Protein 7WIV (pdb70)

CATH classification: 3.40.50.300

Organism: Mycobacterium tuberculosis (strain ATCC 25618 / H37Rv) (NCBI:txid83332)

GO terms:
  GO:0071949 FAD binding (F, IDA)
  GO:0015343 siderophore-iron transmembrane transporter activity (F, IDA)
  GO:0005886 plasma membrane (C, IDA)
  GO:0010106 cellular response to iron ion starvation (P, IEP)
  GO:0005886 plasma membrane (C, HDA)
  GO:0005886 plasma membrane (C, TAS)
  GO:0033214 siderophore-iron import into cell (P, IDA)
  GO:0044847 iron acquisition from host (P, IMP)
  GO:0033214 siderophore-iron import into cell (P, IMP)
  GO:0006879 intracellular iron ion homeostasis (P, IMP)

B-factor: mean 66.78, std 12.53, range [41.75, 112.7]

Solvent-accessible surface area: 49304 Å² total; per-residue (Å²): 140,170,150,84,60,13,2,17,110,2,30,58,88,11,144,139,24,44,88,89,0,14,93,35,4,23,88,16,10,80,14,68,20,25,16,44,65,37,10,20,65,12,0,94,7,7,66,58,62,75,27,50,143,135,22,123,84,19,27,135,42,18,79,35,42,20,36,71,7,21,128,53,13,20,44,16,14,78,74,3,11,48,18,6,24,145,19,23,69,59,5,9,66,106,1,5,33,12,3,17,114,0,20,1,0,19,22,76,74,95,44,85,47,44,10,93,122,17,1,10,68,17,10,30,24,5,32,65,10,2,13,52,16,23,16,80,12,35,32,24,55,33,14,6,83,22,2,49,100,54,0,69,116,32,16,152,81,0,0,90,44,0,64,33,10,23,116,80,57,98,92,21,33,56,55,20,85,143,94,13,45,92,80,121,82,60,18,112,125,28,36,109,89,0,56,42,19,0,14,35,2,8,136,0,2,38,4,10,18,7,2,40,38,2,17,56,12,6,68,124,62,0,71,83,5,12,32,21,2,30,54,37,30,117,82,10,6,32,71,93,14,100,21,47,25,10,20,63,49,23,15,2,6,72,38,1,1,24,24,0,0,91,13,7,10,58,148,127,10,85,29,24,51,0,0,2,0,0,5,6,0,0,34,1,6,59,58,54,83,24,47,70,150,12,89,33,30,44,158,94,1,50,77,4,0,106,84,0,12,76,12,24,74,56,117,60,44,50,142,99,83,133,95,177,75,69,81,138,69,35,42,110,16,15,0,20,3,55,79,0,26,8,4,118,159,145,64,82,68,41,0,37,58,2,43,3,60,0,154,67,41,25,2,1,0,0,6,18,50,112,73,3,10,16,62,10,1,0,18,0,0,1,11,6,35,43,8,109,146,9,23,0,39,0,10,1,42,30,4,42,9,14,53,63,59,71,3,10,66,46,1,10,30,7,28,91,106,17,20,21,19,115,9,28,1,23,93,0,0,8,4,18,40,90,118,16,103,64,107,87,6,57,69,2,0,116,52,0,69,2,24,101,35,5,102,168,19,118,103,8,31,97,14,110,5,34,107,113,42,56,22,28,34,2,27,89,14,10,4,14,0,0,22,26,10,30,18,99,12,53,0,2,0,1,14,1,10,6,0,29,61,21,32,40,16,17,39,58,1,3,65,0,1,76,60,0,10,114,126,23,1,0,1,0,6,3,62,40,26,77,2,0,22,138,3,74,30,0,0,0,0,28,152,0,129,32,69,35,109,17,46,18,120,92,1,63,84,61,62,28,62,0,27,148,48,44,100,82,74,105,62,144,123,89,27,86,60,12,123,115,65,196,84,184,57,106,38,23,56,121,46,16,90,52,4,0,55,14,43,4,68,9,3,27,27,0,14,43,0,0,25,4,3,30,25,159,17,14,103,126,0,110,108,78,16,42,142,0,33,48,16,12,77,42,8,87,94,40,11,30,56,12,10,116,61,0,23,76,21,0,11,28,2,0,72,50,6,4,49,39,2,3,86,46,0,39,58,0,87,29,41,34,36,64,98,126,29,42,51,35,0,70,71,0,5,8,42,0,0,70,51,0,11,20,21,12,36,92,20,60,20,48,34,64,13,12,56,76,20,0,30,31,0,0,102,36,0,62,118,79,7,155,52,0,0,74,36,0,58,61,11,17,85,126,9,51,35,15,17,181,22,14,29,22,61,33,77,121,0,46,66,15,10,59,142,41,14,59,58,18,1,82,90,0,40,42,6,3,83,8,0,13,8,13,20,29,5,51,71,16,69,58,23,80,70,110,16,12,97,26,1,42,62,70,164,33,68,45,143,164,20,7,46,30,7,42,39,14,92,28,65,20,25,46,25,25,22,81,17,10,43,86,8,6,41,40,0,8,50,25,23,88,112,54,81,17,84,46,35,64,0,0,0,2,1,0,0,1,4,21,2,20,26,8,2,63,44,17,38,119,34,37,73,34,52,51,65,24,139,61,23,14,37,76,0,8,48,0,10,80,6,66,69,49,130,38,40,90,34,105,40,173,82,22,94,104,34,1,73,0,44,2,58,63,0,7,11,24,82,104,85,72,75,41,50,106,3,80,33,0,64,19,42,1,96,54,39,33,21,1,0,1,1,4,49,22,59,51,3,4,41,2,0,10,11,2,1,11,9,21,24,53,35,89,119,17,127,3,15,0,35,40,38,31,10,45,73,5,38,63,186,12,14,59,63,5,2,0,9,6,33,52,147,29,24,13,15,94,12,19,5,73,69,1,1,22,4,16,55,92,64,11,74,97,78,73,28,30,66,0,5,139,24,0,73,2,58,75,0,38,89,123,19,137,97,3,31,94,19,96,3,15,143,91,47,21,88,8,70,37,14,23,78,6,17,2,0,3,0,3,0,19,9,22,57,5,22,0,2,0,3,12,3,12,64,36,26,115,40,62,54,2,66,25,0,6,24,36,4,10,68,52,22,108,132,73,2,0,21,0,0,1,3,28,41,29,30,0,0,141,78,13,78,49,0,0,4,7,33,115,12,117,31,43,37,61,9,49,36,85,92,8,63,113,63,60,31,102,1,28,76,28,32,116,38,35,83,71,10,72,133,26,59,4,59,32,180

Radius of gyration: 37.74 Å; Cα contacts (8 Å, |Δi|>4): 1741; chains: 2; bounding box: 53×78×118 Å

Foldseek 3Di:
DLDPAQLSVLCPVCPVLLVVLLVLLLVLLVLVCVLLVLVLVLVVCVVVDDDPPVNVVSVVVVVVSVVVSVVSVVVSLVSLVVVLVVSLVVLLVLVVVLVVFAQQLVDVVDDDVVVCCQNPVLSVLQSCCSNPLSSLLSSLPSNLVVLLVVLCVLPVVLSVLLCPLVVQLVVLVVVVVVVCPPVVVVLVVLVVVLVVLVVVCVVCVVVCVVPVCPCVVSVVSVVVNVVSVCVVVVVCPVSVVSSVVSQQLVNQVVSLVVVLCVCVVVPHRPCSSSSSCVVRVSNSSVSVVVSVVSVVSCPSNSVSSNSSSVSSVPDGQQPADDFDDQPPDAAQAKKWWAQFWADDDPPQIQAGGATDIFHWFFEEEEDEDPSFCQVVVLVVLLCSDDTDPTFMDGRRTTPRHADNVRSCLAEEEQDQPLDADWFFLLCQLCVLPRVDVCVLSQVLLVQLVQQVVQCPAPVRRRDGDDPDGPADSLNSSSSNLSSLQVSPRQEYEYEPVSQPPPPVSNVSNVSSVVNSSGSHTYYYHDDDCVVQQPGQKYWYGGSYYTDDMGHNVVCCVVDDPNVVVCVPPPD/DDFQDFDDPDDVLVVVLVVLLVVLLVLVLVLLVLLLVQLLLCPDPHNVVNVVSVVVNVVSVVVNVVSLVVSQVSLLVRLVRSLVRLLVLLVVQVVFFAPLCCDPVLVVLSVLLNPPCRPCSSCPSNPPVSLQVSLLCNLVSNLVVCCVPPVVLSVLSNVVSVVLVVLLVVLLVLQVVLVVVVVVLVCVLCPLVVVLVVCPVVCVVVVNNVVSCVVNVVCNVPVVSCPVVSVVSHVSSVPRNVVSLVVSLVVSLVVLVVCDVVPNDDVSSSVSSNSSVVVSSVSSVSNSVCSVVVVVSCVSSVSSVSSVVRDGADAAACPPPCLPPAKWKWKDQFWDDSDPDDDQTAGGATDIHGGQFEEEEEEPPSVCVLVVLCCQLVSDDTPPIQGAINRHGLRNHDVVVSNLAEQEQDAQFAAAFFFLQVSLCVQPVPQDCVLLVPLCVLLVCVVVQVVAPNRRGQGDHDPVSVDDRLNSSSSSSSSSSSNQHQEYEYEYYPDDPRPRSVSSVVSSQPPRPSRHRYYYHDDADSNLQRGQKYFYDDSNYGPDMGGVVCVCVVPDPVVVVVVVNVVVVPDDDDDD

InterPro domains:
  IPR003439 ABC transporter-like, ATP-binding domain [PF00005] (627-774)
  IPR003439 ABC transporter-like, ATP-binding domain [PS50893] (610-843)
  IPR003593 AAA+ ATPase domain [SM00382] (635-820)
  IPR007037 SIP-like, Rossmann fold domain [PF04954] (130-241)
  IPR011527 ABC transporter type 1, transmembrane domain [PF00664] (294-553)
  IPR011527 ABC transporter type 1, transmembrane domain [PS50929] (294-575)
  IPR013113 Siderophore-interacting, FAD-binding [PF08021] (60-113)
  IPR017871 ABC transporter-like, conserved site [PS00211] (746-760)
  IPR017927 FAD-binding domain, ferredoxin reductase-type [PS51384] (15-122)
  IPR017938 Riboflavin synthase-like beta-barrel [SSF63380] (14-117)
  IPR027417 P-loop containing nucleoside triphosphate hydrolase [G3DSA:3.40.50.300] (605-853)
  IPR027417 P-loop containing nucleoside triphosphate hydrolase [SSF52540] (607-843)
  IPR036640 ABC transporter type 1, transmembrane domain superfamily [G3DSA:1.20.1560.10] (280-591)
  IPR036640 ABC transporter type 1, transmembrane domain superfamily [SSF90123] (284-591)
  IPR039261 Ferredoxin-NADP reductase (FNR), nucleotide-binding domain [G3DSA:3.40.50.80] (125-262)
  IPR039421 Type 1 protein exporter [PTHR24221] (304-840)

Structure (mmCIF, N/CA/C/O backbone):
data_7WIV
#
_entry.id   7WIV
#
_cell.length_a   1.00
_cell.length_b   1.00
_cell.length_c   1.00
_cell.angle_alpha   90.00
_cell.angle_beta   90.00
_cell.angle_gamma   90.00
#
_symmetry.space_group_name_H-M   'P 1'
#
loop_
_entity.id
_entity.type
_entity.pdbx_description
1 polymer 'Mycobactin import ATP-binding/permease protein IrtA'
2 polymer 'Mycobactin import ATP-binding/permease protein IrtB'
3 non-polymer 'PHOSPHOAMINOPHOSPHONIC ACID-ADENYLATE ESTER'
#
loop_
_atom_site.group_PDB
_atom_site.id
_atom_site.type_symbol
_atom_site.label_atom_id
_atom_site.label_alt_id
_atom_site.label_comp_id
_atom_site.label_asym_id
_atom_site.label_entity_id
_atom_site.label_seq_id
_atom_site.pdbx_PDB_ins_code
_atom_site.Cartn_x
_atom_site.Cartn_y
_atom_site.Cartn_z
_atom_site.occupancy
_atom_site.B_iso_or_equiv
_atom_site.auth_seq_id
_atom_site.auth_comp_id
_atom_site.auth_asym_id
_atom_site.auth_atom_id
_atom_site.pdbx_PDB_model_num
ATOM 1 N N . SER A 1 276 ? 135.028 177.613 159.934 1.00 99.26 276 SER A N 1
ATOM 2 C CA . SER A 1 276 ? 135.505 176.271 160.246 1.00 99.26 276 SER A CA 1
ATOM 3 C C . SER A 1 276 ? 136.813 176.327 161.028 1.00 99.26 276 SER A C 1
ATOM 4 O O . SER A 1 276 ? 136.903 175.827 162.149 1.00 99.26 276 SER A O 1
ATOM 7 N N . TRP A 1 277 ? 137.826 176.946 160.421 1.00 96.80 277 TRP A N 1
ATOM 8 C CA . TRP A 1 277 ? 139.157 177.058 161.018 1.00 96.80 277 TRP A CA 1
ATOM 9 C C . TRP A 1 277 ? 139.196 178.340 161.847 1.00 96.80 277 TRP A C 1
ATOM 10 O O . TRP A 1 277 ? 139.789 179.354 161.470 1.00 96.80 277 TRP A O 1
ATOM 21 N N . ARG A 1 278 ? 138.542 178.287 163.006 1.00 97.53 278 ARG A N 1
ATOM 22 C CA . ARG A 1 278 ? 138.379 179.474 163.833 1.00 97.53 278 ARG A CA 1
ATOM 23 C C . ARG A 1 278 ? 138.148 179.065 165.280 1.00 97.53 278 ARG A C 1
ATOM 24 O O . ARG A 1 278 ? 137.644 177.973 165.557 1.00 97.53 278 ARG A O 1
ATOM 32 N N . ALA A 1 279 ? 138.548 179.953 166.195 1.00 92.29 279 ALA A N 1
ATOM 33 C CA . ALA A 1 279 ? 138.196 179.875 167.618 1.00 92.29 279 ALA A CA 1
ATOM 34 C C . ALA A 1 279 ? 138.492 178.508 168.225 1.00 92.29 279 ALA A C 1
ATOM 35 O O . ALA A 1 279 ? 137.939 178.144 169.264 1.00 92.29 279 ALA A O 1
ATOM 37 N N . GLN A 1 280 ? 139.369 177.746 167.591 1.00 84.49 280 GLN A N 1
ATOM 38 C CA . GLN A 1 280 ? 139.738 176.416 168.041 1.00 84.49 280 GLN A CA 1
ATOM 39 C C . GLN A 1 280 ? 141.122 176.495 168.675 1.00 84.49 280 GLN A C 1
ATOM 40 O O . GLN A 1 280 ? 141.841 177.482 168.514 1.00 84.49 280 GLN A O 1
ATOM 46 N N . ALA A 1 281 ? 141.487 175.456 169.424 1.00 78.30 281 ALA A N 1
ATOM 47 C CA . ALA A 1 281 ? 142.752 175.485 170.148 1.00 78.30 281 ALA A CA 1
ATOM 48 C C . ALA A 1 281 ? 143.926 175.653 169.193 1.00 78.30 281 ALA A C 1
ATOM 49 O O . ALA A 1 281 ? 144.625 176.672 169.220 1.00 78.30 281 ALA A O 1
ATOM 51 N N . ALA A 1 282 ? 144.135 174.674 168.313 1.00 77.50 282 ALA A N 1
ATOM 52 C CA . ALA A 1 282 ? 145.253 174.742 167.380 1.00 77.50 282 ALA A CA 1
ATOM 53 C C . ALA A 1 282 ? 145.155 175.952 166.465 1.00 77.50 282 ALA A C 1
ATOM 54 O O . ALA A 1 282 ? 146.160 176.374 165.889 1.00 77.50 282 ALA A O 1
ATOM 56 N N . SER A 1 283 ? 143.963 176.518 166.312 1.00 80.66 283 SER A N 1
ATOM 57 C CA . SER A 1 283 ? 143.800 177.696 165.476 1.00 80.66 283 SER A CA 1
ATOM 58 C C . SER A 1 283 ? 144.173 178.979 166.194 1.00 80.66 283 SER A C 1
ATOM 59 O O . SER A 1 283 ? 144.509 179.961 165.530 1.00 80.66 283 SER A O 1
ATOM 62 N N . ARG A 1 284 ? 144.115 179.002 167.524 1.00 75.85 284 ARG A N 1
ATOM 63 C CA . ARG A 1 284 ? 144.503 180.182 168.281 1.00 75.85 284 ARG A CA 1
ATOM 64 C C . ARG A 1 284 ? 145.979 180.202 168.614 1.00 75.85 284 ARG A C 1
ATOM 65 O O . ARG A 1 284 ? 146.576 181.280 168.678 1.00 75.85 284 ARG A O 1
ATOM 73 N N . LEU A 1 285 ? 146.580 179.036 168.828 1.00 70.43 285 LEU A N 1
ATOM 74 C CA . LEU A 1 285 ? 148.015 178.973 169.058 1.00 70.43 285 LEU A CA 1
ATOM 75 C C . LEU A 1 285 ? 148.777 179.358 167.803 1.00 70.43 285 LEU A C 1
ATOM 76 O O . LEU A 1 285 ? 149.636 180.245 167.828 1.00 70.43 285 LEU A O 1
ATOM 81 N N . LEU A 1 286 ? 148.464 178.705 166.689 1.00 70.66 286 LEU A N 1
ATOM 82 C CA . LEU A 1 286 ? 149.210 178.861 165.445 1.00 70.66 286 LEU A CA 1
ATOM 83 C C . LEU A 1 286 ? 148.581 179.955 164.605 1.00 70.66 286 LEU A C 1
ATOM 84 O O . LEU A 1 286 ? 148.245 179.751 163.442 1.00 70.66 286 LEU A O 1
ATOM 89 N N . ALA A 1 287 ? 148.439 181.096 165.284 1.00 67.93 287 ALA A N 1
ATOM 90 C CA . ALA A 1 287 ? 147.828 182.325 164.746 1.00 67.93 287 ALA A CA 1
ATOM 91 C C . ALA A 1 287 ? 148.906 183.280 164.229 1.00 67.93 287 ALA A C 1
ATOM 92 O O . ALA A 1 287 ? 148.606 183.961 163.229 1.00 67.93 287 ALA A O 1
ATOM 94 N N . PRO A 1 288 ? 150.132 183.408 164.799 1.00 67.17 288 PRO A N 1
ATOM 95 C CA . PRO A 1 288 ? 151.057 184.391 164.237 1.00 67.17 288 PRO A CA 1
ATOM 96 C C . PRO A 1 288 ? 151.700 183.875 162.974 1.00 67.17 288 PRO A C 1
ATOM 97 O O . PRO A 1 288 ? 152.249 184.668 162.199 1.00 67.17 288 PRO A O 1
ATOM 101 N N . LEU A 1 289 ? 151.646 182.568 162.760 1.00 65.20 289 LEU A N 1
ATOM 102 C CA . LEU A 1 289 ? 152.206 181.919 161.583 1.00 65.20 289 LEU A CA 1
ATOM 103 C C . LEU A 1 289 ? 151.140 181.776 160.503 1.00 65.20 289 LEU A C 1
ATOM 104 O O . LEU A 1 289 ? 150.870 180.693 160.004 1.00 65.20 289 LEU A O 1
ATOM 109 N N . LYS A 1 290 ? 150.506 182.887 160.152 1.00 66.33 290 LYS A N 1
ATOM 110 C CA . LYS A 1 290 ? 149.541 182.869 159.065 1.00 66.33 290 LYS A CA 1
ATOM 111 C C . LYS A 1 290 ? 150.170 183.378 157.776 1.00 66.33 290 LYS A C 1
ATOM 112 O O . LYS A 1 290 ? 150.208 182.661 156.776 1.00 66.33 290 LYS A O 1
ATOM 118 N N . LEU A 1 291 ? 150.690 184.592 157.791 1.00 64.83 291 LEU A N 1
ATOM 119 C CA . LEU A 1 291 ? 151.399 185.115 156.634 1.00 64.83 291 LEU A CA 1
ATOM 120 C C . LEU A 1 291 ? 152.692 184.345 156.388 1.00 64.83 291 LEU A C 1
ATOM 121 O O . LEU A 1 291 ? 153.016 184.064 155.227 1.00 64.83 291 LEU A O 1
ATOM 126 N N . PRO A 1 292 ? 153.477 184.014 157.420 1.00 64.29 292 PRO A N 1
ATOM 127 C CA . PRO A 1 292 ? 154.643 183.157 157.169 1.00 64.29 292 PRO A CA 1
ATOM 128 C C . PRO A 1 292 ? 154.298 181.845 156.495 1.00 64.29 292 PRO A C 1
ATOM 129 O O . PRO A 1 292 ? 154.973 181.452 155.540 1.00 64.29 292 PRO A O 1
ATOM 133 N N . LEU A 1 293 ? 153.249 181.161 156.947 1.00 62.67 293 LEU A N 1
ATOM 134 C CA . LEU A 1 293 ? 152.897 179.885 156.338 1.00 62.67 293 LEU A CA 1
ATOM 135 C C . LEU A 1 293 ? 152.277 180.063 154.961 1.00 62.67 293 LEU A C 1
ATOM 136 O O . LEU A 1 293 ? 152.407 179.181 154.111 1.00 62.67 293 LEU A O 1
ATOM 141 N N . VAL A 1 294 ? 151.619 181.192 154.706 1.00 62.95 294 VAL A N 1
ATOM 142 C CA . VAL A 1 294 ? 151.103 181.452 153.367 1.00 62.95 294 VAL A CA 1
ATOM 143 C C . VAL A 1 294 ? 152.249 181.658 152.388 1.00 62.95 294 VAL A C 1
ATOM 144 O O . VAL A 1 294 ? 152.261 181.088 151.290 1.00 62.95 294 VAL A O 1
ATOM 148 N N . LEU A 1 295 ? 153.224 182.484 152.763 1.00 62.38 295 LEU A N 1
ATOM 149 C CA . LEU A 1 295 ? 154.413 182.634 151.933 1.00 62.38 295 LEU A CA 1
ATOM 150 C C . LEU A 1 295 ? 155.123 181.300 151.755 1.00 62.38 295 LEU A C 1
ATOM 151 O O . LEU A 1 295 ? 155.627 180.997 150.671 1.00 62.38 295 LEU A O 1
ATOM 156 N N . SER A 1 296 ? 155.170 180.489 152.810 1.00 63.62 296 SER A N 1
ATOM 157 C CA . SER A 1 296 ? 155.807 179.184 152.712 1.00 63.62 296 SER A CA 1
ATOM 158 C C . SER A 1 296 ? 155.097 178.289 151.711 1.00 63.62 296 SER A C 1
ATOM 159 O O . SER A 1 296 ? 155.744 177.597 150.921 1.00 63.62 296 SER A O 1
ATOM 162 N N . GLY A 1 297 ? 153.769 178.268 151.741 1.00 62.16 297 GLY A N 1
ATOM 163 C CA . GLY A 1 297 ? 153.038 177.461 150.783 1.00 62.16 297 GLY A CA 1
ATOM 164 C C . GLY A 1 297 ? 153.229 177.946 149.363 1.00 62.16 297 GLY A C 1
ATOM 165 O O . GLY A 1 297 ? 153.422 177.147 148.446 1.00 62.16 297 GLY A O 1
ATOM 166 N N . VAL A 1 298 ? 153.178 179.263 149.162 1.00 61.04 298 VAL A N 1
ATOM 167 C CA . VAL A 1 298 ? 153.419 179.813 147.836 1.00 61.04 298 VAL A CA 1
ATOM 168 C C . VAL A 1 298 ? 154.798 179.443 147.323 1.00 61.04 298 VAL A C 1
ATOM 169 O O . VAL A 1 298 ? 154.947 179.091 146.151 1.00 61.04 298 VAL A O 1
ATOM 173 N N . LEU A 1 299 ? 155.812 179.489 148.180 1.00 59.75 299 LEU A N 1
ATOM 174 C CA . LEU A 1 299 ? 157.173 179.178 147.789 1.00 59.75 299 LEU A CA 1
ATOM 175 C C . LEU A 1 299 ? 157.424 177.691 147.609 1.00 59.75 299 LEU A C 1
ATOM 176 O O . LEU A 1 299 ? 158.295 177.324 146.820 1.00 59.75 299 LEU A O 1
ATOM 181 N N . ALA A 1 300 ? 156.694 176.831 148.308 1.00 58.96 300 ALA A N 1
ATOM 182 C CA . ALA A 1 300 ? 156.831 175.393 148.153 1.00 58.96 300 ALA A CA 1
ATOM 183 C C . ALA A 1 300 ? 155.953 174.841 147.045 1.00 58.96 300 ALA A C 1
ATOM 184 O O . ALA A 1 300 ? 156.097 173.673 146.681 1.00 58.96 300 ALA A O 1
ATOM 186 N N . ALA A 1 301 ? 155.031 175.641 146.521 1.00 58.65 301 ALA A N 1
ATOM 187 C CA . ALA A 1 301 ? 154.346 175.274 145.293 1.00 58.65 301 ALA A CA 1
ATOM 188 C C . ALA A 1 301 ? 155.245 175.441 144.080 1.00 58.65 301 ALA A C 1
ATOM 189 O O . ALA A 1 301 ? 155.278 174.569 143.211 1.00 58.65 301 ALA A O 1
ATOM 191 N N . LEU A 1 302 ? 155.989 176.544 144.007 1.00 57.36 302 LEU A N 1
ATOM 192 C CA . LEU A 1 302 ? 156.957 176.722 142.935 1.00 57.36 302 LEU A CA 1
ATOM 193 C C . LEU A 1 302 ? 158.078 175.701 142.996 1.00 57.36 302 LEU A C 1
ATOM 194 O O . LEU A 1 302 ? 158.551 175.257 141.949 1.00 57.36 302 LEU A O 1
ATOM 199 N N . VAL A 1 303 ? 158.517 175.324 144.195 1.00 57.32 303 VAL A N 1
ATOM 200 C CA . VAL A 1 303 ? 159.559 174.316 144.324 1.00 57.32 303 VAL A CA 1
ATOM 201 C C . VAL A 1 303 ? 159.129 172.977 143.751 1.00 57.32 303 VAL A C 1
ATOM 202 O O . VAL A 1 303 ? 159.942 172.293 143.124 1.00 57.32 303 VAL A O 1
ATOM 206 N N . THR A 1 304 ? 157.871 172.588 143.930 1.00 57.65 304 THR A N 1
ATOM 207 C CA . THR A 1 304 ? 157.399 171.322 143.396 1.00 57.65 304 THR A CA 1
ATOM 208 C C . THR A 1 304 ? 156.901 171.434 141.967 1.00 57.65 304 THR A C 1
ATOM 209 O O . THR A 1 304 ? 156.750 170.409 141.300 1.00 57.65 304 THR A O 1
ATOM 213 N N . LEU A 1 305 ? 156.641 172.643 141.483 1.00 56.46 305 LEU A N 1
ATOM 214 C CA . LEU A 1 305 ? 156.360 172.838 140.070 1.00 56.46 305 LEU A CA 1
ATOM 215 C C . LEU A 1 305 ? 157.618 172.913 139.225 1.00 56.46 305 LEU A C 1
ATOM 216 O O . LEU A 1 305 ? 157.557 172.632 138.027 1.00 56.46 305 LEU A O 1
ATOM 221 N N . ALA A 1 306 ? 158.747 173.293 139.808 1.00 56.83 306 ALA A N 1
ATOM 222 C CA . ALA A 1 306 ? 160.014 173.308 139.099 1.00 56.83 306 ALA A CA 1
ATOM 223 C C . ALA A 1 306 ? 160.664 171.940 139.039 1.00 56.83 306 ALA A C 1
ATOM 224 O O . ALA A 1 306 ? 161.746 171.810 138.465 1.00 56.83 306 ALA A O 1
ATOM 226 N N . GLN A 1 307 ? 160.038 170.922 139.619 1.00 58.45 307 GLN A N 1
ATOM 227 C CA . GLN A 1 307 ? 160.530 169.560 139.516 1.00 58.45 307 GLN A CA 1
ATOM 228 C C . GLN A 1 307 ? 159.760 168.727 138.506 1.00 58.45 307 GLN A C 1
ATOM 229 O O . GLN A 1 307 ? 160.250 167.672 138.095 1.00 58.45 307 GLN A O 1
ATOM 235 N N . LEU A 1 308 ? 158.573 169.169 138.108 1.00 56.81 308 LEU A N 1
ATOM 236 C CA . LEU A 1 308 ? 157.818 168.542 137.040 1.00 56.81 308 LEU A CA 1
ATOM 237 C C . LEU A 1 308 ? 158.035 169.224 135.704 1.00 56.81 308 LEU A C 1
ATOM 238 O O . LEU A 1 308 ? 157.617 168.692 134.676 1.00 56.81 308 LEU A O 1
ATOM 243 N N . ALA A 1 309 ? 158.660 170.383 135.697 1.00 54.03 309 ALA A N 1
ATOM 244 C CA . ALA A 1 309 ? 158.954 171.124 134.481 1.00 54.03 309 ALA A CA 1
ATOM 245 C C . ALA A 1 309 ? 160.002 170.449 133.599 1.00 54.03 309 ALA A C 1
ATOM 246 O O . ALA A 1 309 ? 159.972 170.652 132.381 1.00 54.03 309 ALA A O 1
ATOM 248 N N . PRO A 1 310 ? 160.962 169.687 134.141 1.00 52.06 310 PRO A N 1
ATOM 249 C CA . PRO A 1 310 ? 161.849 168.917 133.258 1.00 52.06 310 PRO A CA 1
ATOM 250 C C . PRO A 1 310 ? 161.121 168.010 132.290 1.00 52.06 310 PRO A C 1
ATOM 251 O O . PRO A 1 310 ? 161.555 167.886 131.141 1.00 52.06 310 PRO A O 1
ATOM 255 N N . PHE A 1 311 ? 160.039 167.368 132.704 1.00 51.15 311 PHE A N 1
ATOM 256 C CA . PHE A 1 311 ? 159.285 166.517 131.803 1.00 51.15 311 PHE A CA 1
ATOM 257 C C . PHE A 1 311 ? 158.488 167.304 130.782 1.00 51.15 311 PHE A C 1
ATOM 258 O O . PHE A 1 311 ? 158.076 166.733 129.773 1.00 51.15 311 PHE A O 1
ATOM 266 N N . VAL A 1 312 ? 158.260 168.594 131.020 1.00 50.54 312 VAL A N 1
ATOM 267 C CA . VAL A 1 312 ? 157.694 169.467 130.002 1.00 50.54 312 VAL A CA 1
ATOM 268 C C . VAL A 1 312 ? 158.746 169.913 129.005 1.00 50.54 312 VAL A C 1
ATOM 269 O O . VAL A 1 312 ? 158.413 170.172 127.840 1.00 50.54 312 VAL A O 1
ATOM 273 N N . LEU A 1 313 ? 160.006 170.005 129.422 1.00 50.56 313 LEU A N 1
ATOM 274 C CA . LEU A 1 313 ? 161.115 170.279 128.523 1.00 50.56 313 LEU A CA 1
ATOM 275 C C . LEU A 1 313 ? 161.483 169.073 127.689 1.00 50.56 313 LEU A C 1
ATOM 276 O O . LEU A 1 313 ? 161.945 169.223 126.556 1.00 50.56 313 LEU A O 1
ATOM 281 N N . LEU A 1 314 ? 161.301 167.881 128.241 1.00 48.67 314 LEU A N 1
ATOM 282 C CA . LEU A 1 314 ? 161.552 166.663 127.489 1.00 48.67 314 LEU A CA 1
ATOM 283 C C . LEU A 1 314 ? 160.609 166.539 126.302 1.00 48.67 314 LEU A C 1
ATOM 284 O O . LEU A 1 314 ? 161.019 166.087 125.230 1.00 48.67 314 LEU A O 1
ATOM 289 N N . VAL A 1 315 ? 159.354 166.962 126.459 1.00 48.14 315 VAL A N 1
ATOM 290 C CA . VAL A 1 315 ? 158.392 166.906 125.364 1.00 48.14 315 VAL A CA 1
ATOM 291 C C . VAL A 1 315 ? 158.664 167.966 124.310 1.00 48.14 315 VAL A C 1
ATOM 292 O O . VAL A 1 315 ? 158.268 167.793 123.150 1.00 48.14 315 VAL A O 1
ATOM 296 N N . GLU A 1 316 ? 159.337 169.050 124.666 1.00 49.67 316 GLU A N 1
ATOM 297 C CA . GLU A 1 316 ? 159.762 170.025 123.676 1.00 49.67 316 GLU A CA 1
ATOM 298 C C . GLU A 1 316 ? 161.038 169.600 122.977 1.00 49.67 316 GLU A C 1
ATOM 299 O O . GLU A 1 316 ? 161.216 169.891 121.793 1.00 49.67 316 GLU A O 1
ATOM 305 N N . LEU A 1 317 ? 161.927 168.913 123.684 1.00 47.98 317 LEU A N 1
ATOM 306 C CA . LEU A 1 317 ? 163.085 168.305 123.050 1.00 47.98 317 LEU A CA 1
ATOM 307 C C . LEU A 1 317 ? 162.694 167.221 122.066 1.00 47.98 317 LEU A C 1
ATOM 308 O O . LEU A 1 317 ? 163.305 167.123 121.001 1.00 47.98 317 LEU A O 1
ATOM 313 N N . SER A 1 318 ? 161.691 166.412 122.400 1.00 46.68 318 SER A N 1
ATOM 314 C CA . SER A 1 318 ? 161.201 165.388 121.490 1.00 46.68 318 SER A CA 1
ATOM 315 C C . SER A 1 318 ? 160.599 165.981 120.232 1.00 46.68 318 SER A C 1
ATOM 316 O O . SER A 1 318 ? 160.832 165.468 119.135 1.00 46.68 318 SER A O 1
ATOM 319 N N . ARG A 1 319 ? 159.807 167.033 120.377 1.00 47.19 319 ARG A N 1
ATOM 320 C CA . ARG A 1 319 ? 159.213 167.722 119.246 1.00 47.19 319 ARG A CA 1
ATOM 321 C C . ARG A 1 319 ? 160.256 168.304 118.312 1.00 47.19 319 ARG A C 1
ATOM 322 O O . ARG A 1 319 ? 160.039 168.333 117.099 1.00 47.19 319 ARG A O 1
ATOM 330 N N . LEU A 1 320 ? 161.387 168.747 118.847 1.00 49.13 320 LEU A N 1
ATOM 331 C CA . LEU A 1 320 ? 162.464 169.296 118.040 1.00 49.13 320 LEU A CA 1
ATOM 332 C C . LEU A 1 320 ? 163.230 168.229 117.286 1.00 49.13 320 LEU A C 1
ATOM 333 O O . LEU A 1 320 ? 163.739 168.498 116.195 1.00 49.13 320 LEU A O 1
ATOM 338 N N . LEU A 1 321 ? 163.353 167.035 117.855 1.00 46.74 321 LEU A N 1
ATOM 339 C CA . LEU A 1 321 ? 163.908 165.911 117.116 1.00 46.74 321 LEU A CA 1
ATOM 340 C C . LEU A 1 321 ? 162.971 165.501 115.993 1.00 46.74 321 LEU A C 1
ATOM 341 O O . LEU A 1 321 ? 163.381 165.397 114.834 1.00 46.74 321 LEU A O 1
ATOM 346 N N . VAL A 1 322 ? 161.701 165.266 116.332 1.00 45.96 322 VAL A N 1
ATOM 347 C CA . VAL A 1 322 ? 160.693 164.903 115.338 1.00 45.96 322 VAL A CA 1
ATOM 348 C C . VAL A 1 322 ? 160.699 165.891 114.184 1.00 45.96 322 VAL A C 1
ATOM 349 O O . VAL A 1 322 ? 160.724 165.507 113.011 1.00 45.96 322 VAL A O 1
ATOM 353 N N . SER A 1 323 ? 160.665 167.181 114.502 1.00 50.64 323 SER A N 1
ATOM 354 C CA . SER A 1 323 ? 160.529 168.229 113.495 1.00 50.64 323 SER A CA 1
ATOM 355 C C . SER A 1 323 ? 161.887 168.609 112.912 1.00 50.64 323 SER A C 1
ATOM 356 O O . SER A 1 323 ? 162.280 169.770 112.874 1.00 50.64 323 SER A O 1
ATOM 359 N N . GLY A 1 324 ? 162.604 167.597 112.447 1.00 55.18 324 GLY A N 1
ATOM 360 C CA . GLY A 1 324 ? 163.812 167.844 111.696 1.00 55.18 324 GLY A CA 1
ATOM 361 C C . GLY A 1 324 ? 164.956 168.428 112.491 1.00 55.18 324 GLY A C 1
ATOM 362 O O . GLY A 1 324 ? 165.586 167.744 113.299 1.00 55.18 324 GLY A O 1
ATOM 363 N N . ALA A 1 325 ? 165.221 169.710 112.250 1.00 59.91 325 ALA A N 1
ATOM 364 C CA . ALA A 1 325 ? 166.448 170.396 112.636 1.00 59.91 325 ALA A CA 1
ATOM 365 C C . ALA A 1 325 ? 166.769 170.354 114.123 1.00 59.91 325 ALA A C 1
ATOM 366 O O . ALA A 1 325 ? 165.911 170.056 114.957 1.00 59.91 325 ALA A O 1
ATOM 368 N N . GLY A 1 326 ? 168.013 170.672 114.443 1.00 63.16 326 GLY A N 1
ATOM 369 C CA . GLY A 1 326 ? 168.510 170.719 115.805 1.00 63.16 326 GLY A CA 1
ATOM 370 C C . GLY A 1 326 ? 170.013 170.947 115.816 1.00 63.16 326 GLY A C 1
ATOM 371 O O . GLY A 1 326 ? 170.562 171.581 114.917 1.00 63.16 326 GLY A O 1
ATOM 372 N N . ALA A 1 327 ? 170.638 170.430 116.878 1.00 64.48 327 ALA A N 1
ATOM 373 C CA . ALA A 1 327 ? 172.072 170.483 117.156 1.00 64.48 327 ALA A CA 1
ATOM 374 C C . ALA A 1 327 ? 172.504 171.880 117.567 1.00 64.48 327 ALA A C 1
ATOM 375 O O . ALA A 1 327 ? 173.636 172.080 118.008 1.00 64.48 327 ALA A O 1
ATOM 377 N N . HIS A 1 328 ? 171.608 172.848 117.428 1.00 64.17 328 HIS A N 1
ATOM 378 C CA . HIS A 1 328 ? 171.781 174.171 118.006 1.00 64.17 328 HIS A CA 1
ATOM 379 C C . HIS A 1 328 ? 170.559 174.588 118.791 1.00 64.17 328 HIS A C 1
ATOM 380 O O . HIS A 1 328 ? 170.686 175.237 119.832 1.00 64.17 328 HIS A O 1
ATOM 387 N N . ARG A 1 329 ? 169.379 174.226 118.298 1.00 59.95 329 ARG A N 1
ATOM 388 C CA . ARG A 1 329 ? 168.142 174.364 119.038 1.00 59.95 329 ARG A CA 1
ATOM 389 C C . ARG A 1 329 ? 168.006 173.314 120.121 1.00 59.95 329 ARG A C 1
ATOM 390 O O . ARG A 1 329 ? 167.144 173.452 120.991 1.00 59.95 329 ARG A O 1
ATOM 398 N N . LEU A 1 330 ? 168.832 172.274 120.087 1.00 57.72 330 LEU A N 1
ATOM 399 C CA . LEU A 1 330 ? 168.820 171.235 121.100 1.00 57.72 330 LEU A CA 1
ATOM 400 C C . LEU A 1 330 ? 169.756 171.536 122.253 1.00 57.72 330 LEU A C 1
ATOM 401 O O . LEU A 1 330 ? 169.675 170.866 123.285 1.00 57.72 330 LEU A O 1
ATOM 406 N N . PHE A 1 331 ? 170.655 172.507 122.095 1.00 60.31 331 PHE A N 1
ATOM 407 C CA . PHE A 1 331 ? 171.422 173.015 123.224 1.00 60.31 331 PHE A CA 1
ATOM 408 C C . PHE A 1 331 ? 170.626 174.023 124.026 1.00 60.31 331 PHE A C 1
ATOM 409 O O . PHE A 1 331 ? 170.826 174.138 125.236 1.00 60.31 331 PHE A O 1
ATOM 417 N N . THR A 1 332 ? 169.747 174.775 123.371 1.00 57.42 332 THR A N 1
ATOM 418 C CA . THR A 1 332 ? 168.934 175.756 124.066 1.00 57.42 332 THR A CA 1
ATOM 419 C C . 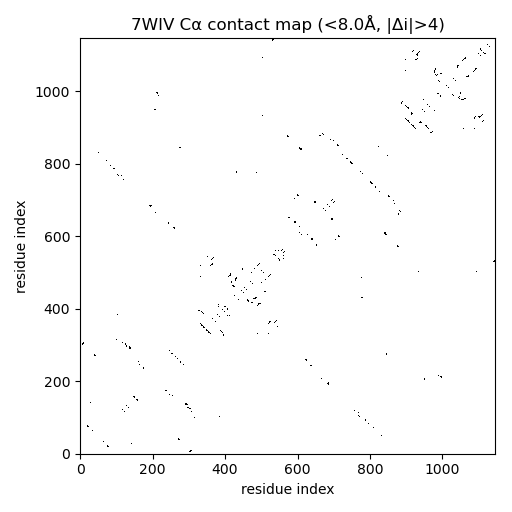THR A 1 332 ? 167.909 175.102 124.979 1.00 57.42 332 THR A C 1
ATOM 420 O O . THR A 1 332 ? 167.347 175.776 125.846 1.00 57.42 332 THR A O 1
ATOM 424 N N . VAL A 1 333 ? 167.679 173.798 124.831 1.00 54.59 333 VAL A N 1
ATOM 425 C CA . VAL A 1 333 ? 166.859 173.052 125.776 1.00 54.59 333 VAL A CA 1
ATOM 426 C C . VAL A 1 333 ? 167.684 172.515 126.937 1.00 54.59 333 VAL A C 1
ATOM 427 O O . VAL A 1 333 ? 167.172 172.440 128.064 1.00 54.59 333 VAL A O 1
ATOM 431 N N . GLY A 1 334 ? 168.954 172.200 126.721 1.00 55.87 334 GLY A N 1
ATOM 432 C CA . GLY A 1 334 ? 169.815 171.806 127.816 1.00 55.87 334 GLY A CA 1
ATOM 433 C C . GLY A 1 334 ? 170.172 172.982 128.696 1.00 55.87 334 GLY A C 1
ATOM 434 O O . GLY A 1 334 ? 170.320 172.847 129.915 1.00 55.87 334 GLY A O 1
ATOM 435 N N . PHE A 1 335 ? 170.318 174.151 128.074 1.00 56.22 335 PHE A N 1
ATOM 436 C CA . PHE A 1 335 ? 170.461 175.385 128.835 1.00 56.22 335 PHE A CA 1
ATOM 437 C C . PHE A 1 335 ? 169.253 175.604 129.729 1.00 56.22 335 PHE A C 1
ATOM 438 O O . PHE A 1 335 ? 169.391 175.915 130.915 1.00 56.22 335 PHE A O 1
ATOM 446 N N . ALA A 1 336 ? 168.055 175.452 129.172 1.00 53.91 336 ALA A N 1
ATOM 447 C CA . ALA A 1 336 ? 166.852 175.597 129.974 1.00 53.91 336 ALA A CA 1
ATOM 448 C C . ALA A 1 336 ? 166.801 174.575 131.096 1.00 53.91 336 ALA A C 1
ATOM 449 O O . ALA A 1 336 ? 166.379 174.900 132.207 1.00 53.91 336 ALA A O 1
ATOM 451 N N . ALA A 1 337 ? 167.231 173.346 130.838 1.00 53.64 337 ALA A N 1
ATOM 452 C CA . ALA A 1 337 ? 167.201 172.311 131.859 1.00 53.64 337 ALA A CA 1
ATOM 453 C C . ALA A 1 337 ? 168.170 172.568 132.999 1.00 53.64 337 ALA A C 1
ATOM 454 O O . ALA A 1 337 ? 167.802 172.374 134.162 1.00 53.64 337 ALA A O 1
ATOM 456 N N . VAL A 1 338 ? 169.394 173.004 132.707 1.00 55.27 338 VAL A N 1
ATOM 457 C CA . VAL A 1 338 ? 170.308 173.358 133.785 1.00 55.27 338 VAL A CA 1
ATOM 458 C C . VAL A 1 338 ? 169.862 174.619 134.516 1.00 55.27 338 VAL A C 1
ATOM 459 O O . VAL A 1 338 ? 170.062 174.720 135.735 1.00 55.27 338 VAL A O 1
ATOM 463 N N . GLY A 1 339 ? 169.234 175.566 133.821 1.00 54.15 339 GLY A N 1
ATOM 464 C CA . GLY A 1 339 ? 168.656 176.700 134.517 1.00 54.15 339 GLY A CA 1
ATOM 465 C C . GLY A 1 339 ? 167.563 176.278 135.476 1.00 54.15 339 GLY A C 1
ATOM 466 O O . GLY A 1 339 ? 167.468 176.789 136.591 1.00 54.15 339 GLY A O 1
ATOM 467 N N . LEU A 1 340 ? 166.721 175.337 135.051 1.00 54.33 340 LEU A N 1
ATOM 468 C CA . LEU A 1 340 ? 165.678 174.823 135.929 1.00 54.33 340 LEU A CA 1
ATOM 469 C C . LEU A 1 340 ? 166.264 174.096 137.123 1.00 54.33 340 LEU A C 1
ATOM 470 O O . LEU A 1 340 ? 165.766 174.243 138.241 1.00 54.33 340 LEU A O 1
ATOM 475 N N . LEU A 1 341 ? 167.311 173.305 136.908 1.00 54.23 341 LEU A N 1
ATOM 476 C CA . LEU A 1 341 ? 167.995 172.657 138.021 1.00 54.23 341 LEU A CA 1
ATOM 477 C C . LEU A 1 341 ? 168.478 173.684 139.035 1.00 54.23 341 LEU A C 1
ATOM 478 O O . LEU A 1 341 ? 168.186 173.580 140.234 1.00 54.23 341 LEU A O 1
ATOM 483 N N . GLY A 1 342 ? 169.208 174.691 138.568 1.00 55.30 342 GLY A N 1
ATOM 484 C CA . GLY A 1 342 ? 169.719 175.730 139.437 1.00 55.30 342 GLY A CA 1
ATOM 485 C C . GLY A 1 342 ? 168.648 176.485 140.193 1.00 55.30 342 GLY A C 1
ATOM 486 O O . GLY A 1 342 ? 168.755 176.667 141.408 1.00 55.30 342 GLY A O 1
ATOM 487 N N . THR A 1 343 ? 167.608 176.930 139.491 1.00 53.73 343 THR A N 1
ATOM 488 C CA . THR A 1 343 ? 166.567 177.727 140.122 1.00 53.73 343 THR A CA 1
ATOM 489 C C . THR A 1 343 ? 165.619 176.906 140.978 1.00 53.73 343 THR A C 1
ATOM 490 O O . THR A 1 343 ? 164.921 177.480 141.813 1.00 53.73 343 THR A O 1
ATOM 494 N N . GLY A 1 344 ? 165.561 175.597 140.795 1.00 54.08 344 GLY A N 1
ATOM 495 C CA . GLY A 1 344 ? 164.819 174.760 141.701 1.00 54.08 344 GLY A CA 1
ATOM 496 C C . GLY A 1 344 ? 165.609 174.354 142.910 1.00 54.08 344 GLY A C 1
ATOM 497 O O . GLY A 1 344 ? 165.015 174.008 143.933 1.00 54.08 344 GLY A O 1
ATOM 498 N N . ALA A 1 345 ? 166.935 174.372 142.825 1.00 55.12 345 ALA A N 1
ATOM 499 C CA . ALA A 1 345 ? 167.764 174.227 144.012 1.00 55.12 345 ALA A CA 1
ATOM 500 C C . ALA A 1 345 ? 167.800 175.486 144.856 1.00 55.12 345 ALA A C 1
ATOM 501 O O . ALA A 1 345 ? 167.716 175.396 146.083 1.00 55.12 345 ALA A O 1
ATOM 503 N N . LEU A 1 346 ? 167.911 176.653 144.224 1.00 56.27 346 LEU A N 1
ATOM 504 C CA . LEU A 1 346 ? 167.878 177.911 144.962 1.00 56.27 346 LEU A CA 1
ATOM 505 C C . LEU A 1 346 ? 166.567 178.078 145.713 1.00 56.27 346 LEU A C 1
ATOM 506 O O . LEU A 1 346 ? 166.556 178.471 146.883 1.00 56.27 346 LEU A O 1
ATOM 511 N N . LEU A 1 347 ? 165.447 177.809 145.045 1.00 56.91 347 LEU A N 1
ATOM 512 C CA . LEU A 1 347 ? 164.144 177.984 145.671 1.00 56.91 347 LEU A CA 1
ATOM 513 C C . LEU A 1 347 ? 163.962 177.061 146.861 1.00 56.91 347 LEU A C 1
ATOM 514 O O . LEU A 1 347 ? 163.438 177.482 147.896 1.00 56.91 347 LEU A O 1
ATOM 519 N N . ALA A 1 348 ? 164.383 175.808 146.740 1.00 56.48 348 ALA A N 1
ATOM 520 C CA . ALA A 1 348 ? 164.269 174.883 147.854 1.00 56.48 348 ALA A CA 1
ATOM 521 C C . ALA A 1 348 ? 165.202 175.236 148.997 1.00 56.48 348 ALA A C 1
ATOM 522 O O . ALA A 1 348 ? 164.812 175.102 150.159 1.00 56.48 348 ALA A O 1
ATOM 524 N N . ALA A 1 349 ? 166.413 175.697 148.701 1.00 58.65 349 ALA A N 1
ATOM 525 C CA . ALA A 1 349 ? 167.313 176.148 149.747 1.00 58.65 349 ALA A CA 1
ATOM 526 C C . ALA A 1 349 ? 166.817 177.396 150.450 1.00 58.65 349 ALA A C 1
ATOM 527 O O . ALA A 1 349 ? 167.078 177.559 151.643 1.00 58.65 349 ALA A O 1
ATOM 529 N N . ALA A 1 350 ? 166.121 178.281 149.747 1.00 57.64 350 ALA A N 1
ATOM 530 C CA . ALA A 1 350 ? 165.502 179.433 150.382 1.00 57.64 350 ALA A CA 1
ATOM 531 C C . ALA A 1 350 ? 164.300 179.056 151.226 1.00 57.64 350 ALA A C 1
ATOM 532 O O . ALA A 1 350 ? 164.137 179.594 152.325 1.00 57.64 350 ALA A O 1
ATOM 534 N N . LEU A 1 351 ? 163.459 178.154 150.741 1.00 58.25 351 LEU A N 1
ATOM 535 C CA . LEU A 1 351 ? 162.341 177.664 151.526 1.00 58.25 351 LEU A CA 1
ATOM 536 C C . LEU A 1 351 ? 162.779 176.966 152.799 1.00 58.25 351 LEU A C 1
ATOM 537 O O . LEU A 1 351 ? 162.202 177.220 153.861 1.00 58.25 351 LEU A O 1
ATOM 542 N N . THR A 1 352 ? 163.773 176.088 152.725 1.00 61.47 352 THR A N 1
ATOM 543 C CA . THR A 1 352 ? 164.164 175.330 153.902 1.00 61.47 352 THR A CA 1
ATOM 544 C C . THR A 1 352 ? 164.818 176.185 154.970 1.00 61.47 352 THR A C 1
ATOM 545 O O . THR A 1 352 ? 164.899 175.743 156.117 1.00 61.47 352 THR A O 1
ATOM 549 N N . LEU A 1 353 ? 165.289 177.384 154.638 1.00 61.20 353 LEU A N 1
ATOM 550 C CA . LEU A 1 353 ? 165.815 178.274 155.656 1.00 61.20 353 LEU A CA 1
ATOM 551 C C . LEU A 1 353 ? 164.806 179.307 156.113 1.00 61.20 353 LEU A C 1
ATOM 552 O O . LEU A 1 353 ? 164.868 179.732 157.269 1.00 61.20 353 LEU A O 1
ATOM 557 N N . TRP A 1 354 ? 163.876 179.718 155.254 1.00 61.77 354 TRP A N 1
ATOM 558 C CA . TRP A 1 354 ? 162.752 180.502 155.740 1.00 61.77 354 TRP A CA 1
ATOM 559 C C . TRP A 1 354 ? 161.955 179.711 156.762 1.00 61.77 354 TRP A C 1
ATOM 560 O O . TRP A 1 354 ? 161.603 180.229 157.826 1.00 61.77 354 TRP A O 1
ATOM 571 N N . LEU A 1 355 ? 161.682 178.443 156.467 1.00 60.28 355 LEU A N 1
ATOM 572 C CA . LEU A 1 355 ? 160.896 177.603 157.359 1.00 60.28 355 LEU A CA 1
ATOM 573 C C . LEU A 1 355 ? 161.605 177.282 158.654 1.00 60.28 355 LEU A C 1
ATOM 574 O O . LEU A 1 355 ? 160.977 176.726 159.555 1.00 60.28 355 LEU A O 1
ATOM 579 N N . HIS A 1 356 ? 162.888 177.593 158.773 1.00 63.81 356 HIS A N 1
ATOM 580 C CA . HIS A 1 356 ? 163.602 177.424 160.026 1.00 63.81 356 HIS A CA 1
ATOM 581 C C . HIS A 1 356 ? 163.791 178.723 160.776 1.00 63.81 356 HIS A C 1
ATOM 582 O O . HIS A 1 356 ? 163.668 178.736 161.999 1.00 63.81 356 HIS A O 1
ATOM 589 N N . VAL A 1 357 ? 164.076 179.814 160.073 1.00 62.03 357 VAL A N 1
ATOM 590 C CA . VAL A 1 357 ? 164.117 181.117 160.720 1.00 62.03 357 VAL A CA 1
ATOM 591 C C . VAL A 1 357 ? 162.760 181.457 161.309 1.00 62.03 357 VAL A C 1
ATOM 592 O O . VAL A 1 357 ? 162.668 182.040 162.394 1.00 62.03 357 VAL A O 1
ATOM 596 N N . ILE A 1 358 ? 161.681 181.076 160.625 1.00 62.79 358 ILE A N 1
ATOM 597 C CA . ILE A 1 358 ? 160.363 181.491 161.080 1.00 62.79 358 ILE A CA 1
ATOM 598 C C . ILE A 1 358 ? 159.850 180.557 162.165 1.00 62.79 358 ILE A C 1
ATOM 599 O O . ILE A 1 358 ? 158.932 180.907 162.912 1.00 62.79 358 ILE A O 1
ATOM 604 N N . ASP A 1 359 ? 160.427 179.365 162.279 1.00 64.07 359 ASP A N 1
ATOM 605 C CA . ASP A 1 359 ? 160.063 178.418 163.318 1.00 64.07 359 ASP A CA 1
ATOM 606 C C . ASP A 1 359 ? 160.882 178.570 164.588 1.00 64.07 359 ASP A C 1
ATOM 607 O O . ASP A 1 359 ? 160.348 178.353 165.679 1.00 64.07 359 ASP A O 1
ATOM 612 N N . ALA A 1 360 ? 162.160 178.922 164.480 1.00 63.21 360 ALA A N 1
ATOM 613 C CA . ALA A 1 360 ? 162.960 179.186 165.663 1.00 63.21 360 ALA A CA 1
ATOM 614 C C . ALA A 1 360 ? 162.395 180.332 166.482 1.00 63.21 360 ALA A C 1
ATOM 615 O O . ALA A 1 360 ? 162.364 180.249 167.712 1.00 63.21 360 ALA A O 1
ATOM 617 N N . ARG A 1 361 ? 161.938 181.397 165.828 1.00 63.47 361 ARG A N 1
ATOM 618 C CA . ARG A 1 361 ? 161.347 182.515 166.550 1.00 63.47 361 ARG A CA 1
ATOM 619 C C . ARG A 1 361 ? 160.077 182.113 167.279 1.00 63.47 361 ARG A C 1
ATOM 620 O O . ARG A 1 361 ? 159.870 182.513 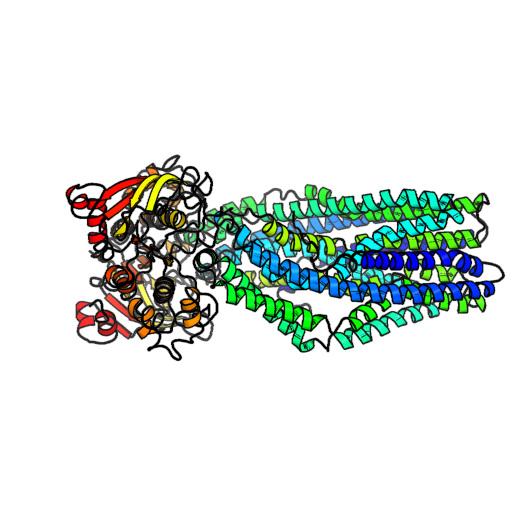168.430 1.00 63.47 361 ARG A O 1
ATOM 628 N N . PHE A 1 362 ? 159.227 181.323 166.633 1.00 61.89 362 PHE A N 1
ATOM 629 C CA . PHE A 1 362 ? 158.009 180.864 167.277 1.00 61.89 362 PHE A CA 1
ATOM 630 C C . PHE A 1 362 ? 158.316 179.963 168.459 1.00 61.89 362 PHE A C 1
ATOM 631 O O . PHE A 1 362 ? 157.695 180.088 169.515 1.00 61.89 362 PHE A O 1
ATOM 639 N N . ALA A 1 363 ? 159.272 179.048 168.308 1.00 61.98 363 ALA A N 1
ATOM 640 C CA . ALA A 1 363 ? 159.616 178.171 169.420 1.00 61.98 363 ALA A CA 1
ATOM 641 C C . ALA A 1 363 ? 160.201 178.960 170.581 1.00 61.98 363 ALA A C 1
ATOM 642 O O . ALA A 1 363 ? 159.896 178.683 171.745 1.00 61.98 363 ALA A O 1
ATOM 644 N N . ARG A 1 364 ? 161.031 179.958 170.285 1.00 67.59 364 ARG A N 1
ATOM 645 C CA . ARG A 1 364 ? 161.616 180.763 171.347 1.00 67.59 364 ARG A CA 1
ATOM 646 C C . ARG A 1 364 ? 160.564 181.572 172.081 1.00 67.59 364 ARG A C 1
ATOM 647 O O . ARG A 1 364 ? 160.608 181.668 173.310 1.00 67.59 364 ARG A O 1
ATOM 655 N N . ALA A 1 365 ? 159.618 182.161 171.360 1.00 62.36 365 ALA A N 1
ATOM 656 C CA . ALA A 1 365 ? 158.557 182.918 172.003 1.00 62.36 365 ALA A CA 1
ATOM 657 C C . ALA A 1 365 ? 157.537 182.034 172.695 1.00 62.36 365 ALA A C 1
ATOM 658 O O . ALA A 1 365 ? 156.854 182.503 173.607 1.00 62.36 365 ALA A O 1
ATOM 660 N N . LEU A 1 366 ? 157.417 180.778 172.289 1.00 59.72 366 LEU A N 1
ATOM 661 C CA . LEU A 1 366 ? 156.499 179.847 172.919 1.00 59.72 366 LEU A CA 1
ATOM 662 C C . LEU A 1 366 ? 157.073 179.213 174.172 1.00 59.72 366 LEU A C 1
ATOM 663 O O . LEU A 1 366 ? 156.313 178.886 175.085 1.00 59.72 366 LEU A O 1
ATOM 668 N N . ARG A 1 367 ? 158.386 179.029 174.245 1.00 61.99 367 ARG A N 1
ATOM 669 C CA . ARG A 1 367 ? 158.998 178.592 175.488 1.00 61.99 367 ARG A CA 1
ATOM 670 C C . ARG A 1 367 ? 158.917 179.641 176.582 1.00 61.99 367 ARG A C 1
ATOM 671 O O . ARG A 1 367 ? 158.711 179.284 177.744 1.00 61.99 367 ARG A O 1
ATOM 679 N N . LEU A 1 368 ? 159.053 180.915 176.242 1.00 59.88 368 LEU A N 1
ATOM 680 C CA . LEU A 1 368 ? 158.908 181.984 177.213 1.00 59.88 368 LEU A CA 1
ATOM 681 C C . LEU A 1 368 ? 157.479 182.159 177.691 1.00 59.88 368 LEU A C 1
ATOM 682 O O . LEU A 1 368 ? 157.260 182.830 178.701 1.00 59.88 368 LEU A O 1
ATOM 687 N N . ARG A 1 369 ? 156.506 181.596 176.983 1.00 59.15 369 ARG A N 1
ATOM 688 C CA . ARG A 1 369 ? 155.129 181.584 177.447 1.00 59.15 369 ARG A CA 1
ATOM 689 C C . ARG A 1 369 ? 154.842 180.411 178.358 1.00 59.15 369 ARG A C 1
ATOM 690 O O . ARG A 1 369 ? 154.141 180.577 179.358 1.00 59.15 369 ARG A O 1
ATOM 698 N N . LEU A 1 370 ? 155.373 179.237 178.043 1.00 58.30 370 LEU A N 1
ATOM 699 C CA . LEU A 1 370 ? 155.287 178.108 178.951 1.00 58.30 370 LEU A CA 1
ATOM 700 C C . LEU A 1 370 ? 156.022 178.358 180.251 1.00 58.30 370 LEU A C 1
ATOM 701 O O . LEU A 1 370 ? 155.568 177.906 181.303 1.00 58.30 370 LEU A O 1
ATOM 706 N N . LEU A 1 371 ? 157.144 179.065 180.210 1.00 59.33 371 LEU A N 1
ATOM 707 C CA . LEU A 1 371 ? 157.877 179.353 181.430 1.00 59.33 371 LEU A CA 1
ATOM 708 C C . LEU A 1 371 ? 157.129 180.287 182.362 1.00 59.33 371 LEU A C 1
ATOM 709 O O . LEU A 1 371 ? 157.231 180.130 183.581 1.00 59.33 371 LEU A O 1
ATOM 714 N N . SER A 1 372 ? 156.375 181.244 181.833 1.00 56.97 372 SER A N 1
ATOM 715 C CA . SER A 1 372 ? 155.611 182.160 182.662 1.00 56.97 372 SER A CA 1
ATOM 716 C C . SER A 1 372 ? 154.187 181.692 182.900 1.00 56.97 372 SER A C 1
ATOM 717 O O . SER A 1 372 ? 153.469 182.315 183.681 1.00 56.97 372 SER A O 1
ATOM 720 N N . LYS A 1 373 ? 153.753 180.626 182.241 1.00 57.77 373 LYS A N 1
ATOM 721 C CA . LYS A 1 373 ? 152.497 179.999 182.617 1.00 57.77 373 LYS A CA 1
ATOM 722 C C . LYS A 1 373 ? 152.677 179.061 183.795 1.00 57.77 373 LYS A C 1
ATOM 723 O O . LYS A 1 373 ? 151.818 179.004 184.677 1.00 57.77 373 LYS A O 1
ATOM 729 N N . LEU A 1 374 ? 153.787 178.325 183.829 1.00 56.58 374 LEU A N 1
ATOM 730 C CA . LEU A 1 374 ? 154.044 177.426 184.945 1.00 56.58 374 LEU A CA 1
ATOM 731 C C . LEU A 1 374 ? 154.160 178.189 186.253 1.00 56.58 374 LEU A C 1
ATOM 732 O O . LEU A 1 374 ? 153.752 177.695 187.306 1.00 56.58 374 LEU A O 1
ATOM 737 N N . SER A 1 375 ? 154.711 179.392 186.209 1.00 56.09 375 SER A N 1
ATOM 738 C CA . SER A 1 375 ? 154.849 180.204 187.405 1.00 56.09 375 SER A CA 1
ATOM 739 C C . SER A 1 375 ? 153.524 180.750 187.912 1.00 56.09 375 SER A C 1
ATOM 740 O O . SER A 1 375 ? 153.475 181.263 189.032 1.00 56.09 375 SER A O 1
ATOM 743 N N . ARG A 1 376 ? 152.455 180.653 187.128 1.00 59.10 376 ARG A N 1
ATOM 744 C CA . ARG A 1 376 ? 151.175 181.234 187.489 1.00 59.10 376 ARG A CA 1
ATOM 745 C C . ARG A 1 376 ? 150.082 180.210 187.730 1.00 59.10 376 ARG A C 1
ATOM 746 O O . ARG A 1 376 ? 149.065 180.557 188.334 1.00 59.10 376 ARG A O 1
ATOM 754 N N . LEU A 1 377 ? 150.254 178.975 187.279 1.00 57.87 377 LEU A N 1
ATOM 755 C CA . LEU A 1 377 ? 149.259 177.949 187.509 1.00 57.87 377 LEU A CA 1
ATOM 756 C C . LEU A 1 377 ? 149.086 177.712 189.003 1.00 57.87 377 LEU A C 1
ATOM 757 O O . LEU A 1 377 ? 150.014 177.931 189.782 1.00 57.87 377 LEU A O 1
ATOM 762 N N . PRO A 1 378 ? 147.905 177.276 189.432 1.00 57.23 378 PRO A N 1
ATOM 763 C CA . PRO A 1 378 ? 147.744 176.880 190.829 1.00 57.23 378 PRO A CA 1
ATOM 764 C C . PRO A 1 378 ? 148.646 175.706 191.138 1.00 57.23 378 PRO A C 1
ATOM 765 O O . PRO A 1 378 ? 148.932 174.870 190.281 1.00 57.23 378 PRO A O 1
ATOM 769 N N . LEU A 1 379 ? 149.110 175.656 192.380 1.00 56.09 379 LEU A N 1
ATOM 770 C CA . LEU A 1 379 ? 150.136 174.689 192.727 1.00 56.09 379 LEU A CA 1
ATOM 771 C C . LEU A 1 379 ? 149.597 173.266 192.718 1.00 56.09 379 LEU A C 1
ATOM 772 O O . LEU A 1 379 ? 150.308 172.346 192.299 1.00 56.09 379 LEU A O 1
ATOM 777 N N . GLY A 1 380 ? 148.338 173.073 193.113 1.00 59.44 380 GLY A N 1
ATOM 778 C CA . GLY A 1 380 ? 147.740 171.752 193.067 1.00 59.44 380 GLY A CA 1
ATOM 779 C C . GLY A 1 380 ? 147.710 171.146 191.682 1.00 59.44 380 GLY A C 1
ATOM 780 O O . GLY A 1 380 ? 147.714 169.921 191.542 1.00 59.44 380 GLY A O 1
ATOM 781 N N . TRP A 1 381 ? 147.665 171.986 190.645 1.00 62.74 381 TRP A N 1
ATOM 782 C CA . TRP A 1 381 ? 147.791 171.501 189.274 1.00 62.74 381 TRP A CA 1
ATOM 783 C C . TRP A 1 381 ? 148.977 170.564 189.132 1.00 62.74 381 TRP A C 1
ATOM 784 O O . TRP A 1 381 ? 148.853 169.470 188.571 1.00 62.74 381 TRP A O 1
ATOM 795 N N . PHE A 1 382 ? 150.126 170.956 189.679 1.00 61.30 382 PHE A N 1
ATOM 796 C CA . PHE A 1 382 ? 151.333 170.168 189.480 1.00 61.30 382 PHE A CA 1
ATOM 797 C C . PHE A 1 382 ? 151.234 168.810 190.151 1.00 61.30 382 PHE A C 1
ATOM 798 O O . PHE A 1 382 ? 151.987 167.896 189.803 1.00 61.30 382 PHE A O 1
ATOM 806 N N . THR A 1 383 ? 150.320 168.652 191.103 1.00 65.41 383 THR A N 1
ATOM 807 C CA . THR A 1 383 ? 150.101 167.353 191.717 1.00 65.41 383 THR A CA 1
ATOM 808 C C . THR A 1 383 ? 149.060 166.528 190.983 1.00 65.41 383 THR A C 1
ATOM 809 O O . THR A 1 383 ? 149.102 165.296 191.061 1.00 65.41 383 THR A O 1
ATOM 813 N N . SER A 1 384 ? 148.129 167.170 190.273 1.00 69.54 384 SER A N 1
ATOM 814 C CA . SER A 1 384 ? 147.163 166.410 189.489 1.00 69.54 384 SER A CA 1
ATOM 815 C C . SER A 1 384 ? 147.842 165.699 188.331 1.00 69.54 384 SER A C 1
ATOM 816 O O . SER A 1 384 ? 147.346 164.675 187.851 1.00 69.54 384 SER A O 1
ATOM 819 N N . ARG A 1 385 ? 148.971 166.229 187.876 1.00 72.66 385 ARG A N 1
ATOM 820 C CA . ARG A 1 385 ? 149.776 165.616 186.838 1.00 72.66 385 ARG A CA 1
ATOM 821 C C . ARG A 1 385 ? 150.823 164.708 187.474 1.00 72.66 385 ARG A C 1
ATOM 822 O O . ARG A 1 385 ? 150.837 164.478 188.684 1.00 72.66 385 ARG A O 1
ATOM 830 N N . GLY A 1 386 ? 151.709 164.183 186.645 1.00 78.08 386 GLY A N 1
ATOM 831 C CA . GLY A 1 386 ? 152.877 163.468 187.096 1.00 78.08 386 GLY A CA 1
ATOM 832 C C . GLY A 1 386 ? 154.147 164.225 186.780 1.00 78.08 386 GLY A C 1
ATOM 833 O O . GLY A 1 386 ? 154.162 165.459 186.713 1.00 78.08 386 GLY A O 1
ATOM 834 N N . SER A 1 387 ? 155.230 163.477 186.582 1.00 80.84 387 SER A N 1
ATOM 835 C CA . SER A 1 387 ? 156.477 164.043 186.096 1.00 80.84 387 SER A CA 1
ATOM 836 C C . SER A 1 387 ? 156.707 163.796 184.618 1.00 80.84 387 SER A C 1
ATOM 837 O O . SER A 1 387 ? 157.377 164.608 183.972 1.00 80.84 387 SER A O 1
ATOM 840 N N . GLY A 1 388 ? 156.178 162.707 184.066 1.00 79.17 388 GLY A N 1
ATOM 841 C CA . GLY A 1 388 ? 156.196 162.487 182.638 1.00 79.17 388 GLY A CA 1
ATOM 842 C C . GLY A 1 388 ? 155.144 163.247 181.878 1.00 79.17 388 GLY A C 1
ATOM 843 O O . GLY A 1 388 ? 155.339 163.540 180.698 1.00 79.17 388 GLY A O 1
ATOM 844 N N . SER A 1 389 ? 154.030 163.584 182.525 1.00 77.07 389 SER A N 1
ATOM 845 C CA . SER A 1 389 ? 152.993 164.391 181.903 1.00 77.07 389 SER A CA 1
ATOM 846 C C . SER A 1 389 ? 153.421 165.831 181.678 1.00 77.07 389 SER A C 1
ATOM 847 O O . SER A 1 389 ? 152.801 166.526 180.870 1.00 77.07 389 SER A O 1
ATOM 850 N N . ILE A 1 390 ? 154.456 166.290 182.374 1.00 75.05 390 ILE A N 1
ATOM 851 C CA . ILE A 1 390 ? 155.015 167.612 182.135 1.00 75.05 390 ILE A CA 1
ATOM 852 C C . ILE A 1 390 ? 156.043 167.600 181.013 1.00 75.05 390 ILE A C 1
ATOM 853 O O . ILE A 1 390 ? 156.018 168.497 180.158 1.00 75.05 390 ILE A O 1
ATOM 858 N N . LYS A 1 391 ? 156.938 166.619 180.986 1.00 76.51 391 LYS A N 1
ATOM 859 C CA . LYS A 1 391 ? 157.846 166.447 179.865 1.00 76.51 391 LYS A CA 1
ATOM 860 C C . LYS A 1 391 ? 157.116 166.186 178.561 1.00 76.51 391 LYS A C 1
ATOM 861 O O . LYS A 1 391 ? 157.490 166.755 177.534 1.00 76.51 391 LYS A O 1
ATOM 867 N N . LYS A 1 392 ? 156.053 165.387 178.592 1.00 76.16 392 LYS A N 1
ATOM 868 C CA . LYS A 1 392 ? 155.239 165.055 177.425 1.00 76.16 392 LYS A CA 1
ATOM 869 C C . LYS A 1 392 ? 154.579 166.293 176.831 1.00 76.16 392 LYS A C 1
ATOM 870 O O . LYS A 1 392 ? 154.009 166.255 175.742 1.00 76.16 392 LYS A O 1
ATOM 876 N N . LEU A 1 393 ? 154.700 167.431 177.504 1.00 72.43 393 LEU A N 1
ATOM 877 C CA . LEU A 1 393 ? 154.053 168.654 177.058 1.00 72.43 393 LEU A CA 1
ATOM 878 C C . LEU A 1 393 ? 155.092 169.730 176.782 1.00 72.43 393 LEU A C 1
ATOM 879 O O . LEU A 1 393 ? 154.909 170.569 175.897 1.00 72.43 393 LEU A O 1
ATOM 884 N N . VAL A 1 394 ? 156.200 169.699 177.520 1.00 72.70 394 VAL A N 1
ATOM 885 C CA . VAL A 1 394 ? 157.243 170.703 177.347 1.00 72.70 394 VAL A CA 1
ATOM 886 C C . VAL A 1 394 ? 158.260 170.318 176.285 1.00 72.70 394 VAL A C 1
ATOM 887 O O . VAL A 1 394 ? 158.782 171.204 175.592 1.00 72.70 394 VAL A O 1
ATOM 891 N N . THR A 1 395 ? 158.543 169.032 176.106 1.00 75.68 395 THR A N 1
ATOM 892 C CA . THR A 1 395 ? 159.508 168.592 175.112 1.00 75.68 395 THR A CA 1
ATOM 893 C C . THR A 1 395 ? 158.844 167.995 173.884 1.00 75.68 395 THR A C 1
ATOM 894 O O . THR A 1 395 ? 159.085 168.463 172.764 1.00 75.68 395 THR A O 1
ATOM 898 N N . ASP A 1 396 ? 157.997 166.983 174.063 1.00 77.48 396 ASP A N 1
ATOM 899 C CA . ASP A 1 396 ? 157.384 166.303 172.932 1.00 77.48 396 ASP A CA 1
ATOM 900 C C . ASP A 1 396 ? 156.428 167.190 172.155 1.00 77.48 396 ASP A C 1
ATOM 901 O O . ASP A 1 396 ? 156.460 167.175 170.921 1.00 77.48 396 ASP A O 1
ATOM 906 N N . ASP A 1 397 ? 155.587 167.960 172.834 1.00 73.71 397 ASP A N 1
ATOM 907 C CA . ASP A 1 397 ? 154.636 168.817 172.148 1.00 73.71 397 ASP A CA 1
ATOM 908 C C . ASP A 1 397 ? 155.279 170.044 171.528 1.00 73.71 397 ASP A C 1
ATOM 909 O O . ASP A 1 397 ? 154.688 170.638 170.624 1.00 73.71 397 ASP A O 1
ATOM 914 N N . THR A 1 398 ? 156.461 170.443 171.984 1.00 71.04 398 THR A N 1
ATOM 915 C CA . THR A 1 398 ? 157.196 171.515 171.336 1.00 71.04 398 THR A CA 1
ATOM 916 C C . THR A 1 398 ? 158.073 171.017 170.202 1.00 71.04 398 THR A C 1
ATOM 917 O O . THR A 1 398 ? 158.432 171.806 169.326 1.00 71.04 398 THR A O 1
ATOM 921 N N . LEU A 1 399 ? 158.429 169.739 170.200 1.00 70.89 399 LEU A N 1
ATOM 922 C CA . LEU A 1 399 ? 159.101 169.158 169.050 1.00 70.89 399 LEU A CA 1
ATOM 923 C C . LEU A 1 399 ? 158.129 168.796 167.941 1.00 70.89 399 LEU A C 1
ATOM 924 O O . LEU A 1 399 ? 158.468 168.926 166.758 1.00 70.89 399 LEU A O 1
ATOM 929 N N . ALA A 1 400 ? 156.931 168.338 168.297 1.00 68.78 400 ALA A N 1
ATOM 930 C CA . ALA A 1 400 ? 155.918 168.073 167.290 1.00 68.78 400 ALA A CA 1
ATOM 931 C C . ALA A 1 400 ? 155.548 169.323 166.517 1.00 68.78 400 ALA A C 1
ATOM 932 O O . ALA A 1 400 ? 155.302 169.237 165.315 1.00 68.78 400 ALA A O 1
ATOM 934 N N . LEU A 1 401 ? 155.525 170.485 167.163 1.00 66.63 401 LEU A N 1
ATOM 935 C CA . LEU A 1 401 ? 155.283 171.732 166.455 1.00 66.63 401 LEU A CA 1
ATOM 936 C C . LEU A 1 401 ? 156.428 172.125 165.539 1.00 66.63 401 LEU A C 1
ATOM 937 O O . LEU A 1 401 ? 156.179 172.600 164.426 1.00 66.63 401 LEU A O 1
ATOM 942 N N . HIS A 1 402 ? 157.668 171.954 165.983 1.00 66.76 402 HIS A N 1
ATOM 943 C CA . HIS A 1 402 ? 158.812 172.196 165.119 1.00 66.76 402 HIS A CA 1
ATOM 944 C C . HIS A 1 402 ? 158.755 171.333 163.872 1.00 66.76 402 HIS A C 1
ATOM 945 O O . HIS A 1 402 ? 158.971 171.831 162.760 1.00 66.76 402 HIS A O 1
ATOM 952 N N . TYR A 1 403 ? 158.437 170.052 164.032 1.00 67.23 403 TYR A N 1
ATOM 953 C CA . TYR A 1 403 ? 158.313 169.186 162.870 1.00 67.23 403 TYR A CA 1
ATOM 954 C C . TYR A 1 403 ? 157.117 169.555 162.010 1.00 67.23 403 TYR A C 1
ATOM 955 O O . TYR A 1 403 ? 157.226 169.542 160.788 1.00 67.23 403 TYR A O 1
ATOM 964 N N . LEU A 1 404 ? 155.987 169.907 162.614 1.00 64.22 404 LEU A N 1
ATOM 965 C CA . LEU A 1 404 ? 154.841 170.350 161.832 1.00 64.22 404 LEU A CA 1
ATOM 966 C C . LEU A 1 404 ? 155.190 171.551 160.969 1.00 64.22 404 LEU A C 1
ATOM 967 O O . LEU A 1 404 ? 154.779 171.628 159.808 1.00 64.22 404 LEU A O 1
ATOM 972 N N . VAL A 1 405 ? 155.951 172.495 161.510 1.00 63.68 405 VAL A N 1
ATOM 973 C CA . VAL A 1 405 ? 156.257 173.697 160.748 1.00 63.68 405 VAL A CA 1
ATOM 974 C C . VAL A 1 405 ? 157.288 173.414 159.668 1.00 63.68 405 VAL A C 1
ATOM 975 O O . VAL A 1 405 ? 157.158 173.888 158.537 1.00 63.68 405 VAL A O 1
ATOM 979 N N . THR A 1 406 ? 158.320 172.636 159.977 1.00 63.31 406 THR A N 1
ATOM 980 C CA . THR A 1 406 ? 159.438 172.491 159.059 1.00 63.31 406 THR A CA 1
ATOM 981 C C . THR A 1 406 ? 159.288 171.342 158.070 1.00 63.31 406 THR A C 1
ATOM 982 O O . THR A 1 406 ? 159.916 171.381 157.012 1.00 63.31 406 THR A O 1
ATOM 986 N N . HIS A 1 407 ? 158.494 170.318 158.376 1.00 64.69 407 HIS A N 1
ATOM 987 C CA . HIS A 1 407 ? 158.346 169.187 157.474 1.00 64.69 407 HIS A CA 1
ATOM 988 C C . HIS A 1 407 ? 156.906 169.004 157.030 1.00 64.69 407 HIS A C 1
ATOM 989 O O . HIS A 1 407 ? 156.624 168.942 155.833 1.00 64.69 407 HIS A O 1
ATOM 996 N N . ALA A 1 408 ? 155.986 168.921 157.988 1.00 63.67 408 ALA A N 1
ATOM 997 C CA . ALA A 1 408 ? 154.637 168.478 157.666 1.00 63.67 408 ALA A CA 1
ATOM 998 C C . ALA A 1 408 ? 153.905 169.463 156.772 1.00 63.67 408 ALA A C 1
ATOM 999 O O . ALA A 1 408 ? 153.096 169.049 155.938 1.00 63.67 408 ALA A O 1
ATOM 1001 N N . VAL A 1 409 ? 154.162 170.756 156.923 1.00 62.88 409 VAL A N 1
ATOM 1002 C CA . VAL A 1 409 ? 153.461 171.762 156.131 1.00 62.88 409 VAL A CA 1
ATOM 1003 C C . VAL A 1 409 ? 154.054 171.853 154.728 1.00 62.88 409 VAL A C 1
ATOM 1004 O O . VAL A 1 409 ? 153.291 171.860 153.755 1.00 62.88 409 VAL A O 1
ATOM 1008 N N . PRO A 1 410 ? 155.379 171.927 154.547 1.00 62.12 410 PRO A N 1
ATOM 1009 C CA . PRO A 1 410 ? 155.912 171.912 153.179 1.00 62.12 410 PRO A CA 1
ATOM 1010 C C . PRO A 1 410 ? 155.709 170.601 152.446 1.00 62.12 410 PRO A C 1
ATOM 1011 O O . PRO A 1 410 ? 155.708 170.608 151.210 1.00 62.12 410 PRO A O 1
ATOM 1015 N N . ASP A 1 411 ? 155.548 169.481 153.143 1.00 63.29 411 ASP A N 1
ATOM 1016 C CA . ASP A 1 411 ? 155.225 168.230 152.477 1.00 63.29 411 ASP A CA 1
ATOM 1017 C C . ASP A 1 411 ? 153.767 168.140 152.070 1.00 63.29 411 ASP A C 1
ATOM 1018 O O . ASP A 1 411 ? 153.475 167.608 150.996 1.00 63.29 411 ASP A O 1
ATOM 1023 N N . ALA A 1 412 ? 152.852 168.645 152.889 1.00 62.09 412 ALA A N 1
ATOM 1024 C CA . ALA A 1 412 ? 151.436 168.623 152.571 1.00 62.09 412 ALA A CA 1
ATOM 1025 C C . ALA A 1 412 ? 151.065 169.589 151.463 1.00 62.09 412 ALA A C 1
ATOM 1026 O O . ALA A 1 412 ? 149.988 169.449 150.880 1.00 62.09 412 ALA A O 1
ATOM 1028 N N . VAL A 1 413 ? 151.913 170.565 151.166 1.00 59.73 413 VAL A N 1
ATOM 1029 C CA . VAL A 1 413 ? 151.675 171.441 150.028 1.00 59.73 413 VAL A CA 1
ATOM 1030 C C . VAL A 1 413 ? 152.147 170.792 148.738 1.00 59.73 413 VAL A C 1
ATOM 1031 O O . VAL A 1 413 ? 151.451 170.842 147.724 1.00 59.73 413 VAL A O 1
ATOM 1035 N N . ALA A 1 414 ? 153.327 170.175 148.760 1.00 58.77 414 ALA A N 1
ATOM 1036 C CA . ALA A 1 414 ? 153.803 169.454 147.589 1.00 58.77 414 ALA A CA 1
ATOM 1037 C C . ALA A 1 414 ? 152.899 168.282 147.248 1.00 58.77 414 ALA A C 1
ATOM 1038 O O . ALA A 1 414 ? 152.580 168.070 146.072 1.00 58.77 414 ALA A O 1
ATOM 1040 N N . ALA A 1 415 ? 152.469 167.519 148.253 1.00 59.88 415 ALA A N 1
ATOM 1041 C CA . ALA A 1 415 ? 151.619 166.360 148.034 1.00 59.88 415 ALA A CA 1
ATOM 1042 C C . ALA A 1 415 ? 150.294 166.706 147.379 1.00 59.88 415 ALA A C 1
ATOM 1043 O O . ALA A 1 415 ? 149.677 165.826 146.777 1.00 59.88 415 ALA A O 1
ATOM 1045 N N . VAL A 1 416 ? 149.844 167.953 147.477 1.00 58.53 416 VAL A N 1
ATOM 1046 C CA . VAL A 1 416 ? 148.626 168.380 146.816 1.00 58.53 416 VAL A CA 1
ATOM 1047 C C . VAL A 1 416 ? 148.902 169.094 145.500 1.00 58.53 416 VAL A C 1
ATOM 1048 O O . VAL A 1 416 ? 148.151 168.904 144.538 1.00 58.53 416 VAL A O 1
ATOM 1052 N N . VAL A 1 417 ? 149.965 169.891 145.416 1.00 57.70 417 VAL A N 1
ATOM 1053 C CA . VAL A 1 417 ? 150.239 170.624 144.190 1.00 57.70 417 VAL A CA 1
ATOM 1054 C C . VAL A 1 417 ? 150.732 169.716 143.075 1.00 57.70 417 VAL A C 1
ATOM 1055 O O . VAL A 1 417 ? 150.427 169.972 141.906 1.00 57.70 417 VAL A O 1
ATOM 1059 N N . ALA A 1 418 ? 151.459 168.647 143.389 1.00 57.41 418 ALA A N 1
ATOM 1060 C CA . ALA A 1 418 ? 152.017 167.845 142.308 1.00 57.41 418 ALA A CA 1
ATOM 1061 C C . ALA A 1 418 ? 150.927 167.141 141.500 1.00 57.41 418 ALA A C 1
ATOM 1062 O O . ALA A 1 418 ? 150.880 167.313 140.274 1.00 57.41 418 ALA A O 1
ATOM 1064 N N . PRO A 1 419 ? 150.032 166.356 142.115 1.00 57.78 419 PRO A N 1
ATOM 1065 C CA . PRO A 1 419 ? 148.976 165.728 141.311 1.00 57.78 419 PRO A CA 1
ATOM 1066 C C . PRO A 1 419 ? 148.022 166.722 140.688 1.00 57.78 419 PRO A C 1
ATOM 1067 O O . PRO A 1 419 ? 147.560 166.495 139.567 1.00 57.78 419 PRO A O 1
ATOM 1071 N N . VAL A 1 420 ? 147.711 167.821 141.373 1.00 55.68 420 VAL A N 1
ATOM 1072 C CA . VAL A 1 420 ? 146.832 168.828 140.796 1.00 55.68 420 VAL A CA 1
ATOM 1073 C C . VAL A 1 420 ? 147.448 169.487 139.573 1.00 55.68 420 VAL A C 1
ATOM 1074 O O . VAL A 1 420 ? 146.741 169.739 138.594 1.00 55.68 420 VAL A O 1
ATOM 1078 N N . GLY A 1 421 ? 148.745 169.759 139.589 1.00 53.96 421 GLY A N 1
ATOM 1079 C CA . GLY A 1 421 ? 149.394 170.326 138.428 1.00 53.96 421 GLY A CA 1
ATOM 1080 C C . GLY A 1 421 ? 149.496 169.336 137.291 1.00 53.96 421 GLY A C 1
ATOM 1081 O O . GLY A 1 421 ? 149.300 169.697 136.128 1.00 53.96 421 GLY A O 1
ATOM 1082 N N . VAL A 1 422 ? 149.798 168.079 137.614 1.00 54.02 422 VAL A N 1
ATOM 1083 C CA . VAL A 1 422 ? 149.881 167.050 136.582 1.00 54.02 422 VAL A CA 1
ATOM 1084 C C . VAL A 1 422 ? 148.529 166.866 135.906 1.00 54.02 422 VAL A C 1
ATOM 1085 O O . VAL A 1 422 ? 148.435 166.783 134.678 1.00 54.02 422 VAL A O 1
ATOM 1089 N N . LEU A 1 423 ? 147.460 166.796 136.701 1.00 54.19 423 LEU A N 1
ATOM 1090 C CA . LEU A 1 423 ? 146.133 166.558 136.151 1.00 54.19 423 LEU A CA 1
ATOM 1091 C C . LEU A 1 423 ? 145.666 167.708 135.279 1.00 54.19 423 LEU A C 1
ATOM 1092 O O . LEU A 1 423 ? 144.903 167.499 134.333 1.00 54.19 423 LEU A O 1
ATOM 1097 N N . VAL A 1 424 ? 146.098 168.930 135.581 1.00 52.44 424 VAL A N 1
ATOM 1098 C CA . VAL A 1 424 ? 145.737 170.065 134.745 1.00 52.44 424 VAL A CA 1
ATOM 1099 C C . VAL A 1 424 ? 146.580 170.121 133.486 1.00 52.44 424 VAL A C 1
ATOM 1100 O O . VAL A 1 424 ? 146.069 170.486 132.424 1.00 52.44 424 VAL A O 1
ATOM 1104 N N . TYR A 1 425 ? 147.854 169.755 133.565 1.00 52.05 425 TYR A N 1
ATOM 1105 C CA . TYR A 1 425 ? 148.686 169.735 132.375 1.00 52.05 425 TYR A CA 1
ATOM 1106 C C . TYR A 1 425 ? 148.309 168.621 131.418 1.00 52.05 425 TYR A C 1
ATOM 1107 O O . TYR A 1 425 ? 148.470 168.785 130.207 1.00 52.05 425 TYR A O 1
ATOM 1116 N N . LEU A 1 426 ? 147.802 167.503 131.922 1.00 51.51 426 LEU A N 1
ATOM 1117 C CA . LEU A 1 426 ? 147.453 166.391 131.055 1.00 51.51 426 LEU A CA 1
ATOM 1118 C C . LEU A 1 426 ? 146.092 166.549 130.402 1.00 51.51 426 LEU A C 1
ATOM 1119 O O . LEU A 1 426 ? 145.826 165.886 129.400 1.00 51.51 426 LEU A O 1
ATOM 1124 N N . PHE A 1 427 ? 145.231 167.405 130.935 1.00 51.59 427 PHE A N 1
ATOM 1125 C CA . PHE A 1 427 ? 143.934 167.649 130.325 1.00 51.59 427 PHE A CA 1
ATOM 1126 C C . PHE A 1 427 ? 143.985 168.691 129.227 1.00 51.59 427 PHE A C 1
ATOM 1127 O O . PHE A 1 427 ? 143.145 168.661 128.326 1.00 51.59 427 PHE A O 1
ATOM 1135 N N . VAL A 1 428 ? 144.934 169.620 129.288 1.00 51.93 428 VAL A N 1
ATOM 1136 C CA . VAL A 1 428 ? 145.131 170.553 128.191 1.00 51.93 428 VAL A CA 1
ATOM 1137 C C . VAL A 1 428 ? 145.899 169.908 127.045 1.00 51.93 428 VAL A C 1
ATOM 1138 O O . VAL A 1 428 ? 145.693 170.282 125.883 1.00 51.93 428 VAL A O 1
ATOM 1142 N N . VAL A 1 429 ? 146.753 168.927 127.335 1.00 51.83 429 VAL A N 1
ATOM 1143 C CA . VAL A 1 429 ? 147.449 168.203 126.280 1.00 51.83 429 VAL A CA 1
ATOM 1144 C C . VAL A 1 429 ? 146.461 167.399 125.452 1.00 51.83 429 VAL A C 1
ATOM 1145 O O . VAL A 1 429 ? 146.397 167.536 124.226 1.00 51.83 429 VAL A O 1
ATOM 1149 N N . ASP A 1 430 ? 145.681 166.546 126.108 1.00 52.24 430 ASP A N 1
ATOM 1150 C CA . ASP A 1 430 ? 144.642 165.774 125.443 1.00 52.24 430 ASP A CA 1
ATOM 1151 C C . ASP A 1 430 ? 143.637 165.313 126.479 1.00 52.24 430 ASP A C 1
ATOM 1152 O O . ASP A 1 430 ? 143.998 164.609 127.421 1.00 52.24 430 ASP A O 1
ATOM 1157 N N . TRP A 1 431 ? 142.384 165.714 126.330 1.00 51.45 431 TRP A N 1
ATOM 1158 C CA . TRP A 1 431 ? 141.371 165.371 127.312 1.00 51.45 431 TRP A CA 1
ATOM 1159 C C . TRP A 1 431 ? 140.849 163.956 127.161 1.00 51.45 431 TRP A C 1
ATOM 1160 O O . TRP A 1 431 ? 140.246 163.437 128.101 1.00 51.45 431 TRP A O 1
ATOM 1171 N N . ARG A 1 432 ? 141.055 163.324 126.008 1.00 51.80 432 ARG A N 1
ATOM 1172 C CA . ARG A 1 432 ? 140.518 161.989 125.795 1.00 51.80 432 ARG A CA 1
ATOM 1173 C C . ARG A 1 432 ? 141.311 160.946 126.557 1.00 51.80 432 ARG A C 1
ATOM 1174 O O . ARG A 1 432 ? 140.732 160.021 127.130 1.00 51.80 432 ARG A O 1
ATOM 1182 N N . VAL A 1 433 ? 142.637 161.073 126.573 1.00 52.25 433 VAL A N 1
ATOM 1183 C CA . VAL A 1 433 ? 143.474 160.112 127.277 1.00 52.25 433 VAL A CA 1
ATOM 1184 C C . VAL A 1 433 ? 143.577 160.426 128.757 1.00 52.25 433 VAL A C 1
ATOM 1185 O O . VAL A 1 433 ? 143.860 159.523 129.555 1.00 52.25 433 VAL A O 1
ATOM 1189 N N . ALA A 1 434 ? 143.346 161.668 129.157 1.00 54.12 434 ALA A N 1
ATOM 1190 C CA . ALA A 1 434 ? 143.341 162.011 130.567 1.00 54.12 434 ALA A CA 1
ATOM 1191 C C . ALA A 1 434 ? 142.085 161.539 131.276 1.00 54.12 434 ALA A C 1
ATOM 1192 O O . ALA A 1 434 ? 142.100 161.391 132.500 1.00 54.12 434 ALA A O 1
ATOM 1194 N N . LEU A 1 435 ? 141.002 161.310 130.538 1.00 57.01 435 LEU A N 1
ATOM 1195 C CA . LEU A 1 435 ? 139.808 160.720 131.122 1.00 57.01 435 LEU A CA 1
ATOM 1196 C C . LEU A 1 435 ? 140.023 159.263 131.482 1.00 57.01 435 LEU A C 1
ATOM 1197 O O . LEU A 1 435 ? 139.495 158.791 132.492 1.00 57.01 435 LEU A O 1
ATOM 1202 N N . VAL A 1 436 ? 140.793 158.541 130.670 1.00 56.90 436 VAL A N 1
ATOM 1203 C CA . VAL A 1 436 ? 141.049 157.126 130.908 1.00 56.90 436 VAL A CA 1
ATOM 1204 C C . VAL A 1 436 ? 141.845 156.878 132.175 1.00 56.90 436 VAL A C 1
ATOM 1205 O O . VAL A 1 436 ? 141.746 155.792 132.754 1.00 56.90 436 VAL A O 1
ATOM 1209 N N . LEU A 1 437 ? 142.612 157.855 132.640 1.00 59.15 437 LEU A N 1
ATOM 1210 C CA . LEU A 1 437 ? 143.366 157.717 133.875 1.00 59.15 437 LEU A CA 1
ATOM 1211 C C . LEU A 1 437 ? 142.479 157.694 135.106 1.00 59.15 437 LEU A C 1
ATOM 1212 O O . LEU A 1 437 ? 142.986 157.508 136.213 1.00 59.15 437 LEU A O 1
ATOM 1217 N N . PHE A 1 438 ? 141.176 157.891 134.944 1.00 63.02 438 PHE A N 1
ATOM 1218 C CA . PHE A 1 438 ? 140.235 157.815 136.048 1.00 63.02 438 PHE A CA 1
ATOM 1219 C C . PHE A 1 438 ? 139.657 156.424 136.244 1.00 63.02 438 PHE A C 1
ATOM 1220 O O . PHE A 1 438 ? 139.027 156.177 137.274 1.00 63.02 438 PHE A O 1
ATOM 1228 N N . GLY A 1 439 ? 139.849 155.520 135.294 1.00 62.84 439 GLY A N 1
ATOM 1229 C CA . GLY A 1 439 ? 139.460 154.144 135.466 1.00 62.84 439 GLY A CA 1
ATOM 1230 C C . GLY A 1 439 ? 140.051 153.530 136.718 1.00 62.84 439 GLY A C 1
ATOM 1231 O O . GLY A 1 439 ? 139.329 153.075 137.609 1.00 62.84 439 GLY A O 1
ATOM 1232 N N . PRO A 1 440 ? 141.382 153.501 136.812 1.00 62.66 440 PRO A N 1
ATOM 1233 C CA . PRO A 1 440 ? 142.032 152.950 138.004 1.00 62.66 440 PRO A CA 1
ATOM 1234 C C . PRO A 1 440 ? 141.814 153.753 139.272 1.00 62.66 440 PRO A C 1
ATOM 1235 O O . PRO A 1 440 ? 142.264 153.318 140.335 1.00 62.66 440 PRO A O 1
ATOM 1239 N N . VAL A 1 441 ? 141.153 154.903 139.203 1.00 63.32 441 VAL A N 1
ATOM 1240 C CA . VAL A 1 441 ? 140.895 155.697 140.395 1.00 63.32 441 VAL A CA 1
ATOM 1241 C C . VAL A 1 441 ? 139.504 155.364 140.904 1.00 63.32 441 VAL A C 1
ATOM 1242 O O . VAL A 1 441 ? 139.302 155.171 142.105 1.00 63.32 441 VAL A O 1
ATOM 1246 N N . LEU A 1 442 ? 138.532 155.294 139.995 1.00 64.68 442 LEU A N 1
ATOM 1247 C CA . LEU A 1 442 ? 137.210 154.827 140.388 1.00 64.68 442 LEU A CA 1
ATOM 1248 C C . LEU A 1 442 ? 137.255 153.385 140.868 1.00 64.68 442 LEU A C 1
ATOM 1249 O O . LEU A 1 442 ? 136.609 153.046 141.866 1.00 64.68 442 LEU A O 1
ATOM 1254 N N . VAL A 1 443 ? 138.012 152.530 140.179 1.00 64.79 443 VAL A N 1
ATOM 1255 C CA . VAL A 1 443 ? 138.150 151.141 140.595 1.00 64.79 443 VAL A CA 1
ATOM 1256 C C . VAL A 1 443 ? 138.787 151.021 141.970 1.00 64.79 443 VAL A C 1
ATOM 1257 O O . VAL A 1 443 ? 138.406 150.142 142.749 1.00 64.79 443 VAL A O 1
ATOM 1261 N N . TYR A 1 444 ? 139.727 151.895 142.303 1.00 66.75 444 TYR A N 1
ATOM 1262 C CA . TYR A 1 444 ? 140.336 151.890 143.621 1.00 66.75 444 TYR A CA 1
ATOM 1263 C C . TYR A 1 444 ? 139.426 152.451 144.700 1.00 66.75 444 TYR A C 1
ATOM 1264 O O . TYR A 1 444 ? 139.386 151.896 145.801 1.00 66.75 444 TYR A O 1
ATOM 1273 N N . LEU A 1 445 ? 138.698 153.532 144.413 1.00 68.05 445 LEU A N 1
ATOM 1274 C CA . LEU A 1 445 ? 137.835 154.145 145.413 1.00 68.05 445 LEU A CA 1
ATOM 1275 C C . LEU A 1 445 ? 136.604 153.303 145.705 1.00 68.05 445 LEU A C 1
ATOM 1276 O O . LEU A 1 445 ? 136.097 153.335 146.829 1.00 68.05 445 LEU A O 1
ATOM 1281 N N . THR A 1 446 ? 136.099 152.565 144.719 1.00 68.78 446 THR A N 1
ATOM 1282 C CA . THR A 1 446 ? 135.037 151.607 144.994 1.00 68.78 446 THR A CA 1
ATOM 1283 C C . THR A 1 446 ? 135.495 150.579 146.021 1.00 68.78 446 THR A C 1
ATOM 1284 O O . THR A 1 446 ? 134.849 150.371 147.059 1.00 68.78 446 THR A O 1
ATOM 1288 N N . ILE A 1 447 ? 136.627 149.935 145.743 1.00 70.11 447 ILE A N 1
ATOM 1289 C CA . ILE A 1 447 ? 137.143 148.903 146.632 1.00 70.11 447 ILE A CA 1
ATOM 1290 C C . ILE A 1 447 ? 137.412 149.471 148.014 1.00 70.11 447 ILE A C 1
ATOM 1291 O O . ILE A 1 447 ? 136.983 148.900 149.020 1.00 70.11 447 ILE A O 1
ATOM 1296 N N . THR A 1 448 ? 138.172 150.565 148.091 1.00 72.35 448 THR A N 1
ATOM 1297 C CA . THR A 1 448 ? 138.629 151.044 149.389 1.00 72.35 448 THR A CA 1
ATOM 1298 C C . THR A 1 448 ? 137.457 151.333 150.315 1.00 72.35 448 THR A C 1
ATOM 1299 O O . THR A 1 448 ? 137.563 151.163 151.529 1.00 72.35 448 THR A O 1
ATOM 1303 N N . SER A 1 449 ? 136.309 151.718 149.761 1.00 74.09 449 SER A N 1
ATOM 1304 C CA . SER A 1 449 ? 135.141 151.928 150.609 1.00 74.09 449 SER A CA 1
ATOM 1305 C C . SER A 1 449 ? 134.457 150.609 150.940 1.00 74.09 449 SER A C 1
ATOM 1306 O O . SER A 1 449 ? 134.036 150.395 152.086 1.00 74.09 449 SER A O 1
ATOM 1309 N N . SER A 1 450 ? 134.351 149.704 149.961 1.00 75.30 450 SER A N 1
ATOM 1310 C CA . SER A 1 450 ? 133.842 148.369 150.262 1.00 75.30 450 SER A CA 1
ATOM 1311 C C . SER A 1 450 ? 134.661 147.697 151.358 1.00 75.30 450 SER A C 1
ATOM 1312 O O . SER A 1 450 ? 134.191 146.766 152.021 1.00 75.30 450 SER A O 1
ATOM 1315 N N . LEU A 1 451 ? 135.892 148.150 151.547 1.00 77.48 451 LEU A N 1
ATOM 1316 C CA . LEU A 1 451 ? 136.797 147.625 152.556 1.00 77.48 451 LEU A CA 1
ATOM 1317 C C . LEU A 1 451 ? 136.750 148.407 153.862 1.00 77.48 451 LEU A C 1
ATOM 1318 O O . LEU A 1 451 ? 136.823 147.798 154.932 1.00 77.48 451 LEU A O 1
ATOM 1323 N N . THR A 1 452 ? 136.641 149.732 153.813 1.00 79.16 452 THR A N 1
ATOM 1324 C CA . THR A 1 452 ? 136.503 150.506 155.034 1.00 79.16 452 THR A CA 1
ATOM 1325 C C . THR A 1 452 ? 135.145 150.326 155.686 1.00 79.16 452 THR A C 1
ATOM 1326 O O . THR A 1 452 ? 134.975 150.737 156.837 1.00 79.16 452 THR A O 1
ATOM 1330 N N . ILE A 1 453 ? 134.169 149.739 154.995 1.00 80.46 453 ILE A N 1
ATOM 1331 C CA . ILE A 1 453 ? 133.093 149.141 155.776 1.00 80.46 453 ILE A CA 1
ATOM 1332 C C . ILE A 1 453 ? 133.160 147.628 155.620 1.00 80.46 453 ILE A C 1
ATOM 1333 O O . ILE A 1 453 ? 132.323 147.006 154.959 1.00 80.46 453 ILE A O 1
ATOM 1338 N N . GLN A 1 454 ? 134.148 147.032 156.276 1.00 85.08 454 GLN A N 1
ATOM 1339 C CA . GLN A 1 454 ? 134.197 145.628 156.649 1.00 85.08 454 GLN A CA 1
ATOM 1340 C C . GLN A 1 454 ? 134.996 145.610 157.940 1.00 85.08 454 GLN A C 1
ATOM 1341 O O . GLN A 1 454 ? 135.278 144.557 158.520 1.00 85.08 454 GLN A O 1
ATOM 1347 N N . SER A 1 455 ? 135.369 146.813 158.372 1.00 84.25 455 SER A N 1
ATOM 1348 C CA . SER A 1 455 ? 136.233 147.010 159.524 1.00 84.25 455 SER A CA 1
ATOM 1349 C C . SER A 1 455 ? 135.667 148.120 160.397 1.00 84.25 455 SER A C 1
ATOM 1350 O O . SER A 1 455 ? 136.409 148.861 161.049 1.00 84.25 455 SER A O 1
ATOM 1353 N N . GLY A 1 456 ? 134.348 148.263 160.391 1.00 83.54 456 GLY A N 1
ATOM 1354 C CA . GLY A 1 456 ? 133.681 149.162 161.297 1.00 83.54 456 GLY A CA 1
ATOM 1355 C C . GLY A 1 456 ? 133.963 148.796 162.738 1.00 83.54 456 GLY A C 1
ATOM 1356 O O . GLY A 1 456 ? 134.460 149.610 163.522 1.00 83.54 456 GLY A O 1
ATOM 1357 N N . PRO A 1 457 ? 133.649 147.551 163.120 1.00 82.10 457 PRO A N 1
ATOM 1358 C CA . PRO A 1 457 ? 134.006 147.085 164.465 1.00 82.10 457 PRO A CA 1
ATOM 1359 C C . PRO A 1 457 ? 135.505 147.001 164.685 1.00 82.10 457 PRO A C 1
ATOM 1360 O O . PRO A 1 457 ? 136.035 147.558 165.650 1.00 82.10 457 PRO A O 1
ATOM 1364 N N . ARG A 1 458 ? 136.197 146.313 163.784 1.00 77.91 458 ARG A N 1
ATOM 1365 C CA . ARG A 1 458 ? 137.568 145.902 164.045 1.00 77.91 458 ARG A CA 1
ATOM 1366 C C . ARG A 1 458 ? 138.570 147.043 163.998 1.00 77.91 458 ARG A C 1
ATOM 1367 O O . ARG A 1 458 ? 139.754 146.793 164.228 1.00 77.91 458 ARG A O 1
ATOM 1375 N N . ILE A 1 459 ? 138.157 148.281 163.726 1.00 80.99 459 ILE A N 1
ATOM 1376 C CA . ILE A 1 459 ? 139.105 149.387 163.806 1.00 80.99 459 ILE A CA 1
ATOM 1377 C C . ILE A 1 459 ? 139.016 150.113 165.141 1.00 80.99 459 ILE A C 1
ATOM 1378 O O . ILE A 1 459 ? 139.889 150.937 165.451 1.00 80.99 459 ILE A O 1
ATOM 1383 N N . VAL A 1 460 ? 137.996 149.836 165.944 1.00 80.43 460 VAL A N 1
ATOM 1384 C CA . VAL A 1 460 ? 137.975 150.237 167.345 1.00 80.43 460 VAL A CA 1
ATOM 1385 C C . VAL A 1 460 ? 138.288 149.059 168.256 1.00 80.43 460 VAL A C 1
ATOM 1386 O O . VAL A 1 460 ? 138.830 149.233 169.347 1.00 80.43 460 VAL A O 1
ATOM 1390 N N . GLN A 1 461 ? 137.954 147.846 167.815 1.00 77.83 461 GLN A N 1
ATOM 1391 C CA . GLN A 1 461 ? 138.406 146.650 168.514 1.00 77.83 461 GLN A CA 1
ATOM 1392 C C . GLN A 1 461 ? 139.922 146.628 168.614 1.00 77.83 461 GLN A C 1
ATOM 1393 O O . GLN A 1 461 ? 140.485 146.361 169.679 1.00 77.83 461 GLN A O 1
ATOM 1399 N N . ALA A 1 462 ? 140.600 146.904 167.502 1.00 75.25 462 ALA A N 1
ATOM 1400 C CA . ALA A 1 462 ? 142.053 146.914 167.478 1.00 75.25 462 ALA A CA 1
ATOM 1401 C C . ALA A 1 462 ? 142.645 148.098 168.221 1.00 75.25 462 ALA A C 1
ATOM 1402 O O . ALA A 1 462 ? 143.844 148.085 168.507 1.00 75.25 462 ALA A O 1
ATOM 1404 N N . GLN A 1 463 ? 141.852 149.118 168.525 1.00 77.79 463 GLN A N 1
ATOM 1405 C CA . GLN A 1 463 ? 142.325 150.204 169.368 1.00 77.79 463 GLN A CA 1
ATOM 1406 C C . GLN A 1 463 ? 142.120 149.919 170.846 1.00 77.79 463 GLN A C 1
ATOM 1407 O O . GLN A 1 463 ? 142.911 150.383 171.673 1.00 77.79 463 GLN A O 1
ATOM 1413 N N . ARG A 1 464 ? 141.084 149.163 171.192 1.00 77.76 464 ARG A N 1
ATOM 1414 C CA . ARG A 1 464 ? 140.961 148.686 172.560 1.00 77.76 464 ARG A CA 1
ATOM 1415 C C . ARG A 1 464 ? 142.001 147.622 172.874 1.00 77.76 464 ARG A C 1
ATOM 1416 O O . ARG A 1 464 ? 142.554 147.610 173.977 1.00 77.76 464 ARG A O 1
ATOM 1424 N N . TRP A 1 465 ? 142.290 146.736 171.921 1.00 69.98 465 TRP A N 1
ATOM 1425 C CA . TRP A 1 465 ? 143.354 145.754 172.078 1.00 69.98 465 TRP A CA 1
ATOM 1426 C C . TRP A 1 465 ? 144.727 146.391 172.216 1.00 69.98 465 TRP A C 1
ATOM 1427 O O . TRP A 1 465 ? 145.543 145.893 172.993 1.00 69.98 465 TRP A O 1
ATOM 1438 N N . ALA A 1 466 ? 145.000 147.475 171.498 1.00 72.58 466 ALA A N 1
ATOM 1439 C CA . ALA A 1 466 ? 146.293 148.134 171.572 1.00 72.58 466 ALA A CA 1
ATOM 1440 C C . ALA A 1 466 ? 146.534 148.846 172.891 1.00 72.58 466 ALA A C 1
ATOM 1441 O O . ALA A 1 466 ? 147.694 149.053 173.260 1.00 72.58 466 ALA A O 1
ATOM 1443 N N . GLU A 1 467 ? 145.479 149.239 173.601 1.00 75.47 467 GLU A N 1
ATOM 1444 C CA . GLU A 1 467 ? 145.630 149.834 174.920 1.00 75.47 467 GLU A CA 1
ATOM 1445 C C . GLU A 1 467 ? 145.463 148.821 176.039 1.00 75.47 467 GLU A C 1
ATOM 1446 O O . GLU A 1 467 ? 145.895 149.087 177.165 1.00 75.47 467 GLU A O 1
ATOM 1452 N N . LYS A 1 468 ? 144.849 147.674 175.756 1.00 72.25 468 LYS A N 1
ATOM 1453 C CA . LYS A 1 468 ? 144.867 146.564 176.693 1.00 72.25 468 LYS A CA 1
ATOM 1454 C C . LYS A 1 468 ? 146.212 145.859 176.718 1.00 72.25 468 LYS A C 1
ATOM 1455 O O . LYS A 1 468 ? 146.676 145.474 177.794 1.00 72.25 468 LYS A O 1
ATOM 1461 N N . MET A 1 469 ? 146.854 145.702 175.565 1.00 71.14 469 MET A N 1
ATOM 1462 C CA . MET A 1 469 ? 148.155 145.065 175.464 1.00 71.14 469 MET A CA 1
ATOM 1463 C C . MET A 1 469 ? 149.284 145.963 175.940 1.00 71.14 469 MET A C 1
ATOM 1464 O O . MET A 1 469 ? 150.425 145.508 176.025 1.00 71.14 469 MET A O 1
ATOM 1469 N N . ASN A 1 470 ? 149.000 147.222 176.253 1.00 71.19 470 ASN A N 1
ATOM 1470 C CA . ASN A 1 470 ? 150.000 148.093 176.844 1.00 71.19 470 ASN A CA 1
ATOM 1471 C C . ASN A 1 470 ? 150.060 147.968 178.356 1.00 71.19 470 ASN A C 1
ATOM 1472 O O . ASN A 1 470 ? 151.160 147.907 178.916 1.00 71.19 470 ASN A O 1
ATOM 1477 N N . GLY A 1 471 ? 148.914 147.902 179.022 1.00 71.52 471 GLY A N 1
ATOM 1478 C CA . GLY A 1 471 ? 148.889 147.637 180.442 1.00 71.52 471 GLY A CA 1
ATOM 1479 C C . GLY A 1 471 ? 149.417 146.255 180.746 1.00 71.52 471 GLY A C 1
ATOM 1480 O O . GLY A 1 471 ? 150.071 146.046 181.769 1.00 71.52 471 GLY A O 1
ATOM 1481 N N . GLU A 1 472 ? 149.146 145.301 179.856 1.00 71.72 472 GLU A N 1
ATOM 1482 C CA . GLU A 1 472 ? 149.683 143.957 180.031 1.00 71.72 472 GLU A CA 1
ATOM 1483 C C . GLU A 1 472 ? 151.201 143.962 179.977 1.00 71.72 472 GLU A C 1
ATOM 1484 O O . GLU A 1 472 ? 151.856 143.320 180.802 1.00 71.72 472 GLU A O 1
ATOM 1490 N N . ALA A 1 473 ? 151.777 144.671 179.009 1.00 69.23 473 ALA A N 1
ATOM 1491 C CA . ALA A 1 473 ? 153.227 144.773 178.931 1.00 69.23 473 ALA A CA 1
ATOM 1492 C C . ALA A 1 473 ? 153.791 145.469 180.158 1.00 69.23 473 ALA A C 1
ATOM 1493 O O . ALA A 1 473 ? 154.816 145.047 180.706 1.00 69.23 473 ALA A O 1
ATOM 1495 N N . GLY A 1 474 ? 153.134 146.537 180.608 1.00 67.49 474 GLY A N 1
ATOM 1496 C CA . GLY A 1 474 ? 153.595 147.224 181.801 1.00 67.49 474 GLY A CA 1
ATOM 1497 C C . GLY A 1 474 ? 153.602 146.331 183.025 1.00 67.49 474 GLY A C 1
ATOM 1498 O O . GLY A 1 474 ? 154.564 146.331 183.796 1.00 67.49 474 GLY A O 1
ATOM 1499 N N . SER A 1 475 ? 152.539 145.554 183.219 1.00 67.20 475 SER A N 1
ATOM 1500 C CA . SER A 1 475 ? 152.475 144.677 184.380 1.00 67.20 475 SER A CA 1
ATOM 1501 C C . SER A 1 475 ? 153.478 143.536 184.263 1.00 67.20 475 SER A C 1
ATOM 1502 O O . SER A 1 475 ? 154.111 143.152 185.250 1.00 67.20 475 SER A O 1
ATOM 1505 N N . TYR A 1 476 ? 153.637 142.980 183.061 1.00 65.30 476 TYR A N 1
ATOM 1506 C CA . TYR A 1 476 ? 154.612 141.917 182.851 1.00 65.30 476 TYR A CA 1
ATOM 1507 C C . TYR A 1 476 ? 156.022 142.395 183.143 1.00 65.30 476 TYR A C 1
ATOM 1508 O O . TYR A 1 476 ? 156.843 141.645 183.679 1.00 65.30 476 TYR A O 1
ATOM 1517 N N . LEU A 1 477 ? 156.326 143.643 182.792 1.00 66.87 477 LEU A N 1
ATOM 1518 C CA . LEU A 1 477 ? 157.665 144.161 183.036 1.00 66.87 477 LEU A CA 1
ATOM 1519 C C . LEU A 1 477 ? 157.856 144.525 184.497 1.00 66.87 477 LEU A C 1
ATOM 1520 O O . LEU A 1 477 ? 158.934 144.311 185.060 1.00 66.87 477 LEU A O 1
ATOM 1525 N N . GLU A 1 478 ? 156.829 145.086 185.124 1.00 70.66 478 GLU A N 1
ATOM 1526 C CA . GLU A 1 478 ? 156.894 145.439 186.531 1.00 70.66 478 GLU A CA 1
ATOM 1527 C C . GLU A 1 478 ? 156.942 144.226 187.442 1.00 70.66 478 GLU A C 1
ATOM 1528 O O . GLU A 1 478 ? 157.546 144.298 188.516 1.00 70.66 478 GLU A O 1
ATOM 1534 N N . GLY A 1 479 ? 156.344 143.117 187.038 1.00 64.29 479 GLY A N 1
ATOM 1535 C CA . GLY A 1 479 ? 156.317 141.945 187.879 1.00 64.29 479 GLY A CA 1
ATOM 1536 C C . GLY A 1 479 ? 157.310 140.904 187.434 1.00 64.29 479 GLY A C 1
ATOM 1537 O O . GLY A 1 479 ? 157.015 139.709 187.459 1.00 64.29 479 GLY A O 1
ATOM 1538 N N . GLN A 1 480 ? 158.497 141.346 187.016 1.00 64.51 480 GLN A N 1
ATOM 1539 C CA . GLN A 1 480 ? 159.524 140.383 186.625 1.00 64.51 480 GLN A CA 1
ATOM 1540 C C . GLN A 1 480 ? 160.013 139.562 187.807 1.00 64.51 480 GLN A C 1
ATOM 1541 O O . GLN A 1 480 ? 159.996 138.324 187.711 1.00 64.51 480 GLN A O 1
ATOM 1547 N N . PRO A 1 481 ? 160.437 140.150 188.936 1.00 62.64 481 PRO A N 1
ATOM 1548 C CA . PRO A 1 481 ? 160.902 139.314 190.054 1.00 62.64 481 PRO A CA 1
ATOM 1549 C C . PRO A 1 481 ? 159.953 138.191 190.425 1.00 62.64 481 PRO A C 1
ATOM 1550 O O . PRO A 1 481 ? 160.376 137.034 190.507 1.00 62.64 481 PRO A O 1
ATOM 1554 N N . VAL A 1 482 ? 158.673 138.500 190.630 1.00 61.88 482 VAL A N 1
ATOM 1555 C CA . VAL A 1 482 ? 157.697 137.467 190.947 1.00 61.88 482 VAL A CA 1
ATOM 1556 C C . VAL A 1 482 ? 157.722 136.361 189.908 1.00 61.88 482 VAL A C 1
ATOM 1557 O O . VAL A 1 482 ? 157.762 135.175 190.252 1.00 61.88 482 VAL A O 1
ATOM 1561 N N . ILE A 1 483 ? 157.728 136.725 188.626 1.00 63.46 483 ILE A N 1
ATOM 1562 C CA . ILE A 1 483 ? 157.685 135.738 187.560 1.00 63.46 483 ILE A CA 1
ATOM 1563 C C . ILE A 1 483 ? 158.905 134.833 187.587 1.00 63.46 483 ILE A C 1
ATOM 1564 O O . ILE A 1 483 ? 158.838 133.689 187.127 1.00 63.46 483 ILE A O 1
ATOM 1569 N N . ARG A 1 484 ? 160.011 135.291 188.159 1.00 61.98 484 ARG A N 1
ATOM 1570 C CA . ARG A 1 484 ? 161.201 134.466 188.254 1.00 61.98 484 ARG A CA 1
ATOM 1571 C C . ARG A 1 484 ? 161.221 133.590 189.493 1.00 61.98 484 ARG A C 1
ATOM 1572 O O . ARG A 1 484 ? 162.024 132.658 189.554 1.00 61.98 484 ARG A O 1
ATOM 1580 N N . VAL A 1 485 ? 160.364 133.855 190.473 1.00 59.49 485 VAL A N 1
ATOM 1581 C CA . VAL A 1 485 ? 160.278 132.996 191.648 1.00 59.49 485 VAL A CA 1
ATOM 1582 C C . VAL A 1 485 ? 159.155 131.986 191.503 1.00 59.49 485 VAL A C 1
ATOM 1583 O O . VAL A 1 485 ? 159.326 130.810 191.826 1.00 59.49 485 VAL A O 1
ATOM 1587 N N . PHE A 1 486 ? 158.002 132.437 191.024 1.00 61.00 486 PHE A N 1
ATOM 1588 C CA . PHE A 1 486 ? 156.853 131.589 190.734 1.00 61.00 486 PHE A CA 1
ATOM 1589 C C . PHE A 1 486 ? 156.693 131.580 189.220 1.00 61.00 486 PHE A C 1
ATOM 1590 O O . PHE A 1 486 ? 156.213 132.552 188.635 1.00 61.00 486 PHE A O 1
ATOM 1598 N N . GLY A 1 487 ? 157.103 130.486 188.586 1.00 64.82 487 GLY A N 1
ATOM 1599 C CA . GLY A 1 487 ? 157.149 130.464 187.134 1.00 64.82 487 GLY A CA 1
ATOM 1600 C C . GLY A 1 487 ? 155.783 130.557 186.484 1.00 64.82 487 GLY A C 1
ATOM 1601 O O . GLY A 1 487 ? 155.654 131.037 185.357 1.00 64.82 487 GLY A O 1
ATOM 1602 N N . ALA A 1 488 ? 154.744 130.110 187.186 1.00 68.34 488 ALA A N 1
ATOM 1603 C CA . ALA A 1 488 ? 153.411 130.022 186.604 1.00 68.34 488 ALA A CA 1
ATOM 1604 C C . ALA A 1 488 ? 152.640 131.324 186.747 1.00 68.34 488 ALA A C 1
ATOM 1605 O O . ALA A 1 488 ? 151.408 131.324 186.691 1.00 68.34 488 ALA A O 1
ATOM 1607 N N . ALA A 1 489 ? 153.344 132.435 186.938 1.00 68.21 489 ALA A N 1
ATOM 1608 C CA . ALA A 1 489 ? 152.701 133.732 187.062 1.00 68.21 489 ALA A CA 1
ATOM 1609 C C . ALA A 1 489 ? 152.639 134.492 185.748 1.00 68.21 489 ALA A C 1
ATOM 1610 O O . ALA A 1 489 ? 152.007 135.550 185.692 1.00 68.21 489 ALA A O 1
ATOM 1612 N N . SER A 1 490 ? 153.278 133.984 184.699 1.00 70.62 490 SER A N 1
ATOM 1613 C CA . SER A 1 490 ? 153.256 134.632 183.397 1.00 70.62 490 SER A CA 1
ATOM 1614 C C . SER A 1 490 ? 152.263 133.999 182.438 1.00 70.62 490 SER A C 1
ATOM 1615 O O . SER A 1 490 ? 152.181 134.433 181.284 1.00 70.62 490 SER A O 1
ATOM 1618 N N . SER A 1 491 ? 151.528 132.983 182.882 1.00 70.91 491 SER A N 1
ATOM 1619 C CA . SER A 1 491 ? 150.548 132.305 182.047 1.00 70.91 491 SER A CA 1
ATOM 1620 C C . SER A 1 491 ? 149.479 133.274 181.569 1.00 70.91 491 SER A C 1
ATOM 1621 O O . SER A 1 491 ? 149.041 133.206 180.417 1.00 70.91 491 SER A O 1
ATOM 1624 N N . SER A 1 492 ? 149.059 134.186 182.446 1.00 71.10 492 SER A N 1
ATOM 1625 C CA . SER A 1 492 ? 148.035 135.147 182.060 1.00 71.10 492 SER A CA 1
ATOM 1626 C C . SER A 1 492 ? 148.516 136.026 180.919 1.00 71.10 492 SER A C 1
ATOM 1627 O O . SER A 1 492 ? 147.805 136.199 179.927 1.00 71.10 492 SER A O 1
ATOM 1630 N N . PHE A 1 493 ? 149.718 136.586 181.037 1.00 67.84 493 PHE A N 1
ATOM 1631 C CA . PHE A 1 493 ? 150.245 137.419 179.963 1.00 67.84 493 PHE A CA 1
ATOM 1632 C C . PHE A 1 493 ? 150.441 136.617 178.689 1.00 67.84 493 PHE A C 1
ATOM 1633 O O . PHE A 1 493 ? 150.119 137.090 177.594 1.00 67.84 493 PHE A O 1
ATOM 1641 N N . ARG A 1 494 ? 150.981 135.408 178.807 1.00 70.08 494 ARG A N 1
ATOM 1642 C CA . ARG A 1 494 ? 151.271 134.626 177.618 1.00 70.08 494 ARG A CA 1
ATOM 1643 C C . ARG A 1 494 ? 150.016 134.103 176.951 1.00 70.08 494 ARG A C 1
ATOM 1644 O O . ARG A 1 494 ? 150.084 133.662 175.803 1.00 70.08 494 ARG A O 1
ATOM 1652 N N . ARG A 1 495 ? 148.878 134.122 177.639 1.00 72.46 495 ARG A N 1
ATOM 1653 C CA . ARG A 1 495 ? 147.628 133.788 176.977 1.00 72.46 495 ARG A CA 1
ATOM 1654 C C . ARG A 1 495 ? 146.842 135.013 176.534 1.00 72.46 495 ARG A C 1
ATOM 1655 O O . ARG A 1 495 ? 146.002 134.891 175.641 1.00 72.46 495 ARG A O 1
ATOM 1663 N N . ARG A 1 496 ? 147.088 136.181 177.119 1.00 71.42 496 ARG A N 1
ATOM 1664 C CA . ARG A 1 496 ? 146.570 137.417 176.552 1.00 71.42 496 ARG A CA 1
ATOM 1665 C C . ARG A 1 496 ? 147.293 137.811 175.281 1.00 71.42 496 ARG A C 1
ATOM 1666 O O . ARG A 1 496 ? 146.702 138.485 174.435 1.00 71.42 496 ARG A O 1
ATOM 1674 N N . LEU A 1 497 ? 148.559 137.427 175.137 1.00 68.44 497 LEU A N 1
ATOM 1675 C CA . LEU A 1 497 ? 149.322 137.712 173.934 1.00 68.44 497 LEU A CA 1
ATOM 1676 C C . LEU A 1 497 ? 148.945 136.828 172.759 1.00 68.44 497 LEU A C 1
ATOM 1677 O O . LEU A 1 497 ? 148.891 137.323 171.629 1.00 68.44 497 LEU A O 1
ATOM 1682 N N . ASP A 1 498 ? 148.678 135.548 172.992 1.00 68.74 498 ASP A N 1
ATOM 1683 C CA . ASP A 1 498 ? 148.173 134.669 171.951 1.00 68.74 498 ASP A CA 1
ATOM 1684 C C . ASP A 1 498 ? 146.757 135.012 171.529 1.00 68.74 498 ASP A C 1
ATOM 1685 O O . ASP A 1 498 ? 146.335 134.603 170.445 1.00 68.74 498 ASP A O 1
ATOM 1690 N N . GLU A 1 499 ? 146.010 135.731 172.362 1.00 69.01 499 GLU A N 1
ATOM 1691 C CA . GLU A 1 499 ? 144.718 136.244 171.939 1.00 69.01 499 GLU A CA 1
ATOM 1692 C C . GLU A 1 499 ? 144.873 137.471 171.063 1.00 69.01 499 GLU A C 1
ATOM 1693 O O . GLU A 1 499 ? 144.145 137.621 170.082 1.00 69.01 499 GLU A O 1
ATOM 1699 N N . TYR A 1 500 ? 145.833 138.334 171.376 1.00 65.40 500 TYR A N 1
ATOM 1700 C CA . TYR A 1 500 ? 146.060 139.522 170.568 1.00 65.40 500 TYR A CA 1
ATOM 1701 C C . TYR A 1 500 ? 146.630 139.187 169.200 1.00 65.40 500 TYR A C 1
ATOM 1702 O O . TYR A 1 500 ? 146.147 139.709 168.187 1.00 65.40 500 TYR A O 1
ATOM 1711 N N . ILE A 1 501 ? 147.636 138.318 169.138 1.00 65.28 501 ILE A N 1
ATOM 1712 C CA . ILE A 1 501 ? 148.260 138.020 167.855 1.00 65.28 501 ILE A CA 1
ATOM 1713 C C . ILE A 1 501 ? 147.453 136.950 167.140 1.00 65.28 501 ILE A C 1
ATOM 1714 O O . ILE A 1 501 ? 147.872 136.434 166.102 1.00 65.28 501 ILE A O 1
ATOM 1719 N N . GLY A 1 502 ? 146.300 136.599 167.694 1.00 64.22 502 GLY A N 1
ATOM 1720 C CA . GLY A 1 502 ? 145.341 135.769 166.996 1.00 64.22 502 GLY A CA 1
ATOM 1721 C C . GLY A 1 502 ? 144.218 136.627 166.461 1.00 64.22 502 GLY A C 1
ATOM 1722 O O . GLY A 1 502 ? 143.683 136.377 165.377 1.00 64.22 502 GLY A O 1
ATOM 1723 N N . PHE A 1 503 ? 143.863 137.661 167.222 1.00 65.83 503 PHE A N 1
ATOM 1724 C CA . PHE A 1 503 ? 142.919 138.661 166.750 1.00 65.83 503 PHE A CA 1
ATOM 1725 C C . PHE A 1 503 ? 143.460 139.391 165.536 1.00 65.83 503 PHE A C 1
ATOM 1726 O O . PHE A 1 503 ? 142.728 139.630 164.575 1.00 65.83 503 PHE A O 1
ATOM 1734 N N . LEU A 1 504 ? 144.731 139.787 165.577 1.00 63.95 504 LEU A N 1
ATOM 1735 C CA . LEU A 1 504 ? 145.316 140.470 164.427 1.00 63.95 504 LEU A CA 1
ATOM 1736 C C . LEU A 1 504 ? 145.222 139.613 163.174 1.00 63.95 504 LEU A C 1
ATOM 1737 O O . LEU A 1 504 ? 144.861 140.104 162.100 1.00 63.95 504 LEU A O 1
ATOM 1742 N N . VAL A 1 505 ? 145.539 138.324 163.292 1.00 63.13 505 VAL A N 1
ATOM 1743 C CA . VAL A 1 505 ? 145.447 137.434 162.148 1.00 63.13 505 VAL A CA 1
ATOM 1744 C C . VAL A 1 505 ? 144.013 137.272 161.676 1.00 63.13 505 VAL A C 1
ATOM 1745 O O . VAL A 1 505 ? 143.749 137.378 160.478 1.00 63.13 505 VAL A O 1
ATOM 1749 N N . ALA A 1 506 ? 143.068 137.024 162.579 1.00 66.62 506 ALA A N 1
ATOM 1750 C CA . ALA A 1 506 ? 141.675 136.871 162.187 1.00 66.62 506 ALA A CA 1
ATOM 1751 C C . ALA A 1 506 ? 141.063 138.157 161.657 1.00 66.62 506 ALA A C 1
ATOM 1752 O O . ALA A 1 506 ? 140.025 138.104 160.993 1.00 66.62 506 ALA A O 1
ATOM 1754 N N . TRP A 1 507 ? 141.675 139.301 161.935 1.00 67.96 507 TRP A N 1
ATOM 1755 C CA . TRP A 1 507 ? 141.225 140.577 161.406 1.00 67.96 507 TRP A CA 1
ATOM 1756 C C . TRP A 1 507 ? 141.787 140.846 160.020 1.00 67.96 507 TRP A C 1
ATOM 1757 O O . TRP A 1 507 ? 141.054 141.288 159.132 1.00 67.96 507 TRP A O 1
ATOM 1768 N N . GLN A 1 508 ? 143.072 140.574 159.811 1.00 66.06 508 GLN A N 1
ATOM 1769 C CA . GLN A 1 508 ? 143.726 140.909 158.556 1.00 66.06 508 GLN A CA 1
ATOM 1770 C C . GLN A 1 508 ? 143.596 139.837 157.489 1.00 66.06 508 GLN A C 1
ATOM 1771 O O . GLN A 1 508 ? 143.380 140.176 156.325 1.00 66.06 508 GLN A O 1
ATOM 1777 N N . ARG A 1 509 ? 143.732 138.565 157.840 1.00 65.81 509 ARG A N 1
ATOM 1778 C CA . ARG A 1 509 ? 143.721 137.470 156.880 1.00 65.81 509 ARG A CA 1
ATOM 1779 C C . ARG A 1 509 ? 142.505 137.491 155.958 1.00 65.81 509 ARG A C 1
ATOM 1780 O O . ARG A 1 509 ? 142.639 137.146 154.777 1.00 65.81 509 ARG A O 1
ATOM 1788 N N . PRO A 1 510 ? 141.302 137.865 156.430 1.00 68.20 510 PRO A N 1
ATOM 1789 C CA . PRO A 1 510 ? 140.183 138.013 155.492 1.00 68.20 510 PRO A CA 1
ATOM 1790 C C . PRO A 1 510 ? 140.443 139.028 154.394 1.00 68.20 510 PRO A C 1
ATOM 1791 O O . PRO A 1 510 ? 140.412 138.691 153.208 1.00 68.20 510 PRO A O 1
ATOM 1795 N N . LEU A 1 511 ? 140.726 140.271 154.781 1.00 67.92 511 LEU A N 1
ATOM 1796 C CA . LEU A 1 511 ? 140.728 141.397 153.849 1.00 67.92 511 LEU A CA 1
ATOM 1797 C C . LEU A 1 511 ? 142.090 141.528 153.165 1.00 67.92 511 LEU A C 1
ATOM 1798 O O . LEU A 1 511 ? 142.734 142.576 153.154 1.00 67.92 511 LEU A O 1
ATOM 1803 N N . ALA A 1 512 ? 142.504 140.430 152.536 1.00 66.45 512 ALA A N 1
ATOM 1804 C CA . ALA A 1 512 ? 143.730 140.396 151.758 1.00 66.45 512 ALA A CA 1
ATOM 1805 C C . ALA A 1 512 ? 143.500 140.403 150.258 1.00 66.45 512 ALA A C 1
ATOM 1806 O O . ALA A 1 512 ? 144.263 141.057 149.539 1.00 66.45 512 ALA A O 1
ATOM 1808 N N . GLY A 1 513 ? 142.474 139.717 149.769 1.00 68.23 513 GLY A N 1
ATOM 1809 C CA . GLY A 1 513 ? 142.157 139.718 148.357 1.00 68.23 513 GLY A CA 1
ATOM 1810 C C . GLY A 1 513 ? 141.483 140.996 147.919 1.00 68.23 513 GLY A C 1
ATOM 1811 O O . GLY A 1 513 ? 141.119 141.152 146.753 1.00 68.23 513 GLY A O 1
ATOM 1812 N N . LYS A 1 514 ? 141.298 141.908 148.856 1.00 68.77 514 LYS A N 1
ATOM 1813 C CA . LYS A 1 514 ? 140.882 143.270 148.572 1.00 68.77 514 LYS A CA 1
ATOM 1814 C C . LYS A 1 514 ? 142.049 144.234 148.572 1.00 68.77 514 LYS A C 1
ATOM 1815 O O . LYS A 1 514 ? 142.122 145.110 147.712 1.00 68.77 514 LYS A O 1
ATOM 1821 N N . LYS A 1 515 ? 142.972 144.081 149.516 1.00 69.06 515 LYS A N 1
ATOM 1822 C CA . LYS A 1 515 ? 144.164 144.910 149.563 1.00 69.06 515 LYS A CA 1
ATOM 1823 C C . LYS A 1 515 ? 145.139 144.599 148.442 1.00 69.06 515 LYS A C 1
ATOM 1824 O O . LYS A 1 515 ? 145.922 145.473 148.068 1.00 69.06 515 LYS A O 1
ATOM 1830 N N . THR A 1 516 ? 145.130 143.377 147.912 1.00 67.55 516 THR A N 1
ATOM 1831 C CA . THR A 1 516 ? 145.930 143.110 146.722 1.00 67.55 516 THR A CA 1
ATOM 1832 C C . THR A 1 516 ? 145.258 143.673 145.481 1.00 67.55 516 THR A C 1
ATOM 1833 O O . THR A 1 516 ? 145.926 144.197 144.584 1.00 67.55 516 THR A O 1
ATOM 1837 N N . LEU A 1 517 ? 143.935 143.569 145.411 1.00 65.66 517 LEU A N 1
ATOM 1838 C CA . LEU A 1 517 ? 143.216 144.080 144.254 1.00 65.66 517 LEU A CA 1
ATOM 1839 C C . LEU A 1 517 ? 143.339 145.590 144.149 1.00 65.66 517 LEU A C 1
ATOM 1840 O O . LEU A 1 517 ? 143.585 146.124 143.065 1.00 65.66 517 LEU A O 1
ATOM 1845 N N . MET A 1 518 ? 143.169 146.302 145.261 1.00 69.34 518 MET A N 1
ATOM 1846 C CA . MET A 1 518 ? 143.291 147.752 145.217 1.00 69.34 518 MET A CA 1
ATOM 1847 C C . MET A 1 518 ? 144.733 148.208 145.099 1.00 69.34 518 MET A C 1
ATOM 1848 O O . MET A 1 518 ? 144.973 149.393 144.855 1.00 69.34 518 MET A O 1
ATOM 1853 N N . ASP A 1 519 ? 145.691 147.307 145.274 1.00 66.71 519 ASP A N 1
ATOM 1854 C CA . ASP A 1 519 ? 147.089 147.614 145.033 1.00 66.71 519 ASP A CA 1
ATOM 1855 C C . ASP A 1 519 ? 147.481 147.400 143.583 1.00 66.71 519 ASP A C 1
ATOM 1856 O O . ASP A 1 519 ? 148.312 148.148 143.063 1.00 66.71 519 ASP A O 1
ATOM 1861 N N . LEU A 1 520 ? 146.889 146.413 142.921 1.00 63.52 520 LEU A N 1
ATOM 1862 C CA . LEU A 1 520 ? 147.114 146.192 141.501 1.00 63.52 520 LEU A CA 1
ATOM 1863 C C . LEU A 1 520 ? 146.497 147.265 140.622 1.00 63.52 520 LEU A C 1
ATOM 1864 O O . LEU A 1 520 ? 146.814 147.323 139.433 1.00 63.52 520 LEU A O 1
ATOM 1869 N N . ALA A 1 521 ? 145.624 148.103 141.164 1.00 63.70 521 ALA A N 1
ATOM 1870 C CA . ALA A 1 521 ? 144.962 149.140 140.392 1.00 63.70 521 ALA A CA 1
ATOM 1871 C C . ALA A 1 521 ? 145.689 150.471 140.459 1.00 63.70 521 ALA A C 1
ATOM 1872 O O . ALA A 1 521 ? 145.290 151.416 139.780 1.00 63.70 521 ALA A O 1
ATOM 1874 N N . THR A 1 522 ? 146.742 150.570 141.260 1.00 64.74 522 THR A N 1
ATOM 1875 C CA . THR A 1 522 ? 147.534 151.784 141.323 1.00 64.74 522 THR A CA 1
ATOM 1876 C C . THR A 1 522 ? 148.960 151.576 140.847 1.00 64.74 522 THR A C 1
ATOM 1877 O O . THR A 1 522 ? 149.734 152.537 140.833 1.00 64.74 522 THR A O 1
ATOM 1881 N N . ARG A 1 523 ? 149.330 150.360 140.469 1.00 60.76 523 ARG A N 1
ATOM 1882 C CA . ARG A 1 523 ? 150.664 150.107 139.971 1.00 60.76 523 ARG A CA 1
ATOM 1883 C C . ARG A 1 523 ? 150.900 150.880 138.679 1.00 60.76 523 ARG A C 1
ATOM 1884 O O . ARG A 1 523 ? 150.002 150.997 137.845 1.00 60.76 523 ARG A O 1
ATOM 1892 N N . PRO A 1 524 ? 152.103 151.425 138.490 1.00 55.88 524 PRO A N 1
ATOM 1893 C CA . PRO A 1 524 ? 152.418 152.098 137.227 1.00 55.88 524 PRO A CA 1
ATOM 1894 C C . PRO A 1 524 ? 152.376 151.188 136.018 1.00 55.88 524 PRO A C 1
ATOM 1895 O O . PRO A 1 524 ? 152.194 151.685 134.905 1.00 55.88 524 PRO A O 1
ATOM 1899 N N . ALA A 1 525 ? 152.523 149.881 136.185 1.00 53.46 525 ALA A N 1
ATOM 1900 C CA . ALA A 1 525 ? 152.380 148.961 135.070 1.00 53.46 525 ALA A CA 1
ATOM 1901 C C . ALA A 1 525 ? 150.945 148.839 134.598 1.00 53.46 525 ALA A C 1
ATOM 1902 O O . ALA A 1 525 ? 150.716 148.421 133.460 1.00 53.46 525 ALA A O 1
ATOM 1904 N N . THR A 1 526 ? 149.981 149.178 135.448 1.00 54.72 526 THR A N 1
ATOM 1905 C CA . THR A 1 526 ? 148.580 149.232 135.065 1.00 54.72 526 THR A CA 1
ATOM 1906 C C . THR A 1 526 ? 148.250 150.495 134.299 1.00 54.72 526 THR A C 1
ATOM 1907 O O . THR A 1 526 ? 147.531 150.436 133.300 1.00 54.72 526 THR A O 1
ATOM 1911 N N . PHE A 1 527 ? 148.762 151.636 134.750 1.00 55.62 527 PHE A N 1
ATOM 1912 C CA . PHE A 1 527 ? 148.558 152.885 134.037 1.00 55.62 527 PHE A CA 1
ATOM 1913 C C . PHE A 1 527 ? 149.273 152.888 132.703 1.00 55.62 527 PHE A C 1
ATOM 1914 O O . PHE A 1 527 ? 148.756 153.441 131.730 1.00 55.62 527 PHE A O 1
ATOM 1922 N N . LEU A 1 528 ? 150.459 152.291 132.644 1.00 51.34 528 LEU A N 1
ATOM 1923 C CA . LEU A 1 528 ? 151.190 152.217 131.390 1.00 51.34 528 LEU A CA 1
ATOM 1924 C C . LEU A 1 528 ? 150.413 151.454 130.333 1.00 51.34 528 LEU A C 1
ATOM 1925 O O . LEU A 1 528 ? 150.395 151.863 129.169 1.00 51.34 528 LEU A O 1
ATOM 1930 N N . TRP A 1 529 ? 149.758 150.358 130.707 1.00 47.99 529 TRP A N 1
ATOM 1931 C CA . TRP A 1 529 ? 148.985 149.616 129.726 1.00 47.99 529 TRP A CA 1
ATOM 1932 C C . TRP A 1 529 ? 147.792 150.405 129.226 1.00 47.99 529 TRP A C 1
ATOM 1933 O O . TRP A 1 529 ? 147.501 150.376 128.031 1.00 47.99 529 TRP A O 1
ATOM 1944 N N . LEU A 1 530 ? 147.079 151.090 130.115 1.00 49.88 530 LEU A N 1
ATOM 1945 C CA . LEU A 1 530 ? 145.960 151.911 129.679 1.00 49.88 530 LEU A CA 1
ATOM 1946 C C . LEU A 1 530 ? 146.421 153.012 128.742 1.00 49.88 530 LEU A C 1
ATOM 1947 O O . LEU A 1 530 ? 145.799 153.249 127.702 1.00 49.88 530 LEU A O 1
ATOM 1952 N N . ILE A 1 531 ? 147.505 153.701 129.100 1.00 48.16 531 ILE A N 1
ATOM 1953 C CA . ILE A 1 531 ? 148.023 154.770 128.258 1.00 48.16 531 ILE A CA 1
ATOM 1954 C C . ILE A 1 531 ? 148.422 154.237 126.897 1.00 48.16 531 ILE A C 1
ATOM 1955 O O . ILE A 1 531 ? 148.075 154.826 125.873 1.00 48.16 531 ILE A O 1
ATOM 1960 N N . ALA A 1 532 ? 149.146 153.127 126.852 1.00 46.39 532 ALA A N 1
ATOM 1961 C CA . ALA A 1 532 ? 149.546 152.544 125.583 1.00 46.39 532 ALA A CA 1
ATOM 1962 C C . ALA A 1 532 ? 148.372 152.077 124.743 1.00 46.39 532 ALA A C 1
ATOM 1963 O O . ALA A 1 532 ? 148.353 152.338 123.539 1.00 46.39 532 ALA A O 1
ATOM 1965 N N . ALA A 1 533 ? 147.387 151.416 125.346 1.00 45.16 533 ALA A N 1
ATOM 1966 C CA . ALA A 1 533 ? 146.246 150.915 124.594 1.00 45.16 533 ALA A CA 1
ATOM 1967 C C . ALA A 1 533 ? 145.376 152.045 124.073 1.00 45.16 533 ALA A C 1
ATOM 1968 O O . ALA A 1 533 ? 144.798 151.933 122.990 1.00 45.16 533 ALA A O 1
ATOM 1970 N N . THR A 1 534 ? 145.263 153.134 124.824 1.00 47.19 534 THR A N 1
ATOM 1971 C CA . THR A 1 534 ? 144.476 154.274 124.393 1.00 47.19 534 THR A CA 1
ATOM 1972 C C . THR A 1 534 ? 145.216 155.151 123.399 1.00 47.19 534 THR A C 1
ATOM 1973 O O . THR A 1 534 ? 144.576 155.775 122.551 1.00 47.19 534 THR A O 1
ATOM 1977 N N . GLY A 1 535 ? 146.542 155.190 123.455 1.00 47.49 535 GLY A N 1
ATOM 1978 C CA . GLY A 1 535 ? 147.306 155.982 122.523 1.00 47.49 535 GLY A CA 1
ATOM 1979 C C . GLY A 1 535 ? 147.490 155.279 121.203 1.00 47.49 535 GLY A C 1
ATOM 1980 O O . GLY A 1 535 ? 147.529 155.925 120.157 1.00 47.49 535 GLY A O 1
ATOM 1981 N N . THR A 1 536 ? 147.601 153.957 121.230 1.00 46.31 536 THR A N 1
ATOM 1982 C CA . THR A 1 536 ? 147.668 153.190 120.002 1.00 46.31 536 THR A CA 1
ATOM 1983 C C . THR A 1 536 ? 146.407 153.304 119.176 1.00 46.31 536 THR A C 1
ATOM 1984 O O . THR A 1 536 ? 146.488 153.341 117.949 1.00 46.31 536 THR A O 1
ATOM 1988 N N . LEU A 1 537 ? 145.250 153.365 119.817 1.00 46.15 537 LEU A N 1
ATOM 1989 C CA . LEU A 1 537 ? 143.992 153.513 119.108 1.00 46.15 537 LEU A CA 1
ATOM 1990 C C . LEU A 1 537 ? 143.857 154.876 118.461 1.00 46.15 537 LEU A C 1
ATOM 1991 O O . LEU A 1 537 ? 143.338 154.980 117.345 1.00 46.15 537 LEU A O 1
ATOM 1996 N N . LEU A 1 538 ? 144.324 155.920 119.133 1.00 46.64 538 LEU A N 1
ATOM 1997 C CA . LEU A 1 538 ? 144.157 157.268 118.619 1.00 46.64 538 LEU A CA 1
ATOM 1998 C C . LEU A 1 538 ? 145.202 157.604 117.567 1.00 46.64 538 LEU A C 1
ATOM 1999 O O . LEU A 1 538 ? 144.889 158.270 116.577 1.00 46.64 538 LEU A O 1
ATOM 2004 N N . VAL A 1 539 ? 146.444 157.162 117.750 1.00 46.50 539 VAL A N 1
ATOM 2005 C CA . VAL A 1 539 ? 147.469 157.448 116.755 1.00 46.50 539 VAL A CA 1
ATOM 2006 C C . VAL A 1 539 ? 147.235 156.624 115.497 1.00 46.50 539 VAL A C 1
ATOM 2007 O O . VAL A 1 539 ? 147.235 157.155 114.383 1.00 46.50 539 VAL A O 1
ATOM 2011 N N . ALA A 1 540 ? 147.025 155.316 115.654 1.00 48.33 540 ALA A N 1
ATOM 2012 C CA . ALA A 1 540 ? 146.964 154.438 114.491 1.00 48.33 540 ALA A CA 1
ATOM 2013 C C . ALA A 1 540 ? 145.789 154.767 113.593 1.00 48.33 540 ALA A C 1
ATOM 2014 O O . ALA A 1 540 ? 145.826 154.471 112.396 1.00 48.33 540 ALA A O 1
ATOM 2016 N N . THR A 1 541 ? 144.740 155.364 114.148 1.00 50.38 541 THR A N 1
ATOM 2017 C CA . THR A 1 541 ? 143.567 155.800 113.397 1.00 50.38 541 THR A CA 1
ATOM 2018 C C . THR A 1 541 ? 143.666 157.267 113.017 1.00 50.38 541 THR A C 1
ATOM 2019 O O . THR A 1 541 ? 142.685 157.883 112.604 1.00 50.38 541 THR A O 1
ATOM 2023 N N . HIS A 1 542 ? 144.862 157.838 113.160 1.00 52.94 542 HIS A N 1
ATOM 2024 C CA . HIS A 1 542 ? 145.188 159.194 112.743 1.00 52.94 542 HIS A CA 1
ATOM 2025 C C . HIS A 1 542 ? 144.300 160.237 113.395 1.00 52.94 542 HIS A C 1
ATOM 2026 O O . HIS A 1 542 ? 143.606 160.984 112.704 1.00 52.94 542 HIS A O 1
ATOM 2033 N N . ARG A 1 543 ? 144.294 160.290 114.721 1.00 51.52 543 ARG A N 1
ATOM 2034 C CA . ARG A 1 543 ? 143.664 161.417 115.390 1.00 51.52 543 ARG A CA 1
ATOM 2035 C C . ARG A 1 543 ? 144.398 161.839 116.659 1.00 51.52 543 ARG A C 1
ATOM 2036 O O . ARG A 1 543 ? 143.770 162.359 117.583 1.00 51.52 543 ARG A O 1
ATOM 2044 N N . MET A 1 544 ? 145.711 161.629 116.736 1.00 52.78 544 MET A N 1
ATOM 2045 C CA . MET A 1 544 ? 146.381 161.922 117.996 1.00 52.78 544 MET A CA 1
ATOM 2046 C C . MET A 1 544 ? 147.705 162.672 117.873 1.00 52.78 544 MET A C 1
ATOM 2047 O O . MET A 1 544 ? 148.087 163.368 118.819 1.00 52.78 544 MET A O 1
ATOM 2052 N N . ASP A 1 545 ? 148.392 162.598 116.724 1.00 52.69 545 ASP A N 1
ATOM 2053 C CA . ASP A 1 545 ? 149.689 163.271 116.603 1.00 52.69 545 ASP A CA 1
ATOM 2054 C C . ASP A 1 545 ? 150.660 162.809 117.685 1.00 52.69 545 ASP A C 1
ATOM 2055 O O . ASP A 1 545 ? 150.773 163.454 118.730 1.00 52.69 545 ASP A O 1
ATOM 2060 N N . PRO A 1 546 ? 151.359 161.690 117.474 1.00 48.72 546 PRO A N 1
ATOM 2061 C CA . PRO A 1 546 ? 151.955 160.945 118.594 1.00 48.72 546 PRO A CA 1
ATOM 2062 C C . PRO A 1 546 ? 152.894 161.738 119.484 1.00 48.72 546 PRO A C 1
ATOM 2063 O O . PRO A 1 546 ? 153.271 161.228 120.542 1.00 48.72 546 PRO A O 1
ATOM 2067 N N . VAL A 1 547 ? 153.298 162.954 119.108 1.00 49.29 547 VAL A N 1
ATOM 2068 C CA . VAL A 1 547 ? 154.111 163.764 120.012 1.00 49.29 547 VAL A CA 1
ATOM 2069 C C . VAL A 1 547 ? 153.300 164.284 121.182 1.00 49.29 547 VAL A C 1
ATOM 2070 O O . VAL A 1 547 ? 153.876 164.805 122.143 1.00 49.29 547 VAL A O 1
ATOM 2074 N N . ASN A 1 548 ? 151.978 164.149 121.135 1.00 52.27 548 ASN A N 1
ATOM 2075 C CA . ASN A 1 548 ? 151.100 164.563 122.216 1.00 52.27 548 ASN A CA 1
ATOM 2076 C C . ASN A 1 548 ? 150.756 163.431 123.167 1.00 52.27 548 ASN A C 1
ATOM 2077 O O . ASN A 1 548 ? 150.086 163.672 124.172 1.00 52.27 548 ASN A O 1
ATOM 2082 N N . LEU A 1 549 ? 151.180 162.212 122.869 1.00 50.39 549 LEU A N 1
ATOM 2083 C CA . LEU A 1 549 ? 151.059 161.088 123.779 1.00 50.39 549 LEU A CA 1
ATOM 2084 C C . LEU A 1 549 ? 152.239 160.992 124.729 1.00 50.39 549 LEU A C 1
ATOM 2085 O O . LEU A 1 549 ? 152.180 160.242 125.703 1.00 50.39 549 LEU A O 1
ATOM 2090 N N . LEU A 1 550 ? 153.292 161.746 124.483 1.00 49.52 550 LEU A N 1
ATOM 2091 C CA . LEU A 1 550 ? 154.503 161.718 125.286 1.00 49.52 550 LEU A CA 1
ATOM 2092 C C . LEU A 1 550 ? 154.310 162.289 126.686 1.00 49.52 550 LEU A C 1
ATOM 2093 O O . LEU A 1 550 ? 154.889 161.749 127.634 1.00 49.52 550 LEU A O 1
ATOM 2098 N N . PRO A 1 551 ? 153.559 163.380 126.874 1.00 49.69 551 PRO A N 1
ATOM 2099 C CA . PRO A 1 551 ? 153.275 163.816 128.245 1.00 49.69 551 PRO A CA 1
ATOM 2100 C C . PRO A 1 551 ? 152.725 162.717 129.121 1.00 49.69 551 PRO A C 1
ATOM 2101 O O . PRO A 1 551 ? 153.089 162.629 130.296 1.00 49.69 551 PRO A O 1
ATOM 2105 N N . PHE A 1 552 ? 151.867 161.861 128.578 1.00 50.07 552 PHE A N 1
ATOM 2106 C CA . PHE A 1 552 ? 151.294 160.784 129.366 1.00 50.07 552 PHE A CA 1
ATOM 2107 C C . PHE A 1 552 ? 152.310 159.696 129.651 1.00 50.07 552 PHE A C 1
ATOM 2108 O O . PHE A 1 552 ? 152.339 159.164 130.761 1.00 50.07 552 PHE A O 1
ATOM 2116 N N . MET A 1 553 ? 153.165 159.371 128.687 1.00 52.39 553 MET A N 1
ATOM 2117 C CA . MET A 1 553 ? 154.215 158.395 128.938 1.00 52.39 553 MET A CA 1
ATOM 2118 C C . MET A 1 553 ? 155.166 158.885 130.019 1.00 52.39 553 MET A C 1
ATOM 2119 O O . MET A 1 553 ? 155.666 158.097 130.827 1.00 52.39 553 MET A O 1
ATOM 2124 N N . PHE A 1 554 ? 155.424 160.191 130.055 1.00 50.28 554 PHE A N 1
ATOM 2125 C CA . PHE A 1 554 ? 156.372 160.730 131.023 1.00 50.28 554 PHE A CA 1
ATOM 2126 C C . PHE A 1 554 ? 155.747 160.849 132.404 1.00 50.28 554 PHE A C 1
ATOM 2127 O O . PHE A 1 554 ? 156.291 160.340 133.388 1.00 50.28 554 PHE A O 1
ATOM 2135 N N . LEU A 1 555 ? 154.603 161.521 132.503 1.00 53.82 555 LEU A N 1
ATOM 2136 C CA . LEU A 1 555 ? 154.065 161.948 133.785 1.00 53.82 555 LEU A CA 1
ATOM 2137 C C . LEU A 1 555 ? 152.815 161.198 134.217 1.00 53.82 555 LEU A C 1
ATOM 2138 O O . LEU A 1 555 ? 152.359 161.400 135.343 1.00 53.82 555 LEU A O 1
ATOM 2143 N N . GLY A 1 556 ? 152.252 160.342 133.375 1.00 55.04 556 GLY A N 1
ATOM 2144 C CA . GLY A 1 556 ? 150.946 159.794 133.660 1.00 55.04 556 GLY A CA 1
ATOM 2145 C C . GLY A 1 556 ? 150.960 158.411 134.265 1.00 55.04 556 GLY A C 1
ATOM 2146 O O . GLY A 1 556 ? 149.958 157.977 134.833 1.00 55.04 556 GLY A O 1
ATOM 2147 N N . THR A 1 557 ? 152.077 157.702 134.154 1.00 56.77 557 THR A N 1
ATOM 2148 C CA . THR A 1 557 ? 152.155 156.358 134.703 1.00 56.77 557 THR A CA 1
ATOM 2149 C C . THR A 1 557 ? 152.294 156.348 136.214 1.00 56.77 557 THR A C 1
ATOM 2150 O O . THR A 1 557 ? 151.798 155.422 136.862 1.00 56.77 557 THR A O 1
ATOM 2154 N N . THR A 1 558 ? 152.946 157.355 136.791 1.00 60.05 558 THR A N 1
ATOM 2155 C CA . THR A 1 558 ? 153.098 157.473 138.234 1.00 60.05 558 THR A CA 1
ATOM 2156 C C . THR A 1 558 ? 151.981 158.292 138.859 1.00 60.05 558 THR A C 1
ATOM 2157 O O . THR A 1 558 ? 152.173 158.902 139.913 1.00 60.05 558 THR A O 1
ATOM 2161 N N . PHE A 1 559 ? 150.813 158.311 138.230 1.00 60.52 559 PHE A N 1
ATOM 2162 C CA . PHE A 1 559 ? 149.711 159.151 138.663 1.00 60.52 559 PHE A CA 1
ATOM 2163 C C . PHE A 1 559 ? 148.884 158.531 139.776 1.00 60.52 559 PHE A C 1
ATOM 2164 O O . PHE A 1 559 ? 148.129 159.250 140.434 1.00 60.52 559 PHE A O 1
ATOM 2172 N N . GLY A 1 560 ? 148.999 157.231 140.009 1.00 62.05 560 GLY A N 1
ATOM 2173 C CA . GLY A 1 560 ? 148.271 156.621 141.101 1.00 62.05 560 GLY A CA 1
ATOM 2174 C C . GLY A 1 560 ? 148.997 156.809 142.412 1.00 62.05 560 GLY A C 1
ATOM 2175 O O . GLY A 1 560 ? 148.379 157.022 143.462 1.00 62.05 560 GLY A O 1
ATOM 2176 N N . ALA A 1 561 ? 150.325 156.728 142.354 1.00 62.96 561 ALA A N 1
ATOM 2177 C CA . ALA A 1 561 ? 151.141 156.983 143.531 1.00 62.96 561 ALA A CA 1
ATOM 2178 C C . ALA A 1 561 ? 150.906 158.385 144.070 1.00 62.96 561 ALA A C 1
ATOM 2179 O O . ALA A 1 561 ? 150.864 158.587 145.285 1.00 62.96 561 ALA A O 1
ATOM 2181 N N . ARG A 1 562 ? 150.722 159.358 143.183 1.00 63.40 562 ARG A N 1
ATOM 2182 C CA . ARG A 1 562 ? 150.505 160.728 143.625 1.00 63.40 562 ARG A CA 1
ATOM 2183 C C . ARG A 1 562 ? 149.161 160.873 144.327 1.00 63.40 562 ARG A C 1
ATOM 2184 O O . ARG A 1 562 ? 149.060 161.516 145.381 1.00 63.40 562 ARG A O 1
ATOM 2192 N N . LEU A 1 563 ? 148.116 160.269 143.765 1.00 63.11 563 LEU A N 1
ATOM 2193 C CA . LEU A 1 563 ? 146.800 160.374 144.381 1.00 63.11 563 LEU A CA 1
ATOM 2194 C C . LEU A 1 563 ? 146.715 159.611 145.691 1.00 63.11 563 LEU A C 1
ATOM 2195 O O . LEU A 1 563 ? 145.932 159.986 146.568 1.00 63.11 563 LEU A O 1
ATOM 2200 N N . LEU A 1 564 ? 147.490 158.548 145.859 1.00 63.90 564 LEU A N 1
ATOM 2201 C CA . LEU A 1 564 ? 147.503 157.877 147.150 1.00 63.90 564 LEU A CA 1
ATOM 2202 C C . LEU A 1 564 ? 148.568 158.439 148.083 1.00 63.90 564 LEU A C 1
ATOM 2203 O O . LEU A 1 564 ? 148.654 158.014 149.237 1.00 63.90 564 LEU A O 1
ATOM 2208 N N . GLY A 1 565 ? 149.379 159.378 147.609 1.00 64.32 565 GLY A N 1
ATOM 2209 C CA . GLY A 1 565 ? 150.292 160.090 148.477 1.00 64.32 565 GLY A CA 1
ATOM 2210 C C . GLY A 1 565 ? 149.695 161.384 148.982 1.00 64.32 565 GLY A C 1
ATOM 2211 O O . GLY A 1 565 ? 150.181 161.962 149.956 1.00 64.32 565 GLY A O 1
ATOM 2212 N N . ILE A 1 566 ? 148.649 161.855 148.303 1.00 64.68 566 ILE A N 1
ATOM 2213 C CA . ILE A 1 566 ? 147.879 162.987 148.817 1.00 64.68 566 ILE A CA 1
ATOM 2214 C C . ILE A 1 566 ? 147.449 162.732 150.255 1.00 64.68 566 ILE A C 1
ATOM 2215 O O . ILE A 1 566 ? 147.670 163.560 151.147 1.00 64.68 566 ILE A O 1
ATOM 2220 N N . ALA A 1 567 ? 146.815 161.585 150.498 1.00 67.08 567 ALA A N 1
ATOM 2221 C CA . ALA A 1 567 ? 146.297 161.280 151.825 1.00 67.08 567 ALA A CA 1
ATOM 2222 C C . ALA A 1 567 ? 147.425 161.084 152.823 1.00 67.08 567 ALA A C 1
ATOM 2223 O O . ALA A 1 567 ? 147.330 161.509 153.978 1.00 67.08 567 ALA A O 1
ATOM 2225 N N . TYR A 1 568 ? 148.503 160.434 152.395 1.00 70.48 568 TYR A N 1
ATOM 2226 C CA . TYR A 1 568 ? 149.658 160.253 153.262 1.00 70.48 568 TYR A CA 1
ATOM 2227 C C . TYR A 1 568 ? 150.296 161.576 153.656 1.00 70.48 568 TYR A C 1
ATOM 2228 O O . TYR A 1 568 ? 150.839 161.682 154.759 1.00 70.48 568 TYR A O 1
ATOM 2237 N N . GLY A 1 569 ? 150.249 162.579 152.786 1.00 67.89 569 GLY A N 1
ATOM 2238 C CA . GLY A 1 569 ? 150.823 163.870 153.098 1.00 67.89 569 GLY A CA 1
ATOM 2239 C C . GLY A 1 569 ? 149.915 164.709 153.966 1.00 67.89 569 GLY A C 1
ATOM 2240 O O . GLY A 1 569 ? 150.386 165.458 154.823 1.00 67.89 569 GLY A O 1
ATOM 2241 N N . LEU A 1 570 ? 148.608 164.596 153.750 1.00 67.75 570 LEU A N 1
ATOM 2242 C CA . LEU A 1 570 ? 147.643 165.273 154.605 1.00 67.75 570 LEU A CA 1
ATOM 2243 C C . LEU A 1 570 ? 147.531 164.655 155.988 1.00 67.75 570 LEU A C 1
ATOM 2244 O O . LEU A 1 570 ? 147.170 165.358 156.934 1.00 67.75 570 LEU A O 1
ATOM 2249 N N . GLY A 1 571 ? 147.823 163.370 156.134 1.00 70.02 571 GLY A N 1
ATOM 2250 C CA . GLY A 1 571 ? 147.810 162.725 157.426 1.00 70.02 571 GLY A CA 1
ATOM 2251 C C . GLY A 1 571 ? 149.019 163.000 158.287 1.00 70.02 571 GLY A C 1
ATOM 2252 O O . GLY A 1 571 ? 149.115 162.444 159.386 1.00 70.02 571 GLY A O 1
ATOM 2253 N N . GLY A 1 572 ? 149.950 163.829 157.829 1.00 71.79 572 GLY A N 1
ATOM 2254 C CA . GLY A 1 572 ? 151.092 164.197 158.636 1.00 71.79 572 GLY A CA 1
ATOM 2255 C C . GLY A 1 572 ? 150.882 165.406 159.503 1.00 71.79 572 GLY A C 1
ATOM 2256 O O . GLY A 1 572 ? 151.716 165.697 160.362 1.00 71.79 572 GLY A O 1
ATOM 2257 N N . LEU A 1 573 ? 149.780 166.117 159.302 1.00 70.98 573 LEU A N 1
ATOM 2258 C CA . LEU A 1 573 ? 149.430 167.278 160.104 1.00 70.98 573 LEU A CA 1
ATOM 2259 C C . LEU A 1 573 ? 148.680 166.913 161.374 1.00 70.98 573 LEU A C 1
ATOM 2260 O O . LEU A 1 573 ? 148.537 167.761 162.260 1.00 70.98 573 LEU A O 1
ATOM 2265 N N . ARG A 1 574 ? 148.200 165.678 161.485 1.00 75.70 574 ARG A N 1
ATOM 2266 C CA . ARG A 1 574 ? 147.407 165.283 162.639 1.00 75.70 574 ARG A CA 1
ATOM 2267 C C . ARG A 1 574 ? 148.224 165.293 163.922 1.00 75.70 574 ARG A C 1
ATOM 2268 O O . ARG A 1 574 ? 147.777 165.847 164.933 1.00 75.70 574 ARG A O 1
ATOM 2276 N N . THR A 1 575 ? 149.412 164.703 163.901 1.00 75.52 575 THR A N 1
ATOM 2277 C CA . THR A 1 575 ? 150.271 164.652 165.073 1.00 75.52 575 THR A CA 1
ATOM 2278 C C . THR A 1 575 ? 150.919 165.987 165.388 1.00 75.52 575 THR A C 1
ATOM 2279 O O . THR A 1 575 ? 151.631 166.092 166.388 1.00 75.52 575 THR A O 1
ATOM 2283 N N . GLY A 1 576 ? 150.705 166.998 164.558 1.00 72.82 576 GLY A N 1
ATOM 2284 C CA . GLY A 1 576 ? 151.174 168.330 164.860 1.00 72.82 576 GLY A CA 1
ATOM 2285 C C . GLY A 1 576 ? 150.056 169.147 165.458 1.00 72.82 576 GLY A C 1
ATOM 2286 O O . GLY A 1 576 ? 150.261 169.901 166.413 1.00 72.82 576 GLY A O 1
ATOM 2287 N N . LEU A 1 577 ? 148.855 168.989 164.911 1.00 73.04 577 LEU A N 1
ATOM 2288 C CA . LEU A 1 577 ? 147.690 169.679 165.442 1.00 73.04 577 LEU A CA 1
ATOM 2289 C C . LEU A 1 577 ? 147.247 169.143 166.796 1.00 73.04 577 LEU A C 1
ATOM 2290 O O . LEU A 1 577 ? 146.741 169.918 167.614 1.00 73.04 577 LEU A O 1
ATOM 2295 N N . LEU A 1 578 ? 147.452 167.857 167.075 1.00 75.75 578 LEU A N 1
ATOM 2296 C CA . LEU A 1 578 ? 147.212 167.368 168.429 1.00 75.75 578 LEU A CA 1
ATOM 2297 C C . LEU A 1 578 ? 148.115 168.070 169.434 1.00 75.75 578 LEU A C 1
ATOM 2298 O O . LEU A 1 578 ? 147.663 168.493 170.503 1.00 75.75 578 LEU A O 1
ATOM 2303 N N . ALA A 1 579 ? 149.401 168.203 169.111 1.00 72.88 579 ALA A N 1
ATOM 2304 C CA . ALA A 1 579 ? 150.315 168.911 169.997 1.00 72.88 579 ALA A CA 1
ATOM 2305 C C . ALA A 1 579 ? 149.921 170.372 170.145 1.00 72.88 579 ALA A C 1
ATOM 2306 O O . ALA A 1 579 ? 149.968 170.936 171.243 1.00 72.88 579 ALA A O 1
ATOM 2308 N N . ALA A 1 580 ? 149.532 171.004 169.038 1.00 72.03 580 ALA A N 1
ATOM 2309 C CA . ALA A 1 580 ? 149.126 172.401 169.089 1.00 72.03 580 ALA A CA 1
ATOM 2310 C C . ALA A 1 580 ? 147.874 172.607 169.921 1.00 72.03 580 ALA A C 1
ATOM 2311 O O . ALA A 1 580 ? 147.691 173.691 170.481 1.00 72.03 580 ALA A O 1
ATOM 2313 N N . ARG A 1 581 ? 147.005 171.607 170.005 1.00 74.15 581 ARG A N 1
ATOM 2314 C CA . ARG A 1 581 ? 145.847 171.690 170.883 1.00 74.15 581 ARG A CA 1
ATOM 2315 C C . ARG A 1 581 ? 146.192 171.418 172.338 1.00 74.15 581 ARG A C 1
ATOM 2316 O O . ARG A 1 581 ? 145.662 172.095 173.229 1.00 74.15 581 ARG A O 1
ATOM 2324 N N . HIS A 1 582 ? 147.069 170.449 172.597 1.00 73.22 582 HIS A N 1
ATOM 2325 C CA . HIS A 1 582 ? 147.476 170.158 173.964 1.00 73.22 582 HIS A CA 1
ATOM 2326 C C . HIS A 1 582 ? 148.251 171.307 174.583 1.00 73.22 582 HIS A C 1
ATOM 2327 O O . HIS A 1 582 ? 148.209 171.488 175.802 1.00 73.22 582 HIS A O 1
ATOM 2334 N N . LEU A 1 583 ? 148.966 172.081 173.774 1.00 69.58 583 LEU A N 1
ATOM 2335 C CA . LEU A 1 583 ? 149.647 173.251 174.310 1.00 69.58 583 LEU A CA 1
ATOM 2336 C C . LEU A 1 583 ? 148.676 174.397 174.560 1.00 69.58 583 LEU A C 1
ATOM 2337 O O . LEU A 1 583 ? 148.809 175.121 175.549 1.00 69.58 583 LEU A O 1
ATOM 2342 N N . GLN A 1 584 ? 147.696 174.579 173.680 1.00 68.75 584 GLN A N 1
ATOM 2343 C CA . GLN A 1 584 ? 146.780 175.699 173.823 1.00 68.75 584 GLN A CA 1
ATOM 2344 C C . GLN A 1 584 ? 145.755 175.483 174.924 1.00 68.75 584 GLN A C 1
ATOM 2345 O O . GLN A 1 584 ? 145.250 176.464 175.476 1.00 68.75 584 GLN A O 1
ATOM 2351 N N . VAL A 1 585 ? 145.426 174.237 175.260 1.00 68.92 585 VAL A N 1
ATOM 2352 C CA . VAL A 1 585 ? 144.555 174.048 176.415 1.00 68.92 585 VAL A CA 1
ATOM 2353 C C . VAL A 1 585 ? 145.310 174.353 177.702 1.00 68.92 585 VAL A C 1
ATOM 2354 O O . VAL A 1 585 ? 144.747 174.938 178.637 1.00 68.92 585 VAL A O 1
ATOM 2358 N N . THR A 1 586 ? 146.590 173.994 177.765 1.00 66.82 586 THR A N 1
ATOM 2359 C CA . THR A 1 586 ? 147.403 174.302 178.928 1.00 66.82 586 THR A CA 1
ATOM 2360 C C . THR A 1 586 ? 147.664 175.789 179.075 1.00 66.82 586 THR A C 1
ATOM 2361 O O . THR A 1 586 ? 147.592 176.305 180.191 1.00 66.82 586 THR A O 1
ATOM 2365 N N . LEU A 1 587 ? 147.948 176.493 177.984 1.00 64.50 587 LEU A N 1
ATOM 2366 C CA . LEU A 1 587 ? 148.099 177.939 178.026 1.00 64.50 587 LEU A CA 1
ATOM 2367 C C . LEU A 1 587 ? 146.787 178.643 178.314 1.00 64.50 587 LEU A C 1
ATOM 2368 O O . LEU A 1 587 ? 146.780 179.852 178.551 1.00 64.50 587 LEU A O 1
ATOM 2373 N N . ASP A 1 588 ? 145.677 177.912 178.299 1.00 69.18 588 ASP A N 1
ATOM 2374 C CA . ASP A 1 588 ? 144.371 178.463 178.614 1.00 69.18 588 ASP A CA 1
ATOM 2375 C C . ASP A 1 588 ? 143.887 178.106 180.005 1.00 69.18 588 ASP A C 1
ATOM 2376 O O . ASP A 1 588 ? 142.939 178.735 180.482 1.00 69.18 588 ASP A O 1
ATOM 2381 N N . GLU A 1 589 ? 144.491 177.102 180.643 1.00 68.64 589 GLU A N 1
ATOM 2382 C CA . GLU A 1 589 ? 144.152 176.719 182.008 1.00 68.64 589 GLU A CA 1
ATOM 2383 C C . GLU A 1 589 ? 143.944 177.939 182.886 1.00 68.64 589 GLU A C 1
ATOM 2384 O O . GLU A 1 589 ? 144.739 178.879 182.861 1.00 68.64 589 GLU A O 1
ATOM 2390 N N . THR A 1 590 ? 142.859 177.925 183.650 1.00 66.29 590 THR A N 1
ATOM 2391 C CA . THR A 1 590 ? 142.595 179.015 184.576 1.00 66.29 590 THR A CA 1
ATOM 2392 C C . THR A 1 590 ? 143.627 179.006 185.692 1.00 66.29 590 THR A C 1
ATOM 2393 O O . THR A 1 590 ? 143.851 177.983 186.343 1.00 66.29 590 THR A O 1
ATOM 2397 N N . GLU A 1 591 ? 144.276 180.143 185.893 1.00 64.96 591 GLU A N 1
ATOM 2398 C CA . GLU A 1 591 ? 145.323 180.273 186.886 1.00 64.96 591 GLU A CA 1
ATOM 2399 C C . GLU A 1 591 ? 144.764 180.927 188.137 1.00 64.96 591 GLU A C 1
ATOM 2400 O O . GLU A 1 591 ? 143.659 181.472 188.132 1.00 64.96 591 GLU A O 1
ATOM 2406 N N . LEU A 1 592 ? 145.543 180.854 189.208 1.00 66.45 592 LEU A N 1
ATOM 2407 C CA . LEU A 1 592 ? 145.133 181.326 190.520 1.00 66.45 592 LEU A CA 1
ATOM 2408 C C . LEU A 1 592 ? 144.660 182.771 190.460 1.00 66.45 592 LEU A C 1
ATOM 2409 O O . LEU A 1 592 ? 145.296 183.599 189.805 1.00 66.45 592 LEU A O 1
ATOM 2414 N N . ALA A 1 593 ? 143.543 183.074 191.121 1.00 70.51 593 ALA A N 1
ATOM 2415 C CA . ALA A 1 593 ? 142.986 184.421 191.101 1.00 70.51 593 ALA A CA 1
ATOM 2416 C C . ALA A 1 593 ? 144.052 185.443 191.458 1.00 70.51 593 ALA A C 1
ATOM 2417 O O . ALA A 1 593 ? 144.991 185.144 192.197 1.00 70.51 593 ALA A O 1
ATOM 2419 N N . VAL A 1 594 ? 143.918 186.650 190.912 1.00 77.73 594 VAL A N 1
ATOM 2420 C CA . VAL A 1 594 ? 145.002 187.618 191.023 1.00 77.73 594 VAL A CA 1
ATOM 2421 C C . VAL A 1 594 ? 145.228 187.992 192.487 1.00 77.73 594 VAL A C 1
ATOM 2422 O O . VAL A 1 594 ? 146.237 187.596 193.084 1.00 77.73 594 VAL A O 1
ATOM 2426 N N . ARG A 1 595 ? 144.292 188.739 193.071 1.00 77.40 595 ARG A N 1
ATOM 2427 C CA . ARG A 1 595 ? 144.068 188.840 194.505 1.00 77.40 595 ARG A CA 1
ATOM 2428 C C . ARG A 1 595 ? 142.904 189.793 194.727 1.00 77.40 595 ARG A C 1
ATOM 2429 O O . ARG A 1 595 ? 142.744 190.761 193.979 1.00 77.40 595 ARG A O 1
ATOM 2437 N N . GLU A 1 596 ? 142.104 189.558 195.755 1.00 76.65 596 GLU A N 1
ATOM 2438 C CA . GLU A 1 596 ? 141.023 190.481 196.025 1.00 76.65 596 GLU A CA 1
ATOM 2439 C C . GLU A 1 596 ? 141.540 191.696 196.791 1.00 76.65 596 GLU A C 1
ATOM 2440 O O . GLU A 1 596 ? 142.702 191.767 197.191 1.00 76.65 596 GLU A O 1
ATOM 2446 N N . HIS A 1 597 ? 140.649 192.663 196.971 1.00 88.24 597 HIS A N 1
ATOM 2447 C CA . HIS A 1 597 ? 140.818 193.872 197.765 1.00 88.24 597 HIS A CA 1
ATOM 2448 C C . HIS A 1 597 ? 141.527 193.570 199.079 1.00 88.24 597 HIS A C 1
ATOM 2449 O O . HIS A 1 597 ? 141.115 192.657 199.803 1.00 88.24 597 HIS A O 1
ATOM 2456 N N . PRO A 1 598 ? 142.585 194.313 199.434 1.00 89.49 598 PRO A N 1
ATOM 2457 C CA . PRO A 1 598 ? 143.265 194.056 200.712 1.00 89.49 598 PRO A CA 1
ATOM 2458 C C . PRO A 1 598 ? 142.376 194.423 201.889 1.00 89.49 598 PRO A C 1
ATOM 2459 O O . PRO A 1 598 ? 142.592 195.431 202.568 1.00 89.49 598 PRO A O 1
ATOM 2463 N N . ARG A 1 599 ? 141.383 193.575 202.150 1.00 90.97 599 ARG A N 1
ATOM 2464 C CA . ARG A 1 599 ? 140.262 193.906 203.021 1.00 90.97 599 ARG A CA 1
ATOM 2465 C C . ARG A 1 599 ? 140.653 193.811 204.494 1.00 90.97 599 ARG A C 1
ATOM 2466 O O . ARG A 1 599 ? 141.840 193.732 204.827 1.00 90.97 599 ARG A O 1
ATOM 2474 N N . GLU A 1 600 ? 139.655 193.841 205.377 1.00 83.52 600 GLU A N 1
ATOM 2475 C CA . GLU A 1 600 ? 139.700 194.067 206.816 1.00 83.52 600 GLU A CA 1
ATOM 2476 C C . GLU A 1 600 ? 140.123 192.803 207.560 1.00 83.52 600 GLU A C 1
ATOM 2477 O O . GLU A 1 600 ? 139.608 191.719 207.268 1.00 83.52 600 GLU A O 1
ATOM 2483 N N . PRO A 1 601 ? 141.074 192.906 208.509 1.00 78.89 601 PRO A N 1
ATOM 2484 C CA . PRO A 1 601 ? 141.381 191.833 209.487 1.00 78.89 601 PRO A CA 1
ATOM 2485 C C . PRO A 1 601 ? 140.336 191.763 210.599 1.00 78.89 601 PRO A C 1
ATOM 2486 O O . PRO A 1 601 ? 140.194 192.649 211.438 1.00 78.89 601 PRO A O 1
ATOM 2490 N N . LEU A 1 602 ? 139.611 190.645 210.648 1.00 78.90 602 LEU A N 1
ATOM 2491 C CA . LEU A 1 602 ? 138.301 190.627 211.292 1.00 78.90 602 LEU A CA 1
ATOM 2492 C C . LEU A 1 602 ? 138.347 190.628 212.818 1.00 78.90 602 LEU A C 1
ATOM 2493 O O . LEU A 1 602 ? 137.752 189.763 213.469 1.00 78.90 602 LEU A O 1
ATOM 2498 N N . ASP A 1 603 ? 139.082 191.588 213.383 1.00 85.79 603 ASP A N 1
ATOM 2499 C CA . ASP A 1 603 ? 138.859 192.153 214.712 1.00 85.79 603 ASP A CA 1
ATOM 2500 C C . ASP A 1 603 ? 139.205 191.248 215.888 1.00 85.79 603 ASP A C 1
ATOM 2501 O O . ASP A 1 603 ? 139.275 191.723 217.026 1.00 85.79 603 ASP A O 1
ATOM 2506 N N . GLY A 1 604 ? 139.427 189.958 215.647 1.00 80.65 604 GLY A N 1
ATOM 2507 C CA . GLY A 1 604 ? 139.720 189.069 216.758 1.00 80.65 604 GLY A CA 1
ATOM 2508 C C . GLY A 1 604 ? 140.942 188.207 216.556 1.00 80.65 604 GLY A C 1
ATOM 2509 O O . GLY A 1 604 ? 141.570 187.791 217.535 1.00 80.65 604 GLY A O 1
ATOM 2510 N N . GLU A 1 605 ? 141.302 187.941 215.310 1.00 69.70 605 GLU A N 1
ATOM 2511 C CA . GLU A 1 605 ? 142.248 186.881 215.015 1.00 69.70 605 GLU A CA 1
ATOM 2512 C C . GLU A 1 605 ? 143.683 187.367 215.158 1.00 69.70 605 GLU A C 1
ATOM 2513 O O . GLU A 1 605 ? 144.099 188.320 214.494 1.00 69.70 605 GLU A O 1
ATOM 2519 N N . ALA A 1 606 ? 144.431 186.708 216.033 1.00 66.23 606 ALA A N 1
ATOM 2520 C CA . ALA A 1 606 ? 145.847 186.965 216.207 1.00 66.23 606 ALA A CA 1
ATOM 2521 C C . ALA A 1 606 ? 146.589 186.586 214.934 1.00 66.23 606 ALA A C 1
ATOM 2522 O O . ALA A 1 606 ? 146.047 185.900 214.072 1.00 66.23 606 ALA A O 1
ATOM 2524 N N . PRO A 1 607 ? 147.834 187.031 214.776 1.00 64.34 607 PRO A N 1
ATOM 2525 C CA . PRO A 1 607 ? 148.547 186.786 213.515 1.00 64.34 607 PRO A CA 1
ATOM 2526 C C . PRO A 1 607 ? 148.643 185.329 213.085 1.00 64.34 607 PRO A C 1
ATOM 2527 O O . PRO A 1 607 ? 148.943 185.053 211.920 1.00 64.34 607 PRO A O 1
ATOM 2531 N N . ALA A 1 608 ? 148.391 184.390 213.994 1.00 61.88 608 ALA A N 1
ATOM 2532 C CA . ALA A 1 608 ? 148.498 182.974 213.665 1.00 61.88 608 ALA A CA 1
ATOM 2533 C C . ALA A 1 608 ? 147.153 182.278 213.502 1.00 61.88 608 ALA A C 1
ATOM 2534 O O . ALA A 1 608 ? 147.102 181.207 212.894 1.00 61.88 608 ALA A O 1
ATOM 2536 N N . THR A 1 609 ? 146.072 182.851 214.020 1.00 59.90 609 THR A N 1
ATOM 2537 C CA . THR A 1 609 ? 144.750 182.240 213.964 1.00 59.90 609 THR A CA 1
ATOM 2538 C C . THR A 1 609 ? 144.333 181.932 212.537 1.00 59.90 609 THR A C 1
ATOM 2539 O O . THR A 1 609 ? 144.419 182.789 211.657 1.00 59.90 609 THR A O 1
ATOM 2543 N N . VAL A 1 610 ? 143.871 180.707 212.309 1.00 55.00 610 VAL A N 1
ATOM 2544 C CA . VAL A 1 610 ? 143.385 180.266 211.008 1.00 55.00 610 VAL A CA 1
ATOM 2545 C C . VAL A 1 610 ? 141.908 179.949 211.139 1.00 55.00 610 VAL A C 1
ATOM 2546 O O . VAL A 1 610 ? 141.494 179.286 212.094 1.00 55.00 610 VAL A O 1
ATOM 2550 N N . VAL A 1 611 ? 141.111 180.420 210.187 1.00 54.03 611 VAL A N 1
ATOM 2551 C CA . VAL A 1 611 ? 139.671 180.215 210.203 1.00 54.03 611 VAL A CA 1
ATOM 2552 C C . VAL A 1 611 ? 139.249 179.699 208.844 1.00 54.03 611 VAL A C 1
ATOM 2553 O O . VAL A 1 611 ? 139.393 180.404 207.841 1.00 54.03 611 VAL A O 1
ATOM 2557 N N . PHE A 1 612 ? 138.747 178.469 208.804 1.00 55.63 612 PHE A N 1
ATOM 2558 C CA . PHE A 1 612 ? 137.950 177.992 207.686 1.00 55.63 612 PHE A CA 1
ATOM 2559 C C . PHE A 1 612 ? 136.511 178.388 207.971 1.00 55.63 612 PHE A C 1
ATOM 2560 O O . PHE A 1 612 ? 135.995 178.101 209.053 1.00 55.63 612 PHE A O 1
ATOM 2568 N N . ASP A 1 613 ? 135.868 179.049 207.022 1.00 62.49 613 ASP A N 1
ATOM 2569 C CA . ASP A 1 613 ? 134.540 179.609 207.242 1.00 62.49 613 ASP A CA 1
ATOM 2570 C C . ASP A 1 613 ? 133.621 179.147 206.120 1.00 62.49 613 ASP A C 1
ATOM 2571 O O . ASP A 1 613 ? 133.548 179.791 205.069 1.00 62.49 613 ASP A O 1
ATOM 2576 N N . HIS A 1 614 ? 132.930 178.032 206.338 1.00 64.46 614 HIS A N 1
ATOM 2577 C CA . HIS A 1 614 ? 131.915 177.520 205.430 1.00 64.46 614 HIS A CA 1
ATOM 2578 C C . HIS A 1 614 ? 132.488 177.087 204.091 1.00 64.46 614 HIS A C 1
ATOM 2579 O O . HIS A 1 614 ? 131.787 177.115 203.081 1.00 64.46 614 HIS A O 1
ATOM 2586 N N . VAL A 1 615 ? 133.749 176.663 204.071 1.00 61.55 615 VAL A N 1
ATOM 2587 C CA . VAL A 1 615 ? 134.395 176.254 202.831 1.00 61.55 615 VAL A CA 1
ATOM 2588 C C . VAL A 1 615 ? 133.665 175.082 202.187 1.00 61.55 615 VAL A C 1
ATOM 2589 O O . VAL A 1 615 ? 133.214 174.156 202.867 1.00 61.55 615 VAL A O 1
ATOM 2593 N N . THR A 1 616 ? 133.551 175.118 200.860 1.00 62.68 616 THR A N 1
ATOM 2594 C CA . THR A 1 616 ? 133.107 173.985 200.058 1.00 62.68 616 THR A CA 1
ATOM 2595 C C . THR A 1 616 ? 134.012 173.900 198.841 1.00 62.68 616 THR A C 1
ATOM 2596 O O . THR A 1 616 ? 134.389 174.927 198.278 1.00 62.68 616 THR A O 1
ATOM 2600 N N . PHE A 1 617 ? 134.376 172.685 198.441 1.00 62.48 617 PHE A N 1
ATOM 2601 C CA . PHE A 1 617 ? 135.301 172.525 197.328 1.00 62.48 617 PHE A CA 1
ATOM 2602 C C . PHE A 1 617 ? 135.189 171.145 196.699 1.00 62.48 617 PHE A C 1
ATOM 2603 O O . PHE A 1 617 ? 135.005 170.149 197.399 1.00 62.48 617 PHE A O 1
ATOM 2611 N N . GLY A 1 618 ? 135.298 171.083 195.386 1.00 66.07 618 GLY A N 1
ATOM 2612 C CA . GLY A 1 618 ? 135.362 169.813 194.683 1.00 66.07 618 GLY A CA 1
ATOM 2613 C C . GLY A 1 618 ? 136.240 169.936 193.459 1.00 66.07 618 GLY A C 1
ATOM 2614 O O . GLY A 1 618 ? 136.238 170.959 192.782 1.00 66.07 618 GLY A O 1
ATOM 2615 N N . TYR A 1 619 ? 136.999 168.877 193.185 1.00 72.20 619 TYR A N 1
ATOM 2616 C CA . TYR A 1 619 ? 137.904 168.892 192.041 1.00 72.20 619 TYR A CA 1
ATOM 2617 C C . TYR A 1 619 ? 137.137 169.052 190.737 1.00 72.20 619 TYR A C 1
ATOM 2618 O O . TYR A 1 619 ? 137.327 170.029 190.005 1.00 72.20 619 TYR A O 1
ATOM 2627 N N . ARG A 1 620 ? 136.268 168.091 190.427 1.00 77.99 620 ARG A N 1
ATOM 2628 C CA . ARG A 1 620 ? 135.426 168.162 189.247 1.00 77.99 620 ARG A CA 1
ATOM 2629 C C . ARG A 1 620 ? 134.165 168.971 189.546 1.00 77.99 620 ARG A C 1
ATOM 2630 O O . ARG A 1 620 ? 133.644 168.929 190.663 1.00 77.99 620 ARG A O 1
ATOM 2638 N N . PRO A 1 621 ? 133.646 169.703 188.550 1.00 82.78 621 PRO A N 1
ATOM 2639 C CA . PRO A 1 621 ? 132.690 170.787 188.832 1.00 82.78 621 PRO A CA 1
ATOM 2640 C C . PRO A 1 621 ? 131.360 170.362 189.437 1.00 82.78 621 PRO A C 1
ATOM 2641 O O . PRO A 1 621 ? 130.561 171.224 189.814 1.00 82.78 621 PRO A O 1
ATOM 2645 N N . GLY A 1 622 ? 131.098 169.063 189.541 1.00 77.75 622 GLY A N 1
ATOM 2646 C CA . GLY A 1 622 ? 129.822 168.630 190.071 1.00 77.75 622 GLY A CA 1
ATOM 2647 C C . GLY A 1 622 ? 129.907 167.728 191.284 1.00 77.75 622 GLY A C 1
ATOM 2648 O O . GLY A 1 622 ? 128.885 167.413 191.899 1.00 77.75 622 GLY A O 1
ATOM 2649 N N . VAL A 1 623 ? 131.116 167.312 191.647 1.00 73.76 623 VAL A N 1
ATOM 2650 C CA . VAL A 1 623 ? 131.307 166.359 192.738 1.00 73.76 623 VAL A CA 1
ATOM 2651 C C . VAL A 1 623 ? 132.044 167.041 193.885 1.00 73.76 623 VAL A C 1
ATOM 2652 O O . VAL A 1 623 ? 133.281 167.091 193.877 1.00 73.76 623 VAL A O 1
ATOM 2656 N N . PRO A 1 624 ? 131.344 167.570 194.883 1.00 70.64 624 PRO A N 1
ATOM 2657 C CA . PRO A 1 624 ? 132.038 168.258 195.973 1.00 70.64 624 PRO A CA 1
ATOM 2658 C C . PRO A 1 624 ? 132.759 167.280 196.887 1.00 70.64 624 PRO A C 1
ATOM 2659 O O . PRO A 1 624 ? 132.242 166.214 197.224 1.00 70.64 624 PRO A O 1
ATOM 2663 N N . VAL A 1 625 ? 133.969 167.663 197.287 1.00 67.72 625 VAL A N 1
ATOM 2664 C CA . VAL A 1 625 ? 134.784 166.881 198.208 1.00 67.72 625 VAL A CA 1
ATOM 2665 C C . VAL A 1 625 ? 134.770 167.456 199.612 1.00 67.72 625 VAL A C 1
ATOM 2666 O O . VAL A 1 625 ? 135.076 166.728 200.569 1.00 67.72 625 VAL A O 1
ATOM 2670 N N . ILE A 1 626 ? 134.417 168.724 199.772 1.00 64.71 626 ILE A N 1
ATOM 2671 C CA . ILE A 1 626 ? 134.320 169.371 201.072 1.00 64.71 626 ILE A CA 1
ATOM 2672 C C . ILE A 1 626 ? 132.960 170.047 201.140 1.00 64.71 626 ILE A C 1
ATOM 2673 O O . ILE A 1 626 ? 132.493 170.598 200.141 1.00 64.71 626 ILE A O 1
ATOM 2678 N N . GLN A 1 627 ? 132.310 170.000 202.302 1.00 68.00 627 GLN A N 1
ATOM 2679 C CA . GLN A 1 627 ? 130.980 170.591 202.444 1.00 68.00 627 GLN A CA 1
ATOM 2680 C C . GLN A 1 627 ? 130.885 171.411 203.721 1.00 68.00 627 GLN A C 1
ATOM 2681 O O . GLN A 1 627 ? 130.686 170.857 204.804 1.00 68.00 627 GLN A O 1
ATOM 2687 N N . ASP A 1 628 ? 131.002 172.731 203.579 1.00 67.06 628 ASP A N 1
ATOM 2688 C CA . ASP A 1 628 ? 130.709 173.699 204.641 1.00 67.06 628 ASP A CA 1
ATOM 2689 C C . ASP A 1 628 ? 131.500 173.422 205.917 1.00 67.06 628 ASP A C 1
ATOM 2690 O O . ASP A 1 628 ? 130.986 173.540 207.029 1.00 67.06 628 ASP A O 1
ATOM 2695 N N . VAL A 1 629 ? 132.772 173.067 205.766 1.00 64.00 629 VAL A N 1
ATOM 2696 C CA . VAL A 1 629 ? 133.601 172.855 206.941 1.00 64.00 629 VAL A CA 1
ATOM 2697 C C . VAL A 1 629 ? 133.910 174.201 207.578 1.00 64.00 629 VAL A C 1
ATOM 2698 O O . VAL A 1 629 ? 134.176 175.189 206.888 1.00 64.00 629 VAL A O 1
ATOM 2702 N N . SER A 1 630 ? 133.839 174.257 208.902 1.00 62.26 630 SER A N 1
ATOM 2703 C CA . SER A 1 630 ? 133.990 175.532 209.583 1.00 62.26 630 SER A CA 1
ATOM 2704 C C . SER A 1 630 ? 134.850 175.419 210.831 1.00 62.26 630 SER A C 1
ATOM 2705 O O . SER A 1 630 ? 134.498 175.968 211.878 1.00 62.26 630 SER A O 1
ATOM 2708 N N . LEU A 1 631 ? 135.970 174.719 210.744 1.00 58.71 631 LEU A N 1
ATOM 2709 C CA . LEU A 1 631 ? 136.842 174.640 211.900 1.00 58.71 631 LEU A CA 1
ATOM 2710 C C . LEU A 1 631 ? 137.580 175.953 212.092 1.00 58.71 631 LEU A C 1
ATOM 2711 O O . LEU A 1 631 ? 137.475 176.881 211.296 1.00 58.71 631 LEU A O 1
ATOM 2716 N N . THR A 1 632 ? 138.331 176.018 213.184 1.00 56.56 632 THR A N 1
ATOM 2717 C CA . THR A 1 632 ? 139.047 177.218 213.581 1.00 56.56 632 THR A CA 1
ATOM 2718 C C . THR A 1 632 ? 140.261 176.788 214.377 1.00 56.56 632 THR A C 1
ATOM 2719 O O . THR A 1 632 ? 140.117 176.237 215.471 1.00 56.56 632 THR A O 1
ATOM 2723 N N . LEU A 1 633 ? 141.443 177.025 213.832 1.00 55.76 633 LEU A N 1
ATOM 2724 C CA . LEU A 1 633 ? 142.662 176.772 214.572 1.00 55.76 633 LEU A CA 1
ATOM 2725 C C . LEU A 1 633 ? 142.935 177.946 215.495 1.00 55.76 633 LEU A C 1
ATOM 2726 O O . LEU A 1 633 ? 142.280 178.985 215.424 1.00 55.76 633 LEU A O 1
ATOM 2731 N N . ARG A 1 634 ? 143.892 177.763 216.382 1.00 59.79 634 ARG A N 1
ATOM 2732 C CA . ARG A 1 634 ? 144.199 178.789 217.365 1.00 59.79 634 ARG A CA 1
ATOM 2733 C C . ARG A 1 634 ? 145.697 179.047 217.374 1.00 59.79 634 ARG A C 1
ATOM 2734 O O . ARG A 1 634 ? 146.464 178.248 216.829 1.00 59.79 634 ARG A O 1
ATOM 2742 N N . PRO A 1 635 ? 146.156 180.152 217.964 1.00 60.14 635 PRO A N 1
ATOM 2743 C CA . PRO A 1 635 ? 147.595 180.443 217.971 1.00 60.14 635 PRO A CA 1
ATOM 2744 C C . PRO A 1 635 ? 148.338 179.546 218.950 1.00 60.14 635 PRO A C 1
ATOM 2745 O O . PRO A 1 635 ? 148.090 179.580 220.156 1.00 60.14 635 PRO A O 1
ATOM 2749 N N . GLY A 1 636 ? 149.257 178.745 218.424 1.00 58.87 636 GLY A N 1
ATOM 2750 C CA . GLY A 1 636 ? 150.113 177.927 219.258 1.00 58.87 636 GLY A CA 1
ATOM 2751 C C . GLY A 1 636 ? 149.529 176.599 219.677 1.00 58.87 636 GLY A C 1
ATOM 2752 O O . GLY A 1 636 ? 149.867 176.093 220.752 1.00 58.87 636 GLY A O 1
ATOM 2753 N N . THR A 1 637 ? 148.667 176.009 218.855 1.00 58.55 637 THR A N 1
ATOM 2754 C CA . THR A 1 637 ? 147.998 174.766 219.195 1.00 58.55 637 THR A CA 1
ATOM 2755 C C . THR A 1 637 ? 148.176 173.756 218.073 1.00 58.55 637 THR A C 1
ATOM 2756 O O . THR A 1 637 ? 148.537 174.104 216.949 1.00 58.55 637 THR A O 1
ATOM 2760 N N . VAL A 1 638 ? 147.910 172.495 218.393 1.00 60.14 638 VAL A N 1
ATOM 2761 C CA . VAL A 1 638 ? 147.948 171.420 217.421 1.00 60.14 638 VAL A CA 1
ATOM 2762 C C . VAL A 1 638 ? 146.522 170.987 217.117 1.00 60.14 638 VAL A C 1
ATOM 2763 O O . VAL A 1 638 ? 145.633 171.028 217.969 1.00 60.14 638 VAL A O 1
ATOM 2767 N N . THR A 1 639 ? 146.296 170.567 215.878 1.00 58.99 639 THR A N 1
ATOM 2768 C CA . THR A 1 639 ? 144.967 170.182 215.426 1.00 58.99 639 THR A CA 1
ATOM 2769 C C . THR A 1 639 ? 145.118 169.035 214.446 1.00 58.99 639 THR A C 1
ATOM 2770 O O . THR A 1 639 ? 145.830 169.167 213.451 1.00 58.99 639 THR A O 1
ATOM 2774 N N . ALA A 1 640 ? 144.454 167.922 214.719 1.00 61.38 640 ALA A N 1
ATOM 2775 C CA . ALA A 1 640 ? 144.607 166.724 213.914 1.00 61.38 640 ALA A CA 1
ATOM 2776 C C . ALA A 1 640 ? 143.373 166.477 213.062 1.00 61.38 640 ALA A C 1
ATOM 2777 O O . ALA A 1 640 ? 142.251 166.788 213.459 1.00 61.38 640 ALA A O 1
ATOM 2779 N N . LEU A 1 641 ? 143.592 165.912 211.885 1.00 63.76 641 LEU A N 1
ATOM 2780 C CA . LEU A 1 641 ? 142.527 165.604 210.939 1.00 63.76 641 LEU A CA 1
ATOM 2781 C C . LEU A 1 641 ? 142.494 164.093 210.755 1.00 63.76 641 LEU A C 1
ATOM 2782 O O . LEU A 1 641 ? 143.280 163.532 209.994 1.00 63.76 641 LEU A O 1
ATOM 2787 N N . VAL A 1 642 ? 141.574 163.438 211.447 1.00 69.58 642 VAL A N 1
ATOM 2788 C CA . VAL A 1 642 ? 141.386 162.000 211.332 1.00 69.58 642 VAL A CA 1
ATOM 2789 C C . VAL A 1 642 ? 140.230 161.717 210.395 1.00 69.58 642 VAL A C 1
ATOM 2790 O O . VAL A 1 642 ? 139.390 162.580 210.125 1.00 69.58 642 VAL A O 1
ATOM 2794 N N . GLY A 1 643 ? 140.180 160.487 209.907 1.00 75.10 643 GLY A N 1
ATOM 2795 C CA . GLY A 1 643 ? 139.100 160.053 209.064 1.00 75.10 643 GLY A CA 1
ATOM 2796 C C . GLY A 1 643 ? 139.477 158.826 208.268 1.00 75.10 643 GLY A C 1
ATOM 2797 O O . GLY A 1 643 ? 140.644 158.434 208.204 1.00 75.10 643 GLY A O 1
ATOM 2798 N N . PRO A 1 644 ? 138.487 158.191 207.648 1.00 78.55 644 PRO A N 1
ATOM 2799 C CA . PRO A 1 644 ? 138.771 157.066 206.755 1.00 78.55 644 PRO A CA 1
ATOM 2800 C C . PRO A 1 644 ? 139.643 157.497 205.587 1.00 78.55 644 PRO A C 1
ATOM 2801 O O . PRO A 1 644 ? 139.940 158.674 205.388 1.00 78.55 644 PRO A O 1
ATOM 2805 N N . SER A 1 645 ? 140.075 156.515 204.808 1.00 79.84 645 SER A N 1
ATOM 2806 C CA . SER A 1 645 ? 140.802 156.829 203.591 1.00 79.84 645 SER A CA 1
ATOM 2807 C C . SER A 1 645 ? 139.872 157.513 202.599 1.00 79.84 645 SER A C 1
ATOM 2808 O O . SER A 1 645 ? 138.656 157.314 202.619 1.00 79.84 645 SER A O 1
ATOM 2811 N N . GLY A 1 646 ? 140.457 158.327 201.726 1.00 79.97 646 GLY A N 1
ATOM 2812 C CA . GLY A 1 646 ? 139.681 159.117 200.791 1.00 79.97 646 GLY A CA 1
ATOM 2813 C C . GLY A 1 646 ? 138.575 159.901 201.465 1.00 79.97 646 GLY A C 1
ATOM 2814 O O . GLY A 1 646 ? 137.434 159.902 200.998 1.00 79.97 646 GLY A O 1
ATOM 2815 N N . SER A 1 647 ? 138.899 160.569 202.570 1.00 77.33 647 SER A N 1
ATOM 2816 C CA . SER A 1 647 ? 137.916 161.315 203.336 1.00 77.33 647 SER A CA 1
ATOM 2817 C C . SER A 1 647 ? 137.924 162.805 203.058 1.00 77.33 647 SER A C 1
ATOM 2818 O O . SER A 1 647 ? 136.930 163.471 203.359 1.00 77.33 647 SER A O 1
ATOM 2821 N N . GLY A 1 648 ? 139.006 163.351 202.508 1.00 72.49 648 GLY A N 1
ATOM 2822 C CA . GLY A 1 648 ? 139.068 164.759 202.186 1.00 72.49 648 GLY A CA 1
ATOM 2823 C C . GLY A 1 648 ? 139.930 165.571 203.126 1.00 72.49 648 GLY A C 1
ATOM 2824 O O . GLY A 1 648 ? 139.921 166.802 203.064 1.00 72.49 648 GLY A O 1
ATOM 2825 N N . LYS A 1 649 ? 140.695 164.908 203.988 1.00 69.61 649 LYS A N 1
ATOM 2826 C CA . LYS A 1 649 ? 141.533 165.643 204.925 1.00 69.61 649 LYS A CA 1
ATOM 2827 C C . LYS A 1 649 ? 142.811 166.162 204.277 1.00 69.61 649 LYS A C 1
ATOM 2828 O O . LYS A 1 649 ? 143.244 167.275 204.584 1.00 69.61 649 LYS A O 1
ATOM 2834 N N . SER A 1 650 ? 143.411 165.406 203.360 1.00 65.54 650 SER A N 1
ATOM 2835 C CA . SER A 1 650 ? 144.549 165.937 202.618 1.00 65.54 650 SER A CA 1
ATOM 2836 C C . SER A 1 650 ? 144.137 167.122 201.758 1.00 65.54 650 SER A C 1
ATOM 2837 O O . SER A 1 650 ? 144.867 168.117 201.666 1.00 65.54 650 SER A O 1
ATOM 2840 N N . THR A 1 651 ? 142.972 167.033 201.120 1.00 64.05 651 THR A N 1
ATOM 2841 C CA . THR A 1 651 ? 142.457 168.159 200.353 1.00 64.05 651 THR A CA 1
ATOM 2842 C C . THR A 1 651 ? 142.184 169.356 201.250 1.00 64.05 651 THR A C 1
ATOM 2843 O O . THR A 1 651 ? 142.544 170.487 200.911 1.00 64.05 651 THR A O 1
ATOM 2847 N N . LEU A 1 652 ? 141.555 169.129 202.400 1.00 59.45 652 LEU A N 1
ATOM 2848 C CA . LEU A 1 652 ? 141.279 170.235 203.307 1.00 59.45 652 LEU A CA 1
ATOM 2849 C C . LEU A 1 652 ? 142.563 170.893 203.779 1.00 59.45 652 LEU A C 1
ATOM 2850 O O . LEU A 1 652 ? 142.607 172.111 203.975 1.00 59.45 652 LEU A O 1
ATOM 2855 N N . ALA A 1 653 ? 143.620 170.106 203.972 1.00 59.02 653 ALA A N 1
ATOM 2856 C CA . ALA A 1 653 ? 144.888 170.683 204.393 1.00 59.02 653 ALA A CA 1
ATOM 2857 C C . ALA A 1 653 ? 145.500 171.520 203.283 1.00 59.02 653 ALA A C 1
ATOM 2858 O O . ALA A 1 653 ? 145.806 172.697 203.480 1.00 59.02 653 ALA A O 1
ATOM 2860 N N . THR A 1 654 ? 145.678 170.937 202.103 1.00 57.59 654 THR A N 1
ATOM 2861 C CA . THR A 1 654 ? 146.301 171.671 201.009 1.00 57.59 654 THR A CA 1
ATOM 2862 C C . THR A 1 654 ? 145.440 172.806 200.479 1.00 57.59 654 THR A C 1
ATOM 2863 O O . THR A 1 654 ? 145.921 173.588 199.661 1.00 57.59 654 THR A O 1
ATOM 2867 N N . LEU A 1 655 ? 144.187 172.915 200.900 1.00 57.68 655 LEU A N 1
ATOM 2868 C CA . LEU A 1 655 ? 143.401 174.096 200.580 1.00 57.68 655 LEU A CA 1
ATOM 2869 C C . LEU A 1 655 ? 143.867 175.332 201.327 1.00 57.68 655 LEU A C 1
ATOM 2870 O O . LEU A 1 655 ? 143.571 176.447 200.894 1.00 57.68 655 LEU A O 1
ATOM 2875 N N . LEU A 1 656 ? 144.573 175.160 202.440 1.00 54.62 656 LEU A N 1
ATOM 2876 C CA . LEU A 1 656 ? 145.083 176.293 203.197 1.00 54.62 656 LEU A CA 1
ATOM 2877 C C . LEU A 1 656 ? 146.332 176.875 202.560 1.00 54.62 656 LEU A C 1
ATOM 2878 O O . LEU A 1 656 ? 146.560 178.084 202.643 1.00 54.62 656 LEU A O 1
ATOM 2883 N N . ALA A 1 657 ? 147.141 176.042 201.921 1.00 56.43 657 ALA A N 1
ATOM 2884 C CA . ALA A 1 657 ? 148.290 176.500 201.161 1.00 56.43 657 ALA A CA 1
ATOM 2885 C C . ALA A 1 657 ? 147.903 177.057 199.805 1.00 56.43 657 ALA A C 1
ATOM 2886 O O . ALA A 1 657 ? 148.787 177.341 198.995 1.00 56.43 657 ALA A O 1
ATOM 2888 N N . ARG A 1 658 ? 146.608 177.208 199.552 1.00 57.51 658 ARG A N 1
ATOM 2889 C CA . ARG A 1 658 ? 146.082 177.696 198.285 1.00 57.51 658 ARG A CA 1
ATOM 2890 C C . ARG A 1 658 ? 146.595 176.865 197.115 1.00 57.51 658 ARG A C 1
ATOM 2891 O O . ARG A 1 658 ? 146.996 177.385 196.076 1.00 57.51 658 ARG A O 1
ATOM 2899 N N . PHE A 1 659 ? 146.580 175.548 197.289 1.00 55.48 659 PHE A N 1
ATOM 2900 C CA . PHE A 1 659 ? 146.804 174.664 196.158 1.00 55.48 659 PHE A CA 1
ATOM 2901 C C . PHE A 1 659 ? 145.681 174.751 195.142 1.00 55.48 659 PHE A C 1
ATOM 2902 O O . PHE A 1 659 ? 145.935 174.596 193.946 1.00 55.48 659 PHE A O 1
ATOM 2910 N N . HIS A 1 660 ? 144.455 174.981 195.599 1.00 59.59 660 HIS A N 1
ATOM 2911 C CA . HIS A 1 660 ? 143.337 175.362 194.754 1.00 59.59 660 HIS A CA 1
ATOM 2912 C C . HIS A 1 660 ? 142.582 176.461 195.477 1.00 59.59 660 HIS A C 1
ATOM 2913 O O . HIS A 1 660 ? 142.847 176.749 196.644 1.00 59.59 660 HIS A O 1
ATOM 2920 N N . ASP A 1 661 ? 141.627 177.065 194.787 1.00 63.21 661 ASP A N 1
ATOM 2921 C CA . ASP A 1 661 ? 140.728 178.018 195.418 1.00 63.21 661 ASP A CA 1
ATOM 2922 C C . ASP A 1 661 ? 139.446 177.338 195.877 1.00 63.21 661 ASP A C 1
ATOM 2923 O O . ASP A 1 661 ? 138.982 176.369 195.275 1.00 63.21 661 ASP A O 1
ATOM 2928 N N . VAL A 1 662 ? 138.880 177.862 196.955 1.00 62.55 662 VAL A N 1
ATOM 2929 C CA . VAL A 1 662 ? 137.640 177.346 197.510 1.00 62.55 662 VAL A CA 1
ATOM 2930 C C . VAL A 1 662 ? 136.485 177.901 196.697 1.00 62.55 662 VAL A C 1
ATOM 2931 O O . VAL A 1 662 ? 136.487 179.074 196.310 1.00 62.55 662 VAL A O 1
ATOM 2935 N N . GLU A 1 663 ? 135.502 177.052 196.421 1.00 67.46 663 GLU A N 1
ATOM 2936 C CA . GLU A 1 663 ? 134.407 177.467 195.559 1.00 67.46 663 GLU A CA 1
ATOM 2937 C C . GLU A 1 663 ? 133.412 178.342 196.302 1.00 67.46 663 GLU A C 1
ATOM 2938 O O . GLU A 1 663 ? 133.004 179.391 195.795 1.00 67.46 663 GLU A O 1
ATOM 2944 N N . ARG A 1 664 ? 133.008 177.940 197.504 1.00 68.02 664 ARG A N 1
ATOM 2945 C CA . ARG A 1 664 ? 131.886 178.590 198.167 1.00 68.02 664 ARG A CA 1
ATOM 2946 C C . ARG A 1 664 ? 132.294 179.369 199.411 1.00 68.02 664 ARG A C 1
ATOM 2947 O O . ARG A 1 664 ? 131.731 180.432 199.687 1.00 68.02 664 ARG A O 1
ATOM 2955 N N . GLY A 1 665 ? 133.253 178.864 200.176 1.00 63.40 665 GLY A N 1
ATOM 2956 C CA . GLY A 1 665 ? 133.560 179.492 201.445 1.00 63.40 665 GLY A CA 1
ATOM 2957 C C . GLY A 1 665 ? 134.680 180.498 201.377 1.00 63.40 665 GLY A C 1
ATOM 2958 O O . GLY A 1 665 ? 134.876 181.141 200.345 1.00 63.40 665 GLY A O 1
ATOM 2959 N N . ALA A 1 666 ? 135.423 180.642 202.475 1.00 58.79 666 ALA A N 1
ATOM 2960 C CA . ALA A 1 666 ? 136.544 181.569 202.544 1.00 58.79 666 ALA A CA 1
ATOM 2961 C C . ALA A 1 666 ? 137.408 181.219 203.742 1.00 58.79 666 ALA A C 1
ATOM 2962 O O . ALA A 1 666 ? 136.913 181.181 204.869 1.00 58.79 666 ALA A O 1
ATOM 2964 N N . ILE A 1 667 ? 138.694 180.981 203.495 1.00 54.89 667 ILE A N 1
ATOM 2965 C CA . ILE A 1 667 ? 139.695 180.769 204.535 1.00 54.89 667 ILE A CA 1
ATOM 2966 C C . ILE A 1 667 ? 140.381 182.096 204.802 1.00 54.89 667 ILE A C 1
ATOM 2967 O O . ILE A 1 667 ? 140.416 182.966 203.928 1.00 54.89 667 ILE A O 1
ATOM 2972 N N . ARG A 1 668 ? 140.936 182.264 205.998 1.00 55.49 668 ARG A N 1
ATOM 2973 C CA . ARG A 1 668 ? 141.723 183.460 206.272 1.00 55.49 668 ARG A CA 1
ATOM 2974 C C . ARG A 1 668 ? 142.677 183.198 207.426 1.00 55.49 668 ARG A C 1
ATOM 2975 O O . ARG A 1 668 ? 142.245 182.951 208.552 1.00 55.49 668 ARG A O 1
ATOM 2983 N N . VAL A 1 669 ? 143.972 183.277 207.143 1.00 56.68 669 VAL A N 1
ATOM 2984 C CA . VAL A 1 669 ? 145.015 183.139 208.151 1.00 56.68 669 VAL A CA 1
ATOM 2985 C C . VAL A 1 669 ? 145.409 184.526 208.643 1.00 56.68 669 VAL A C 1
ATOM 2986 O O . VAL A 1 669 ? 145.887 185.362 207.877 1.00 56.68 669 VAL A O 1
ATOM 2990 N N . GLY A 1 670 ? 145.201 184.778 209.926 1.00 60.91 670 GLY A N 1
ATOM 2991 C CA . GLY A 1 670 ? 145.601 186.025 210.539 1.00 60.91 670 GLY A CA 1
ATOM 2992 C C . GLY A 1 670 ? 144.579 187.126 210.432 1.00 60.91 670 GLY A C 1
ATOM 2993 O O . GLY A 1 670 ? 144.876 188.261 210.819 1.00 60.91 670 GLY A O 1
ATOM 2994 N N . GLY A 1 671 ? 143.389 186.833 209.920 1.00 62.18 671 GLY A N 1
ATOM 2995 C CA . GLY A 1 671 ? 142.368 187.832 209.713 1.00 62.18 671 GLY A CA 1
ATOM 2996 C C . GLY A 1 671 ? 142.172 188.267 208.282 1.00 62.18 671 GLY A C 1
ATOM 2997 O O . GLY A 1 671 ? 141.227 189.009 208.009 1.00 62.18 671 GLY A O 1
ATOM 2998 N N . GLN A 1 672 ? 143.030 187.832 207.364 1.00 59.78 672 GLN A N 1
ATOM 2999 C CA . GLN A 1 672 ? 142.968 188.245 205.971 1.00 59.78 672 GLN A CA 1
ATOM 3000 C C . GLN A 1 672 ? 142.726 187.034 205.097 1.00 59.78 672 GLN A C 1
ATOM 3001 O O . GLN A 1 672 ? 143.454 186.047 205.199 1.00 59.78 672 GLN A O 1
ATOM 3007 N N . ASP A 1 673 ? 141.713 187.121 204.238 1.00 56.74 673 ASP A N 1
ATOM 3008 C CA . ASP A 1 673 ? 141.443 186.062 203.280 1.00 56.74 673 ASP A CA 1
ATOM 3009 C C . ASP A 1 673 ? 142.707 185.725 202.510 1.00 56.74 673 ASP A C 1
ATOM 3010 O O . ASP A 1 673 ? 143.425 186.612 202.054 1.00 56.74 673 ASP A O 1
ATOM 3015 N N . ILE A 1 674 ? 142.995 184.431 202.380 1.00 55.59 674 ILE A N 1
ATOM 3016 C CA . ILE A 1 674 ? 144.189 184.028 201.656 1.00 55.59 674 ILE A CA 1
ATOM 3017 C C . ILE A 1 674 ? 144.088 184.326 200.173 1.00 55.59 674 ILE A C 1
ATOM 3018 O O . ILE A 1 674 ? 145.099 184.257 199.470 1.00 55.59 674 ILE A O 1
ATOM 3023 N N . ARG A 1 675 ? 142.895 184.659 199.677 1.00 61.13 675 ARG A N 1
ATOM 3024 C CA . ARG A 1 675 ? 142.761 185.165 198.320 1.00 61.13 675 ARG A CA 1
ATOM 3025 C C . ARG A 1 675 ? 143.283 186.584 198.181 1.00 61.13 675 ARG A C 1
ATOM 3026 O O . ARG A 1 675 ? 143.684 186.973 197.084 1.00 61.13 675 ARG A O 1
ATOM 3034 N N . SER A 1 676 ? 143.289 187.361 199.258 1.00 60.98 676 SER A N 1
ATOM 3035 C CA . SER A 1 676 ? 143.776 188.736 199.235 1.00 60.98 676 SER A CA 1
ATOM 3036 C C . SER A 1 676 ? 145.199 188.838 199.750 1.00 60.98 676 SER A C 1
ATOM 3037 O O . SER A 1 676 ? 145.575 189.843 200.352 1.00 60.98 676 SER A O 1
ATOM 3040 N N . LEU A 1 677 ? 146.014 187.812 199.541 1.00 57.98 677 LEU A N 1
ATOM 3041 C CA . LEU A 1 677 ? 147.392 187.808 200.004 1.00 57.98 677 LEU A CA 1
ATOM 3042 C C . LEU A 1 677 ? 148.302 187.548 198.819 1.00 57.98 677 LEU A C 1
ATOM 3043 O O . LEU A 1 677 ? 148.018 186.669 198.001 1.00 57.98 677 LEU A O 1
ATOM 3048 N N . ALA A 1 678 ? 149.386 188.311 198.730 1.00 55.63 678 ALA A N 1
ATOM 3049 C CA . ALA A 1 678 ? 150.378 188.079 197.694 1.00 55.63 678 ALA A CA 1
ATOM 3050 C C . ALA A 1 678 ? 151.003 186.704 197.869 1.00 55.63 678 ALA A C 1
ATOM 3051 O O . ALA A 1 678 ? 151.028 186.156 198.970 1.00 55.63 678 ALA A O 1
ATOM 3053 N N . ALA A 1 679 ? 151.508 186.140 196.773 1.00 54.44 679 ALA A N 1
ATOM 3054 C CA . ALA A 1 679 ? 152.122 184.820 196.843 1.00 54.44 679 ALA A CA 1
ATOM 3055 C C . ALA A 1 679 ? 153.309 184.780 197.791 1.00 54.44 679 ALA A C 1
ATOM 3056 O O . ALA A 1 679 ? 153.598 183.724 198.354 1.00 54.44 679 ALA A O 1
ATOM 3058 N N . ASP A 1 680 ? 154.008 185.893 197.977 1.00 56.97 680 ASP A N 1
ATOM 3059 C CA . ASP A 1 680 ? 155.113 185.914 198.918 1.00 56.97 680 ASP A CA 1
ATOM 3060 C C . ASP A 1 680 ? 154.663 186.140 200.346 1.00 56.97 680 ASP A C 1
ATOM 3061 O O . ASP A 1 680 ? 155.315 185.644 201.266 1.00 56.97 680 ASP A O 1
ATOM 3066 N N . GLU A 1 681 ? 153.578 186.874 200.557 1.00 53.37 681 GLU A N 1
ATOM 3067 C CA . GLU A 1 681 ? 153.075 187.107 201.900 1.00 53.37 681 GLU A CA 1
ATOM 3068 C C . GLU A 1 681 ? 152.273 185.932 202.436 1.00 53.37 681 GLU A C 1
ATOM 3069 O O . GLU A 1 681 ? 152.187 185.764 203.654 1.00 53.37 681 GLU A O 1
ATOM 3075 N N . LEU A 1 682 ? 151.700 185.107 201.563 1.00 49.78 682 LEU A N 1
ATOM 3076 C CA . LEU A 1 682 ? 151.038 183.894 202.017 1.00 49.78 682 LEU A CA 1
ATOM 3077 C C . LEU A 1 682 ? 152.049 182.888 202.540 1.00 49.78 682 LEU A C 1
ATOM 3078 O O . LEU A 1 682 ? 151.919 182.395 203.664 1.00 49.78 682 LEU A O 1
ATOM 3083 N N . TYR A 1 683 ? 153.069 182.582 201.751 1.00 49.47 683 TYR A N 1
ATOM 3084 C CA . TYR A 1 683 ? 154.062 181.597 202.148 1.00 49.47 683 TYR A CA 1
ATOM 3085 C C . TYR A 1 683 ? 155.082 182.141 203.132 1.00 49.47 683 TYR A C 1
ATOM 3086 O O . TYR A 1 683 ? 155.858 181.358 203.681 1.00 49.47 683 TYR A O 1
ATOM 3095 N N . THR A 1 684 ? 154.959 183.433 203.431 1.00 51.43 684 THR A N 1
ATOM 3096 C CA . THR A 1 684 ? 155.772 184.059 204.500 1.00 51.43 684 THR A CA 1
ATOM 3097 C C . THR A 1 684 ? 154.914 183.972 205.767 1.00 51.43 684 THR A C 1
ATOM 3098 O O . THR A 1 684 ? 155.274 184.616 206.773 1.00 51.43 684 THR A O 1
ATOM 3102 N N . ARG A 1 685 ? 153.819 183.196 205.703 1.00 51.35 685 ARG A N 1
ATOM 3103 C CA . ARG A 1 685 ? 152.921 183.064 206.830 1.00 51.35 685 ARG A CA 1
ATOM 3104 C C . ARG A 1 685 ? 152.353 181.666 206.985 1.00 51.35 685 ARG A C 1
ATOM 3105 O O . ARG A 1 685 ? 151.813 181.359 208.047 1.00 51.35 685 ARG A O 1
ATOM 3113 N N . VAL A 1 686 ? 152.463 180.812 205.972 1.00 50.12 686 VAL A N 1
ATOM 3114 C CA . VAL A 1 686 ? 151.950 179.449 206.011 1.00 50.12 686 VAL A CA 1
ATOM 3115 C C . VAL A 1 686 ? 153.006 178.541 205.402 1.00 50.12 686 VAL A C 1
ATOM 3116 O O . VAL A 1 686 ? 153.426 178.756 204.262 1.00 50.12 686 VAL A O 1
ATOM 3120 N N . GLY A 1 687 ? 153.443 177.540 206.152 1.00 51.95 687 GLY A N 1
ATOM 3121 C CA . GLY A 1 687 ? 154.418 176.600 205.639 1.00 51.95 687 GLY A CA 1
ATOM 3122 C C . GLY A 1 687 ? 153.896 175.187 205.703 1.00 51.95 687 GLY A C 1
ATOM 3123 O O . GLY A 1 687 ? 153.030 174.899 206.525 1.00 51.95 687 GLY A O 1
ATOM 3124 N N . PHE A 1 688 ? 154.396 174.297 204.857 1.00 52.48 688 PHE A N 1
ATOM 3125 C CA . PHE A 1 688 ? 153.880 172.940 204.818 1.00 52.48 688 PHE A CA 1
ATOM 3126 C C . PHE A 1 688 ? 155.002 171.936 204.632 1.00 52.48 688 PHE A C 1
ATOM 3127 O O . PHE A 1 688 ? 155.931 172.164 203.855 1.00 52.48 688 PHE A O 1
ATOM 3135 N N . VAL A 1 689 ? 154.904 170.825 205.346 1.00 57.82 689 VAL A N 1
ATOM 3136 C CA . VAL A 1 689 ? 155.825 169.705 205.205 1.00 57.82 689 VAL A CA 1
ATOM 3137 C C . VAL A 1 689 ? 154.975 168.505 204.811 1.00 57.82 689 VAL A C 1
ATOM 3138 O O . VAL A 1 689 ? 154.480 167.758 205.655 1.00 57.82 689 VAL A O 1
ATOM 3142 N N . LEU A 1 690 ? 154.779 168.330 203.511 1.00 60.68 690 LEU A N 1
ATOM 3143 C CA . LEU A 1 690 ? 154.055 167.185 202.981 1.00 60.68 690 LEU A CA 1
ATOM 3144 C C . LEU A 1 690 ? 155.046 166.133 202.521 1.00 60.68 690 LEU A C 1
ATOM 3145 O O . LEU A 1 690 ? 156.241 166.234 202.810 1.00 60.68 690 LEU A O 1
ATOM 3150 N N . GLN A 1 691 ? 154.570 165.131 201.798 1.00 71.97 691 GLN A N 1
ATOM 3151 C CA . GLN A 1 691 ? 155.449 164.243 201.053 1.00 71.97 691 GLN A CA 1
ATOM 3152 C C . GLN A 1 691 ? 155.988 165.035 199.859 1.00 71.97 691 GLN A C 1
ATOM 3153 O O . GLN A 1 691 ? 155.888 166.265 199.845 1.00 71.97 691 GLN A O 1
ATOM 3159 N N . GLU A 1 692 ? 156.579 164.377 198.859 1.00 75.27 692 GLU A N 1
ATOM 3160 C CA . GLU A 1 692 ? 157.182 165.113 197.741 1.00 75.27 692 GLU A CA 1
ATOM 3161 C C . GLU A 1 692 ? 158.304 166.026 198.240 1.00 75.27 692 GLU A C 1
ATOM 3162 O O . GLU A 1 692 ? 158.168 167.250 198.290 1.00 75.27 692 GLU A O 1
ATOM 3168 N N . ALA A 1 693 ? 159.396 165.408 198.692 1.00 69.91 693 ALA A N 1
ATOM 3169 C CA . ALA A 1 693 ? 160.552 166.112 199.242 1.00 69.91 693 ALA A CA 1
ATOM 3170 C C . ALA A 1 693 ? 160.983 167.302 198.392 1.00 69.91 693 ALA A C 1
ATOM 3171 O O . ALA A 1 693 ? 161.023 168.431 198.886 1.00 69.91 693 ALA A O 1
ATOM 3173 N N . GLN A 1 694 ? 161.308 167.061 197.122 1.00 66.77 694 GLN A N 1
ATOM 3174 C CA . GLN A 1 694 ? 161.652 168.134 196.194 1.00 66.77 694 GLN A CA 1
ATOM 3175 C C . GLN A 1 694 ? 162.872 168.949 196.603 1.00 66.77 694 GLN A C 1
ATOM 3176 O O . GLN A 1 694 ? 162.741 170.121 196.960 1.00 66.77 694 GLN A O 1
ATOM 3182 N N . LEU A 1 695 ? 164.055 168.345 196.579 1.00 64.96 695 LEU A N 1
ATOM 3183 C CA . LEU A 1 695 ? 165.306 169.082 196.686 1.00 64.96 695 LEU A CA 1
ATOM 3184 C C . LEU A 1 695 ? 165.623 169.729 195.346 1.00 64.96 695 LEU A C 1
ATOM 3185 O O . LEU A 1 695 ? 165.380 169.137 194.292 1.00 64.96 695 LEU A O 1
ATOM 3190 N N . VAL A 1 696 ? 166.170 170.937 195.384 1.00 66.93 696 VAL A N 1
ATOM 3191 C CA . VAL A 1 696 ? 166.554 171.625 194.159 1.00 66.93 696 VAL A CA 1
ATOM 3192 C C . VAL A 1 696 ? 167.981 171.241 193.798 1.00 66.93 696 VAL A C 1
ATOM 3193 O O . VAL A 1 696 ? 168.739 170.729 194.626 1.00 66.93 696 VAL A O 1
ATOM 3197 N N . HIS A 1 697 ? 168.352 171.481 192.544 1.00 74.53 697 HIS A N 1
ATOM 3198 C CA . HIS A 1 697 ? 169.713 171.207 192.106 1.00 74.53 697 HIS A CA 1
ATOM 3199 C C . HIS A 1 697 ? 170.664 172.251 192.663 1.00 74.53 697 HIS A C 1
ATOM 3200 O O . HIS A 1 697 ? 170.560 173.435 192.334 1.00 74.53 697 HIS A O 1
ATOM 3207 N N . GLY A 1 698 ? 171.593 171.818 193.498 1.00 72.17 698 GLY A N 1
ATOM 3208 C CA . GLY A 1 698 ? 172.599 172.725 193.999 1.00 72.17 698 GLY A CA 1
ATOM 3209 C C . GLY A 1 698 ? 173.225 172.209 195.277 1.00 72.17 698 GLY A C 1
ATOM 3210 O O . GLY A 1 698 ? 172.922 171.117 195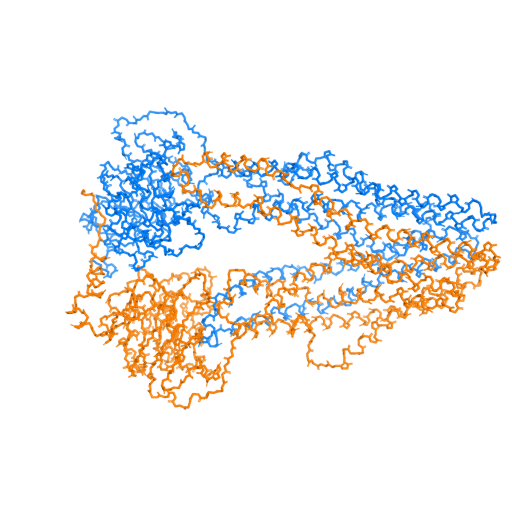.750 1.00 72.17 698 GLY A O 1
ATOM 3211 N N . THR A 1 699 ? 174.117 173.036 195.809 1.00 69.65 699 THR A N 1
ATOM 3212 C CA . THR A 1 699 ? 174.834 172.762 197.041 1.00 69.65 699 THR A CA 1
ATOM 3213 C C . THR A 1 699 ? 173.868 172.300 198.129 1.00 69.65 699 THR A C 1
ATOM 3214 O O . THR A 1 699 ? 172.713 172.719 198.190 1.00 69.65 699 THR A O 1
ATOM 3218 N N . ALA A 1 700 ? 174.343 171.385 198.975 1.00 68.42 700 ALA A N 1
ATOM 3219 C CA . ALA A 1 700 ? 173.517 170.902 200.072 1.00 68.42 700 ALA A CA 1
ATOM 3220 C C . ALA A 1 700 ? 173.197 171.994 201.077 1.00 68.42 700 ALA A C 1
ATOM 3221 O O . ALA A 1 700 ? 172.215 171.871 201.810 1.00 68.42 700 ALA A O 1
ATOM 3223 N N . ALA A 1 701 ? 174.003 173.046 201.140 1.00 65.97 701 ALA A N 1
ATOM 3224 C CA . ALA A 1 701 ? 173.684 174.217 201.938 1.00 65.97 701 ALA A CA 1
ATOM 3225 C C . ALA A 1 701 ? 172.789 175.195 201.200 1.00 65.97 701 ALA A C 1
ATOM 3226 O O . ALA A 1 701 ? 172.256 176.116 201.823 1.00 65.97 701 ALA A O 1
ATOM 3228 N N . GLU A 1 702 ? 172.624 175.026 199.894 1.00 67.56 702 GLU A N 1
ATOM 3229 C CA . GLU A 1 702 ? 171.698 175.825 199.114 1.00 67.56 702 GLU A CA 1
ATOM 3230 C C . GLU A 1 702 ? 170.267 175.345 199.248 1.00 67.56 702 GLU A C 1
ATOM 3231 O O . GLU A 1 702 ? 169.350 176.069 198.862 1.00 67.56 702 GLU A O 1
ATOM 3237 N N . ASN A 1 703 ? 170.055 174.139 199.772 1.00 63.71 703 ASN A N 1
ATOM 3238 C CA . ASN A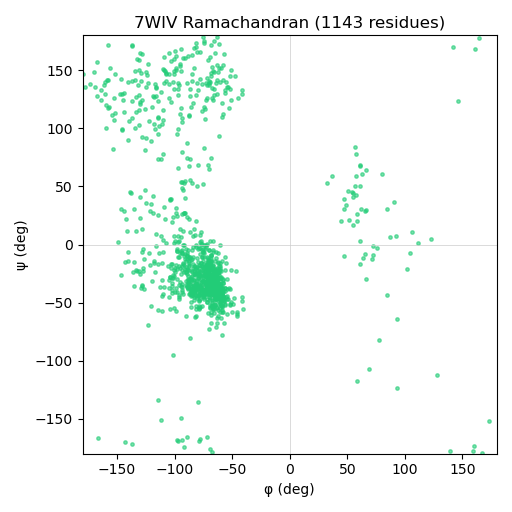 1 703 ? 168.718 173.654 200.055 1.00 63.71 703 ASN A CA 1
ATOM 3239 C C . ASN A 1 703 ? 168.287 173.895 201.488 1.00 63.71 703 ASN A C 1
ATOM 3240 O O . ASN A 1 703 ? 167.111 174.174 201.720 1.00 63.71 703 ASN A O 1
ATOM 3245 N N . ILE A 1 704 ? 169.204 173.798 202.452 1.00 61.40 704 ILE A N 1
ATOM 3246 C CA . ILE A 1 704 ? 168.885 174.120 203.833 1.00 61.40 704 ILE A CA 1
ATOM 3247 C C . ILE A 1 704 ? 168.650 175.604 204.030 1.00 61.40 704 ILE A C 1
ATOM 3248 O O . ILE A 1 704 ? 168.020 176.001 205.016 1.00 61.40 704 ILE A O 1
ATOM 3253 N N . ALA A 1 705 ? 169.115 176.442 203.110 1.00 62.12 705 ALA A N 1
ATOM 3254 C CA . ALA A 1 705 ? 168.961 177.879 203.221 1.00 62.12 705 ALA A CA 1
ATOM 3255 C C . ALA A 1 705 ? 168.306 178.409 201.951 1.00 62.12 705 ALA A C 1
ATOM 3256 O O . ALA A 1 705 ? 168.741 179.385 201.355 1.00 62.12 705 ALA A O 1
ATOM 3258 N N . LEU A 1 706 ? 167.245 177.742 201.516 1.00 58.67 706 LEU A N 1
ATOM 3259 C CA . LEU A 1 706 ? 166.493 178.208 200.361 1.00 58.67 706 LEU A CA 1
ATOM 3260 C C . LEU A 1 706 ? 165.568 179.363 200.702 1.00 58.67 706 LEU A C 1
ATOM 3261 O O . LEU A 1 706 ? 165.467 180.312 199.921 1.00 58.67 706 LEU A O 1
ATOM 3266 N N . ALA A 1 707 ? 164.907 179.319 201.852 1.00 60.01 707 ALA A N 1
ATOM 3267 C CA . ALA A 1 707 ? 163.973 180.356 202.262 1.00 60.01 707 ALA A CA 1
ATOM 3268 C C . ALA A 1 707 ? 164.665 181.562 202.870 1.00 60.01 707 ALA A C 1
ATOM 3269 O O . ALA A 1 707 ? 163.995 182.533 203.228 1.00 60.01 707 ALA A O 1
ATOM 3271 N N . VAL A 1 708 ? 165.983 181.519 203.002 1.00 65.03 708 VAL A N 1
ATOM 3272 C CA . VAL A 1 708 ? 166.778 182.638 203.497 1.00 65.03 708 VAL A CA 1
ATOM 3273 C C . VAL A 1 708 ? 168.169 182.473 202.897 1.00 65.03 708 VAL A C 1
ATOM 3274 O O . VAL A 1 708 ? 169.077 181.929 203.540 1.00 65.03 708 VAL A O 1
ATOM 3278 N N . PRO A 1 709 ? 168.376 182.916 201.656 1.00 67.19 709 PRO A N 1
ATOM 3279 C CA . PRO A 1 709 ? 169.570 182.516 200.907 1.00 67.19 709 PRO A CA 1
ATOM 3280 C C . PRO A 1 709 ? 170.856 183.168 201.379 1.00 67.19 709 PRO A C 1
ATOM 3281 O O . PRO A 1 709 ? 171.922 182.850 200.841 1.00 67.19 709 PRO A O 1
ATOM 3285 N N . ASP A 1 710 ? 170.797 184.057 202.365 1.00 73.23 710 ASP A N 1
ATOM 3286 C CA . ASP A 1 710 ? 171.985 184.744 202.850 1.00 73.23 710 ASP A CA 1
ATOM 3287 C C . ASP A 1 710 ? 172.304 184.346 204.285 1.00 73.23 710 ASP A C 1
ATOM 3288 O O . ASP A 1 710 ? 172.940 185.105 205.019 1.00 73.23 710 ASP A O 1
ATOM 3293 N N . ALA A 1 711 ? 171.869 183.165 204.699 1.00 74.01 711 ALA A N 1
ATOM 3294 C CA . ALA A 1 711 ? 172.146 182.711 206.049 1.00 74.01 711 ALA A CA 1
ATOM 3295 C C . ALA A 1 711 ? 173.648 182.504 206.217 1.00 74.01 711 ALA A C 1
ATOM 3296 O O . ALA A 1 711 ? 174.282 181.880 205.356 1.00 74.01 711 ALA A O 1
ATOM 3298 N N . PRO A 1 712 ? 174.245 182.989 207.306 1.00 77.33 712 PRO A N 1
ATOM 3299 C CA . PRO A 1 712 ? 175.710 183.089 207.386 1.00 77.33 712 PRO A CA 1
ATOM 3300 C C . PRO A 1 712 ? 176.478 181.782 207.265 1.00 77.33 712 PRO A C 1
ATOM 3301 O O . PRO A 1 712 ? 177.712 181.802 207.318 1.00 77.33 712 PRO A O 1
ATOM 3305 N N . ALA A 1 713 ? 175.781 180.658 207.114 1.00 76.82 713 ALA A N 1
ATOM 3306 C CA . ALA A 1 713 ? 176.281 179.288 207.118 1.00 76.82 713 ALA A CA 1
ATOM 3307 C C . ALA A 1 713 ? 176.601 178.816 208.529 1.00 76.82 713 ALA A C 1
ATOM 3308 O O . ALA A 1 713 ? 176.988 177.663 208.700 1.00 76.82 713 ALA A O 1
ATOM 3310 N N . GLU A 1 714 ? 176.463 179.664 209.545 1.00 78.95 714 GLU A N 1
ATOM 3311 C CA . GLU A 1 714 ? 176.369 179.177 210.914 1.00 78.95 714 GLU A CA 1
ATOM 3312 C C . GLU A 1 714 ? 174.936 178.800 211.254 1.00 78.95 714 GLU A C 1
ATOM 3313 O O . GLU A 1 714 ? 174.693 177.800 211.939 1.00 78.95 714 GLU A O 1
ATOM 3319 N N . GLN A 1 715 ? 173.971 179.589 210.781 1.00 75.17 715 GLN A N 1
ATOM 3320 C CA . GLN A 1 715 ? 172.572 179.217 210.920 1.00 75.17 715 GLN A CA 1
ATOM 3321 C C . GLN A 1 715 ? 172.208 178.019 210.065 1.00 75.17 715 GLN A C 1
ATOM 3322 O O . GLN A 1 715 ? 171.359 177.225 210.471 1.00 75.17 715 GLN A O 1
ATOM 3328 N N . VAL A 1 716 ? 172.824 177.872 208.892 1.00 71.71 716 VAL A N 1
ATOM 3329 C CA . VAL A 1 716 ? 172.638 176.670 208.089 1.00 71.71 716 VAL A CA 1
ATOM 3330 C C . VAL A 1 716 ? 173.156 175.434 208.802 1.00 71.71 716 VAL A C 1
ATOM 3331 O O . VAL A 1 716 ? 172.721 174.316 208.490 1.00 71.71 716 VAL A O 1
ATOM 3335 N N . GLN A 1 717 ? 174.052 175.596 209.769 1.00 74.18 717 GLN A N 1
ATOM 3336 C CA . GLN A 1 717 ? 174.577 174.454 210.500 1.00 74.18 717 GLN A CA 1
ATOM 3337 C C . GLN A 1 717 ? 173.762 174.188 211.755 1.00 74.18 717 GLN A C 1
ATOM 3338 O O . GLN A 1 717 ? 173.459 173.036 212.077 1.00 74.18 717 GLN A O 1
ATOM 3344 N N . VAL A 1 718 ? 173.398 175.245 212.482 1.00 69.78 718 VAL A N 1
ATOM 3345 C CA . VAL A 1 718 ? 172.586 175.062 213.683 1.00 69.78 718 VAL A CA 1
ATOM 3346 C C . VAL A 1 718 ? 171.209 174.532 213.328 1.00 69.78 718 VAL A C 1
ATOM 3347 O O . VAL A 1 718 ? 170.531 173.933 214.167 1.00 69.78 718 VAL A O 1
ATOM 3351 N N . ALA A 1 719 ? 170.772 174.733 212.089 1.00 67.19 719 ALA A N 1
ATOM 3352 C CA . ALA A 1 719 ? 169.473 174.256 211.645 1.00 67.19 719 ALA A CA 1
ATOM 3353 C C . ALA A 1 719 ? 169.531 172.869 211.033 1.00 67.19 719 ALA A C 1
ATOM 3354 O O . ALA A 1 719 ? 168.499 172.200 210.963 1.00 67.19 719 ALA A O 1
ATOM 3356 N N . ALA A 1 720 ? 170.699 172.428 210.579 1.00 67.64 720 ALA A N 1
ATOM 3357 C CA . ALA A 1 720 ? 170.880 171.055 210.143 1.00 67.64 720 ALA A CA 1
ATOM 3358 C C . ALA A 1 720 ? 171.267 170.138 211.286 1.00 67.64 720 ALA A C 1
ATOM 3359 O O . ALA A 1 720 ? 171.130 168.919 211.159 1.00 67.64 720 ALA A O 1
ATOM 3361 N N . ARG A 1 721 ? 171.749 170.693 212.389 1.00 70.85 721 ARG A N 1
ATOM 3362 C CA . ARG A 1 721 ? 171.979 169.906 213.586 1.00 70.85 721 ARG A CA 1
ATOM 3363 C C . ARG A 1 721 ? 170.693 169.645 214.349 1.00 70.85 721 ARG A C 1
ATOM 3364 O O . ARG A 1 721 ? 170.636 168.712 215.156 1.00 70.85 721 ARG A O 1
ATOM 3372 N N . GLU A 1 722 ? 169.658 170.452 214.110 1.00 67.75 722 GLU A N 1
ATOM 3373 C CA . GLU A 1 722 ? 168.359 170.238 214.731 1.00 67.75 722 GLU A CA 1
ATOM 3374 C C . GLU A 1 722 ? 167.494 169.266 213.951 1.00 67.75 722 GLU A C 1
ATOM 3375 O O . GLU A 1 722 ? 166.671 168.572 214.552 1.00 67.75 722 GLU A O 1
ATOM 3381 N N . ALA A 1 723 ? 167.656 169.201 212.635 1.00 63.67 723 ALA A N 1
ATOM 3382 C CA . ALA A 1 723 ? 166.937 168.250 211.806 1.00 63.67 723 ALA A CA 1
ATOM 3383 C C . ALA A 1 723 ? 167.652 166.912 211.716 1.00 63.67 723 ALA A C 1
ATOM 3384 O O . ALA A 1 723 ? 167.277 166.070 210.896 1.00 63.67 723 ALA A O 1
ATOM 3386 N N . GLN A 1 724 ? 168.673 166.702 212.540 1.00 62.69 724 GLN A N 1
ATOM 3387 C CA . GLN A 1 724 ? 169.408 165.446 212.610 1.00 62.69 724 GLN A CA 1
ATOM 3388 C C . GLN A 1 724 ? 169.929 165.030 211.236 1.00 62.69 724 GLN A C 1
ATOM 3389 O O . GLN A 1 724 ? 169.808 163.880 210.816 1.00 62.69 724 GLN A O 1
ATOM 3395 N N . ILE A 1 725 ? 170.505 165.999 210.528 1.00 63.12 725 ILE A N 1
ATOM 3396 C CA . ILE A 1 725 ? 171.025 165.745 209.191 1.00 63.12 725 ILE A CA 1
ATOM 3397 C C . ILE A 1 725 ? 172.421 166.337 209.039 1.00 63.12 725 ILE A C 1
ATOM 3398 O O . ILE A 1 725 ? 172.958 166.411 207.931 1.00 63.12 725 ILE A O 1
ATOM 3403 N N . HIS A 1 726 ? 173.033 166.749 210.144 1.00 70.41 726 HIS A N 1
ATOM 3404 C CA . HIS A 1 726 ? 174.358 167.351 210.058 1.00 70.41 726 HIS A CA 1
ATOM 3405 C C . HIS A 1 726 ? 175.460 166.315 209.920 1.00 70.41 726 HIS A C 1
ATOM 3406 O O . HIS A 1 726 ? 176.381 166.485 209.114 1.00 70.41 726 HIS A O 1
ATOM 3413 N N . ASP A 1 727 ? 175.391 165.243 210.703 1.00 72.30 727 ASP A N 1
ATOM 3414 C CA . ASP A 1 727 ? 176.413 164.211 210.614 1.00 72.30 727 ASP A CA 1
ATOM 3415 C C . ASP A 1 727 ? 176.305 163.432 209.316 1.00 72.30 727 ASP A C 1
ATOM 3416 O O . ASP A 1 727 ? 177.312 162.925 208.819 1.00 72.30 727 ASP A O 1
ATOM 3421 N N . ARG A 1 728 ? 175.111 163.341 208.745 1.00 69.58 728 ARG A N 1
ATOM 3422 C CA . ARG A 1 728 ? 174.934 162.704 207.452 1.00 69.58 728 ARG A CA 1
ATOM 3423 C C . ARG A 1 728 ? 175.436 163.560 206.300 1.00 69.58 728 ARG A C 1
ATOM 3424 O O . ARG A 1 728 ? 175.827 163.011 205.267 1.00 69.58 728 ARG A O 1
ATOM 3432 N N . VAL A 1 729 ? 175.459 164.886 206.448 1.00 71.34 729 VAL A N 1
ATOM 3433 C CA . VAL A 1 729 ? 175.974 165.748 205.394 1.00 71.34 729 VAL A CA 1
ATOM 3434 C C . VAL A 1 729 ? 177.461 166.000 205.542 1.00 71.34 729 VAL A C 1
ATOM 3435 O O . VAL A 1 729 ? 178.131 166.304 204.549 1.00 71.34 729 VAL A O 1
ATOM 3439 N N . LEU A 1 730 ? 178.010 165.863 206.745 1.00 72.17 730 LEU A N 1
ATOM 3440 C CA . LEU A 1 730 ? 179.458 165.808 206.872 1.00 72.17 730 LEU A CA 1
ATOM 3441 C C . LEU A 1 730 ? 180.051 164.559 206.239 1.00 72.17 730 LEU A C 1
ATOM 3442 O O . LEU A 1 730 ? 181.244 164.549 205.923 1.00 72.17 730 LEU A O 1
ATOM 3447 N N . ARG A 1 731 ? 179.253 163.512 206.044 1.00 73.01 731 ARG A N 1
ATOM 3448 C CA . ARG A 1 731 ? 179.691 162.302 205.366 1.00 73.01 731 ARG A CA 1
ATOM 3449 C C . ARG A 1 731 ? 179.477 162.384 203.863 1.00 73.01 731 ARG A C 1
ATOM 3450 O O . ARG A 1 731 ? 179.360 161.355 203.192 1.00 73.01 731 ARG A O 1
ATOM 3458 N N . LEU A 1 732 ? 179.419 163.595 203.324 1.00 74.43 732 LEU A N 1
ATOM 3459 C CA . LEU A 1 732 ? 179.284 163.841 201.903 1.00 74.43 732 LEU A CA 1
ATOM 3460 C C . LEU A 1 732 ? 180.642 164.197 201.303 1.00 74.43 732 LEU A C 1
ATOM 3461 O O . LEU A 1 732 ? 181.558 164.580 202.034 1.00 74.43 732 LEU A O 1
ATOM 3466 N N . PRO A 1 733 ? 180.816 164.046 199.978 1.00 76.66 733 PRO A N 1
ATOM 3467 C CA . PRO A 1 733 ? 182.131 164.289 199.368 1.00 76.66 733 PRO A CA 1
ATOM 3468 C C . PRO A 1 733 ? 182.774 165.609 199.757 1.00 76.66 733 PRO A C 1
ATOM 3469 O O . PRO A 1 733 ? 183.879 165.618 200.305 1.00 76.66 733 PRO A O 1
ATOM 3473 N N . ASP A 1 734 ? 182.102 166.723 199.497 1.00 78.66 734 ASP A N 1
ATOM 3474 C CA . ASP A 1 734 ? 182.617 168.028 199.887 1.00 78.66 734 ASP A CA 1
ATOM 3475 C C . ASP A 1 734 ? 182.017 168.532 201.187 1.00 78.66 734 ASP A C 1
ATOM 3476 O O . ASP A 1 734 ? 182.425 169.592 201.673 1.00 78.66 734 ASP A O 1
ATOM 3481 N N . GLY A 1 735 ? 181.072 167.806 201.759 1.00 75.80 735 GLY A N 1
ATOM 3482 C CA . GLY A 1 735 ? 180.401 168.240 202.969 1.00 75.80 735 GLY A CA 1
ATOM 3483 C C . GLY A 1 735 ? 179.133 169.004 202.634 1.00 75.80 735 GLY A C 1
ATOM 3484 O O . GLY A 1 735 ? 178.263 168.496 201.931 1.00 75.80 735 GLY A O 1
ATOM 3485 N N . TYR A 1 736 ? 179.038 170.236 203.132 1.00 73.44 736 TYR A N 1
ATOM 3486 C CA . TYR A 1 736 ? 177.880 171.059 202.815 1.00 73.44 736 TYR A CA 1
ATOM 3487 C C . TYR A 1 736 ? 177.912 171.518 201.366 1.00 73.44 736 TYR A C 1
ATOM 3488 O O . TYR A 1 736 ? 176.863 171.649 200.732 1.00 73.44 736 TYR A O 1
ATOM 3497 N N . ASP A 1 737 ? 179.103 171.728 200.812 1.00 75.37 737 ASP A N 1
ATOM 3498 C CA . ASP A 1 737 ? 179.261 172.212 199.448 1.00 75.37 737 ASP A CA 1
ATOM 3499 C C . ASP A 1 737 ? 179.039 171.142 198.402 1.00 75.37 737 ASP A C 1
ATOM 3500 O O . ASP A 1 737 ? 179.346 171.377 197.233 1.00 75.37 737 ASP A O 1
ATOM 3505 N N . THR A 1 738 ? 178.528 169.980 198.775 1.00 75.78 738 THR A N 1
ATOM 3506 C CA . THR A 1 738 ? 178.226 168.949 197.799 1.00 75.78 738 THR A CA 1
ATOM 3507 C C . THR A 1 738 ? 177.051 169.374 196.935 1.00 75.78 738 THR A C 1
ATOM 3508 O O . THR A 1 738 ? 176.080 169.953 197.419 1.00 75.78 738 THR A O 1
ATOM 3512 N N . VAL A 1 739 ? 177.139 169.075 195.646 1.00 75.25 739 VAL A N 1
ATOM 3513 C CA . VAL A 1 739 ? 176.106 169.442 194.686 1.00 75.25 739 VAL A CA 1
ATOM 3514 C C . VAL A 1 739 ? 175.157 168.257 194.570 1.00 75.25 739 VAL A C 1
ATOM 3515 O O . VAL A 1 739 ? 175.479 167.241 193.952 1.00 75.25 739 VAL A O 1
ATOM 3519 N N . LEU A 1 740 ? 173.981 168.387 195.174 1.00 77.53 740 LEU A N 1
ATOM 3520 C CA . LEU A 1 740 ? 172.998 167.316 195.137 1.00 77.53 740 LEU A CA 1
ATOM 3521 C C . LEU A 1 740 ? 172.387 167.201 193.748 1.00 77.53 740 LEU A C 1
ATOM 3522 O O . LEU A 1 740 ? 172.168 168.200 193.062 1.00 77.53 740 LEU A O 1
ATOM 3527 N N . GLY A 1 741 ? 172.115 165.967 193.334 1.00 84.63 741 GLY A N 1
ATOM 3528 C CA . GLY A 1 741 ? 171.539 165.719 192.031 1.00 84.63 741 GLY A CA 1
ATOM 3529 C C . GLY A 1 741 ? 170.547 164.582 192.107 1.00 84.63 741 GLY A C 1
ATOM 3530 O O . GLY A 1 741 ? 170.176 164.128 193.190 1.00 84.63 741 GLY A O 1
ATOM 3531 N N . ALA A 1 742 ? 170.118 164.123 190.930 1.00 88.04 742 ALA A N 1
ATOM 3532 C CA . ALA A 1 742 ? 169.163 163.023 190.851 1.00 88.04 742 ALA A CA 1
ATOM 3533 C C . ALA A 1 742 ? 169.660 161.805 191.618 1.00 88.04 742 ALA A C 1
ATOM 3534 O O . ALA A 1 742 ? 168.904 161.166 192.356 1.00 88.04 742 ALA A O 1
ATOM 3536 N N . ASN A 1 743 ? 170.936 161.473 191.453 1.00 89.37 743 ASN A N 1
ATOM 3537 C CA . ASN A 1 743 ? 171.587 160.428 192.226 1.00 89.37 743 ASN A CA 1
ATOM 3538 C C . ASN A 1 743 ? 172.594 161.056 193.177 1.00 89.37 743 ASN A C 1
ATOM 3539 O O . ASN A 1 743 ? 173.571 161.676 192.748 1.00 89.37 743 ASN A O 1
ATOM 3544 N N . SER A 1 744 ? 172.340 160.912 194.475 1.00 83.55 744 SER A N 1
ATOM 3545 C CA . SER A 1 744 ? 173.175 161.584 195.460 1.00 83.55 744 SER A CA 1
ATOM 3546 C C . SER A 1 744 ? 173.572 160.646 196.587 1.00 83.55 744 SER A C 1
ATOM 3547 O O . SER A 1 744 ? 174.566 160.885 197.279 1.00 83.55 744 SER A O 1
ATOM 3550 N N . GLY A 1 745 ? 172.804 159.579 196.780 1.00 77.68 745 GLY A N 1
ATOM 3551 C CA . GLY A 1 745 ? 173.076 158.657 197.862 1.00 77.68 745 GLY A CA 1
ATOM 3552 C C . GLY A 1 745 ? 172.337 159.036 199.125 1.00 77.68 745 GLY A C 1
ATOM 3553 O O . GLY A 1 745 ? 172.861 158.889 200.232 1.00 77.68 745 GLY A O 1
ATOM 3554 N N . LEU A 1 746 ? 171.113 159.532 198.965 1.00 71.82 746 LEU A N 1
ATOM 3555 C CA . LEU A 1 746 ? 170.282 159.969 200.077 1.00 71.82 746 LEU A CA 1
ATOM 3556 C C . LEU A 1 746 ? 168.926 159.296 199.970 1.00 71.82 746 LEU A C 1
ATOM 3557 O O . LEU A 1 746 ? 168.258 159.406 198.939 1.00 71.82 746 LEU A O 1
ATOM 3562 N N . SER A 1 747 ? 168.523 158.605 201.029 1.00 69.98 747 SER A N 1
ATOM 3563 C CA . SER A 1 747 ? 167.243 157.921 201.049 1.00 69.98 747 SER A CA 1
ATOM 3564 C C . SER A 1 747 ? 166.116 158.915 201.308 1.00 69.98 747 SER A C 1
ATOM 3565 O O . SER A 1 747 ? 166.336 160.051 201.732 1.00 69.98 747 SER A O 1
ATOM 3568 N N . GLY A 1 748 ? 164.883 158.473 201.067 1.00 67.96 748 GLY A N 1
ATOM 3569 C CA . GLY A 1 748 ? 163.741 159.351 201.241 1.00 67.96 748 GLY A CA 1
ATOM 3570 C C . GLY A 1 748 ? 163.579 159.859 202.657 1.00 67.96 748 GLY A C 1
ATOM 3571 O O . GLY A 1 748 ? 162.887 160.853 202.886 1.00 67.96 748 GLY A O 1
ATOM 3572 N N . GLY A 1 749 ? 164.204 159.195 203.619 1.00 66.68 749 GLY A N 1
ATOM 3573 C CA . GLY A 1 749 ? 164.153 159.644 204.990 1.00 66.68 749 GLY A CA 1
ATOM 3574 C C . GLY A 1 749 ? 165.231 160.612 205.385 1.00 66.68 749 GLY A C 1
ATOM 3575 O O . GLY A 1 749 ? 165.148 161.206 206.460 1.00 66.68 749 GLY A O 1
ATOM 3576 N N . GLU A 1 750 ? 166.256 160.782 204.555 1.00 67.22 750 GLU A N 1
ATOM 3577 C CA . GLU A 1 750 ? 167.258 161.808 204.784 1.00 67.22 750 GLU A CA 1
ATOM 3578 C C . GLU A 1 750 ? 167.190 162.924 203.759 1.00 67.22 750 GLU A C 1
ATOM 3579 O O . GLU A 1 750 ? 167.771 163.987 203.989 1.00 67.22 750 GLU A O 1
ATOM 3585 N N . ARG A 1 751 ? 166.506 162.712 202.641 1.00 67.54 751 ARG A N 1
ATOM 3586 C CA . ARG A 1 751 ? 166.045 163.813 201.817 1.00 67.54 751 ARG A CA 1
ATOM 3587 C C . ARG A 1 751 ? 164.904 164.572 202.468 1.00 67.54 751 ARG A C 1
ATOM 3588 O O . ARG A 1 751 ? 164.651 165.719 202.098 1.00 67.54 751 ARG A O 1
ATOM 3596 N N . GLN A 1 752 ? 164.217 163.957 203.424 1.00 63.41 752 GLN A N 1
ATOM 3597 C CA . GLN A 1 752 ? 163.132 164.592 204.147 1.00 63.41 752 GLN A CA 1
ATOM 3598 C C . GLN A 1 752 ? 163.610 165.409 205.331 1.00 63.41 752 GLN A C 1
ATOM 3599 O O . GLN A 1 752 ? 162.978 166.410 205.660 1.00 63.41 752 GLN A O 1
ATOM 3605 N N . ARG A 1 753 ? 164.704 165.022 205.974 1.00 61.22 753 ARG A N 1
ATOM 3606 C CA . ARG A 1 753 ? 165.271 165.820 207.046 1.00 61.22 753 ARG A CA 1
ATOM 3607 C C . ARG A 1 753 ? 166.017 167.031 206.525 1.00 61.22 753 ARG A C 1
ATOM 3608 O O . ARG A 1 753 ? 166.392 167.900 207.313 1.00 61.22 753 ARG A O 1
ATOM 3616 N N . LEU A 1 754 ? 166.253 167.103 205.222 1.00 60.60 754 LEU A N 1
ATOM 3617 C CA . LEU A 1 754 ? 166.769 168.318 204.619 1.00 60.60 754 LEU A CA 1
ATOM 3618 C C . LEU A 1 754 ? 165.683 169.356 204.428 1.00 60.60 754 LEU A C 1
ATOM 3619 O O . LEU A 1 754 ? 165.836 170.494 204.882 1.00 60.60 754 LEU A O 1
ATOM 3624 N N . THR A 1 755 ? 164.585 168.982 203.780 1.00 58.94 755 THR A N 1
ATOM 3625 C CA . THR A 1 755 ? 163.439 169.861 203.645 1.00 58.94 755 THR A CA 1
ATOM 3626 C C . THR A 1 755 ? 162.815 170.221 204.982 1.00 58.94 755 THR A C 1
ATOM 3627 O O . THR A 1 755 ? 162.119 171.234 205.066 1.00 58.94 755 THR A O 1
ATOM 3631 N N . ILE A 1 756 ? 163.036 169.422 206.022 1.00 56.14 756 ILE A N 1
ATOM 3632 C CA . ILE A 1 756 ? 162.626 169.816 207.361 1.00 56.14 756 ILE A CA 1
ATOM 3633 C C . ILE A 1 756 ? 163.585 170.833 207.958 1.00 56.14 756 ILE A C 1
ATOM 3634 O O . ILE A 1 756 ? 163.152 171.710 208.714 1.00 56.14 756 ILE A O 1
ATOM 3639 N N . ALA A 1 757 ? 164.868 170.759 207.625 1.00 56.79 757 ALA A N 1
ATOM 3640 C CA . ALA A 1 757 ? 165.810 171.777 208.061 1.00 56.79 757 ALA A CA 1
ATOM 3641 C C . ALA A 1 757 ? 165.573 173.096 207.362 1.00 56.79 757 ALA A C 1
ATOM 3642 O O . ALA A 1 757 ? 165.570 174.144 208.013 1.00 56.79 757 ALA A O 1
ATOM 3644 N N . ARG A 1 758 ? 165.366 173.053 206.047 1.00 56.05 758 ARG A N 1
ATOM 3645 C CA . ARG A 1 758 ? 164.962 174.237 205.303 1.00 56.05 758 ARG A CA 1
ATOM 3646 C C . ARG A 1 758 ? 163.756 174.899 205.947 1.00 56.05 758 ARG A C 1
ATOM 3647 O O . ARG A 1 758 ? 163.771 176.101 206.235 1.00 56.05 758 ARG A O 1
ATOM 3655 N N . ALA A 1 759 ? 162.712 174.116 206.216 1.00 55.90 759 ALA A N 1
ATOM 3656 C CA . ALA A 1 759 ? 161.506 174.653 206.831 1.00 55.90 759 ALA A CA 1
ATOM 3657 C C . ALA A 1 759 ? 161.770 175.216 208.216 1.00 55.90 759 ALA A C 1
ATOM 3658 O O . ALA A 1 759 ? 161.007 176.059 208.693 1.00 55.90 759 ALA A O 1
ATOM 3660 N N . ILE A 1 760 ? 162.832 174.768 208.884 1.00 57.33 760 ILE A N 1
ATOM 3661 C CA . ILE A 1 760 ? 163.138 175.330 210.194 1.00 57.33 760 ILE A CA 1
ATOM 3662 C C . ILE A 1 760 ? 163.674 176.745 210.049 1.00 57.33 760 ILE A C 1
ATOM 3663 O O . ILE A 1 760 ? 163.436 177.600 210.909 1.00 57.33 760 ILE A O 1
ATOM 3668 N N . LEU A 1 761 ? 164.371 177.031 208.951 1.00 60.31 761 LEU A N 1
ATOM 3669 C CA . LEU A 1 761 ? 164.875 178.380 208.734 1.00 60.31 761 LEU A CA 1
ATOM 3670 C C . LEU A 1 761 ? 163.778 179.315 208.239 1.00 60.31 761 LEU A C 1
ATOM 3671 O O . LEU A 1 761 ? 163.876 180.534 208.407 1.00 60.31 761 LEU A O 1
ATOM 3676 N N . GLY A 1 762 ? 162.728 178.761 207.630 1.00 60.17 762 GLY A N 1
ATOM 3677 C CA . GLY A 1 762 ? 161.658 179.592 207.104 1.00 60.17 762 GLY A CA 1
ATOM 3678 C C . GLY A 1 762 ? 160.891 180.321 208.185 1.00 60.17 762 GLY A C 1
ATOM 3679 O O . GLY A 1 762 ? 160.559 181.499 208.041 1.00 60.17 762 GLY A O 1
ATOM 3680 N N . ASP A 1 763 ? 160.576 179.625 209.274 1.00 61.60 763 ASP A N 1
ATOM 3681 C CA . ASP A 1 763 ? 159.919 180.167 210.460 1.00 61.60 763 ASP A CA 1
ATOM 3682 C C . ASP A 1 763 ? 158.491 180.622 210.215 1.00 61.60 763 ASP A C 1
ATOM 3683 O O . ASP A 1 763 ? 158.035 181.552 210.883 1.00 61.60 763 ASP A O 1
ATOM 3688 N N . THR A 1 764 ? 157.775 180.010 209.284 1.00 54.92 764 THR A N 1
ATOM 3689 C CA . THR A 1 764 ? 156.369 180.326 209.100 1.00 54.92 764 THR A CA 1
ATOM 3690 C C . THR A 1 764 ? 155.593 179.949 210.358 1.00 54.92 764 THR A C 1
ATOM 3691 O O . THR A 1 764 ? 155.732 178.822 210.847 1.00 54.92 764 THR A O 1
ATOM 3695 N N . PRO A 1 765 ? 154.778 180.841 210.905 1.00 51.94 765 PRO A N 1
ATOM 3696 C CA . PRO A 1 765 ? 154.149 180.557 212.197 1.00 51.94 765 PRO A CA 1
ATOM 3697 C C . PRO A 1 765 ? 152.983 179.590 212.110 1.00 51.94 765 PRO A C 1
ATOM 3698 O O . PRO A 1 765 ? 152.333 179.315 213.120 1.00 51.94 765 PRO A O 1
ATOM 3702 N N . VAL A 1 766 ? 152.709 179.066 210.920 1.00 51.31 766 VAL A N 1
ATOM 3703 C CA . VAL A 1 766 ? 151.614 178.127 210.717 1.00 51.31 766 VAL A CA 1
ATOM 3704 C C . VAL A 1 766 ? 152.115 176.964 209.880 1.00 51.31 766 VAL A C 1
ATOM 3705 O O . VAL A 1 766 ? 152.460 177.138 208.710 1.00 51.31 766 VAL A O 1
ATOM 3709 N N . LEU A 1 767 ? 152.156 175.776 210.462 1.00 52.73 767 LEU A N 1
ATOM 3710 C CA . LEU A 1 767 ? 152.660 174.609 209.761 1.00 52.73 767 LEU A CA 1
ATOM 3711 C C . LEU A 1 767 ? 151.525 173.691 209.328 1.00 52.73 767 LEU A C 1
ATOM 3712 O O . LEU A 1 767 ? 150.504 173.572 210.004 1.00 52.73 767 LEU A O 1
ATOM 3717 N N . ILE A 1 768 ? 151.714 173.046 208.186 1.00 53.20 768 ILE A N 1
ATOM 3718 C CA . ILE A 1 768 ? 150.814 172.019 207.682 1.00 53.20 768 ILE A CA 1
ATOM 3719 C C . ILE A 1 768 ? 151.637 170.744 207.606 1.00 53.20 768 ILE A C 1
ATOM 3720 O O . ILE A 1 768 ? 152.450 170.576 206.693 1.00 53.20 768 ILE A O 1
ATOM 3725 N N . LEU A 1 769 ? 151.435 169.842 208.552 1.00 58.32 769 LEU A N 1
ATOM 3726 C CA . LEU A 1 769 ? 152.259 168.651 208.673 1.00 58.32 769 LEU A CA 1
ATOM 3727 C C . LEU A 1 769 ? 151.487 167.442 208.173 1.00 58.32 769 LEU A C 1
ATOM 3728 O O . LEU A 1 769 ? 150.371 167.185 208.625 1.00 58.32 769 LEU A O 1
ATOM 3733 N N . ASP A 1 770 ? 152.074 166.712 207.234 1.00 65.32 770 ASP A N 1
ATOM 3734 C CA . ASP A 1 770 ? 151.529 165.430 206.818 1.00 65.32 770 ASP A CA 1
ATOM 3735 C C . ASP A 1 770 ? 152.207 164.332 207.620 1.00 65.32 770 ASP A C 1
ATOM 3736 O O . ASP A 1 770 ? 153.386 164.037 207.406 1.00 65.32 770 ASP A O 1
ATOM 3741 N N . GLU A 1 771 ? 151.464 163.725 208.534 1.00 67.80 771 GLU A N 1
ATOM 3742 C CA . GLU A 1 771 ? 152.000 162.756 209.478 1.00 67.80 771 GLU A CA 1
ATOM 3743 C C . GLU A 1 771 ? 152.537 161.501 208.802 1.00 67.80 771 GLU A C 1
ATOM 3744 O O . GLU A 1 771 ? 153.239 160.722 209.447 1.00 67.80 771 GLU A O 1
ATOM 3750 N N . ALA A 1 772 ? 152.259 161.302 207.520 1.00 67.45 772 ALA A N 1
ATOM 3751 C CA . ALA A 1 772 ? 152.793 160.170 206.779 1.00 67.45 772 ALA A CA 1
ATOM 3752 C C . ALA A 1 772 ? 154.242 160.360 206.369 1.00 67.45 772 ALA A C 1
ATOM 3753 O O . ALA A 1 772 ? 154.850 159.421 205.852 1.00 67.45 772 ALA A O 1
ATOM 3755 N N . THR A 1 773 ? 154.805 161.548 206.565 1.00 66.22 773 THR A N 1
ATOM 3756 C CA . THR A 1 773 ? 156.208 161.763 206.252 1.00 66.22 773 THR A CA 1
ATOM 3757 C C . THR A 1 773 ? 157.128 161.161 207.297 1.00 66.22 773 THR A C 1
ATOM 3758 O O . THR A 1 773 ? 158.308 160.945 207.014 1.00 66.22 773 THR A O 1
ATOM 3762 N N . ALA A 1 774 ? 156.613 160.882 208.492 1.00 68.79 774 ALA A N 1
ATOM 3763 C CA . ALA A 1 774 ? 157.433 160.255 209.517 1.00 68.79 774 ALA A CA 1
ATOM 3764 C C . ALA A 1 774 ? 157.756 158.815 209.151 1.00 68.79 774 ALA A C 1
ATOM 3765 O O . ALA A 1 774 ? 158.926 158.424 209.100 1.00 68.79 774 ALA A O 1
ATOM 3767 N N . PHE A 1 775 ? 156.735 158.015 208.865 1.00 71.02 775 PHE A N 1
ATOM 3768 C CA . PHE A 1 775 ? 156.889 156.575 208.719 1.00 71.02 775 PHE A CA 1
ATOM 3769 C C . PHE A 1 775 ? 156.931 156.140 207.259 1.00 71.02 775 PHE A C 1
ATOM 3770 O O . PHE A 1 775 ? 156.630 154.995 206.931 1.00 71.02 775 PHE A O 1
ATOM 3778 N N . ALA A 1 776 ? 157.313 157.037 206.360 1.00 73.43 776 ALA A N 1
ATOM 3779 C CA . ALA A 1 776 ? 157.488 156.674 204.963 1.00 73.43 776 ALA A CA 1
ATOM 3780 C C . ALA A 1 776 ? 158.862 156.085 204.683 1.00 73.43 776 ALA A C 1
ATOM 3781 O O . ALA A 1 776 ? 159.122 155.654 203.556 1.00 73.43 776 ALA A O 1
ATOM 3783 N N . ASP A 1 777 ? 159.743 156.058 205.679 1.00 77.11 777 ASP A N 1
ATOM 3784 C CA . ASP A 1 777 ? 161.065 155.445 205.553 1.00 77.11 777 ASP A CA 1
ATOM 3785 C C . ASP A 1 777 ? 161.384 154.848 206.912 1.00 77.11 777 ASP A C 1
ATOM 3786 O O . ASP A 1 777 ? 161.803 155.564 207.834 1.00 77.11 777 ASP A O 1
ATOM 3791 N N . PRO A 1 778 ? 161.197 153.538 207.081 1.00 77.94 778 PRO A N 1
ATOM 3792 C CA . PRO A 1 778 ? 161.180 152.973 208.438 1.00 77.94 778 PRO A CA 1
ATOM 3793 C C . PRO A 1 778 ? 162.511 153.054 209.156 1.00 77.94 778 PRO A C 1
ATOM 3794 O O . PRO A 1 778 ? 162.529 153.193 210.384 1.00 77.94 778 PRO A O 1
ATOM 3798 N N . GLU A 1 779 ? 163.626 152.957 208.438 1.00 78.79 779 GLU A N 1
ATOM 3799 C CA . GLU A 1 779 ? 164.927 153.017 209.092 1.00 78.79 779 GLU A CA 1
ATOM 3800 C C . GLU A 1 779 ? 165.158 154.391 209.704 1.00 78.79 779 GLU A C 1
ATOM 3801 O O . GLU A 1 779 ? 165.353 154.525 210.917 1.00 78.79 779 GLU A O 1
ATOM 3807 N N . SER A 1 780 ? 165.130 155.431 208.873 1.00 74.74 780 SER A N 1
ATOM 3808 C CA . SER A 1 780 ? 165.217 156.808 209.351 1.00 74.74 780 SER A CA 1
ATOM 3809 C C . SER A 1 780 ? 163.808 157.272 209.694 1.00 74.74 780 SER A C 1
ATOM 3810 O O . SER A 1 780 ? 163.178 158.050 208.979 1.00 74.74 780 SER A O 1
ATOM 3813 N N . GLU A 1 781 ? 163.302 156.757 210.809 1.00 68.27 781 GLU A N 1
ATOM 3814 C CA . GLU A 1 781 ? 161.977 157.114 211.286 1.00 68.27 781 GLU A CA 1
ATOM 3815 C C . GLU A 1 781 ? 161.991 157.591 212.723 1.00 68.27 781 GLU A C 1
ATOM 3816 O O . GLU A 1 781 ? 160.996 158.157 213.169 1.00 68.27 781 GLU A O 1
ATOM 3822 N N . TYR A 1 782 ? 163.081 157.407 213.454 1.00 63.09 782 TYR A N 1
ATOM 3823 C CA . TYR A 1 782 ? 163.248 157.990 214.771 1.00 63.09 782 TYR A CA 1
ATOM 3824 C C . TYR A 1 782 ? 163.981 159.317 214.721 1.00 63.09 782 TYR A C 1
ATOM 3825 O O . TYR A 1 782 ? 163.837 160.121 215.643 1.00 63.09 782 TYR A O 1
ATOM 3834 N N . LEU A 1 783 ? 164.751 159.570 213.668 1.00 62.42 783 LEU A N 1
ATOM 3835 C CA . LEU A 1 783 ? 165.397 160.860 213.493 1.00 62.42 783 LEU A CA 1
ATOM 3836 C C . LEU A 1 783 ? 164.474 161.877 212.850 1.00 62.42 783 LEU A C 1
ATOM 3837 O O . LEU A 1 783 ? 164.543 163.066 213.184 1.00 62.42 783 LEU A O 1
ATOM 3842 N N . VAL A 1 784 ? 163.610 161.435 211.935 1.00 61.52 784 VAL A N 1
ATOM 3843 C CA . VAL A 1 784 ? 162.575 162.310 211.413 1.00 61.52 784 VAL A CA 1
ATOM 3844 C C . VAL A 1 784 ? 161.654 162.789 212.521 1.00 61.52 784 VAL A C 1
ATOM 3845 O O . VAL A 1 784 ? 161.235 163.948 212.518 1.00 61.52 784 VAL A O 1
ATOM 3849 N N . GLN A 1 785 ? 161.350 161.939 213.488 1.00 61.88 785 GLN A N 1
ATOM 3850 C CA . GLN A 1 785 ? 160.514 162.332 214.606 1.00 61.88 785 GLN A CA 1
ATOM 3851 C C . GLN A 1 785 ? 161.195 163.304 215.548 1.00 61.88 785 GLN A C 1
ATOM 3852 O O . GLN A 1 785 ? 160.503 164.051 216.242 1.00 61.88 785 GLN A O 1
ATOM 3858 N N . GLN A 1 786 ? 162.520 163.303 215.613 1.00 61.37 786 GLN A N 1
ATOM 3859 C CA . GLN A 1 786 ? 163.240 164.297 216.390 1.00 61.37 786 GLN A CA 1
ATOM 3860 C C . GLN A 1 786 ? 163.413 165.600 215.634 1.00 61.37 786 GLN A C 1
ATOM 3861 O O . GLN A 1 786 ? 163.559 166.650 216.262 1.00 61.37 786 GLN A O 1
ATOM 3867 N N . ALA A 1 787 ? 163.417 165.547 214.305 1.00 59.09 787 ALA A N 1
ATOM 3868 C CA . ALA A 1 787 ? 163.395 166.771 213.516 1.00 59.09 787 ALA A CA 1
ATOM 3869 C C . ALA A 1 787 ? 162.036 167.450 213.610 1.00 59.09 787 ALA A C 1
ATOM 3870 O O . ALA A 1 787 ? 161.947 168.675 213.753 1.00 59.09 787 ALA A O 1
ATOM 3872 N N . LEU A 1 788 ? 160.963 166.664 213.528 1.00 59.23 788 LEU A N 1
ATOM 3873 C CA . LEU A 1 788 ? 159.620 167.213 213.626 1.00 59.23 788 LEU A CA 1
ATOM 3874 C C . LEU A 1 788 ? 159.300 167.717 215.021 1.00 59.23 788 LEU A C 1
ATOM 3875 O O . LEU A 1 788 ? 158.502 168.643 215.159 1.00 59.23 788 LEU A O 1
ATOM 3880 N N . ASN A 1 789 ? 159.891 167.136 216.058 1.00 61.67 789 ASN A N 1
ATOM 3881 C CA . ASN A 1 789 ? 159.703 167.668 217.398 1.00 61.67 789 ASN A CA 1
ATOM 3882 C C . ASN A 1 789 ? 160.223 169.085 217.535 1.00 61.67 789 ASN A C 1
ATOM 3883 O O . ASN A 1 789 ? 159.746 169.824 218.399 1.00 61.67 789 ASN A O 1
ATOM 3888 N N . ARG A 1 790 ? 161.191 169.470 216.713 1.00 63.15 790 ARG A N 1
ATOM 3889 C CA . ARG A 1 790 ? 161.744 170.812 216.736 1.00 63.15 790 ARG A CA 1
ATOM 3890 C C . ARG A 1 790 ? 161.049 171.726 215.747 1.00 63.15 790 ARG A C 1
ATOM 3891 O O . ARG A 1 790 ? 160.836 172.904 216.044 1.00 63.15 790 ARG A O 1
ATOM 3899 N N . LEU A 1 791 ? 160.670 171.202 214.585 1.00 58.60 791 LEU A N 1
ATOM 3900 C CA . LEU A 1 791 ? 159.982 172.016 213.594 1.00 58.60 791 LEU A CA 1
ATOM 3901 C C . LEU A 1 791 ? 158.606 172.466 214.056 1.00 58.60 791 LEU A C 1
ATOM 3902 O O . LEU A 1 791 ? 158.162 173.547 213.665 1.00 58.60 791 LEU A O 1
ATOM 3907 N N . THR A 1 792 ? 157.931 171.691 214.894 1.00 59.94 792 THR A N 1
ATOM 3908 C CA . THR A 1 792 ? 156.561 171.976 215.301 1.00 59.94 792 THR A CA 1
ATOM 3909 C C . THR A 1 792 ? 156.501 172.545 216.710 1.00 59.94 792 THR A C 1
ATOM 3910 O O . THR A 1 792 ? 155.619 172.206 217.495 1.00 59.94 792 THR A O 1
ATOM 3914 N N . ARG A 1 793 ? 157.447 173.400 217.055 1.00 66.07 793 ARG A N 1
ATOM 3915 C CA . ARG A 1 793 ? 157.475 174.026 218.362 1.00 66.07 793 ARG A CA 1
ATOM 3916 C C . ARG A 1 793 ? 157.135 175.503 218.242 1.00 66.07 793 ARG A C 1
ATOM 3917 O O . ARG A 1 793 ? 157.576 176.183 217.313 1.00 66.07 793 ARG A O 1
ATOM 3925 N N . ASP A 1 794 ? 156.340 175.989 219.192 1.00 67.45 794 ASP A N 1
ATOM 3926 C CA . ASP A 1 794 ? 155.970 177.400 219.263 1.00 67.45 794 ASP A CA 1
ATOM 3927 C C . ASP A 1 794 ? 155.286 177.870 217.985 1.00 67.45 794 ASP A C 1
ATOM 3928 O O . ASP A 1 794 ? 155.566 178.955 217.475 1.00 67.45 794 ASP A O 1
ATOM 3933 N N . ARG A 1 795 ? 154.378 177.055 217.456 1.00 60.02 795 ARG A N 1
ATOM 3934 C CA . ARG A 1 795 ? 153.668 177.447 216.250 1.00 60.02 795 ARG A CA 1
ATOM 3935 C C . ARG A 1 795 ? 152.359 176.683 216.150 1.00 60.02 795 ARG A C 1
ATOM 3936 O O . ARG A 1 795 ? 152.086 175.771 216.930 1.00 60.02 795 ARG A O 1
ATOM 3944 N N . THR A 1 796 ? 151.545 177.078 215.172 1.00 55.22 796 THR A N 1
ATOM 3945 C CA . THR A 1 796 ? 150.202 176.539 214.972 1.00 55.22 796 THR A CA 1
ATOM 3946 C C . THR A 1 796 ? 150.293 175.418 213.949 1.00 55.22 796 THR A C 1
ATOM 3947 O O . THR A 1 796 ? 150.568 175.661 212.776 1.00 55.22 796 THR A O 1
ATOM 3951 N N . VAL A 1 797 ? 150.060 174.192 214.388 1.00 55.95 797 VAL A N 1
ATOM 3952 C CA . VAL A 1 797 ? 150.269 173.029 213.551 1.00 55.95 797 VAL A CA 1
ATOM 3953 C C . VAL A 1 797 ? 148.918 172.450 213.159 1.00 55.95 797 VAL A C 1
ATOM 3954 O O . VAL A 1 797 ? 147.933 172.551 213.888 1.00 55.95 797 VAL A O 1
ATOM 3958 N N . LEU A 1 798 ? 148.868 171.843 211.978 1.00 56.88 798 LEU A N 1
ATOM 3959 C CA . LEU A 1 798 ? 147.676 171.160 211.487 1.00 56.88 798 LEU A CA 1
ATOM 3960 C C . LEU A 1 798 ? 148.128 169.852 210.858 1.00 56.88 798 LEU A C 1
ATOM 3961 O O . LEU A 1 798 ? 148.739 169.860 209.789 1.00 56.88 798 LEU A O 1
ATOM 3966 N N . VAL A 1 799 ? 147.822 168.735 211.512 1.00 58.87 799 VAL A N 1
ATOM 3967 C CA . VAL A 1 799 ? 148.384 167.435 211.169 1.00 58.87 799 VAL A CA 1
ATOM 3968 C C . VAL A 1 799 ? 147.374 166.642 210.357 1.00 58.87 799 VAL A C 1
ATOM 3969 O O . VAL A 1 799 ? 146.196 166.572 210.717 1.00 58.87 799 VAL A O 1
ATOM 3973 N N . ILE A 1 800 ? 147.831 166.038 209.266 1.00 62.67 800 ILE A N 1
ATOM 3974 C CA . ILE A 1 800 ? 147.021 165.055 208.529 1.00 62.67 800 ILE A CA 1
ATOM 3975 C C . ILE A 1 800 ? 147.328 163.709 209.169 1.00 62.67 800 ILE A C 1
ATOM 3976 O O . ILE A 1 800 ? 148.213 162.962 208.750 1.00 62.67 800 ILE A O 1
ATOM 3981 N N . ALA A 1 801 ? 146.578 163.391 210.217 1.00 65.53 801 ALA A N 1
ATOM 3982 C CA . ALA A 1 801 ? 146.855 162.192 210.991 1.00 65.53 801 ALA A CA 1
ATOM 3983 C C . ALA A 1 801 ? 146.550 160.940 210.185 1.00 65.53 801 ALA A C 1
ATOM 3984 O O . ALA A 1 801 ? 145.640 160.914 209.355 1.00 65.53 801 ALA A O 1
ATOM 3986 N N . HIS A 1 802 ? 147.328 159.891 210.439 1.00 71.01 802 HIS A N 1
ATOM 3987 C CA . HIS A 1 802 ? 147.094 158.595 209.820 1.00 71.01 802 HIS A CA 1
ATOM 3988 C C . HIS A 1 802 ? 146.990 157.521 210.892 1.00 71.01 802 HIS A C 1
ATOM 3989 O O . HIS A 1 802 ? 146.173 156.604 210.788 1.00 71.01 802 HIS A O 1
ATOM 3996 N N . ARG A 1 803 ? 147.811 157.638 211.930 1.00 75.33 803 ARG A N 1
ATOM 3997 C CA . ARG A 1 803 ? 147.797 156.728 213.064 1.00 75.33 803 ARG A CA 1
ATOM 3998 C C . ARG A 1 803 ? 147.358 157.519 214.280 1.00 75.33 803 ARG A C 1
ATOM 3999 O O . ARG A 1 803 ? 148.117 158.348 214.787 1.00 75.33 803 ARG A O 1
ATOM 4007 N N . LEU A 1 804 ? 146.152 157.259 214.756 1.00 80.37 804 LEU A N 1
ATOM 4008 C CA . LEU A 1 804 ? 145.550 158.134 215.748 1.00 80.37 804 LEU A CA 1
ATOM 4009 C C . LEU A 1 804 ? 146.019 157.857 217.161 1.00 80.37 804 LEU A C 1
ATOM 4010 O O . LEU A 1 804 ? 145.335 158.258 218.106 1.00 80.37 804 LEU A O 1
ATOM 4015 N N . HIS A 1 805 ? 147.157 157.192 217.345 1.00 78.82 805 HIS A N 1
ATOM 4016 C CA . HIS A 1 805 ? 147.771 157.139 218.662 1.00 78.82 805 HIS A CA 1
ATOM 4017 C C . HIS A 1 805 ? 148.828 158.209 218.851 1.00 78.82 805 HIS A C 1
ATOM 4018 O O . HIS A 1 805 ? 149.167 158.529 219.994 1.00 78.82 805 HIS A O 1
ATOM 4025 N N . THR A 1 806 ? 149.354 158.766 217.762 1.00 72.42 806 THR A N 1
ATOM 4026 C CA . THR A 1 806 ? 150.244 159.909 217.880 1.00 72.42 806 THR A CA 1
ATOM 4027 C C . THR A 1 806 ? 149.471 161.157 218.272 1.00 72.42 806 THR A C 1
ATOM 4028 O O . THR A 1 806 ? 149.922 161.940 219.110 1.00 72.42 806 THR A O 1
ATOM 4032 N N . ILE A 1 807 ? 148.313 161.368 217.668 1.00 72.45 807 ILE A N 1
ATOM 4033 C CA . ILE A 1 807 ? 147.467 162.495 218.018 1.00 72.45 807 ILE A CA 1
ATOM 4034 C C . ILE A 1 807 ? 146.430 162.113 219.063 1.00 72.45 807 ILE A C 1
ATOM 4035 O O . ILE A 1 807 ? 145.255 161.913 218.744 1.00 72.45 807 ILE A O 1
ATOM 4040 N N . THR A 1 808 ? 146.829 162.059 220.326 1.00 73.23 808 THR A N 1
ATOM 4041 C CA . THR A 1 808 ? 145.874 161.907 221.413 1.00 73.23 808 THR A CA 1
ATOM 4042 C C . THR A 1 808 ? 146.087 162.977 222.463 1.00 73.23 808 THR A C 1
ATOM 4043 O O . THR A 1 808 ? 145.329 163.045 223.434 1.00 73.23 808 THR A O 1
ATOM 4047 N N . ARG A 1 809 ? 147.111 163.805 222.289 1.00 71.24 809 ARG A N 1
ATOM 4048 C CA . ARG A 1 809 ? 147.343 164.971 223.126 1.00 71.24 809 ARG A CA 1
ATOM 4049 C C . ARG A 1 809 ? 147.237 166.253 222.315 1.00 71.24 809 ARG A C 1
ATOM 4050 O O . ARG A 1 809 ? 147.579 167.331 222.809 1.00 71.24 809 ARG A O 1
ATOM 4058 N N . ALA A 1 810 ? 146.781 166.148 221.070 1.00 68.24 810 ALA A N 1
ATOM 4059 C CA . ALA A 1 810 ? 146.464 167.322 220.278 1.00 68.24 810 ALA A CA 1
ATOM 4060 C C . ALA A 1 810 ? 145.383 168.136 220.970 1.00 68.24 810 ALA A C 1
ATOM 4061 O O . ALA A 1 810 ? 144.556 167.605 221.712 1.00 68.24 810 ALA A O 1
ATOM 4063 N N . ASP A 1 811 ? 145.398 169.444 220.727 1.00 66.26 811 ASP A N 1
ATOM 4064 C CA . ASP A 1 811 ? 144.448 170.322 221.393 1.00 66.26 811 ASP A CA 1
ATOM 4065 C C . ASP A 1 811 ? 143.032 170.132 220.879 1.00 66.26 811 ASP A C 1
ATOM 4066 O O . ASP A 1 811 ? 142.078 170.372 221.624 1.00 66.26 811 ASP A O 1
ATOM 4071 N N . GLN A 1 812 ? 142.873 169.697 219.635 1.00 66.47 812 GLN A N 1
ATOM 4072 C CA . GLN A 1 812 ? 141.545 169.560 219.052 1.00 66.47 812 GLN A CA 1
ATOM 4073 C C . GLN A 1 812 ? 141.633 168.551 217.920 1.00 66.47 812 GLN A C 1
ATOM 4074 O O . GLN A 1 812 ? 142.356 168.776 216.950 1.00 66.47 812 GLN A O 1
ATOM 4080 N N . ILE A 1 813 ? 140.913 167.451 218.048 1.00 70.78 813 ILE A N 1
ATOM 4081 C CA . ILE A 1 813 ? 140.863 166.418 217.023 1.00 70.78 813 ILE A CA 1
ATOM 4082 C C . ILE A 1 813 ? 139.571 166.581 216.245 1.00 70.78 813 ILE A C 1
ATOM 4083 O O . ILE A 1 813 ? 138.518 166.872 216.823 1.00 70.78 813 ILE A O 1
ATOM 4088 N N . VAL A 1 814 ? 139.648 166.399 214.932 1.00 69.82 814 VAL A N 1
ATOM 4089 C CA . VAL A 1 814 ? 138.531 166.647 214.034 1.00 69.82 814 VAL A CA 1
ATOM 4090 C C . VAL A 1 814 ? 138.362 165.429 213.146 1.00 69.82 814 VAL A C 1
ATOM 4091 O O . VAL A 1 814 ? 139.290 165.054 212.422 1.00 69.82 814 VAL A O 1
ATOM 4095 N N . VAL A 1 815 ? 137.181 164.816 213.197 1.00 75.00 815 VAL A N 1
ATOM 4096 C CA . VAL A 1 815 ? 136.849 163.648 212.390 1.00 75.00 815 VAL A CA 1
ATOM 4097 C C . VAL A 1 815 ? 136.059 164.127 211.186 1.00 75.00 815 VAL A C 1
ATOM 4098 O O . VAL A 1 815 ? 135.347 165.132 211.269 1.00 75.00 815 VAL A O 1
ATOM 4102 N N . LEU A 1 816 ? 136.173 163.420 210.066 1.00 76.48 816 LEU A N 1
ATOM 4103 C CA . LEU A 1 816 ? 135.391 163.769 208.887 1.00 76.48 816 LEU A CA 1
ATOM 4104 C C . LEU A 1 816 ? 135.323 162.587 207.931 1.00 76.48 816 LEU A C 1
ATOM 4105 O O . LEU A 1 816 ? 136.322 161.890 207.737 1.00 76.48 816 LEU A O 1
ATOM 4110 N N . ASP A 1 817 ? 134.150 162.371 207.332 1.00 81.07 817 ASP A N 1
ATOM 4111 C CA . ASP A 1 817 ? 133.901 161.220 206.469 1.00 81.07 817 ASP A CA 1
ATOM 4112 C C . ASP A 1 817 ? 133.391 161.662 205.103 1.00 81.07 817 ASP A C 1
ATOM 4113 O O . ASP A 1 817 ? 132.308 162.246 204.994 1.00 81.07 817 ASP A O 1
ATOM 4118 N N . HIS A 1 818 ? 134.183 161.370 204.068 1.00 82.31 818 HIS A N 1
ATOM 4119 C CA . HIS A 1 818 ? 133.916 161.715 202.672 1.00 82.31 818 HIS A CA 1
ATOM 4120 C C . HIS A 1 818 ? 133.241 163.074 202.550 1.00 82.31 818 HIS A C 1
ATOM 4121 O O . HIS A 1 818 ? 132.132 163.182 202.023 1.00 82.31 818 HIS A O 1
ATOM 4128 N N . GLY A 1 819 ? 133.905 164.113 203.047 1.00 75.32 819 GLY A N 1
ATOM 4129 C CA . GLY A 1 819 ? 133.371 165.453 202.959 1.00 75.32 819 GLY A CA 1
ATOM 4130 C C . GLY A 1 819 ? 133.320 166.178 204.281 1.00 75.32 819 GLY A C 1
ATOM 4131 O O . GLY A 1 819 ? 134.356 166.509 204.857 1.00 75.32 819 GLY A O 1
ATOM 4132 N N . ARG A 1 820 ? 132.113 166.426 204.768 1.00 72.94 820 ARG A N 1
ATOM 4133 C CA . ARG A 1 820 ? 131.883 167.308 205.897 1.00 72.94 820 ARG A CA 1
ATOM 4134 C C . ARG A 1 820 ? 132.480 166.745 207.182 1.00 72.94 820 ARG A C 1
ATOM 4135 O O . ARG A 1 820 ? 132.988 165.625 207.233 1.00 72.94 820 ARG A O 1
ATOM 4143 N N . ILE A 1 821 ? 132.398 167.546 208.236 1.00 73.78 821 ILE A N 1
ATOM 4144 C CA . ILE A 1 821 ? 132.925 167.201 209.548 1.00 73.78 821 ILE A CA 1
ATOM 4145 C C . ILE A 1 821 ? 131.790 166.650 210.394 1.00 73.78 821 ILE A C 1
ATOM 4146 O O . ILE A 1 821 ? 130.701 167.233 210.438 1.00 73.78 821 ILE A O 1
ATOM 4151 N N . VAL A 1 822 ? 132.040 165.535 211.075 1.00 79.37 822 VAL A N 1
ATOM 4152 C CA . VAL A 1 822 ? 131.027 164.856 211.876 1.00 79.37 822 VAL A CA 1
ATOM 4153 C C . VAL A 1 822 ? 131.174 165.177 213.361 1.00 79.37 822 VAL A C 1
ATOM 4154 O O . VAL A 1 822 ? 130.227 165.640 213.999 1.00 79.37 822 VAL A O 1
ATOM 4158 N N . GLU A 1 823 ? 132.354 164.948 213.927 1.00 83.39 823 GLU A N 1
ATOM 4159 C CA . GLU A 1 823 ? 132.566 165.110 215.354 1.00 83.39 823 GLU A CA 1
ATOM 4160 C C . GLU A 1 823 ? 133.823 165.941 215.577 1.00 83.39 823 GLU A C 1
ATOM 4161 O O . GLU A 1 823 ? 134.680 166.041 214.696 1.00 83.39 823 GLU A O 1
ATOM 4167 N N . ARG A 1 824 ? 133.934 166.542 216.758 1.00 77.32 824 ARG A N 1
ATOM 4168 C CA . ARG A 1 824 ? 134.973 167.537 216.985 1.00 77.32 824 ARG A CA 1
ATOM 4169 C C . ARG A 1 824 ? 135.204 167.726 218.474 1.00 77.32 824 ARG A C 1
ATOM 4170 O O . ARG A 1 824 ? 134.254 167.965 219.222 1.00 77.32 824 ARG A O 1
ATOM 4178 N N . GLY A 1 825 ? 136.460 167.647 218.893 1.00 77.85 825 GLY A N 1
ATOM 4179 C CA . GLY A 1 825 ? 136.794 167.888 220.280 1.00 77.85 825 GLY A CA 1
ATOM 4180 C C . GLY A 1 825 ? 138.139 167.278 220.614 1.00 77.85 825 GLY A C 1
ATOM 4181 O O . GLY A 1 825 ? 138.849 166.783 219.739 1.00 77.85 825 GLY A O 1
ATOM 4182 N N . THR A 1 826 ? 138.475 167.328 221.897 1.00 83.07 826 THR A N 1
ATOM 4183 C CA . THR A 1 826 ? 139.696 166.699 222.368 1.00 83.07 826 THR A CA 1
ATOM 4184 C C . THR A 1 826 ? 139.514 165.191 222.410 1.00 83.07 826 THR A C 1
ATOM 4185 O O . THR A 1 826 ? 138.422 164.676 222.186 1.00 83.07 826 THR A O 1
ATOM 4189 N N . HIS A 1 827 ? 140.598 164.477 222.699 1.00 86.59 827 HIS A N 1
ATOM 4190 C CA . HIS A 1 827 ? 140.511 163.023 222.717 1.00 86.59 827 HIS A CA 1
ATOM 4191 C C . HIS A 1 827 ? 139.800 162.519 223.961 1.00 86.59 827 HIS A C 1
ATOM 4192 O O . HIS A 1 827 ? 138.930 161.651 223.864 1.00 86.59 827 HIS A O 1
ATOM 4199 N N . GLU A 1 828 ? 140.143 163.058 225.130 1.00 88.96 828 GLU A N 1
ATOM 4200 C CA . GLU A 1 828 ? 139.544 162.583 226.372 1.00 88.96 828 GLU A CA 1
ATOM 4201 C C . GLU A 1 828 ? 138.030 162.732 226.340 1.00 88.96 828 GLU A C 1
ATOM 4202 O O . GLU A 1 828 ? 137.296 161.831 226.760 1.00 88.96 828 GLU A O 1
ATOM 4208 N N . GLU A 1 829 ? 137.542 163.864 225.835 1.00 89.91 829 GLU A N 1
ATOM 4209 C CA . GLU A 1 829 ? 136.103 164.064 225.716 1.00 89.91 829 GLU A CA 1
ATOM 4210 C C . GLU A 1 829 ? 135.539 163.280 224.541 1.00 89.91 829 GLU A C 1
ATOM 4211 O O . GLU A 1 829 ? 134.585 162.510 224.688 1.00 89.91 829 GLU A O 1
ATOM 4217 N N . LEU A 1 830 ? 136.125 163.468 223.358 1.00 86.54 830 LEU A N 1
ATOM 4218 C CA . LEU A 1 830 ? 135.660 162.797 222.150 1.00 86.54 830 LEU A CA 1
ATOM 4219 C C . LEU A 1 830 ? 135.521 161.297 222.359 1.00 86.54 830 LEU A C 1
ATOM 4220 O O . LEU A 1 830 ? 134.799 160.620 221.620 1.00 86.54 830 LEU A O 1
ATOM 4225 N N . LEU A 1 831 ? 136.217 160.758 223.357 1.00 92.10 831 LEU A N 1
ATOM 4226 C CA . LEU A 1 831 ? 136.114 159.334 223.636 1.00 92.10 831 LEU A CA 1
ATOM 4227 C C . LEU A 1 831 ? 134.862 159.033 224.452 1.00 92.10 831 LEU A C 1
ATOM 4228 O O . LEU A 1 831 ? 134.334 157.916 224.408 1.00 92.10 831 LEU A O 1
ATOM 4233 N N . ALA A 1 832 ? 134.373 160.019 225.207 1.00 95.57 832 ALA A N 1
ATOM 4234 C CA . ALA A 1 832 ? 133.174 159.841 226.014 1.00 95.57 832 ALA A CA 1
ATOM 4235 C C . ALA A 1 832 ? 131.946 159.699 225.129 1.00 95.57 832 ALA A C 1
ATOM 4236 O O . ALA A 1 832 ? 131.282 158.658 225.143 1.00 95.57 832 ALA A O 1
ATOM 4238 N N . ALA A 1 833 ? 131.654 160.728 224.335 1.00 97.25 833 ALA A N 1
ATOM 4239 C CA . ALA A 1 833 ? 130.475 160.728 223.480 1.00 97.25 833 ALA A CA 1
ATOM 4240 C C . ALA A 1 833 ? 130.694 159.805 222.293 1.00 97.25 833 ALA A C 1
ATOM 4241 O O . ALA A 1 833 ? 131.066 160.257 221.206 1.00 97.25 833 ALA A O 1
ATOM 4243 N N . GLY A 1 834 ? 130.461 158.513 222.501 1.00 96.73 834 GLY A N 1
ATOM 4244 C CA . GLY A 1 834 ? 130.799 157.485 221.540 1.00 96.73 834 GLY A CA 1
ATOM 4245 C C . GLY A 1 834 ? 130.255 157.661 220.141 1.00 96.73 834 GLY A C 1
ATOM 4246 O O . GLY A 1 834 ? 129.083 157.991 219.950 1.00 96.73 834 GLY A O 1
ATOM 4247 N N . GLY A 1 835 ? 131.112 157.432 219.153 1.00 97.86 835 GLY A N 1
ATOM 4248 C CA . GLY A 1 835 ? 130.706 157.342 217.767 1.00 97.86 835 GLY A CA 1
ATOM 4249 C C . GLY A 1 835 ? 131.741 157.878 216.801 1.00 97.86 835 GLY A C 1
ATOM 4250 O O . GLY A 1 835 ? 132.193 159.019 216.899 1.00 97.86 835 GLY A O 1
ATOM 4251 N N . ARG A 1 836 ? 132.128 157.012 215.869 1.00 100.96 836 ARG A N 1
ATOM 4252 C CA . ARG A 1 836 ? 133.115 157.208 214.811 1.00 100.96 836 ARG A CA 1
ATOM 4253 C C . ARG A 1 836 ? 134.521 157.392 215.365 1.00 100.96 836 ARG A C 1
ATOM 4254 O O . ARG A 1 836 ? 135.467 156.803 214.835 1.00 100.96 836 ARG A O 1
ATOM 4262 N N . TYR A 1 837 ? 134.642 157.945 216.570 1.00 94.86 837 TYR A N 1
ATOM 4263 C CA . TYR A 1 837 ? 135.970 158.113 217.140 1.00 94.86 837 TYR A CA 1
ATOM 4264 C C . TYR A 1 837 ? 136.284 156.951 218.060 1.00 94.86 837 TYR A C 1
ATOM 4265 O O . TYR A 1 837 ? 137.355 156.349 217.980 1.00 94.86 837 TYR A O 1
ATOM 4274 N N . CYS A 1 838 ? 135.341 156.609 218.933 1.00 100.52 838 CYS A N 1
ATOM 4275 C CA . CYS A 1 838 ? 135.443 155.341 219.637 1.00 100.52 838 CYS A CA 1
ATOM 4276 C C . CYS A 1 838 ? 135.450 154.181 218.654 1.00 100.52 838 CYS A C 1
ATOM 4277 O O . CYS A 1 838 ? 136.073 153.148 218.911 1.00 100.52 838 CYS A O 1
ATOM 4280 N N . ARG A 1 839 ? 134.805 154.350 217.503 1.00 103.87 839 ARG A N 1
ATOM 4281 C CA . ARG A 1 839 ? 134.741 153.301 216.495 1.00 103.87 839 ARG A CA 1
ATOM 4282 C C . ARG A 1 839 ? 136.014 153.181 215.664 1.00 103.87 839 ARG A C 1
ATOM 4283 O O . ARG A 1 839 ? 136.277 152.098 215.134 1.00 103.87 839 ARG A O 1
ATOM 4291 N N . LEU A 1 840 ? 136.797 154.249 215.518 1.00 101.31 840 LEU A N 1
ATOM 4292 C CA . LEU A 1 840 ? 138.145 154.134 214.972 1.00 101.31 840 LEU A CA 1
ATOM 4293 C C . LEU A 1 840 ? 139.182 153.780 216.025 1.00 101.31 840 LEU A C 1
ATOM 4294 O O . LEU A 1 840 ? 140.230 153.225 215.696 1.00 101.31 840 LEU A O 1
ATOM 4299 N N . TRP A 1 841 ? 138.896 154.083 217.290 1.00 99.79 841 TRP A N 1
ATOM 4300 C CA . TRP A 1 841 ? 139.836 153.839 218.374 1.00 99.79 841 TRP A CA 1
ATOM 4301 C C . TRP A 1 841 ? 139.826 152.373 218.789 1.00 99.79 841 TRP A C 1
ATOM 4302 O O . TRP A 1 841 ? 140.864 151.703 218.784 1.00 99.79 841 TRP A O 1
ATOM 4313 N N . ASP A 1 842 ? 138.647 151.854 219.146 1.00 107.10 842 ASP A N 1
ATOM 4314 C CA . ASP A 1 842 ? 138.565 150.505 219.697 1.00 107.10 842 ASP A CA 1
ATOM 4315 C C . ASP A 1 842 ? 138.745 149.444 218.621 1.00 107.10 842 ASP A C 1
ATOM 4316 O O . ASP A 1 842 ? 138.725 148.243 218.914 1.00 107.10 842 ASP A O 1
ATOM 4321 N N . THR A 1 843 ? 138.943 149.890 217.378 1.00 109.40 843 THR A N 1
ATOM 4322 C CA . THR A 1 843 ? 139.115 148.956 216.233 1.00 109.40 843 THR A CA 1
ATOM 4323 C C . THR A 1 843 ? 140.473 148.248 216.322 1.00 109.40 843 THR A C 1
ATOM 4324 O O . THR A 1 843 ? 141.331 148.522 215.460 1.00 109.40 843 THR A O 1
ATOM 4328 N N . GLY A 1 844 ? 140.657 147.375 217.320 1.00 112.59 844 GLY A N 1
ATOM 4329 C CA . GLY A 1 844 ? 141.903 146.645 217.449 1.00 112.59 844 GLY A CA 1
ATOM 4330 C C . GLY A 1 844 ? 142.928 147.289 218.360 1.00 112.59 844 GLY A C 1
ATOM 4331 O O . GLY A 1 844 ? 143.290 146.719 219.394 1.00 112.59 844 GLY A O 1
ATOM 4332 N N . GLN A 1 845 ? 143.414 148.472 217.983 1.00 112.46 845 GLN A N 1
ATOM 4333 C CA . GLN A 1 845 ? 144.458 149.146 218.746 1.00 112.46 845 GLN A CA 1
ATOM 4334 C C . GLN A 1 845 ? 143.986 149.506 220.149 1.00 112.46 845 GLN A C 1
ATOM 4335 O O . GLN A 1 845 ? 144.528 149.005 221.139 1.00 112.46 845 GLN A O 1
ATOM 4341 N N . GLY A 1 846 ? 142.973 150.361 220.244 1.00 107.97 846 GLY A N 1
ATOM 4342 C CA . GLY A 1 846 ? 142.472 150.802 221.531 1.00 107.97 846 GLY A CA 1
ATOM 4343 C C . GLY A 1 846 ? 143.453 151.683 222.279 1.00 107.97 846 GLY A C 1
ATOM 4344 O O . GLY A 1 846 ? 143.786 151.418 223.433 1.00 107.97 846 GLY A O 1
ATOM 4345 N N . THR B 2 4 ? 172.724 137.244 166.669 1.00 99.35 4 THR B N 1
ATOM 4346 C CA . THR B 2 4 ? 172.264 138.625 166.627 1.00 99.35 4 THR B CA 1
ATOM 4347 C C . THR B 2 4 ? 170.872 138.688 165.999 1.00 99.35 4 THR B C 1
ATOM 4348 O O . THR B 2 4 ? 170.711 139.061 164.837 1.00 99.35 4 THR B O 1
ATOM 4352 N N . TRP B 2 5 ? 169.867 138.300 166.776 1.00 98.34 5 TRP B N 1
ATOM 4353 C CA . TRP B 2 5 ? 168.492 138.403 166.312 1.00 98.34 5 TRP B CA 1
ATOM 4354 C C . TRP B 2 5 ? 168.095 139.868 166.184 1.00 98.34 5 TRP B C 1
ATOM 4355 O O . TRP B 2 5 ? 168.382 140.680 167.067 1.00 98.34 5 TRP B O 1
ATOM 4366 N N . ILE B 2 6 ? 167.440 140.217 165.073 1.00 96.84 6 ILE B N 1
ATOM 4367 C CA . ILE B 2 6 ? 166.903 141.556 164.883 1.00 96.84 6 ILE B CA 1
ATOM 4368 C C . ILE B 2 6 ? 165.404 141.543 164.611 1.00 96.84 6 ILE B C 1
ATOM 4369 O O . ILE B 2 6 ? 164.617 142.001 165.446 1.00 96.84 6 ILE B O 1
ATOM 4374 N N . ALA B 2 7 ? 164.983 141.041 163.448 1.00 96.43 7 ALA B N 1
ATOM 4375 C CA . ALA B 2 7 ? 163.565 140.855 163.153 1.00 96.43 7 ALA B CA 1
ATOM 4376 C C . ALA B 2 7 ? 163.326 139.632 162.277 1.00 96.43 7 ALA B C 1
ATOM 4377 O O . ALA B 2 7 ? 162.384 139.615 161.478 1.00 96.43 7 ALA B O 1
ATOM 4379 N N . LEU B 2 8 ? 164.170 138.614 162.409 1.00 97.96 8 LEU B N 1
ATOM 4380 C CA . LEU B 2 8 ? 164.269 137.573 161.395 1.00 97.96 8 LEU B CA 1
ATOM 4381 C C . LEU B 2 8 ? 163.013 136.701 161.334 1.00 97.96 8 LEU B C 1
ATOM 4382 O O . LEU B 2 8 ? 162.116 136.777 162.177 1.00 97.96 8 LEU B O 1
ATOM 4387 N N . VAL B 2 9 ? 162.979 135.853 160.308 1.00 95.39 9 VAL B N 1
ATOM 4388 C CA . VAL B 2 9 ? 161.804 135.099 159.873 1.00 95.39 9 VAL B CA 1
ATOM 4389 C C . VAL B 2 9 ? 161.634 133.831 160.707 1.00 95.39 9 VAL B C 1
ATOM 4390 O O . VAL B 2 9 ? 162.552 133.457 161.451 1.00 95.39 9 VAL B O 1
ATOM 4394 N N . PRO B 2 10 ? 160.485 133.122 160.606 1.00 93.10 10 PRO B N 1
ATOM 4395 C CA . PRO B 2 10 ? 160.277 131.929 161.438 1.00 93.10 10 PRO B CA 1
ATOM 4396 C C . PRO B 2 10 ? 161.170 130.754 161.081 1.00 93.10 10 PRO B C 1
ATOM 4397 O O . PRO B 2 10 ? 162.051 130.855 160.223 1.00 93.10 10 PRO B O 1
ATOM 4401 N N . ASN B 2 11 ? 160.945 129.631 161.762 1.00 97.34 11 ASN B N 1
ATOM 4402 C CA . ASN B 2 11 ? 161.739 128.424 161.575 1.00 97.34 11 ASN B CA 1
ATOM 4403 C C . ASN B 2 11 ? 160.864 127.262 161.125 1.00 97.34 11 ASN B C 1
ATOM 4404 O O . ASN B 2 11 ? 161.112 126.112 161.502 1.00 97.34 11 ASN B O 1
ATOM 4409 N N . ASP B 2 12 ? 159.838 127.543 160.323 1.00 102.61 12 ASP B N 1
ATOM 4410 C CA . ASP B 2 12 ? 158.898 126.517 159.885 1.00 102.61 12 ASP B CA 1
ATOM 4411 C C . ASP B 2 12 ? 159.287 125.867 158.566 1.00 102.61 12 ASP B C 1
ATOM 4412 O O . ASP B 2 12 ? 158.878 124.734 158.298 1.00 102.61 12 ASP B O 1
ATOM 4417 N N . HIS B 2 13 ? 160.069 126.553 157.736 1.00 103.22 13 HIS B N 1
ATOM 4418 C CA . HIS B 2 13 ? 160.272 126.123 156.362 1.00 103.22 13 HIS B CA 1
ATOM 4419 C C . HIS B 2 13 ? 161.430 126.888 155.738 1.00 103.22 13 HIS B C 1
ATOM 4420 O O . HIS B 2 13 ? 161.789 127.983 156.177 1.00 103.22 13 HIS B O 1
ATOM 4427 N N . ARG B 2 14 ? 162.010 126.288 154.696 1.00 98.57 14 ARG B N 1
ATOM 4428 C CA . ARG B 2 14 ? 163.078 126.916 153.934 1.00 98.57 14 ARG B CA 1
ATOM 4429 C C . ARG B 2 14 ? 162.846 126.872 152.432 1.00 98.57 14 ARG B C 1
ATOM 4430 O O . ARG B 2 14 ? 163.411 127.701 151.712 1.00 98.57 14 ARG B O 1
ATOM 4438 N N . ALA B 2 15 ? 162.039 125.938 151.937 1.00 98.14 15 ALA B N 1
ATOM 4439 C CA . ALA B 2 15 ? 161.674 125.903 150.530 1.00 98.14 15 ALA B CA 1
ATOM 4440 C C . ALA B 2 15 ? 160.427 126.721 150.246 1.00 98.14 15 ALA B C 1
ATOM 4441 O O . ALA B 2 15 ? 160.070 126.902 149.079 1.00 98.14 15 ALA B O 1
ATOM 4443 N N . ARG B 2 16 ? 159.756 127.214 151.283 1.00 97.07 16 ARG B N 1
ATOM 4444 C CA . ARG B 2 16 ? 158.653 128.149 151.136 1.00 97.07 16 ARG B CA 1
ATOM 4445 C C . ARG B 2 16 ? 159.092 129.571 151.446 1.00 97.07 16 ARG B C 1
ATOM 4446 O O . ARG B 2 16 ? 158.255 130.431 151.736 1.00 97.07 16 ARG B O 1
ATOM 4454 N N . LEU B 2 17 ? 160.399 129.822 151.398 1.00 88.48 17 LEU B N 1
ATOM 4455 C CA . LEU B 2 17 ? 160.961 131.146 151.617 1.00 88.48 17 LEU B CA 1
ATOM 4456 C C . LEU B 2 17 ? 161.978 131.451 150.529 1.00 88.48 17 LEU B C 1
ATOM 4457 O O . LEU B 2 17 ? 162.273 132.616 150.251 1.00 88.48 17 LEU B O 1
ATOM 4462 N N . ILE B 2 18 ? 162.520 130.407 149.904 1.00 84.11 18 ILE B N 1
ATOM 4463 C CA . ILE B 2 18 ? 163.412 130.599 148.766 1.00 84.11 18 ILE B CA 1
ATOM 4464 C C . ILE B 2 18 ? 162.653 130.565 147.450 1.00 84.11 18 ILE B C 1
ATOM 4465 O O . ILE B 2 18 ? 163.183 131.014 146.424 1.00 84.11 18 ILE B O 1
ATOM 4470 N N . GLY B 2 19 ? 161.423 130.066 147.448 1.00 77.25 19 GLY B N 1
ATOM 4471 C CA . GLY B 2 19 ? 160.582 130.130 146.276 1.00 77.25 19 GLY B CA 1
ATOM 4472 C C . GLY B 2 19 ? 159.717 131.369 146.302 1.00 77.25 19 GLY B C 1
ATOM 4473 O O . GLY B 2 19 ? 158.927 131.605 145.387 1.00 77.25 19 GLY B O 1
ATOM 4474 N N . PHE B 2 20 ? 159.849 132.163 147.361 1.00 69.13 20 PHE B N 1
ATOM 4475 C CA . PHE B 2 20 ? 159.222 133.472 147.415 1.00 69.13 20 PHE B CA 1
ATOM 4476 C C . PHE B 2 20 ? 160.103 134.561 146.834 1.00 69.13 20 PHE B C 1
ATOM 4477 O O . PHE B 2 20 ? 159.586 135.482 146.195 1.00 69.13 20 PHE B O 1
ATOM 4485 N N . ALA B 2 21 ? 161.410 134.478 147.034 1.00 67.80 21 ALA B N 1
ATOM 4486 C CA . ALA B 2 21 ? 162.334 135.362 146.352 1.00 67.80 21 ALA B CA 1
ATOM 4487 C C . ALA B 2 21 ? 162.363 135.119 144.854 1.00 67.80 21 ALA B C 1
ATOM 4488 O O . ALA B 2 21 ? 162.439 136.083 144.090 1.00 67.80 21 ALA B O 1
ATOM 4490 N N . LEU B 2 22 ? 162.276 133.866 144.413 1.00 67.39 22 LEU B N 1
ATOM 4491 C CA . LEU B 2 22 ? 162.206 133.533 142.999 1.00 67.39 22 LEU B CA 1
ATOM 4492 C C . LEU B 2 22 ? 160.869 133.905 142.387 1.00 67.39 22 LEU B C 1
ATOM 4493 O O . LEU B 2 22 ? 160.649 133.662 141.199 1.00 67.39 22 LEU B O 1
ATOM 4498 N N . LEU B 2 23 ? 159.971 134.478 143.174 1.00 62.24 23 LEU B N 1
ATOM 4499 C CA . LEU B 2 23 ? 158.669 134.896 142.687 1.00 62.24 23 LEU B CA 1
ATOM 4500 C C . LEU B 2 23 ? 158.633 136.411 142.681 1.00 62.24 23 LEU B C 1
ATOM 4501 O O . LEU B 2 23 ? 158.159 137.032 141.728 1.00 62.24 23 LEU B O 1
ATOM 4506 N N . ALA B 2 24 ? 159.151 137.010 143.746 1.00 60.31 24 ALA B N 1
ATOM 4507 C CA . ALA B 2 24 ? 159.321 138.451 143.788 1.00 60.31 24 ALA B CA 1
ATOM 4508 C C . ALA B 2 24 ? 160.357 138.941 142.791 1.00 60.31 24 ALA B C 1
ATOM 4509 O O . ALA B 2 24 ? 160.337 140.119 142.428 1.00 60.31 24 ALA B O 1
ATOM 4511 N N . PHE B 2 25 ? 161.262 138.074 142.350 1.00 59.89 25 PHE B N 1
ATOM 4512 C CA . PHE B 2 25 ? 162.212 138.431 141.311 1.00 59.89 25 PHE B CA 1
ATOM 4513 C C . PHE B 2 25 ? 161.632 138.300 139.917 1.00 59.89 25 PHE B C 1
ATOM 4514 O O . PHE B 2 25 ? 161.984 139.094 139.042 1.00 59.89 25 PHE B O 1
ATOM 4522 N N . CYS B 2 26 ? 160.764 137.319 139.684 1.00 57.87 26 CYS B N 1
ATOM 4523 C CA . CYS B 2 26 ? 160.033 137.240 138.429 1.00 57.87 26 CYS B CA 1
ATOM 4524 C C . CYS B 2 26 ? 158.996 138.339 138.293 1.00 57.87 26 CYS B C 1
ATOM 4525 O O . CYS B 2 26 ? 158.727 138.785 137.175 1.00 57.87 26 CYS B O 1
ATOM 4528 N N . SER B 2 27 ? 158.409 138.779 139.400 1.00 56.50 27 SER B N 1
ATOM 4529 C CA . SER B 2 27 ? 157.552 139.951 139.389 1.00 56.50 27 SER B CA 1
ATOM 4530 C C . SER B 2 27 ? 158.286 141.207 138.953 1.00 56.50 27 SER B C 1
ATOM 4531 O O . SER B 2 27 ? 157.638 142.158 138.514 1.00 56.50 27 SER B O 1
ATOM 4534 N N . VAL B 2 28 ? 159.613 141.234 139.073 1.00 54.02 28 VAL B N 1
ATOM 4535 C CA . VAL B 2 28 ? 160.414 142.342 138.569 1.00 54.02 28 VAL B CA 1
ATOM 4536 C C . VAL B 2 28 ? 160.819 142.143 137.117 1.00 54.02 28 VAL B C 1
ATOM 4537 O O . VAL B 2 28 ? 160.846 143.115 136.351 1.00 54.02 28 VAL B O 1
ATOM 4541 N N . VAL B 2 29 ? 161.146 140.914 136.716 1.00 53.20 29 VAL B N 1
ATOM 4542 C CA . VAL B 2 29 ? 161.384 140.615 135.312 1.00 53.20 29 VAL B CA 1
ATOM 4543 C C . VAL B 2 29 ? 160.175 140.926 134.451 1.00 53.20 29 VAL B C 1
ATOM 4544 O O . VAL B 2 29 ? 160.339 141.403 133.321 1.00 53.20 29 VAL B O 1
ATOM 4548 N N . ALA B 2 30 ? 158.968 140.683 134.945 1.00 50.83 30 ALA B N 1
ATOM 4549 C CA . ALA B 2 30 ? 157.776 141.070 134.209 1.00 50.83 30 ALA B CA 1
ATOM 4550 C C . ALA B 2 30 ? 157.704 142.566 133.962 1.00 50.83 30 ALA B C 1
ATOM 4551 O O . ALA B 2 30 ? 157.389 142.982 132.843 1.00 50.83 30 ALA B O 1
ATOM 4553 N N . ARG B 2 31 ? 158.015 143.379 134.964 1.00 51.80 31 ARG B N 1
ATOM 4554 C CA . ARG B 2 31 ? 158.001 144.825 134.812 1.00 51.80 31 ARG B CA 1
ATOM 4555 C C . ARG B 2 31 ? 159.136 145.342 133.952 1.00 51.80 31 ARG B C 1
ATOM 4556 O O . ARG B 2 31 ? 158.987 146.389 133.319 1.00 51.80 31 ARG B O 1
ATOM 4564 N N . ALA B 2 32 ? 160.268 144.649 133.929 1.00 49.46 32 ALA B N 1
ATOM 4565 C CA . ALA B 2 32 ? 161.337 145.030 133.020 1.00 49.46 32 ALA B CA 1
ATOM 4566 C C . ALA B 2 32 ? 160.988 144.704 131.578 1.00 49.46 32 ALA B C 1
ATOM 4567 O O . ALA B 2 32 ? 161.264 145.507 130.681 1.00 49.46 32 ALA B O 1
ATOM 4569 N N . VAL B 2 33 ? 160.390 143.540 131.335 1.00 48.02 33 VAL B N 1
ATOM 4570 C CA . VAL B 2 33 ? 159.926 143.210 129.995 1.00 48.02 33 VAL B CA 1
ATOM 4571 C C . VAL B 2 33 ? 158.819 144.144 129.538 1.00 48.02 33 VAL B C 1
ATOM 4572 O O . VAL B 2 33 ? 158.770 144.503 128.358 1.00 48.02 33 VAL B O 1
ATOM 4576 N N . GLY B 2 34 ? 157.939 144.565 130.436 1.00 48.80 34 GLY B N 1
ATOM 4577 C CA . GLY B 2 34 ? 156.888 145.484 130.062 1.00 48.80 34 GLY B CA 1
ATOM 4578 C C . GLY B 2 34 ? 157.409 146.841 129.652 1.00 48.80 34 GLY B C 1
ATOM 4579 O O . GLY B 2 34 ? 156.796 147.524 128.831 1.00 48.80 34 GLY B O 1
ATOM 4580 N N . THR B 2 35 ? 158.541 147.248 130.214 1.00 48.36 35 THR B N 1
ATOM 4581 C CA . THR B 2 35 ? 159.158 148.514 129.852 1.00 48.36 35 THR B CA 1
ATOM 4582 C C . THR B 2 35 ? 160.005 148.420 128.596 1.00 48.36 35 THR B C 1
ATOM 4583 O O . THR B 2 35 ? 159.987 149.349 127.787 1.00 48.36 35 THR B O 1
ATOM 4587 N N . VAL B 2 36 ? 160.732 147.320 128.405 1.00 47.60 36 VAL B N 1
ATOM 4588 C CA . VAL B 2 36 ? 161.509 147.136 127.184 1.00 47.60 36 VAL B CA 1
ATOM 4589 C C . VAL B 2 36 ? 160.633 146.946 125.958 1.00 47.60 36 VAL B C 1
ATOM 4590 O O . VAL B 2 36 ? 161.049 147.306 124.848 1.00 47.60 36 VAL B O 1
ATOM 4594 N N . LEU B 2 37 ? 159.424 146.429 126.118 1.00 46.66 37 LEU B N 1
ATOM 4595 C CA . LEU B 2 37 ? 158.501 146.280 125.006 1.00 46.66 37 LEU B CA 1
ATOM 4596 C C . LEU B 2 37 ? 157.977 147.609 124.498 1.00 46.66 37 LEU B C 1
ATOM 4597 O O . LEU B 2 37 ? 157.238 147.627 123.512 1.00 46.66 37 LEU B O 1
ATOM 4602 N N . LEU B 2 38 ? 158.326 148.715 125.150 1.00 47.24 38 LEU B N 1
ATOM 4603 C CA . LEU B 2 38 ? 157.882 150.022 124.695 1.00 47.24 38 LEU B CA 1
ATOM 4604 C C . LEU B 2 38 ? 158.725 150.537 123.547 1.00 47.24 38 LEU B C 1
ATOM 4605 O O . LEU B 2 38 ? 158.271 151.397 122.793 1.00 47.24 38 LEU B O 1
ATOM 4610 N N . VAL B 2 39 ? 159.949 150.037 123.407 1.00 45.35 39 VAL B N 1
ATOM 4611 C CA . VAL B 2 39 ? 160.812 150.493 122.322 1.00 45.35 39 VAL B CA 1
ATOM 4612 C C . VAL B 2 39 ? 160.233 150.158 120.954 1.00 45.35 39 VAL B C 1
ATOM 4613 O O . VAL B 2 39 ? 160.061 151.081 120.141 1.00 45.35 39 VAL B O 1
ATOM 4617 N N . PRO B 2 40 ? 159.895 148.902 120.632 1.00 43.78 40 PRO B N 1
ATOM 4618 C CA . PRO B 2 40 ? 159.323 148.634 119.310 1.00 43.78 40 PRO B CA 1
ATOM 4619 C C . PRO B 2 40 ? 157.952 149.230 119.119 1.00 43.78 40 PRO B C 1
ATOM 4620 O O . PRO B 2 40 ? 157.530 149.406 117.971 1.00 43.78 40 PRO B O 1
ATOM 4624 N N . LEU B 2 41 ? 157.242 149.534 120.201 1.00 46.52 41 LEU B N 1
ATOM 4625 C CA . LEU B 2 41 ? 155.896 150.076 120.097 1.00 46.52 41 LEU B CA 1
ATOM 4626 C C . LEU B 2 41 ? 155.930 151.569 119.817 1.00 46.52 41 LEU B C 1
ATOM 4627 O O . LEU B 2 41 ? 155.346 152.036 118.834 1.00 46.52 41 LEU B O 1
ATOM 4632 N N . MET B 2 42 ? 156.620 152.331 120.665 1.00 50.44 42 MET B N 1
ATOM 4633 C CA . MET B 2 42 ? 156.765 153.760 120.435 1.00 50.44 42 MET B CA 1
ATOM 4634 C C . MET B 2 42 ? 157.594 154.062 119.200 1.00 50.44 42 MET B C 1
ATOM 4635 O O . MET B 2 42 ? 157.410 155.115 118.592 1.00 50.44 42 MET B O 1
ATOM 4640 N N . ALA B 2 43 ? 158.510 153.179 118.820 1.00 45.84 43 ALA B N 1
ATOM 4641 C CA . ALA B 2 43 ? 159.241 153.374 117.582 1.00 45.84 43 ALA B CA 1
ATOM 4642 C C . ALA B 2 43 ? 158.368 153.160 116.366 1.00 45.84 43 ALA B C 1
ATOM 4643 O O . ALA B 2 43 ? 158.701 153.651 115.286 1.00 45.84 43 ALA B O 1
ATOM 4645 N N . ALA B 2 44 ? 157.270 152.429 116.514 1.00 47.32 44 ALA B N 1
ATOM 4646 C CA . ALA B 2 44 ? 156.336 152.211 115.424 1.00 47.32 44 ALA B CA 1
ATOM 4647 C C . ALA B 2 44 ? 155.274 153.284 115.365 1.00 47.32 44 ALA B C 1
ATOM 4648 O O . ALA B 2 44 ? 154.857 153.669 114.272 1.00 47.32 44 ALA B O 1
ATOM 4650 N N . LEU B 2 45 ? 154.838 153.778 116.520 1.00 47.54 45 LEU B N 1
ATOM 4651 C CA . LEU B 2 45 ? 153.869 154.860 116.563 1.00 47.54 45 LEU B CA 1
ATOM 4652 C C . LEU B 2 45 ? 154.410 156.150 115.981 1.00 47.54 45 LEU B C 1
ATOM 4653 O O . LEU B 2 45 ? 153.626 156.976 115.508 1.00 47.54 45 LEU B O 1
ATOM 4658 N N . PHE B 2 46 ? 155.723 156.342 116.002 1.00 47.66 46 PHE B N 1
ATOM 4659 C CA . PHE B 2 46 ? 156.346 157.547 115.483 1.00 47.66 46 PHE B CA 1
ATOM 4660 C C . PHE B 2 46 ? 156.836 157.380 114.059 1.00 47.66 46 PHE B C 1
ATOM 4661 O O . PHE B 2 46 ? 157.438 158.302 113.510 1.00 47.66 46 PHE B O 1
ATOM 4669 N N . GLY B 2 47 ? 156.593 156.224 113.448 1.00 52.34 47 GLY B N 1
ATOM 4670 C CA . GLY B 2 47 ? 156.969 155.978 112.077 1.00 52.34 47 GLY B CA 1
ATOM 4671 C C . GLY B 2 47 ? 155.844 156.283 111.106 1.00 52.34 47 GLY B C 1
ATOM 4672 O O . GLY B 2 47 ? 154.823 156.880 111.447 1.00 52.34 47 GLY B O 1
ATOM 4673 N N . GLU B 2 48 ? 156.047 155.851 109.869 1.00 60.01 48 GLU B N 1
ATOM 4674 C CA . GLU B 2 48 ? 155.114 156.096 108.782 1.00 60.01 48 GLU B CA 1
ATOM 4675 C C . GLU B 2 48 ? 154.054 155.013 108.668 1.00 60.01 48 GLU B C 1
ATOM 4676 O O . GLU B 2 48 ? 153.105 155.168 107.894 1.00 60.01 48 GLU B O 1
ATOM 4682 N N . ALA B 2 49 ? 154.200 153.917 109.412 1.00 54.84 49 ALA B N 1
ATOM 4683 C CA . ALA B 2 49 ? 153.220 152.840 109.477 1.00 54.84 49 ALA B CA 1
ATOM 4684 C C . ALA B 2 49 ? 152.890 152.627 110.946 1.00 54.84 49 ALA B C 1
ATOM 4685 O O . ALA B 2 49 ? 153.443 151.727 111.590 1.00 54.84 49 ALA B O 1
ATOM 4687 N N . PRO B 2 50 ? 152.011 153.449 111.515 1.00 53.43 50 PRO B N 1
ATOM 4688 C CA . PRO B 2 50 ? 151.676 153.328 112.936 1.00 53.43 50 PRO B CA 1
ATOM 4689 C C . PRO B 2 50 ? 150.751 152.173 113.270 1.00 53.43 50 PRO B C 1
ATOM 4690 O O . PRO B 2 50 ? 150.575 151.879 114.455 1.00 53.43 50 PRO B O 1
ATOM 4694 N N . GLN B 2 51 ? 150.158 151.518 112.275 1.00 53.96 51 GLN B N 1
ATOM 4695 C CA . GLN B 2 51 ? 149.345 150.336 112.499 1.00 53.96 51 GLN B CA 1
ATOM 4696 C C . GLN B 2 51 ? 150.192 149.118 112.803 1.00 53.96 51 GLN B C 1
ATOM 4697 O O . GLN B 2 51 ? 149.654 148.061 113.133 1.00 53.96 51 GLN B O 1
ATOM 4703 N N . ARG B 2 52 ? 151.508 149.239 112.692 1.00 52.66 52 ARG B N 1
ATOM 4704 C CA . ARG B 2 52 ? 152.422 148.165 113.033 1.00 52.66 52 ARG B CA 1
ATOM 4705 C C . ARG B 2 52 ? 152.699 148.097 114.520 1.00 52.66 52 ARG B C 1
ATOM 4706 O O . ARG B 2 52 ? 153.573 147.342 114.944 1.00 52.66 52 ARG B O 1
ATOM 4714 N N . ALA B 2 53 ? 151.979 148.873 115.319 1.00 47.84 53 ALA B N 1
ATOM 4715 C CA . ALA B 2 53 ? 152.136 148.880 116.760 1.00 47.84 53 ALA B CA 1
ATOM 4716 C C . ALA B 2 53 ? 151.063 148.069 117.461 1.00 47.84 53 ALA B C 1
ATOM 4717 O O . ALA B 2 53 ? 150.978 148.106 118.688 1.00 47.84 53 ALA B O 1
ATOM 4719 N N . TRP B 2 54 ? 150.230 147.353 116.711 1.00 46.05 54 TRP B N 1
ATOM 4720 C CA . TRP B 2 54 ? 149.267 146.455 117.328 1.00 46.05 54 TRP B CA 1
ATOM 4721 C C . TRP B 2 54 ? 149.926 145.164 117.777 1.00 46.05 54 TRP B C 1
ATOM 4722 O O . TRP B 2 54 ? 149.571 144.622 118.829 1.00 46.05 54 TRP B O 1
ATOM 4733 N N . LEU B 2 55 ? 150.877 144.658 116.993 1.00 42.83 55 LEU B N 1
ATOM 4734 C CA . LEU B 2 55 ? 151.652 143.500 117.398 1.00 42.83 55 LEU B CA 1
ATOM 4735 C C . LEU B 2 55 ? 152.386 143.732 118.700 1.00 42.83 55 LEU B C 1
ATOM 4736 O O . LEU B 2 55 ? 152.550 142.794 119.477 1.00 42.83 55 LEU B O 1
ATOM 4741 N N . TRP B 2 56 ? 152.822 144.954 118.961 1.00 41.75 56 TRP B N 1
ATOM 4742 C CA . TRP B 2 56 ? 153.598 145.255 120.146 1.00 41.75 56 TRP B CA 1
ATOM 4743 C C . TRP B 2 56 ? 152.742 145.734 121.298 1.00 41.75 56 TRP B C 1
ATOM 4744 O O . TRP B 2 56 ? 153.256 145.903 122.404 1.00 41.75 56 TRP B O 1
ATOM 4755 N N . LEU B 2 57 ? 151.461 145.961 121.062 1.00 43.49 57 LEU B N 1
ATOM 4756 C CA . LEU B 2 57 ? 150.499 146.095 122.138 1.00 43.49 57 LEU B CA 1
ATOM 4757 C C . LEU B 2 57 ? 149.951 144.751 122.566 1.00 43.49 57 LEU B C 1
ATOM 4758 O O . LEU B 2 57 ? 149.616 144.578 123.739 1.00 43.49 57 LEU B O 1
ATOM 4763 N N . GLY B 2 58 ? 149.875 143.790 121.647 1.00 44.37 58 GLY B N 1
ATOM 4764 C CA . GLY B 2 58 ? 149.542 142.435 122.048 1.00 44.37 58 GLY B CA 1
ATOM 4765 C C . GLY B 2 58 ? 150.541 141.869 123.036 1.00 44.37 58 GLY B C 1
ATOM 4766 O O . GLY B 2 58 ? 150.171 141.313 124.073 1.00 44.37 58 GLY B O 1
ATOM 4767 N N . TRP B 2 59 ? 151.827 142.021 122.740 1.00 43.73 59 TRP B N 1
ATOM 4768 C CA . TRP B 2 59 ? 152.849 141.520 123.640 1.00 43.73 59 TRP B CA 1
ATOM 4769 C C . TRP B 2 59 ? 152.914 142.306 124.936 1.00 43.73 59 TRP B C 1
ATOM 4770 O O . TRP B 2 59 ? 153.230 141.729 125.976 1.00 43.73 59 TRP B O 1
ATOM 4781 N N . LEU B 2 60 ? 152.608 143.596 124.916 1.00 45.73 60 LEU B N 1
ATOM 4782 C CA . LEU B 2 60 ? 152.525 144.351 126.155 1.00 45.73 60 LEU B CA 1
ATOM 4783 C C . LEU B 2 60 ? 151.344 143.931 127.012 1.00 45.73 60 LEU B C 1
ATOM 4784 O O . LEU B 2 60 ? 151.455 143.924 128.237 1.00 45.73 60 LEU B O 1
ATOM 4789 N N . SER B 2 61 ? 150.222 143.573 126.400 1.00 46.30 61 SER B N 1
ATOM 4790 C CA . SER B 2 61 ? 149.126 142.986 127.151 1.00 46.30 61 SER B CA 1
ATOM 4791 C C . SER B 2 61 ? 149.539 141.662 127.773 1.00 46.30 61 SER B C 1
ATOM 4792 O O . SER B 2 61 ? 149.211 141.383 128.933 1.00 46.30 61 SER B O 1
ATOM 4795 N N . ALA B 2 62 ? 150.247 140.832 127.008 1.00 46.79 62 ALA B N 1
ATOM 4796 C CA . ALA B 2 62 ? 150.738 139.568 127.544 1.00 46.79 62 ALA B CA 1
ATOM 4797 C C . ALA B 2 62 ? 151.687 139.792 128.711 1.00 46.79 62 ALA B C 1
ATOM 4798 O O . ALA B 2 62 ? 151.700 139.013 129.666 1.00 46.79 62 ALA B O 1
ATOM 4800 N N . ALA B 2 63 ? 152.498 140.841 128.649 1.00 47.81 63 ALA B N 1
ATOM 4801 C CA . ALA B 2 63 ? 153.440 141.129 129.720 1.00 47.81 63 ALA B CA 1
ATOM 4802 C C . ALA B 2 63 ? 152.807 141.842 130.901 1.00 47.81 63 ALA B C 1
ATOM 4803 O O . ALA B 2 63 ? 153.397 141.849 131.983 1.00 47.81 63 ALA B O 1
ATOM 4805 N N . THR B 2 64 ? 151.649 142.462 130.720 1.00 49.60 64 THR B N 1
ATOM 4806 C CA . THR B 2 64 ? 150.933 143.090 131.821 1.00 49.60 64 THR B CA 1
ATOM 4807 C C . THR B 2 64 ? 150.064 142.116 132.591 1.00 49.60 64 THR B C 1
ATOM 4808 O O . THR B 2 64 ? 150.059 142.150 133.826 1.00 49.60 64 THR B O 1
ATOM 4812 N N . VAL B 2 65 ? 149.332 141.241 131.896 1.00 50.52 65 VAL B N 1
ATOM 4813 C CA . VAL B 2 65 ? 148.526 140.243 132.589 1.00 50.52 65 VAL B CA 1
ATOM 4814 C C . VAL B 2 65 ? 149.374 139.233 133.335 1.00 50.52 65 VAL B C 1
ATOM 4815 O O . VAL B 2 65 ? 148.871 138.589 134.264 1.00 50.52 65 VAL B O 1
ATOM 4819 N N . ALA B 2 66 ? 150.637 139.066 132.960 1.00 49.87 66 ALA B N 1
ATOM 4820 C CA . ALA B 2 66 ? 151.546 138.224 133.716 1.00 49.87 66 ALA B CA 1
ATOM 4821 C C . ALA B 2 66 ? 152.066 138.913 134.960 1.00 49.87 66 ALA B C 1
ATOM 4822 O O . ALA B 2 66 ? 152.128 138.286 136.021 1.00 49.87 66 ALA B O 1
ATOM 4824 N N . GLY B 2 67 ? 152.446 140.177 134.852 1.00 50.38 67 GLY B N 1
ATOM 4825 C CA . GLY B 2 67 ? 152.802 140.955 136.013 1.00 50.38 6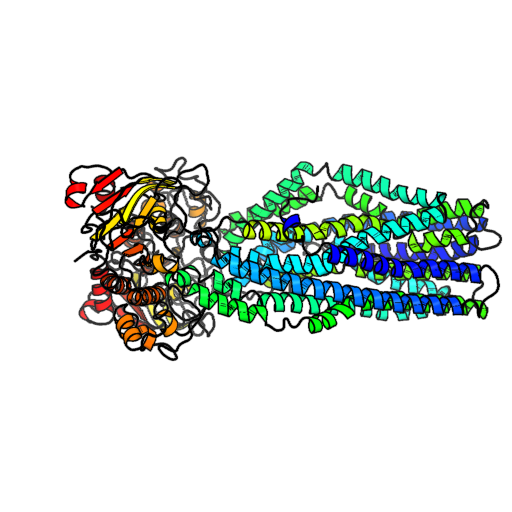7 GLY B CA 1
ATOM 4826 C C . GLY B 2 67 ? 151.707 141.089 137.023 1.00 50.38 67 GLY B C 1
ATOM 4827 O O . GLY B 2 67 ? 151.989 141.124 138.218 1.00 50.38 67 GLY B O 1
ATOM 4828 N N . TRP B 2 68 ? 150.453 141.143 136.579 1.00 52.15 68 TRP B N 1
ATOM 4829 C CA . TRP B 2 68 ? 149.337 141.151 137.519 1.00 52.15 68 TRP B CA 1
ATOM 4830 C C . TRP B 2 68 ? 149.321 139.891 138.371 1.00 52.15 68 TRP B C 1
ATOM 4831 O O . TRP B 2 68 ? 149.240 139.966 139.600 1.00 52.15 68 TRP B O 1
ATOM 4842 N N . VAL B 2 69 ? 149.384 138.727 137.729 1.00 52.33 69 VAL B N 1
ATOM 4843 C CA . VAL B 2 69 ? 149.360 137.462 138.455 1.00 52.33 69 VAL B CA 1
ATOM 4844 C C . VAL B 2 69 ? 150.555 137.363 139.390 1.00 52.33 69 VAL B C 1
ATOM 4845 O O . VAL B 2 69 ? 150.435 136.933 140.545 1.00 52.33 69 VAL B O 1
ATOM 4849 N N . LEU B 2 70 ? 151.731 137.748 138.901 1.00 53.09 70 LEU B N 1
ATOM 4850 C CA . LEU B 2 70 ? 152.936 137.633 139.705 1.00 53.09 70 LEU B CA 1
ATOM 4851 C C . LEU B 2 70 ? 152.951 138.601 140.874 1.00 53.09 70 LEU B C 1
ATOM 4852 O O . LEU B 2 70 ? 153.531 138.283 141.911 1.00 53.09 70 LEU B O 1
ATOM 4857 N N . ASP B 2 71 ? 152.343 139.770 140.734 1.00 58.11 71 ASP B N 1
ATOM 4858 C CA . ASP B 2 71 ? 152.225 140.701 141.840 1.00 58.11 71 ASP B CA 1
ATOM 4859 C C . ASP B 2 71 ? 151.130 140.312 142.814 1.00 58.11 71 ASP B C 1
ATOM 4860 O O . ASP B 2 71 ? 151.205 140.686 143.986 1.00 58.11 71 ASP B O 1
ATOM 4865 N N . ALA B 2 72 ? 150.114 139.587 142.359 1.00 55.07 72 ALA B N 1
ATOM 4866 C CA . ALA B 2 72 ? 149.069 139.100 143.244 1.00 55.07 72 ALA B CA 1
ATOM 4867 C C . ALA B 2 72 ? 149.524 137.947 144.115 1.00 55.07 72 ALA B C 1
ATOM 4868 O O . ALA B 2 72 ? 149.268 137.957 145.325 1.00 55.07 72 ALA B O 1
ATOM 4870 N N . VAL B 2 73 ? 150.193 136.951 143.535 1.00 55.71 73 VAL B N 1
ATOM 4871 C CA . VAL B 2 73 ? 150.708 135.864 144.360 1.00 55.71 73 VAL B CA 1
ATOM 4872 C C . VAL B 2 73 ? 151.801 136.332 145.306 1.00 55.71 73 VAL B C 1
ATOM 4873 O O . VAL B 2 73 ? 151.837 135.884 146.461 1.00 55.71 73 VAL B O 1
ATOM 4877 N N . THR B 2 74 ? 152.669 137.241 144.877 1.00 57.65 74 THR B N 1
ATOM 4878 C CA . THR B 2 74 ? 153.732 137.762 145.721 1.00 57.65 74 THR B CA 1
ATOM 4879 C C . THR B 2 74 ? 153.210 138.573 146.893 1.00 57.65 74 THR B C 1
ATOM 4880 O O . THR B 2 74 ? 153.899 138.678 147.910 1.00 57.65 74 THR B O 1
ATOM 4884 N N . ALA B 2 75 ? 152.021 139.149 146.782 1.00 58.01 75 ALA B N 1
ATOM 4885 C CA . ALA B 2 75 ? 151.409 139.830 147.909 1.00 58.01 75 ALA B CA 1
ATOM 4886 C C . ALA B 2 75 ? 150.631 138.888 148.810 1.00 58.01 75 ALA B C 1
ATOM 4887 O O . ALA B 2 75 ? 150.699 139.031 150.036 1.00 58.01 75 ALA B O 1
ATOM 4889 N N . ARG B 2 76 ? 149.909 137.924 148.239 1.00 61.99 76 ARG B N 1
ATOM 4890 C CA . ARG B 2 76 ? 149.226 136.949 149.077 1.00 61.99 76 ARG B CA 1
ATOM 4891 C C . ARG B 2 76 ? 150.205 136.121 149.889 1.00 61.99 76 ARG B C 1
ATOM 4892 O O . ARG B 2 76 ? 149.878 135.704 151.001 1.00 61.99 76 ARG B O 1
ATOM 4900 N N . ILE B 2 77 ? 151.403 135.877 149.362 1.00 59.76 77 ILE B N 1
ATOM 4901 C CA . ILE B 2 77 ? 152.416 135.189 150.147 1.00 59.76 77 ILE B CA 1
ATOM 4902 C C . ILE B 2 77 ? 153.090 136.120 151.140 1.00 59.76 77 ILE B C 1
ATOM 4903 O O . ILE B 2 77 ? 153.384 135.705 152.266 1.00 59.76 77 ILE B O 1
ATOM 4908 N N . GLY B 2 78 ? 153.332 137.369 150.767 1.00 61.27 78 GLY B N 1
ATOM 4909 C CA . GLY B 2 78 ? 153.922 138.321 151.680 1.00 61.27 78 GLY B CA 1
ATOM 4910 C C . GLY B 2 78 ? 153.070 138.680 152.862 1.00 61.27 78 GLY B C 1
ATOM 4911 O O . GLY B 2 78 ? 153.594 139.140 153.877 1.00 61.27 78 GLY B O 1
ATOM 4912 N N . ILE B 2 79 ? 151.758 138.494 152.757 1.00 62.07 79 ILE B N 1
ATOM 4913 C CA . ILE B 2 79 ? 150.904 138.693 153.923 1.00 62.07 79 ILE B CA 1
ATOM 4914 C C . ILE B 2 79 ? 151.028 137.525 154.897 1.00 62.07 79 ILE B C 1
ATOM 4915 O O . ILE B 2 79 ? 151.139 137.729 156.114 1.00 62.07 79 ILE B O 1
ATOM 4920 N N . GLU B 2 80 ? 151.018 136.295 154.393 1.00 63.72 80 GLU B N 1
ATOM 4921 C CA . GLU B 2 80 ? 151.233 135.137 155.243 1.00 63.72 80 GLU B CA 1
ATOM 4922 C C . GLU B 2 80 ? 152.623 135.111 155.854 1.00 63.72 80 GLU B C 1
ATOM 4923 O O . GLU B 2 80 ? 152.796 134.551 156.939 1.00 63.72 80 GLU B O 1
ATOM 4929 N N . LEU B 2 81 ? 153.615 135.685 155.183 1.00 63.16 81 LEU B N 1
ATOM 4930 C CA . LEU B 2 81 ? 154.931 135.820 155.789 1.00 63.16 81 LEU B CA 1
ATOM 4931 C C . LEU B 2 81 ? 154.996 136.924 156.825 1.00 63.16 81 LEU B C 1
ATOM 4932 O O . LEU B 2 81 ? 155.934 136.936 157.624 1.00 63.16 81 LEU B O 1
ATOM 4937 N N . GLY B 2 82 ? 154.041 137.841 156.840 1.00 63.68 82 GLY B N 1
ATOM 4938 C CA . GLY B 2 82 ? 154.014 138.846 157.877 1.00 63.68 82 GLY B CA 1
ATOM 4939 C C . GLY B 2 82 ? 153.331 138.289 159.100 1.00 63.68 82 GLY B C 1
ATOM 4940 O O . GLY B 2 82 ? 153.715 138.581 160.236 1.00 63.68 82 GLY B O 1
ATOM 4941 N N . PHE B 2 83 ? 152.306 137.472 158.867 1.00 62.28 83 PHE B N 1
ATOM 4942 C CA . PHE B 2 83 ? 151.666 136.768 159.973 1.00 62.28 83 PHE B CA 1
ATOM 4943 C C . PHE B 2 83 ? 152.658 135.921 160.756 1.00 62.28 83 PHE B C 1
ATOM 4944 O O . PHE B 2 83 ? 152.695 135.993 161.990 1.00 62.28 83 PHE B O 1
ATOM 4952 N N . ALA B 2 84 ? 153.470 135.131 160.062 1.00 64.31 84 ALA B N 1
ATOM 4953 C CA . ALA B 2 84 ? 154.469 134.296 160.705 1.00 64.31 84 ALA B CA 1
ATOM 4954 C C . ALA B 2 84 ? 155.565 135.096 161.379 1.00 64.31 84 ALA B C 1
ATOM 4955 O O . ALA B 2 84 ? 156.040 134.691 162.441 1.00 64.31 84 ALA B O 1
ATOM 4957 N N . VAL B 2 85 ? 155.976 136.217 160.799 1.00 67.76 85 VAL B N 1
ATOM 4958 C CA . VAL B 2 85 ? 156.959 137.064 161.456 1.00 67.76 85 VAL B CA 1
ATOM 4959 C C . VAL B 2 85 ? 156.415 137.638 162.756 1.00 67.76 85 VAL B C 1
ATOM 4960 O O . VAL B 2 85 ? 157.108 137.609 163.775 1.00 67.76 85 VAL B O 1
ATOM 4964 N N . LEU B 2 86 ? 155.185 138.153 162.746 1.00 65.67 86 LEU B N 1
ATOM 4965 C CA . LEU B 2 86 ? 154.548 138.597 163.979 1.00 65.67 86 LEU B CA 1
ATOM 4966 C C . LEU B 2 86 ? 154.492 137.494 165.022 1.00 65.67 86 LEU B C 1
ATOM 4967 O O . LEU B 2 86 ? 154.911 137.701 166.168 1.00 65.67 86 LEU B O 1
ATOM 4972 N N . ASN B 2 87 ? 153.982 136.326 164.643 1.00 65.95 87 ASN B N 1
ATOM 4973 C CA . ASN B 2 87 ? 153.867 135.210 165.568 1.00 65.95 87 ASN B CA 1
ATOM 4974 C C . ASN B 2 87 ? 155.206 134.774 166.140 1.00 65.95 87 ASN B C 1
ATOM 4975 O O . ASN B 2 87 ? 155.297 134.528 167.343 1.00 65.95 87 ASN B O 1
ATOM 4980 N N . HIS B 2 88 ? 156.244 134.683 165.320 1.00 72.56 88 HIS B N 1
ATOM 4981 C CA . HIS B 2 88 ? 157.533 134.194 165.767 1.00 72.56 88 HIS B CA 1
ATOM 4982 C C . HIS B 2 88 ? 158.360 135.248 166.479 1.00 72.56 88 HIS B C 1
ATOM 4983 O O . HIS B 2 88 ? 159.278 134.890 167.221 1.00 72.56 88 HIS B O 1
ATOM 4990 N N . THR B 2 89 ? 158.064 136.527 166.282 1.00 67.83 89 THR B N 1
ATOM 4991 C CA . THR B 2 89 ? 158.771 137.585 166.977 1.00 67.83 89 THR B CA 1
ATOM 4992 C C . THR B 2 89 ? 158.164 137.913 168.326 1.00 67.83 89 THR B C 1
ATOM 4993 O O . THR B 2 89 ? 158.908 138.085 169.292 1.00 67.83 89 THR B O 1
ATOM 4997 N N . GLN B 2 90 ? 156.841 137.989 168.427 1.00 67.75 90 GLN B N 1
ATOM 4998 C CA . GLN B 2 90 ? 156.223 138.271 169.712 1.00 67.75 90 GLN B CA 1
ATOM 4999 C C . GLN B 2 90 ? 156.416 137.149 170.716 1.00 67.75 90 GLN B C 1
ATOM 5000 O O . GLN B 2 90 ? 156.325 137.397 171.920 1.00 67.75 90 GLN B O 1
ATOM 5006 N N . HIS B 2 91 ? 156.681 135.931 170.257 1.00 66.46 91 HIS B N 1
ATOM 5007 C CA . HIS B 2 91 ? 156.955 134.804 171.132 1.00 66.46 91 HIS B CA 1
ATOM 5008 C C . HIS B 2 91 ? 158.424 134.688 171.484 1.00 66.46 91 HIS B C 1
ATOM 5009 O O . HIS B 2 91 ? 158.791 133.822 172.279 1.00 66.46 91 HIS B O 1
ATOM 5016 N N . ASP B 2 92 ? 159.273 135.523 170.901 1.00 68.79 92 ASP B N 1
ATOM 5017 C CA . ASP B 2 92 ? 160.685 135.575 171.248 1.00 68.79 92 ASP B CA 1
ATOM 5018 C C . ASP B 2 92 ? 160.990 136.622 172.297 1.00 68.79 92 ASP B C 1
ATOM 5019 O O . ASP B 2 92 ? 161.778 136.366 173.202 1.00 68.79 92 ASP B O 1
ATOM 5024 N N . VAL B 2 93 ? 160.370 137.795 172.199 1.00 66.03 93 VAL B N 1
ATOM 5025 C CA . VAL B 2 93 ? 160.499 138.790 173.252 1.00 66.03 93 VAL B CA 1
ATOM 5026 C C . VAL B 2 93 ? 159.961 138.250 174.567 1.00 66.03 93 VAL B C 1
ATOM 5027 O O . VAL B 2 93 ? 160.590 138.412 175.619 1.00 66.03 93 VAL B O 1
ATOM 5031 N N . ALA B 2 94 ? 158.806 137.598 174.535 1.00 66.61 94 ALA B N 1
ATOM 5032 C CA . ALA B 2 94 ? 158.188 137.065 175.735 1.00 66.61 94 ALA B CA 1
ATOM 5033 C C . ALA B 2 94 ? 158.923 135.863 176.302 1.00 66.61 94 ALA B C 1
ATOM 5034 O O . ALA B 2 94 ? 158.754 135.560 177.485 1.00 66.61 94 ALA B O 1
ATOM 5036 N N . ASP B 2 95 ? 159.717 135.167 175.496 1.00 68.11 95 ASP B N 1
ATOM 5037 C CA . ASP B 2 95 ? 160.551 134.081 175.980 1.00 68.11 95 ASP B CA 1
ATOM 5038 C C . ASP B 2 95 ? 161.922 134.554 176.424 1.00 68.11 95 ASP B C 1
ATOM 5039 O O . ASP B 2 95 ? 162.584 133.857 177.196 1.00 68.11 95 ASP B O 1
ATOM 5044 N N . ARG B 2 96 ? 162.363 135.710 175.948 1.00 67.12 96 ARG B N 1
ATOM 5045 C CA . ARG B 2 96 ? 163.637 136.280 176.332 1.00 67.12 96 ARG B CA 1
ATOM 5046 C C . ARG B 2 96 ? 163.557 137.104 177.603 1.00 67.12 96 ARG B C 1
ATOM 5047 O O . ARG B 2 96 ? 164.504 137.085 178.391 1.00 67.12 96 ARG B O 1
ATOM 5055 N N . LEU B 2 97 ? 162.461 137.813 177.826 1.00 65.50 97 LEU B N 1
ATOM 5056 C CA . LEU B 2 97 ? 162.361 138.705 178.973 1.00 65.50 97 LEU B CA 1
ATOM 5057 C C . LEU B 2 97 ? 162.538 138.009 180.321 1.00 65.50 97 LEU B C 1
ATOM 5058 O O . LEU B 2 97 ? 163.172 138.585 181.210 1.00 65.50 97 LEU B O 1
ATOM 5063 N N . PRO B 2 98 ? 162.013 136.802 180.541 1.00 65.56 98 PRO B N 1
ATOM 5064 C CA . PRO B 2 98 ? 162.240 136.124 181.820 1.00 65.56 98 PRO B CA 1
ATOM 5065 C C . PRO B 2 98 ? 163.666 135.659 182.056 1.00 65.56 98 PRO B C 1
ATOM 5066 O O . PRO B 2 98 ? 163.918 135.015 183.077 1.00 65.56 98 PRO B O 1
ATOM 5070 N N . VAL B 2 99 ? 164.604 135.945 181.157 1.00 65.36 99 VAL B N 1
ATOM 5071 C CA . VAL B 2 99 ? 165.991 135.536 181.318 1.00 65.36 99 VAL B CA 1
ATOM 5072 C C . VAL B 2 99 ? 166.943 136.722 181.315 1.00 65.36 99 VAL B C 1
ATOM 5073 O O . VAL B 2 99 ? 168.070 136.600 181.800 1.00 65.36 99 VAL B O 1
ATOM 5077 N N . VAL B 2 100 ? 166.509 137.879 180.821 1.00 66.12 100 VAL B N 1
ATOM 5078 C CA . VAL B 2 100 ? 167.321 139.084 180.876 1.00 66.12 100 VAL B CA 1
ATOM 5079 C C . VAL B 2 100 ? 167.677 139.398 182.321 1.00 66.12 100 VAL B C 1
ATOM 5080 O O . VAL B 2 100 ? 166.868 139.204 183.235 1.00 66.12 100 VAL B O 1
ATOM 5084 N N . ARG B 2 101 ? 168.902 139.869 182.538 1.00 69.31 101 ARG B N 1
ATOM 5085 C CA . ARG B 2 101 ? 169.368 140.188 183.881 1.00 69.31 101 ARG B CA 1
ATOM 5086 C C . ARG B 2 101 ? 168.561 141.331 184.476 1.00 69.31 101 ARG B C 1
ATOM 5087 O O . ARG B 2 101 ? 168.262 142.315 183.797 1.00 69.31 101 ARG B O 1
ATOM 5095 N N . LEU B 2 102 ? 168.224 141.203 185.761 1.00 68.45 102 LEU B N 1
ATOM 5096 C CA . LEU B 2 102 ? 167.290 142.121 186.398 1.00 68.45 102 LEU B CA 1
ATOM 5097 C C . LEU B 2 102 ? 167.783 143.558 186.447 1.00 68.45 102 LEU B C 1
ATOM 5098 O O . LEU B 2 102 ? 166.954 144.474 186.423 1.00 68.45 102 LEU B O 1
ATOM 5103 N N . ASP B 2 103 ? 169.088 143.793 186.527 1.00 73.62 103 ASP B N 1
ATOM 5104 C CA . ASP B 2 103 ? 169.604 145.153 186.546 1.00 73.62 103 ASP B CA 1
ATOM 5105 C C . ASP B 2 103 ? 169.565 145.800 185.173 1.00 73.62 103 ASP B C 1
ATOM 5106 O O . ASP B 2 103 ? 169.896 146.982 185.045 1.00 73.62 103 ASP B O 1
ATOM 5111 N N . TRP B 2 104 ? 169.165 145.055 184.144 1.00 70.32 104 TRP B N 1
ATOM 5112 C CA . TRP B 2 104 ? 168.971 145.658 182.833 1.00 70.32 104 TRP B CA 1
ATOM 5113 C C . TRP B 2 104 ? 167.718 146.517 182.810 1.00 70.32 104 TRP B C 1
ATOM 5114 O O . TRP B 2 104 ? 167.637 147.483 182.046 1.00 70.32 104 TRP B O 1
ATOM 5125 N N . PHE B 2 105 ? 166.736 146.189 183.644 1.00 68.24 105 PHE B N 1
ATOM 5126 C CA . PHE B 2 105 ? 165.427 146.833 183.594 1.00 68.24 105 PHE B CA 1
ATOM 5127 C C . PHE B 2 105 ? 165.494 148.183 184.295 1.00 68.24 105 PHE B C 1
ATOM 5128 O O . PHE B 2 105 ? 164.900 148.409 185.351 1.00 68.24 105 PHE B O 1
ATOM 5136 N N . THR B 2 106 ? 166.215 149.106 183.680 1.00 71.03 106 THR B N 1
ATOM 5137 C CA . THR B 2 106 ? 166.300 150.466 184.186 1.00 71.03 106 THR B CA 1
ATOM 5138 C C . THR B 2 106 ? 165.028 151.215 183.790 1.00 71.03 106 THR B C 1
ATOM 5139 O O . THR B 2 106 ? 164.059 150.612 183.324 1.00 71.03 106 THR B O 1
ATOM 5143 N N . ALA B 2 107 ? 165.010 152.532 183.974 1.00 71.06 107 ALA B N 1
ATOM 5144 C CA . ALA B 2 107 ? 163.814 153.294 183.645 1.00 71.06 107 ALA B CA 1
ATOM 5145 C C . ALA B 2 107 ? 163.617 153.427 182.144 1.00 71.06 107 ALA B C 1
ATOM 5146 O O . ALA B 2 107 ? 162.475 153.448 181.676 1.00 71.06 107 ALA B O 1
ATOM 5148 N N . GLU B 2 108 ? 164.707 153.514 181.380 1.00 73.50 108 GLU B N 1
ATOM 5149 C CA . GLU B 2 108 ? 164.590 153.635 179.932 1.00 73.50 108 GLU B CA 1
ATOM 5150 C C . GLU B 2 108 ? 164.377 152.279 179.274 1.00 73.50 108 GLU B C 1
ATOM 5151 O O . GLU B 2 108 ? 163.584 152.162 178.334 1.00 73.50 108 GLU B O 1
ATOM 5157 N N . ASN B 2 109 ? 165.078 151.250 179.747 1.00 70.71 109 ASN B N 1
ATOM 5158 C CA . ASN B 2 109 ? 164.944 149.921 179.178 1.00 70.71 109 ASN B CA 1
ATOM 5159 C C . ASN B 2 109 ? 163.574 149.321 179.418 1.00 70.71 109 ASN B C 1
ATOM 5160 O O . ASN B 2 109 ? 163.093 148.574 178.569 1.00 70.71 109 ASN B O 1
ATOM 5165 N N . THR B 2 110 ? 162.927 149.641 180.530 1.00 70.29 110 THR B N 1
ATOM 5166 C CA . THR B 2 110 ? 161.554 149.213 180.737 1.00 70.29 110 THR B CA 1
ATOM 5167 C C . THR B 2 110 ? 160.591 149.843 179.744 1.00 70.29 110 THR B C 1
ATOM 5168 O O . THR B 2 110 ? 159.725 149.141 179.213 1.00 70.29 110 THR B O 1
ATOM 5172 N N . ALA B 2 111 ? 160.728 151.139 179.467 1.00 69.94 111 ALA B N 1
ATOM 5173 C CA . ALA B 2 111 ? 159.900 151.764 178.443 1.00 69.94 111 ALA B CA 1
ATOM 5174 C C . ALA B 2 111 ? 160.169 151.150 177.078 1.00 69.94 111 ALA B C 1
ATOM 5175 O O . ALA B 2 111 ? 159.236 150.851 176.325 1.00 69.94 111 ALA B O 1
ATOM 5177 N N . THR B 2 112 ? 161.445 150.951 176.747 1.00 68.81 112 THR B N 1
ATOM 5178 C CA . THR B 2 112 ? 161.798 150.325 175.478 1.00 68.81 112 THR B CA 1
ATOM 5179 C C . THR B 2 112 ? 161.160 148.951 175.347 1.00 68.81 112 THR B C 1
ATOM 5180 O O . THR B 2 112 ? 160.546 148.631 174.324 1.00 68.81 112 THR B O 1
ATOM 5184 N N . ALA B 2 113 ? 161.287 148.126 176.383 1.00 68.22 113 ALA B N 1
ATOM 5185 C CA . ALA B 2 113 ? 160.771 146.771 176.335 1.00 68.22 113 ALA B CA 1
ATOM 5186 C C . ALA B 2 113 ? 159.256 146.719 176.336 1.00 68.22 113 ALA B C 1
ATOM 5187 O O . ALA B 2 113 ? 158.689 145.794 175.753 1.00 68.22 113 ALA B O 1
ATOM 5189 N N . ARG B 2 114 ? 158.581 147.673 176.966 1.00 70.41 114 ARG B N 1
ATOM 5190 C CA . ARG B 2 114 ? 157.131 147.672 176.882 1.00 70.41 114 ARG B CA 1
ATOM 5191 C C . ARG B 2 114 ? 156.637 148.162 175.534 1.00 70.41 114 ARG B C 1
ATOM 5192 O O . ARG B 2 114 ? 155.595 147.690 175.066 1.00 70.41 114 ARG B O 1
ATOM 5200 N N . GLN B 2 115 ? 157.366 149.071 174.885 1.00 71.12 115 GLN B N 1
ATOM 5201 C CA . GLN B 2 115 ? 157.035 149.409 173.508 1.00 71.12 115 GLN B CA 1
ATOM 5202 C C . GLN B 2 115 ? 157.252 148.226 172.581 1.00 71.12 115 GLN B C 1
ATOM 5203 O O . GLN B 2 115 ? 156.433 147.987 171.691 1.00 71.12 115 GLN B O 1
ATOM 5209 N N . ALA B 2 116 ? 158.329 147.470 172.793 1.00 68.61 116 ALA B N 1
ATOM 5210 C CA . ALA B 2 116 ? 158.620 146.319 171.950 1.00 68.61 116 ALA B CA 1
ATOM 5211 C C . ALA B 2 116 ? 157.534 145.257 172.006 1.00 68.61 116 ALA B C 1
ATOM 5212 O O . ALA B 2 116 ? 157.478 144.405 171.117 1.00 68.61 116 ALA B O 1
ATOM 5214 N N . ILE B 2 117 ? 156.679 145.278 173.021 1.00 68.86 117 ILE B N 1
ATOM 5215 C CA . ILE B 2 117 ? 155.587 144.325 173.130 1.00 68.86 117 ILE B CA 1
ATOM 5216 C C . ILE B 2 117 ? 154.259 144.945 172.723 1.00 68.86 117 ILE B C 1
ATOM 5217 O O . ILE B 2 117 ? 153.464 144.313 172.029 1.00 68.86 117 ILE B O 1
ATOM 5222 N N . ALA B 2 118 ? 154.004 146.179 173.139 1.00 71.74 118 ALA B N 1
ATOM 5223 C CA . ALA B 2 118 ? 152.692 146.770 172.954 1.00 71.74 118 ALA B CA 1
ATOM 5224 C C . ALA B 2 118 ? 152.524 147.487 171.625 1.00 71.74 118 ALA B C 1
ATOM 5225 O O . ALA B 2 118 ? 151.395 147.586 171.135 1.00 71.74 118 ALA B O 1
ATOM 5227 N N . ALA B 2 119 ? 153.600 147.994 171.031 1.00 71.73 119 ALA B N 1
ATOM 5228 C CA . ALA B 2 119 ? 153.492 148.881 169.882 1.00 71.73 119 ALA B CA 1
ATOM 5229 C C . ALA B 2 119 ? 154.284 148.376 168.687 1.00 71.73 119 ALA B C 1
ATOM 5230 O O . ALA B 2 119 ? 154.870 149.167 167.954 1.00 71.73 119 ALA B O 1
ATOM 5232 N N . THR B 2 120 ? 154.333 147.061 168.488 1.00 71.20 120 THR B N 1
ATOM 5233 C CA . THR B 2 120 ? 154.982 146.492 167.314 1.00 71.20 120 THR B CA 1
ATOM 5234 C C . THR B 2 120 ? 154.071 145.511 166.592 1.00 71.20 120 THR B C 1
ATOM 5235 O O . THR B 2 120 ? 154.538 144.751 165.744 1.00 71.20 120 THR B O 1
ATOM 5239 N N . GLY B 2 121 ? 152.786 145.507 166.915 1.00 71.32 121 GLY B N 1
ATOM 5240 C CA . GLY B 2 121 ? 151.866 144.551 166.356 1.00 71.32 121 GLY B CA 1
ATOM 5241 C C . GLY B 2 121 ? 151.604 144.752 164.880 1.00 71.32 121 GLY B C 1
ATOM 5242 O O . GLY B 2 121 ? 151.987 143.931 164.046 1.00 71.32 121 GLY B O 1
ATOM 5243 N N . PRO B 2 122 ? 150.940 145.855 164.526 1.00 72.14 122 PRO B N 1
ATOM 5244 C CA . PRO B 2 122 ? 150.481 146.035 163.146 1.00 72.14 122 PRO B CA 1
ATOM 5245 C C . PRO B 2 122 ? 151.575 146.332 162.133 1.00 72.14 122 PRO B C 1
ATOM 5246 O O . PRO B 2 122 ? 151.334 146.155 160.934 1.00 72.14 122 PRO B O 1
ATOM 5250 N N . GLU B 2 123 ? 152.757 146.783 162.547 1.00 73.85 123 GLU B N 1
ATOM 5251 C CA . GLU B 2 123 ? 153.862 146.979 161.619 1.00 73.85 123 GLU B CA 1
ATOM 5252 C C . GLU B 2 123 ? 154.799 145.786 161.549 1.00 73.85 123 GLU B C 1
ATOM 5253 O O . GLU B 2 123 ? 155.842 145.873 160.900 1.00 73.85 123 GLU B O 1
ATOM 5259 N N . LEU B 2 124 ? 154.458 144.680 162.199 1.00 69.09 124 LEU B N 1
ATOM 5260 C CA . LEU B 2 124 ? 155.116 143.416 161.926 1.00 69.09 124 LEU B CA 1
ATOM 5261 C C . LEU B 2 124 ? 154.366 142.565 160.919 1.00 69.09 124 LEU B C 1
ATOM 5262 O O . LEU B 2 124 ? 155.004 141.821 160.173 1.00 69.09 124 LEU B O 1
ATOM 5267 N N . VAL B 2 125 ? 153.038 142.648 160.884 1.00 67.45 125 VAL B N 1
ATOM 5268 C CA . VAL B 2 125 ? 152.291 141.989 159.822 1.00 67.45 125 VAL B CA 1
ATOM 5269 C C . VAL B 2 125 ? 152.436 142.756 158.519 1.00 67.45 125 VAL B C 1
ATOM 5270 O O . VAL B 2 125 ? 152.591 142.162 157.447 1.00 67.45 125 VAL B O 1
ATOM 5274 N N . GLY B 2 126 ? 152.391 144.080 158.586 1.00 67.68 126 GLY B N 1
ATOM 5275 C CA . GLY B 2 126 ? 152.558 144.897 157.408 1.00 67.68 126 GLY B CA 1
ATOM 5276 C C . GLY B 2 126 ? 154.006 145.263 157.193 1.00 67.68 126 GLY B C 1
ATOM 5277 O O . GLY B 2 126 ? 154.353 146.441 157.095 1.00 67.68 126 GLY B O 1
ATOM 5278 N N . LEU B 2 127 ? 154.864 144.259 157.137 1.00 64.18 127 LEU B N 1
ATOM 5279 C CA . LEU B 2 127 ? 156.279 144.500 156.889 1.00 64.18 127 LEU B CA 1
ATOM 5280 C C . LEU B 2 127 ? 156.777 143.931 155.573 1.00 64.18 127 LEU B C 1
ATOM 5281 O O . LEU B 2 127 ? 157.282 144.701 154.755 1.00 64.18 127 LEU B O 1
ATOM 5286 N N . VAL B 2 128 ? 156.620 142.639 155.311 1.00 63.25 128 VAL B N 1
ATOM 5287 C CA . VAL B 2 128 ? 157.099 142.070 154.061 1.00 63.25 128 VAL B CA 1
ATOM 5288 C C . VAL B 2 128 ? 156.368 142.646 152.854 1.00 63.25 128 VAL B C 1
ATOM 5289 O O . VAL B 2 128 ? 156.985 142.882 151.813 1.00 63.25 128 VAL B O 1
ATOM 5293 N N . VAL B 2 129 ? 155.066 142.896 152.971 1.00 62.46 129 VAL B N 1
ATOM 5294 C CA . VAL B 2 129 ? 154.277 143.383 151.848 1.00 62.46 129 VAL B CA 1
ATOM 5295 C C . VAL B 2 129 ? 154.308 144.900 151.733 1.00 62.46 129 VAL B C 1
ATOM 5296 O O . VAL B 2 129 ? 154.012 145.434 150.654 1.00 62.46 129 VAL B O 1
ATOM 5300 N N . ASN B 2 130 ? 154.691 145.610 152.788 1.00 63.69 130 ASN B N 1
ATOM 5301 C CA . ASN B 2 130 ? 154.687 147.060 152.770 1.00 63.69 130 ASN B CA 1
ATOM 5302 C C . ASN B 2 130 ? 156.065 147.677 152.610 1.00 63.69 130 ASN B C 1
ATOM 5303 O O . ASN B 2 130 ? 156.161 148.790 152.087 1.00 63.69 130 ASN B O 1
ATOM 5308 N N . LEU B 2 131 ? 157.128 147.008 153.044 1.00 64.27 131 LEU B N 1
ATOM 5309 C CA . LEU B 2 131 ? 158.440 147.626 153.010 1.00 64.27 131 LEU B CA 1
ATOM 5310 C C . LEU B 2 131 ? 159.470 146.742 152.331 1.00 64.27 131 LEU B C 1
ATOM 5311 O O . LEU B 2 131 ? 160.362 147.245 151.652 1.00 64.27 131 LEU B O 1
ATOM 5316 N N . VAL B 2 132 ? 159.373 145.430 152.509 1.00 62.14 132 VAL B N 1
ATOM 5317 C CA . VAL B 2 132 ? 160.432 144.562 152.010 1.00 62.14 132 VAL B CA 1
ATOM 5318 C C . VAL B 2 132 ? 160.308 144.344 150.511 1.00 62.14 132 VAL B C 1
ATOM 5319 O O . VAL B 2 132 ? 161.294 144.465 149.780 1.00 62.14 132 VAL B O 1
ATOM 5323 N N . THR B 2 133 ? 159.124 144.013 150.020 1.00 61.22 133 THR B N 1
ATOM 5324 C CA . THR B 2 133 ? 159.025 143.790 148.583 1.00 61.22 133 THR B CA 1
ATOM 5325 C C . THR B 2 133 ? 159.004 145.098 147.792 1.00 61.22 133 THR B C 1
ATOM 5326 O O . THR B 2 133 ? 159.673 145.175 146.753 1.00 61.22 133 THR B O 1
ATOM 5330 N N . PRO B 2 134 ? 158.288 146.148 148.222 1.00 60.31 134 PRO B N 1
ATOM 5331 C CA . PRO B 2 134 ? 158.332 147.392 147.446 1.00 60.31 134 PRO B CA 1
ATOM 5332 C C . PRO B 2 134 ? 159.707 148.010 147.382 1.00 60.31 134 PRO B C 1
ATOM 5333 O O . PRO B 2 134 ? 160.015 148.707 146.411 1.00 60.31 134 PRO B O 1
ATOM 5337 N N . LEU B 2 135 ? 160.546 147.783 148.385 1.00 60.62 135 LEU B N 1
ATOM 5338 C CA . LEU B 2 135 ? 161.884 148.347 148.385 1.00 60.62 135 LEU B CA 1
ATOM 5339 C C . LEU B 2 135 ? 162.876 147.524 147.586 1.00 60.62 135 LEU B C 1
ATOM 5340 O O . LEU B 2 135 ? 163.613 148.090 146.777 1.00 60.62 135 LEU B O 1
ATOM 5345 N N . THR B 2 136 ? 162.920 146.213 147.785 1.00 59.27 136 THR B N 1
ATOM 5346 C CA . THR B 2 136 ? 163.845 145.378 147.041 1.00 59.27 136 THR B CA 1
ATOM 5347 C C . THR B 2 136 ? 163.434 145.191 145.594 1.00 59.27 136 THR B C 1
ATOM 5348 O O . THR B 2 136 ? 164.269 144.794 144.782 1.00 59.27 136 THR B O 1
ATOM 5352 N N . SER B 2 137 ? 162.179 145.461 145.249 1.00 58.04 137 SER B N 1
ATOM 5353 C CA . SER B 2 137 ? 161.791 145.413 143.849 1.00 58.04 137 SER B CA 1
ATOM 5354 C C . SER B 2 137 ? 162.200 146.677 143.115 1.00 58.04 137 SER B C 1
ATOM 5355 O O . SER B 2 137 ? 162.721 146.603 141.998 1.00 58.04 137 SER B O 1
ATOM 5358 N N . ALA B 2 138 ? 161.979 147.835 143.730 1.00 57.10 138 ALA B N 1
ATOM 5359 C CA . ALA B 2 138 ? 162.353 149.114 143.153 1.00 57.10 138 ALA B CA 1
ATOM 5360 C C . ALA B 2 138 ? 163.853 149.307 143.069 1.00 57.10 138 ALA B C 1
ATOM 5361 O O . ALA B 2 138 ? 164.304 150.207 142.359 1.00 57.10 138 ALA B O 1
ATOM 5363 N N . ILE B 2 139 ? 164.633 148.499 143.773 1.00 56.31 139 ILE B N 1
ATOM 5364 C CA . ILE B 2 139 ? 166.083 148.615 143.715 1.00 56.31 139 ILE B CA 1
ATOM 5365 C C . ILE B 2 139 ? 166.652 147.777 142.585 1.00 56.31 139 ILE B C 1
ATOM 5366 O O . ILE B 2 139 ? 167.594 148.193 141.909 1.00 56.31 139 ILE B O 1
ATOM 5371 N N . LEU B 2 140 ? 166.085 146.605 142.338 1.00 54.95 140 LEU B N 1
ATOM 5372 C CA . LEU B 2 140 ? 166.520 145.780 141.226 1.00 54.95 140 LEU B CA 1
ATOM 5373 C C . LEU B 2 140 ? 165.906 146.189 139.901 1.00 54.95 140 LEU B C 1
ATOM 5374 O O . LEU B 2 140 ? 166.471 145.857 138.860 1.00 54.95 140 LEU B O 1
ATOM 5379 N N . LEU B 2 141 ? 164.774 146.897 139.901 1.00 52.67 141 LEU B N 1
ATOM 5380 C CA . LEU B 2 141 ? 164.114 147.175 138.627 1.00 52.67 141 LEU B CA 1
ATOM 5381 C C . LEU B 2 141 ? 164.989 147.968 137.668 1.00 52.67 141 LEU B C 1
ATOM 5382 O O . LEU B 2 141 ? 165.121 147.547 136.506 1.00 52.67 141 LEU B O 1
ATOM 5387 N N . PRO B 2 142 ? 165.597 149.097 138.049 1.00 51.81 142 PRO B N 1
ATOM 5388 C CA . PRO B 2 142 ? 166.433 149.822 137.083 1.00 51.81 142 PRO B CA 1
ATOM 5389 C C . PRO B 2 142 ? 167.655 149.049 136.637 1.00 51.81 142 PRO B C 1
ATOM 5390 O O . PRO B 2 142 ? 168.069 149.201 135.484 1.00 51.81 142 PRO B O 1
ATOM 5394 N N . ALA B 2 143 ? 168.225 148.207 137.490 1.00 50.54 143 ALA B N 1
ATOM 5395 C CA . ALA B 2 143 ? 169.356 147.384 137.097 1.00 50.54 143 ALA B CA 1
ATOM 5396 C C . ALA B 2 143 ? 168.984 146.304 136.099 1.00 50.54 143 ALA B C 1
ATOM 5397 O O . ALA B 2 143 ? 169.807 145.960 135.249 1.00 50.54 143 ALA B O 1
ATOM 5399 N N . VAL B 2 144 ? 167.773 145.757 136.184 1.00 49.98 144 VAL B N 1
ATOM 5400 C CA . VAL B 2 144 ? 167.319 144.799 135.185 1.00 49.98 144 VAL B CA 1
ATOM 5401 C C . VAL B 2 144 ? 166.933 145.506 133.900 1.00 49.98 144 VAL B C 1
ATOM 5402 O O . VAL B 2 144 ? 167.129 144.965 132.810 1.00 49.98 144 VAL B O 1
ATOM 5406 N N . ILE B 2 145 ? 166.379 146.712 134.000 1.00 50.00 145 ILE B N 1
ATOM 5407 C CA . ILE B 2 145 ? 166.077 147.491 132.808 1.00 50.00 145 ILE B CA 1
ATOM 5408 C C . ILE B 2 145 ? 167.345 147.825 132.048 1.00 50.00 145 ILE B C 1
ATOM 5409 O O . ILE B 2 145 ? 167.383 147.712 130.822 1.00 50.00 145 ILE B O 1
ATOM 5414 N N . ALA B 2 146 ? 168.399 148.225 132.755 1.00 50.73 146 ALA B N 1
ATOM 5415 C CA . ALA B 2 146 ? 169.646 148.595 132.100 1.00 50.73 146 ALA B CA 1
ATOM 5416 C C . ALA B 2 146 ? 170.268 147.416 131.369 1.00 50.73 146 ALA B C 1
ATOM 5417 O O . ALA B 2 146 ? 170.944 147.600 130.355 1.00 50.73 146 ALA B O 1
ATOM 5419 N N . LEU B 2 147 ? 170.054 146.199 131.867 1.00 50.87 147 LEU B N 1
ATOM 5420 C CA . LEU B 2 147 ? 170.634 145.020 131.236 1.00 50.87 147 LEU B CA 1
ATOM 5421 C C . LEU B 2 147 ? 169.949 144.659 129.931 1.00 50.87 147 LEU B C 1
ATOM 5422 O O . LEU B 2 147 ? 170.601 144.121 129.034 1.00 50.87 147 LEU B O 1
ATOM 5427 N N . ALA B 2 148 ? 168.656 144.926 129.808 1.00 49.03 148 ALA B N 1
ATOM 5428 C CA . ALA B 2 148 ? 167.945 144.594 128.587 1.00 49.03 148 ALA B CA 1
ATOM 5429 C C . ALA B 2 148 ? 168.230 145.575 127.468 1.00 49.03 148 ALA B C 1
ATOM 5430 O O . ALA B 2 148 ? 167.958 145.266 126.307 1.00 49.03 148 ALA B O 1
ATOM 5432 N N . LEU B 2 149 ? 168.780 146.740 127.793 1.00 49.29 149 LEU B N 1
ATOM 5433 C CA . LEU B 2 149 ? 169.082 147.760 126.801 1.00 49.29 149 LEU B CA 1
ATOM 5434 C C . LEU B 2 149 ? 170.354 147.469 126.031 1.00 49.29 149 LEU B C 1
ATOM 5435 O O . LEU B 2 149 ? 170.521 147.980 124.923 1.00 49.29 149 LEU B O 1
ATOM 5440 N N . LEU B 2 150 ? 171.248 146.669 126.591 1.00 50.13 150 LEU B N 1
ATOM 5441 C CA . LEU B 2 150 ? 172.524 146.418 125.934 1.00 50.13 150 LEU B CA 1
ATOM 5442 C C . LEU B 2 150 ? 172.393 145.746 124.574 1.00 50.13 150 LEU B C 1
ATOM 5443 O O . LEU B 2 150 ? 173.188 146.080 123.681 1.00 50.13 150 LEU B O 1
ATOM 5448 N N . PRO B 2 151 ? 171.471 144.812 124.338 1.00 49.73 151 PRO B N 1
ATOM 5449 C CA . PRO B 2 151 ? 171.298 144.340 122.961 1.00 49.73 151 PRO B CA 1
ATOM 5450 C C . PRO B 2 151 ? 170.698 145.390 122.053 1.00 49.73 151 PRO B C 1
ATOM 5451 O O . PRO B 2 151 ? 170.858 145.301 120.831 1.00 49.73 151 PRO B O 1
ATOM 5455 N N . ILE B 2 152 ? 170.022 146.386 122.616 1.00 48.92 152 ILE B N 1
ATOM 5456 C CA . ILE B 2 152 ? 169.297 147.387 121.846 1.00 48.92 152 ILE B CA 1
ATOM 5457 C C . ILE B 2 152 ? 170.200 148.570 121.537 1.00 48.92 152 ILE B C 1
ATOM 5458 O O . ILE B 2 152 ? 170.460 148.882 120.372 1.00 48.92 152 ILE B O 1
ATOM 5463 N N . SER B 2 153 ? 170.678 149.241 122.577 1.00 49.44 153 SER B N 1
ATOM 5464 C CA . SER B 2 153 ? 171.629 150.338 122.444 1.00 49.44 153 SER B CA 1
ATOM 5465 C C . SER B 2 153 ? 172.647 150.201 123.561 1.00 49.44 153 SER B C 1
ATOM 5466 O O . SER B 2 153 ? 172.338 150.485 124.721 1.00 49.44 153 SER B O 1
ATOM 5469 N N . TRP B 2 154 ? 173.857 149.771 123.216 1.00 49.27 154 TRP B N 1
ATOM 5470 C CA . TRP B 2 154 ? 174.834 149.494 124.258 1.00 49.27 154 TRP B CA 1
ATOM 5471 C C . TRP B 2 154 ? 175.341 150.773 124.904 1.00 49.27 154 TRP B C 1
ATOM 5472 O O . TRP B 2 154 ? 175.660 150.775 126.092 1.00 49.27 154 TRP B O 1
ATOM 5483 N N . GLN B 2 155 ? 175.420 151.873 124.155 1.00 49.28 155 GLN B N 1
ATOM 5484 C CA . GLN B 2 155 ? 175.822 153.137 124.761 1.00 49.28 155 GLN B CA 1
ATOM 5485 C C . GLN B 2 155 ? 174.873 153.534 125.880 1.00 49.28 155 GLN B C 1
ATOM 5486 O O . GLN B 2 155 ? 175.302 153.798 127.010 1.00 49.28 155 GLN B O 1
ATOM 5492 N N . LEU B 2 156 ? 173.577 153.573 125.588 1.00 50.75 156 LEU B N 1
ATOM 5493 C CA . LEU B 2 156 ? 172.582 153.928 126.586 1.00 50.75 156 LEU B CA 1
ATOM 5494 C C . LEU B 2 156 ? 172.396 152.851 127.639 1.00 50.75 156 LEU B C 1
ATOM 5495 O O . LEU B 2 156 ? 171.838 153.137 128.700 1.00 50.75 156 LEU B O 1
ATOM 5500 N N . GLY B 2 157 ? 172.834 151.627 127.377 1.00 49.36 157 GLY B N 1
ATOM 5501 C CA . GLY B 2 157 ? 172.746 150.597 128.387 1.00 49.36 157 GLY B CA 1
ATOM 5502 C C . GLY B 2 157 ? 173.876 150.698 129.380 1.00 49.36 157 GLY B C 1
ATOM 5503 O O . GLY B 2 157 ? 173.657 150.623 130.588 1.00 49.36 157 GLY B O 1
ATOM 5504 N N . VAL B 2 158 ? 175.095 150.877 128.876 1.00 50.74 158 VAL B N 1
ATOM 5505 C CA . VAL B 2 158 ? 176.245 151.100 129.737 1.00 50.74 158 VAL B CA 1
ATOM 5506 C C . VAL B 2 158 ? 176.078 152.366 130.557 1.00 50.74 158 VAL B C 1
ATOM 5507 O O . VAL B 2 158 ? 176.389 152.376 131.753 1.00 50.74 158 VAL B O 1
ATOM 5511 N N . ALA B 2 159 ? 175.594 153.447 129.951 1.00 50.38 159 ALA B N 1
ATOM 5512 C CA . ALA B 2 159 ? 175.340 154.671 130.689 1.00 50.38 159 ALA B CA 1
ATOM 5513 C C . ALA B 2 159 ? 174.253 154.513 131.737 1.00 50.38 159 ALA B C 1
ATOM 5514 O O . ALA B 2 159 ? 174.125 155.375 132.607 1.00 50.38 159 ALA B O 1
ATOM 5516 N N . ALA B 2 160 ? 173.473 153.440 131.678 1.00 51.10 160 ALA B N 1
ATOM 5517 C CA . ALA B 2 160 ? 172.441 153.167 132.663 1.00 51.10 160 ALA B CA 1
ATOM 5518 C C . ALA B 2 160 ? 172.880 152.159 133.711 1.00 51.10 160 ALA B C 1
ATOM 5519 O O . ALA B 2 160 ? 172.312 152.145 134.805 1.00 51.10 160 ALA B O 1
ATOM 5521 N N . LEU B 2 161 ? 173.858 151.309 133.402 1.00 52.00 161 LEU B N 1
ATOM 5522 C CA . LEU B 2 161 ? 174.526 150.559 134.456 1.00 52.00 161 LEU B CA 1
ATOM 5523 C C . LEU B 2 161 ? 175.381 151.479 135.307 1.00 52.00 161 LEU B C 1
ATOM 5524 O O . LEU B 2 161 ? 175.441 151.321 136.529 1.00 52.00 161 LEU B O 1
ATOM 5529 N N . ALA B 2 162 ? 176.051 152.442 134.676 1.00 53.15 162 ALA B N 1
ATOM 5530 C CA . ALA B 2 162 ? 176.884 153.372 135.428 1.00 53.15 162 ALA B CA 1
ATOM 5531 C C . ALA B 2 162 ? 176.057 154.198 136.400 1.00 53.15 162 ALA B C 1
ATOM 5532 O O . ALA B 2 162 ? 176.576 154.685 137.408 1.00 53.15 162 ALA B O 1
ATOM 5534 N N . GLY B 2 163 ? 174.775 154.369 136.121 1.00 52.99 163 GLY B N 1
ATOM 5535 C CA . GLY B 2 163 ? 173.954 155.241 136.926 1.00 52.99 163 GLY B CA 1
ATOM 5536 C C . GLY B 2 163 ? 173.237 154.605 138.085 1.00 52.99 163 GLY B C 1
ATOM 5537 O O . GLY B 2 163 ? 172.640 155.323 138.885 1.00 52.99 163 GLY B O 1
ATOM 5538 N N . VAL B 2 164 ? 173.260 153.285 138.212 1.00 53.70 164 VAL B N 1
ATOM 5539 C CA . VAL B 2 164 ? 172.620 152.622 139.343 1.00 53.70 164 VAL B CA 1
ATOM 5540 C C . VAL B 2 164 ? 173.428 152.884 140.611 1.00 53.70 164 VAL B C 1
ATOM 5541 O O . VAL B 2 164 ? 172.842 153.291 141.624 1.00 53.70 164 VAL B O 1
ATOM 5545 N N . PRO B 2 165 ? 174.754 152.681 140.624 1.00 55.28 165 PRO B N 1
ATOM 5546 C CA . PRO B 2 165 ? 175.511 153.015 141.837 1.00 55.28 165 PRO B CA 1
ATOM 5547 C C . PRO B 2 165 ? 175.438 154.479 142.223 1.00 55.28 165 PRO B C 1
ATOM 5548 O O . PRO B 2 165 ? 175.300 154.783 143.409 1.00 55.28 165 PRO B O 1
ATOM 5552 N N . LEU B 2 166 ? 175.526 155.397 141.262 1.00 53.84 166 LEU B N 1
ATOM 5553 C CA . LEU B 2 166 ? 175.472 156.814 141.599 1.00 53.84 166 LEU B CA 1
ATOM 5554 C C . LEU B 2 166 ? 174.121 157.206 142.170 1.00 53.84 166 LEU B C 1
ATOM 5555 O O . LEU B 2 166 ? 174.058 157.913 143.179 1.00 53.84 166 LEU B O 1
ATOM 5560 N N . LEU B 2 167 ? 173.038 156.758 141.553 1.00 53.42 167 LEU B N 1
ATOM 5561 C CA . LEU B 2 167 ? 171.713 157.116 142.030 1.00 53.42 167 LEU B CA 1
ATOM 5562 C C . LEU B 2 167 ? 171.350 156.416 143.326 1.00 53.42 167 LEU B C 1
ATOM 5563 O O . LEU B 2 167 ? 170.512 156.924 144.075 1.00 53.42 167 LEU B O 1
ATOM 5568 N N . LEU B 2 168 ? 171.950 155.261 143.614 1.00 54.19 168 LEU B N 1
ATOM 5569 C CA . LEU B 2 168 ? 171.725 154.627 144.906 1.00 54.19 168 LEU B CA 1
ATOM 5570 C C . LEU B 2 168 ? 172.577 155.255 145.996 1.00 54.19 168 LEU B C 1
ATOM 5571 O O . LEU B 2 168 ? 172.137 155.351 147.146 1.00 54.19 168 LEU B O 1
ATOM 5576 N N . GLY B 2 169 ? 173.786 155.698 145.658 1.00 55.41 169 GLY B N 1
ATOM 5577 C CA . GLY B 2 169 ? 174.574 156.460 146.603 1.00 55.41 169 GLY B CA 1
ATOM 5578 C C . GLY B 2 169 ? 173.948 157.791 146.942 1.00 55.41 169 GLY B C 1
ATOM 5579 O O . GLY B 2 169 ? 173.989 158.217 148.095 1.00 55.41 169 GLY B O 1
ATOM 5580 N N . ALA B 2 170 ? 173.357 158.462 145.961 1.00 53.97 170 ALA B N 1
ATOM 5581 C CA . ALA B 2 170 ? 172.655 159.712 146.205 1.00 53.97 170 ALA B CA 1
ATOM 5582 C C . ALA B 2 170 ? 171.380 159.520 147.006 1.00 53.97 170 ALA B C 1
ATOM 5583 O O . ALA B 2 170 ? 170.883 160.481 147.593 1.00 53.97 170 ALA B O 1
ATOM 5585 N N . LEU B 2 171 ? 170.839 158.308 147.045 1.00 54.44 171 LEU B N 1
ATOM 5586 C CA . LEU B 2 171 ? 169.699 157.997 147.893 1.00 54.44 171 LEU B CA 1
ATOM 5587 C C . LEU B 2 171 ? 170.103 157.620 149.304 1.00 54.44 171 LEU B C 1
ATOM 5588 O O . LEU B 2 171 ? 169.408 157.985 150.254 1.00 54.44 171 LEU B O 1
ATOM 5593 N N . TRP B 2 172 ? 171.203 156.887 149.456 1.00 58.55 172 TRP B N 1
ATOM 5594 C CA . TRP B 2 172 ? 171.715 156.586 150.784 1.00 58.55 172 TRP B CA 1
ATOM 5595 C C . TRP B 2 172 ? 172.261 157.827 151.471 1.00 58.55 172 TRP B C 1
ATOM 5596 O O . TRP B 2 172 ? 172.034 158.018 152.670 1.00 58.55 172 TRP B O 1
ATOM 5607 N N . ALA B 2 173 ? 172.964 158.685 150.736 1.00 58.44 173 ALA B N 1
ATOM 5608 C CA . ALA B 2 173 ? 173.573 159.865 151.323 1.00 58.44 173 ALA B CA 1
ATOM 5609 C C . ALA B 2 173 ? 172.554 160.912 151.726 1.00 58.44 173 ALA B C 1
ATOM 5610 O O . ALA B 2 173 ? 172.712 161.528 152.782 1.00 58.44 173 ALA B O 1
ATOM 5612 N N . SER B 2 174 ? 171.517 161.133 150.928 1.00 59.42 174 SER B N 1
ATOM 5613 C CA . SER B 2 174 ? 170.488 162.096 151.278 1.00 59.42 174 SER B CA 1
ATOM 5614 C C . SER B 2 174 ? 169.604 161.613 152.413 1.00 59.42 174 SER B C 1
ATOM 5615 O O . SER B 2 174 ? 168.905 162.424 153.021 1.00 59.42 174 SER B O 1
ATOM 5618 N N . ALA B 2 175 ? 169.613 160.320 152.715 1.00 61.64 175 ALA B N 1
ATOM 5619 C CA . ALA B 2 175 ? 168.940 159.810 153.899 1.00 61.64 175 ALA B CA 1
ATOM 5620 C C . ALA B 2 175 ? 169.823 159.857 155.130 1.00 61.64 175 ALA B C 1
ATOM 5621 O O . ALA B 2 175 ? 169.331 160.154 156.221 1.00 61.64 175 ALA B O 1
ATOM 5623 N N . ALA B 2 176 ? 171.120 159.589 154.974 1.00 63.47 176 ALA B N 1
ATOM 5624 C CA . ALA B 2 176 ? 172.046 159.780 156.081 1.00 63.47 176 ALA B CA 1
ATOM 5625 C C . ALA B 2 176 ? 172.071 161.229 156.542 1.00 63.47 176 ALA B C 1
ATOM 5626 O O . ALA B 2 176 ? 172.036 161.492 157.747 1.00 63.47 176 ALA B O 1
ATOM 5628 N N . PHE B 2 177 ? 172.128 162.178 155.607 1.00 64.85 177 PHE B N 1
ATOM 5629 C CA . PHE B 2 177 ? 172.072 163.589 155.957 1.00 64.85 177 PHE B CA 1
ATOM 5630 C C . PHE B 2 177 ? 170.768 163.971 156.631 1.00 64.85 177 PHE B C 1
ATOM 5631 O O . PHE B 2 177 ? 170.792 164.692 157.630 1.00 64.85 177 PHE B O 1
ATOM 5639 N N . ALA B 2 178 ? 169.638 163.507 156.114 1.00 66.07 178 ALA B N 1
ATOM 5640 C CA . ALA B 2 178 ? 168.344 163.830 156.690 1.00 66.07 178 ALA B CA 1
ATOM 5641 C C . ALA B 2 178 ? 168.134 163.200 158.054 1.00 66.07 178 ALA B C 1
ATOM 5642 O O . ALA B 2 178 ? 167.368 163.739 158.855 1.00 66.07 178 ALA B O 1
ATOM 5644 N N . ARG B 2 179 ? 168.791 162.080 158.337 1.00 69.86 179 ARG B N 1
ATOM 5645 C CA . ARG B 2 179 ? 168.717 161.470 159.653 1.00 69.86 179 ARG B CA 1
ATOM 5646 C C . ARG B 2 179 ? 169.667 162.103 160.650 1.00 69.86 179 ARG B C 1
ATOM 5647 O O . ARG B 2 179 ? 169.298 162.256 161.816 1.00 69.86 179 ARG B O 1
ATOM 5655 N N . ARG B 2 180 ? 170.866 162.487 160.223 1.00 70.73 180 ARG B N 1
ATOM 5656 C CA . ARG B 2 180 ? 171.830 163.087 161.129 1.00 70.73 180 ARG B CA 1
ATOM 5657 C C . ARG B 2 180 ? 171.432 164.489 161.560 1.00 70.73 180 ARG B C 1
ATOM 5658 O O . ARG B 2 180 ? 171.884 164.949 162.612 1.00 70.73 180 ARG B O 1
ATOM 5666 N N . ALA B 2 181 ? 170.592 165.170 160.786 1.00 73.39 181 ALA B N 1
ATOM 5667 C CA . ALA B 2 181 ? 170.082 166.479 161.169 1.00 73.39 181 ALA B CA 1
ATOM 5668 C C . ALA B 2 181 ? 168.887 166.399 162.102 1.00 73.39 181 ALA B C 1
ATOM 5669 O O . ALA B 2 181 ? 168.748 167.251 162.987 1.00 73.39 181 ALA B O 1
ATOM 5671 N N . ASP B 2 182 ? 168.030 165.398 161.936 1.00 74.82 182 ASP B N 1
ATOM 5672 C CA . ASP B 2 182 ? 166.880 165.227 162.806 1.00 74.82 182 ASP B CA 1
ATOM 5673 C C . ASP B 2 182 ? 167.258 164.780 164.207 1.00 74.82 182 ASP B C 1
ATOM 5674 O O . ASP B 2 182 ? 166.430 164.892 165.114 1.00 74.82 182 ASP B O 1
ATOM 5679 N N . THR B 2 183 ? 168.470 164.268 164.412 1.00 73.77 183 THR B N 1
ATOM 5680 C CA . THR B 2 183 ? 168.947 164.002 165.759 1.00 73.77 183 THR B CA 1
ATOM 5681 C C . THR B 2 183 ? 169.524 165.237 166.427 1.00 73.77 183 THR B C 1
ATOM 5682 O O . THR B 2 183 ? 169.275 165.448 167.616 1.00 73.77 183 THR B O 1
ATOM 5686 N N . ALA B 2 184 ? 170.275 166.058 165.702 1.00 73.72 184 ALA B N 1
ATOM 5687 C CA . ALA B 2 184 ? 170.656 167.351 166.244 1.00 73.72 184 ALA B CA 1
ATOM 5688 C C . ALA B 2 184 ? 169.445 168.215 166.556 1.00 73.72 184 ALA B C 1
ATOM 5689 O O . ALA B 2 184 ? 169.466 168.957 167.543 1.00 73.72 184 ALA B O 1
ATOM 5691 N N . ALA B 2 185 ? 168.381 168.107 165.763 1.00 76.10 185 ALA B N 1
ATOM 5692 C CA . ALA B 2 185 ? 167.190 168.907 166.003 1.00 76.10 185 ALA B CA 1
ATOM 5693 C C . ALA B 2 185 ? 166.488 168.559 167.304 1.00 76.10 185 ALA B C 1
ATOM 5694 O O . ALA B 2 185 ? 166.069 169.472 168.020 1.00 76.10 185 ALA B O 1
ATOM 5696 N N . ASP B 2 186 ? 166.347 167.279 167.638 1.00 76.50 186 ASP B N 1
ATOM 5697 C CA . ASP B 2 186 ? 165.704 166.909 168.889 1.00 76.50 186 ASP B CA 1
ATOM 5698 C C . ASP B 2 186 ? 166.696 166.741 170.027 1.00 76.50 186 ASP B C 1
ATOM 5699 O O . ASP B 2 186 ? 166.287 166.432 171.147 1.00 76.50 186 ASP B O 1
ATOM 5704 N N . LYS B 2 187 ? 167.987 166.925 169.766 1.00 74.56 187 LYS B N 1
ATOM 5705 C CA . LYS B 2 187 ? 168.949 167.107 170.836 1.00 74.56 187 LYS B CA 1
ATOM 5706 C C . LYS B 2 187 ? 169.031 168.549 171.305 1.00 74.56 187 LYS B C 1
ATOM 5707 O O . LYS B 2 187 ? 169.084 168.788 172.514 1.00 74.56 187 LYS B O 1
ATOM 5713 N N . ALA B 2 188 ? 169.021 169.512 170.384 1.00 74.23 188 ALA B N 1
ATOM 5714 C CA . ALA B 2 188 ? 168.990 170.912 170.781 1.00 74.23 188 ALA B CA 1
ATOM 5715 C C . ALA B 2 188 ? 167.696 171.275 171.492 1.00 74.23 188 ALA B C 1
ATOM 5716 O O . ALA B 2 188 ? 167.721 172.044 172.457 1.00 74.23 188 ALA B O 1
ATOM 5718 N N . ASN B 2 189 ? 166.563 170.730 171.049 1.00 73.73 189 ASN B N 1
ATOM 5719 C CA . ASN B 2 189 ? 165.300 171.017 171.717 1.00 73.73 189 ASN B CA 1
ATOM 5720 C C . ASN B 2 189 ? 165.302 170.481 173.140 1.00 73.73 189 ASN B C 1
ATOM 5721 O O . ASN B 2 189 ? 164.778 171.121 174.056 1.00 73.73 189 ASN B O 1
ATOM 5726 N N . THR B 2 190 ? 165.887 169.302 173.348 1.00 73.49 190 THR B N 1
ATOM 5727 C CA . THR B 2 190 ? 166.021 168.780 174.702 1.00 73.49 190 THR B CA 1
ATOM 5728 C C . THR B 2 190 ? 166.980 169.620 175.532 1.00 73.49 190 THR B C 1
ATOM 5729 O O . THR B 2 190 ? 166.714 169.884 176.708 1.00 73.49 190 THR B O 1
ATOM 5733 N N . ALA B 2 191 ? 168.091 170.055 174.941 1.00 73.06 191 ALA B N 1
ATOM 5734 C CA . ALA B 2 191 ? 169.045 170.879 175.674 1.00 73.06 191 ALA B CA 1
ATOM 5735 C C . ALA B 2 191 ? 168.460 172.248 175.993 1.00 73.06 191 ALA B C 1
ATOM 5736 O O . ALA B 2 191 ? 168.982 172.977 176.841 1.00 73.06 191 ALA B O 1
ATOM 5738 N N . LEU B 2 192 ? 167.401 172.633 175.287 1.00 71.35 192 LEU B N 1
ATOM 5739 C CA . LEU B 2 192 ? 166.698 173.874 175.586 1.00 71.35 192 LEU B CA 1
ATOM 5740 C C . LEU B 2 192 ? 165.657 173.669 176.677 1.00 71.35 192 LEU B C 1
ATOM 5741 O O . LEU B 2 192 ? 165.649 174.384 177.681 1.00 71.35 192 LEU B O 1
ATOM 5746 N N . THR B 2 193 ? 164.771 172.694 176.487 1.00 72.39 193 THR B N 1
ATOM 5747 C CA . THR B 2 193 ? 163.650 172.465 177.396 1.00 72.39 193 THR B CA 1
ATOM 5748 C C . THR B 2 193 ? 164.004 171.360 178.385 1.00 72.39 193 THR B C 1
ATOM 5749 O O . THR B 2 193 ? 163.429 170.270 178.384 1.00 72.39 193 THR B O 1
ATOM 5753 N N . GLU B 2 194 ? 164.980 171.643 179.242 1.00 73.04 194 GLU B N 1
ATOM 5754 C CA . GLU B 2 194 ? 165.252 170.760 180.368 1.00 73.04 194 GLU B CA 1
ATOM 5755 C C . GLU B 2 194 ? 165.449 171.618 181.605 1.00 73.04 194 GLU B C 1
ATOM 5756 O O . GLU B 2 194 ? 165.421 171.119 182.731 1.00 73.04 194 GLU B O 1
ATOM 5762 N N . ARG B 2 195 ? 165.654 172.913 181.395 1.00 71.51 195 ARG B N 1
ATOM 5763 C CA . ARG B 2 195 ? 165.551 173.878 182.475 1.00 71.51 195 ARG B CA 1
ATOM 5764 C C . ARG B 2 195 ? 164.108 174.194 182.820 1.00 71.51 195 ARG B C 1
ATOM 5765 O O . ARG B 2 195 ? 163.791 174.370 183.998 1.00 71.51 195 ARG B O 1
ATOM 5773 N N . ILE B 2 196 ? 163.228 174.248 181.823 1.00 68.41 196 ILE B N 1
ATOM 5774 C CA . ILE B 2 196 ? 161.802 174.370 182.083 1.00 68.41 196 ILE B CA 1
ATOM 5775 C C . ILE B 2 196 ? 161.227 173.119 182.728 1.00 68.41 196 ILE B C 1
ATOM 5776 O O . ILE B 2 196 ? 160.321 173.225 183.563 1.00 68.41 196 ILE B O 1
ATOM 5781 N N . ILE B 2 197 ? 161.727 171.936 182.373 1.00 67.96 197 ILE B N 1
ATOM 5782 C CA . ILE B 2 197 ? 161.265 170.720 183.028 1.00 67.96 197 ILE B CA 1
ATOM 5783 C C . ILE B 2 197 ? 161.695 170.674 184.485 1.00 67.96 197 ILE B C 1
ATOM 5784 O O . ILE B 2 197 ? 160.944 170.178 185.331 1.00 67.96 197 ILE B O 1
ATOM 5789 N N . GLU B 2 198 ? 162.869 171.203 184.808 1.00 66.31 198 GLU B N 1
ATOM 5790 C CA . GLU B 2 198 ? 163.301 171.295 186.193 1.00 66.31 198 GLU B CA 1
ATOM 5791 C C . GLU B 2 198 ? 162.553 172.369 186.961 1.00 66.31 198 GLU B C 1
ATOM 5792 O O . GLU B 2 198 ? 162.151 172.132 188.101 1.00 66.31 198 GLU B O 1
ATOM 5798 N N . PHE B 2 199 ? 162.343 173.539 186.358 1.00 61.07 199 PHE B N 1
ATOM 5799 C CA . PHE B 2 199 ? 161.582 174.602 186.999 1.00 61.07 199 PHE B CA 1
ATOM 5800 C C . PHE B 2 199 ? 160.179 174.160 187.378 1.00 61.07 199 PHE B C 1
ATOM 5801 O O . PHE B 2 199 ? 159.635 174.660 188.363 1.00 61.07 199 PHE B O 1
ATOM 5809 N N . ALA B 2 200 ? 159.585 173.239 186.629 1.00 61.99 200 ALA B N 1
ATOM 5810 C CA . ALA B 2 200 ? 158.265 172.728 186.959 1.00 61.99 200 ALA B CA 1
ATOM 5811 C C . ALA B 2 200 ? 158.316 171.580 187.949 1.00 61.99 200 ALA B C 1
ATOM 5812 O O . ALA B 2 200 ? 157.361 171.380 188.704 1.00 61.99 200 ALA B O 1
ATOM 5814 N N . ARG B 2 201 ? 159.405 170.814 187.958 1.00 63.95 201 ARG B N 1
ATOM 5815 C CA . ARG B 2 201 ? 159.522 169.727 188.920 1.00 63.95 201 ARG B CA 1
ATOM 5816 C C . ARG B 2 201 ? 159.644 170.261 190.336 1.00 63.95 201 ARG B C 1
ATOM 5817 O O . ARG B 2 201 ? 158.929 169.814 191.237 1.00 63.95 201 ARG B O 1
ATOM 5825 N N . THR B 2 202 ? 160.547 171.206 190.555 1.00 60.55 202 THR B N 1
ATOM 5826 C CA . THR B 2 202 ? 160.772 171.778 191.880 1.00 60.55 202 THR B CA 1
ATOM 5827 C C . THR B 2 202 ? 159.970 173.054 192.095 1.00 60.55 202 THR B C 1
ATOM 5828 O O . THR B 2 202 ? 160.500 174.081 192.499 1.00 60.55 202 THR B O 1
ATOM 5832 N N . GLN B 2 203 ? 158.661 173.000 191.878 1.00 57.64 203 GLN B N 1
ATOM 5833 C CA . GLN B 2 203 ? 157.855 174.210 191.965 1.00 57.64 203 GLN B CA 1
ATOM 5834 C C . GLN B 2 203 ? 157.388 174.509 193.381 1.00 57.64 203 GLN B C 1
ATOM 5835 O O . GLN B 2 203 ? 157.539 175.640 193.847 1.00 57.64 203 GLN B O 1
ATOM 5841 N N . GLN B 2 204 ? 156.816 173.523 194.076 1.00 58.36 204 GLN B N 1
ATOM 5842 C CA . GLN B 2 204 ? 156.402 173.738 195.457 1.00 58.36 204 GLN B CA 1
ATOM 5843 C C . GLN B 2 204 ? 157.554 174.216 196.319 1.00 58.36 204 GLN B C 1
ATOM 5844 O O . GLN B 2 204 ? 157.357 175.050 197.205 1.00 58.36 204 GLN B O 1
ATOM 5850 N N . ALA B 2 205 ? 158.754 173.693 196.084 1.00 55.01 205 ALA B N 1
ATOM 5851 C CA . ALA B 2 205 ? 159.902 174.114 196.869 1.00 55.01 205 ALA B CA 1
ATOM 5852 C C . ALA B 2 205 ? 160.228 175.577 196.640 1.00 55.01 205 ALA B C 1
ATOM 5853 O O . ALA B 2 205 ? 160.724 176.244 197.549 1.00 55.01 205 ALA B O 1
ATOM 5855 N N . LEU B 2 206 ? 159.953 176.095 195.445 1.00 53.92 206 LEU B N 1
ATOM 5856 C CA . LEU B 2 206 ? 160.314 177.473 195.141 1.00 53.92 206 LEU B CA 1
ATOM 5857 C C . LEU B 2 206 ? 159.287 178.451 195.681 1.00 53.92 206 LEU B C 1
ATOM 5858 O O . LEU B 2 206 ? 159.641 179.389 196.399 1.00 53.92 206 LEU B O 1
ATOM 5863 N N . ARG B 2 207 ? 158.012 178.247 195.350 1.00 52.16 207 ARG B N 1
ATOM 5864 C CA . ARG B 2 207 ? 156.974 179.151 195.822 1.00 52.16 207 ARG B CA 1
ATOM 5865 C C . ARG B 2 207 ? 156.903 179.183 197.338 1.00 52.16 207 ARG B C 1
ATOM 5866 O O . ARG B 2 207 ? 156.692 180.250 197.919 1.00 52.16 207 ARG B O 1
ATOM 5874 N N . ALA B 2 208 ? 157.077 178.040 197.994 1.00 50.64 208 ALA B N 1
ATOM 5875 C CA . ALA B 2 208 ? 157.069 178.013 199.448 1.00 50.64 208 ALA B CA 1
ATOM 5876 C C . ALA B 2 208 ? 158.302 178.662 200.049 1.00 50.64 208 ALA B C 1
ATOM 5877 O O . ALA B 2 208 ? 158.287 179.006 201.233 1.00 50.64 208 ALA B O 1
ATOM 5879 N N . ALA B 2 209 ? 159.365 178.831 199.270 1.00 53.84 209 ALA B N 1
ATOM 5880 C CA . ALA B 2 209 ? 160.567 179.501 199.732 1.00 53.84 209 ALA B CA 1
ATOM 5881 C C . ALA B 2 209 ? 160.643 180.942 199.268 1.00 53.84 209 ALA B C 1
ATOM 5882 O O . ALA B 2 209 ? 161.641 181.612 199.539 1.00 53.84 209 ALA B O 1
ATOM 5884 N N . ARG B 2 210 ? 159.612 181.427 198.578 1.00 55.32 210 ARG B N 1
ATOM 5885 C CA . ARG B 2 210 ? 159.547 182.800 198.084 1.00 55.32 210 ARG B CA 1
ATOM 5886 C C . ARG B 2 210 ? 160.671 183.084 197.098 1.00 55.32 210 ARG B C 1
ATOM 5887 O O . ARG B 2 210 ? 161.142 184.214 196.977 1.00 55.32 210 ARG B O 1
ATOM 5895 N N . ARG B 2 211 ? 161.092 182.052 196.372 1.00 58.74 211 ARG B N 1
ATOM 5896 C CA . ARG B 2 211 ? 162.234 182.143 195.472 1.00 58.74 211 ARG B CA 1
ATOM 5897 C C . ARG B 2 211 ? 161.839 181.802 194.045 1.00 58.74 211 ARG B C 1
ATOM 5898 O O . ARG B 2 211 ? 162.662 181.320 193.269 1.00 58.74 211 ARG B O 1
ATOM 5906 N N . VAL B 2 212 ? 160.588 182.043 193.678 1.00 59.60 212 VAL B N 1
ATOM 5907 C CA . VAL B 2 212 ? 160.113 181.585 192.382 1.00 59.60 212 VAL B CA 1
ATOM 5908 C C . VAL B 2 212 ? 160.375 182.608 191.283 1.00 59.60 212 VAL B C 1
ATOM 5909 O O . VAL B 2 212 ? 160.721 182.231 190.160 1.00 59.60 212 VAL B O 1
ATOM 5913 N N . GLU B 2 213 ? 160.251 183.901 191.584 1.00 65.12 213 GLU B N 1
ATOM 5914 C CA . GLU B 2 213 ? 160.481 184.903 190.545 1.00 65.12 213 GLU B CA 1
ATOM 5915 C C . GLU B 2 213 ? 161.958 185.068 190.191 1.00 65.12 213 GLU B C 1
ATOM 5916 O O . GLU B 2 213 ? 162.257 185.278 189.003 1.00 65.12 213 GLU B O 1
ATOM 5922 N N . PRO B 2 214 ? 162.926 184.954 191.117 1.00 65.27 214 PRO B N 1
ATOM 5923 C CA . PRO B 2 214 ? 164.327 184.993 190.672 1.00 65.27 214 PRO B CA 1
ATOM 5924 C C . PRO B 2 214 ? 164.727 183.770 189.867 1.00 65.27 214 PRO B C 1
ATOM 5925 O O . PRO B 2 214 ? 165.503 183.884 188.914 1.00 65.27 214 PRO B O 1
ATOM 5929 N N . ALA B 2 215 ? 164.216 182.594 190.226 1.00 64.15 215 ALA B N 1
ATOM 5930 C CA . ALA B 2 215 ? 164.487 181.407 189.429 1.00 64.15 215 ALA B CA 1
ATOM 5931 C C . ALA B 2 215 ? 163.849 181.506 188.053 1.00 64.15 215 ALA B C 1
ATOM 5932 O O . ALA B 2 215 ? 164.439 181.057 187.059 1.00 64.15 215 ALA B O 1
ATOM 5934 N N . ARG B 2 216 ? 162.654 182.092 187.968 1.00 65.79 216 ARG B N 1
ATOM 5935 C CA . ARG B 2 216 ? 162.071 182.338 186.658 1.00 65.79 216 ARG B CA 1
ATOM 5936 C C . ARG B 2 216 ? 162.924 183.306 185.860 1.00 65.79 216 ARG B C 1
ATOM 5937 O O . ARG B 2 216 ? 163.122 183.110 184.661 1.00 65.79 216 ARG B O 1
ATOM 5945 N N . SER B 2 217 ? 163.439 184.355 186.503 1.00 68.47 217 SER B N 1
ATOM 5946 C CA . SER B 2 217 ? 164.316 185.282 185.795 1.00 68.47 217 SER B CA 1
ATOM 5947 C C . SER B 2 217 ? 165.561 184.580 185.274 1.00 68.47 217 SER B C 1
ATOM 5948 O O . SER B 2 217 ? 165.995 184.833 184.147 1.00 68.47 217 SER B O 1
ATOM 5951 N N . LEU B 2 218 ? 166.139 183.688 186.072 1.00 68.04 218 LEU B N 1
ATOM 5952 C CA . LEU B 2 218 ? 167.326 182.962 185.634 1.00 68.04 218 LEU B CA 1
ATOM 5953 C C . LEU B 2 218 ? 167.023 182.109 184.408 1.00 68.04 218 LEU B C 1
ATOM 5954 O O . LEU B 2 218 ? 167.679 182.234 183.362 1.00 68.04 218 LEU B O 1
ATOM 5959 N N . VAL B 2 219 ? 166.032 181.223 184.524 1.00 68.89 219 VAL B N 1
ATOM 5960 C CA . VAL B 2 219 ? 165.710 180.346 183.404 1.00 68.89 219 VAL B CA 1
ATOM 5961 C C . VAL B 2 219 ? 165.307 181.166 182.188 1.00 68.89 219 VAL B C 1
ATOM 5962 O O . VAL B 2 219 ? 165.658 180.832 181.053 1.00 68.89 219 VAL B O 1
ATOM 5966 N N . GLY B 2 220 ? 164.602 182.271 182.408 1.00 71.95 220 GLY B N 1
ATOM 5967 C CA . GLY B 2 220 ? 164.140 183.129 181.346 1.00 71.95 220 GLY B CA 1
ATOM 5968 C C . GLY B 2 220 ? 165.254 183.801 180.589 1.00 71.95 220 GLY B C 1
ATOM 5969 O O . GLY B 2 220 ? 165.231 183.800 179.363 1.00 71.95 220 GLY B O 1
ATOM 5970 N N . ASN B 2 221 ? 166.241 184.369 181.283 1.00 74.31 221 ASN B N 1
ATOM 5971 C CA . ASN B 2 221 ? 167.322 185.030 180.561 1.00 74.31 221 ASN B CA 1
ATOM 5972 C C . ASN B 2 221 ? 168.202 184.016 179.839 1.00 74.31 221 ASN B C 1
ATOM 5973 O O . ASN B 2 221 ? 168.616 184.246 178.692 1.00 74.31 221 ASN B O 1
ATOM 5978 N N . ALA B 2 222 ? 168.489 182.879 180.484 1.00 73.85 222 ALA B N 1
ATOM 5979 C CA . ALA B 2 222 ? 169.269 181.845 179.809 1.00 73.85 222 ALA B CA 1
ATOM 5980 C C . ALA B 2 222 ? 168.565 181.377 178.543 1.00 73.85 222 ALA B C 1
ATOM 5981 O O . ALA B 2 222 ? 169.177 181.277 177.466 1.00 73.85 222 ALA B O 1
ATOM 5983 N N . LEU B 2 223 ? 167.263 181.104 178.659 1.00 74.66 223 LEU B N 1
ATOM 5984 C CA . LEU B 2 223 ? 166.439 180.691 177.533 1.00 74.66 223 LEU B CA 1
ATOM 5985 C C . LEU B 2 223 ? 166.416 181.756 176.449 1.00 74.66 223 LEU B C 1
ATOM 5986 O O . LEU B 2 223 ? 166.548 181.458 175.258 1.00 74.66 223 LEU B O 1
ATOM 5991 N N . ALA B 2 224 ? 166.240 183.011 176.852 1.00 75.99 224 ALA B N 1
ATOM 5992 C CA . ALA B 2 224 ? 166.163 184.127 175.928 1.00 75.99 224 ALA B CA 1
ATOM 5993 C C . ALA B 2 224 ? 167.429 184.232 175.100 1.00 75.99 224 ALA B C 1
ATOM 5994 O O . ALA B 2 224 ? 167.358 184.545 173.909 1.00 75.99 224 ALA B O 1
ATOM 5996 N N . SER B 2 225 ? 168.595 184.010 175.705 1.00 81.88 225 SER B N 1
ATOM 5997 C CA . SER B 2 225 ? 169.768 184.063 174.842 1.00 81.88 225 SER B CA 1
ATOM 5998 C C . SER B 2 225 ? 170.082 182.732 174.164 1.00 81.88 225 SER B C 1
ATOM 5999 O O . SER B 2 225 ? 169.737 182.531 172.995 1.00 81.88 225 SER B O 1
ATOM 6002 N N . GLN B 2 226 ? 170.724 181.815 174.890 1.00 89.45 226 GLN B N 1
ATOM 6003 C CA . GLN B 2 226 ? 171.080 180.472 174.413 1.00 89.45 226 GLN B CA 1
ATOM 6004 C C . GLN B 2 226 ? 171.745 180.386 173.027 1.00 89.45 226 GLN B C 1
ATOM 6005 O O . GLN B 2 226 ? 172.236 179.321 172.640 1.00 89.45 226 GLN B O 1
ATOM 6011 N N . HIS B 2 227 ? 171.771 181.492 172.277 1.00 94.36 227 HIS B N 1
ATOM 6012 C CA . HIS B 2 227 ? 172.288 181.616 170.907 1.00 94.36 227 HIS B CA 1
ATOM 6013 C C . HIS B 2 227 ? 171.563 180.747 169.878 1.00 94.36 227 HIS B C 1
ATOM 6014 O O . HIS B 2 227 ? 171.679 180.989 168.674 1.00 94.36 227 HIS B O 1
ATOM 6021 N N . THR B 2 228 ? 170.806 179.750 170.339 1.00 92.58 228 THR B N 1
ATOM 6022 C CA . THR B 2 228 ? 169.872 178.945 169.551 1.00 92.58 228 THR B CA 1
ATOM 6023 C C . THR B 2 228 ? 170.528 178.104 168.448 1.00 92.58 228 THR B C 1
ATOM 6024 O O . THR B 2 228 ? 169.888 177.197 167.906 1.00 92.58 228 THR B O 1
ATOM 6028 N N . ALA B 2 229 ? 171.808 178.343 168.149 1.00 93.85 229 ALA B N 1
ATOM 6029 C CA . ALA B 2 229 ? 172.610 177.469 167.290 1.00 93.85 229 ALA B CA 1
ATOM 6030 C C . ALA B 2 229 ? 171.947 177.031 165.981 1.00 93.85 229 ALA B C 1
ATOM 6031 O O . ALA B 2 229 ? 172.235 175.938 165.482 1.00 93.85 229 ALA B O 1
ATOM 6033 N N . THR B 2 230 ? 171.072 177.858 165.410 1.00 92.35 230 THR B N 1
ATOM 6034 C CA . THR B 2 230 ? 170.168 177.408 164.350 1.00 92.35 230 THR B CA 1
ATOM 6035 C C . THR B 2 230 ? 170.807 177.139 162.983 1.00 92.35 230 THR B C 1
ATOM 6036 O O . THR B 2 230 ? 170.521 176.109 162.358 1.00 92.35 230 THR B O 1
ATOM 6040 N N . MET B 2 231 ? 171.649 178.044 162.483 1.00 93.32 231 MET B N 1
ATOM 6041 C CA . MET B 2 231 ? 172.073 177.927 161.091 1.00 93.32 231 MET B CA 1
ATOM 6042 C C . MET B 2 231 ? 173.052 176.776 160.878 1.00 93.32 231 MET B C 1
ATOM 6043 O O . MET B 2 231 ? 173.210 176.290 159.752 1.00 93.32 231 MET B O 1
ATOM 6048 N N . ARG B 2 232 ? 173.700 176.316 161.944 1.00 91.15 232 ARG B N 1
ATOM 6049 C CA . ARG B 2 232 ? 174.444 175.069 161.845 1.00 91.15 232 ARG B CA 1
ATOM 6050 C C . ARG B 2 232 ? 173.489 173.962 161.428 1.00 91.15 232 ARG B C 1
ATOM 6051 O O . ARG B 2 232 ? 173.793 173.156 160.542 1.00 91.15 232 ARG B O 1
ATOM 6059 N N . LEU B 2 233 ? 172.302 173.939 162.028 1.00 88.16 233 LEU B N 1
ATOM 6060 C CA . LEU B 2 233 ? 171.337 172.922 161.645 1.00 88.16 233 LEU B CA 1
ATOM 6061 C C . LEU B 2 233 ? 170.703 173.222 160.294 1.00 88.16 233 LEU B C 1
ATOM 6062 O O . LEU B 2 233 ? 170.243 172.297 159.622 1.00 88.16 233 LEU B O 1
ATOM 6067 N N . LEU B 2 234 ? 170.688 174.481 159.862 1.00 83.91 234 LEU B N 1
ATOM 6068 C CA . LEU B 2 234 ? 170.320 174.753 158.473 1.00 83.91 234 LEU B CA 1
ATOM 6069 C C . LEU B 2 234 ? 171.281 174.071 157.506 1.00 83.91 234 LEU B C 1
ATOM 6070 O O . LEU B 2 234 ? 170.862 173.434 156.527 1.00 83.91 234 LEU B O 1
ATOM 6075 N N . GLY B 2 235 ? 172.579 174.247 157.739 1.00 83.68 235 GLY B N 1
ATOM 6076 C CA . GLY B 2 235 ? 173.566 173.555 156.928 1.00 83.68 235 GLY B CA 1
ATOM 6077 C C . GLY B 2 235 ? 173.443 172.052 157.045 1.00 83.68 235 GLY B C 1
ATOM 6078 O O . GLY B 2 235 ? 173.795 171.310 156.128 1.00 83.68 235 GLY B O 1
ATOM 6079 N N . MET B 2 236 ? 172.960 171.582 158.194 1.00 83.97 236 MET B N 1
ATOM 6080 C CA . MET B 2 236 ? 172.660 170.162 158.348 1.00 83.97 236 MET B CA 1
ATOM 6081 C C . MET B 2 236 ? 171.494 169.744 157.459 1.00 83.97 236 MET B C 1
ATOM 6082 O O . MET B 2 236 ? 171.477 168.638 156.911 1.00 83.97 236 MET B O 1
ATOM 6087 N N . GLN B 2 237 ? 170.508 170.628 157.309 1.00 77.16 237 GLN B N 1
ATOM 6088 C CA . GLN B 2 237 ? 169.224 170.232 156.738 1.00 77.16 237 GLN B CA 1
ATOM 6089 C C . GLN B 2 237 ? 169.215 170.322 155.218 1.00 77.16 237 GLN B C 1
ATOM 6090 O O . GLN B 2 237 ? 168.528 169.541 154.554 1.00 77.16 237 GLN B O 1
ATOM 6096 N N . ILE B 2 238 ? 169.945 171.275 154.649 1.00 71.37 238 ILE B N 1
ATOM 6097 C CA . ILE B 2 238 ? 169.804 171.563 153.219 1.00 71.37 238 ILE B CA 1
ATOM 6098 C C . ILE B 2 238 ? 170.236 170.390 152.338 1.00 71.37 238 ILE B C 1
ATOM 6099 O O . ILE B 2 238 ? 169.463 169.983 151.452 1.00 71.37 238 ILE B O 1
ATOM 6104 N N . PRO B 2 239 ? 171.445 169.813 152.512 1.00 69.72 239 PRO B N 1
ATOM 6105 C CA . PRO B 2 239 ? 171.851 168.712 151.630 1.00 69.72 239 PRO B CA 1
ATOM 6106 C C . PRO B 2 239 ? 170.893 167.534 151.656 1.00 69.72 239 PRO B C 1
ATOM 6107 O O . PRO B 2 239 ? 170.602 166.949 150.612 1.00 69.72 239 PRO B O 1
ATOM 6111 N N . GLY B 2 240 ? 170.389 167.180 152.830 1.00 66.68 240 GLY B N 1
ATOM 6112 C CA . GLY B 2 240 ? 169.406 166.120 152.899 1.00 66.68 240 GLY B CA 1
ATOM 6113 C C . GLY B 2 240 ? 168.123 166.395 152.155 1.00 66.68 240 GLY B C 1
ATOM 6114 O O . GLY B 2 240 ? 167.355 165.464 151.904 1.00 66.68 240 GLY B O 1
ATOM 6115 N N . GLN B 2 241 ? 167.873 167.652 151.797 1.00 66.53 241 GLN B N 1
ATOM 6116 C CA . GLN B 2 241 ? 166.714 168.020 150.997 1.00 66.53 241 GLN B CA 1
ATOM 6117 C C . GLN B 2 241 ? 167.040 168.057 149.513 1.00 66.53 241 GLN B C 1
ATOM 6118 O O . GLN B 2 241 ? 166.188 167.728 148.682 1.00 66.53 241 GLN B O 1
ATOM 6124 N N . LEU B 2 242 ? 168.262 168.449 149.162 1.00 62.05 242 LEU B N 1
ATOM 6125 C CA . LEU B 2 242 ? 168.595 168.738 147.774 1.00 62.05 242 LEU B CA 1
ATOM 6126 C C . LEU B 2 242 ? 169.338 167.616 147.062 1.00 62.05 242 LEU B C 1
ATOM 6127 O O . LEU B 2 242 ? 169.330 167.584 145.830 1.00 62.05 242 LEU B O 1
ATOM 6132 N N . LEU B 2 243 ? 169.995 166.713 147.785 1.00 58.52 243 LEU B N 1
ATOM 6133 C CA . LEU B 2 243 ? 170.964 165.839 147.133 1.00 58.52 243 LEU B CA 1
ATOM 6134 C C . LEU B 2 243 ? 170.322 164.936 146.088 1.00 58.52 243 LEU B C 1
ATOM 6135 O O . LEU B 2 243 ? 170.759 164.918 144.932 1.00 58.52 243 LEU B O 1
ATOM 6140 N N . PHE B 2 244 ? 169.284 164.192 146.458 1.00 54.82 244 PHE B N 1
ATOM 6141 C CA . PHE B 2 244 ? 168.718 163.269 145.487 1.00 54.82 244 PHE B CA 1
ATOM 6142 C C . PHE B 2 244 ? 167.932 163.992 144.405 1.00 54.82 244 PHE B C 1
ATOM 6143 O O . PHE B 2 244 ? 167.900 163.535 143.263 1.00 54.82 244 PHE B O 1
ATOM 6151 N N . SER B 2 245 ? 167.274 165.101 144.731 1.00 55.02 245 SER B N 1
ATOM 6152 C CA . SER B 2 245 ? 166.556 165.823 143.689 1.00 55.02 245 SER B CA 1
ATOM 6153 C C . SER B 2 245 ? 167.518 166.344 142.635 1.00 55.02 245 SER B C 1
ATOM 6154 O O . SER B 2 245 ? 167.259 166.222 141.433 1.00 55.02 245 SER B O 1
ATOM 6157 N N . ILE B 2 246 ? 168.651 166.901 143.063 1.00 54.03 246 ILE B N 1
ATOM 6158 C CA . ILE B 2 246 ? 169.662 167.351 142.114 1.00 54.03 246 ILE B CA 1
ATOM 6159 C C . ILE B 2 246 ? 170.198 166.174 141.317 1.00 54.03 246 ILE B C 1
ATOM 6160 O O . ILE B 2 246 ? 170.374 166.257 140.099 1.00 54.03 246 ILE B O 1
ATOM 6165 N N . ALA B 2 247 ? 170.458 165.052 141.990 1.00 52.50 247 ALA B N 1
ATOM 6166 C CA . ALA B 2 247 ? 171.034 163.901 141.305 1.00 52.50 247 ALA B CA 1
ATOM 6167 C C . ALA B 2 247 ? 170.089 163.354 140.248 1.00 52.50 247 ALA B C 1
ATOM 6168 O O . ALA B 2 247 ? 170.509 163.027 139.135 1.00 52.50 247 ALA B O 1
ATOM 6170 N N . SER B 2 248 ? 168.803 163.248 140.576 1.00 51.27 248 SER B N 1
ATOM 6171 C CA . SER B 2 248 ? 167.841 162.694 139.635 1.00 51.27 248 SER B CA 1
ATOM 6172 C C . SER B 2 248 ? 167.544 163.655 138.499 1.00 51.27 248 SER B C 1
ATOM 6173 O O . SER B 2 248 ? 167.373 163.219 137.359 1.00 51.27 248 SER B O 1
ATOM 6176 N N . GLN B 2 249 ? 167.464 164.954 138.776 1.00 51.85 249 GLN B N 1
ATOM 6177 C CA . GLN B 2 249 ? 167.310 165.911 137.694 1.00 51.85 249 GLN B CA 1
ATOM 6178 C C . GLN B 2 249 ? 168.536 165.976 136.805 1.00 51.85 249 GLN B C 1
ATOM 6179 O O . GLN B 2 249 ? 168.416 166.340 135.635 1.00 51.85 249 GLN B O 1
ATOM 6185 N N . LEU B 2 250 ? 169.707 165.643 137.335 1.00 51.09 250 LEU B N 1
ATOM 6186 C CA . LEU B 2 250 ? 170.931 165.699 136.557 1.00 51.09 250 LEU B CA 1
ATOM 6187 C C . LEU B 2 250 ? 171.165 164.439 135.753 1.00 51.09 250 LEU B C 1
ATOM 6188 O O . LEU B 2 250 ? 171.778 164.506 134.688 1.00 51.09 250 LEU B O 1
ATOM 6193 N N . ALA B 2 251 ? 170.708 163.295 136.245 1.00 49.59 251 ALA B N 1
ATOM 6194 C CA . ALA B 2 251 ? 170.799 162.060 135.489 1.00 49.59 251 ALA B CA 1
ATOM 6195 C C . ALA B 2 251 ? 169.904 162.063 134.268 1.00 49.59 251 ALA B C 1
ATOM 6196 O O . ALA B 2 251 ? 170.301 161.540 133.225 1.00 49.59 251 ALA B O 1
ATOM 6198 N N . LEU B 2 252 ? 168.715 162.641 134.372 1.00 49.62 252 LEU B N 1
ATOM 6199 C CA . LEU B 2 252 ? 167.831 162.777 133.230 1.00 49.62 252 LEU B CA 1
ATOM 6200 C C . LEU B 2 252 ? 168.433 163.623 132.124 1.00 49.62 252 LEU B C 1
ATOM 6201 O O . LEU B 2 252 ? 168.284 163.273 130.955 1.00 49.62 252 LEU B O 1
ATOM 6206 N N . ILE B 2 253 ? 169.124 164.705 132.461 1.00 48.90 253 ILE B N 1
ATOM 6207 C CA . ILE B 2 253 ? 169.734 165.583 131.473 1.00 48.90 253 ILE B CA 1
ATOM 6208 C C . ILE B 2 253 ? 170.800 164.815 130.715 1.00 48.90 253 ILE B C 1
ATOM 6209 O O . ILE B 2 253 ? 170.869 164.876 129.486 1.00 48.90 253 ILE B O 1
ATOM 6214 N N . VAL B 2 254 ? 171.624 164.074 131.443 1.00 50.01 254 VAL B N 1
ATOM 6215 C CA . VAL B 2 254 ? 172.680 163.273 130.840 1.00 50.01 254 VAL B CA 1
ATOM 6216 C C . VAL B 2 254 ? 172.112 162.185 129.944 1.00 50.01 254 VAL B C 1
ATOM 6217 O O . VAL B 2 254 ? 172.562 162.010 128.811 1.00 50.01 254 VAL B O 1
ATOM 6221 N N . LEU B 2 255 ? 171.108 161.454 130.425 1.00 50.12 255 LEU B N 1
ATOM 6222 C CA . LEU B 2 255 ? 170.567 160.337 129.664 1.00 50.12 255 LEU B CA 1
ATOM 6223 C C . LEU B 2 255 ? 169.752 160.803 128.469 1.00 50.12 255 LEU B C 1
ATOM 6224 O O . LEU B 2 255 ? 169.624 160.070 127.486 1.00 50.12 255 LEU B O 1
ATOM 6229 N N . ALA B 2 256 ? 169.192 162.006 128.528 1.00 48.28 256 ALA B N 1
ATOM 6230 C CA . ALA B 2 256 ? 168.438 162.525 127.402 1.00 48.28 256 ALA B CA 1
ATOM 6231 C C . ALA B 2 256 ? 169.301 163.300 126.425 1.00 48.28 256 ALA B C 1
ATOM 6232 O O . ALA B 2 256 ? 168.886 163.499 125.283 1.00 48.28 256 ALA B O 1
ATOM 6234 N N . GLY B 2 257 ? 170.473 163.757 126.842 1.00 48.47 257 GLY B N 1
ATOM 6235 C CA . GLY B 2 257 ? 171.380 164.397 125.919 1.00 48.47 257 GLY B CA 1
ATOM 6236 C C . GLY B 2 257 ? 172.280 163.378 125.270 1.00 48.47 257 GLY B C 1
ATOM 6237 O O . GLY B 2 257 ? 172.847 163.623 124.205 1.00 48.47 257 GLY B O 1
ATOM 6238 N N . THR B 2 258 ? 172.432 162.227 125.916 1.00 50.73 258 THR B N 1
ATOM 6239 C CA . THR B 2 258 ? 173.094 161.111 125.267 1.00 50.73 258 THR B CA 1
ATOM 6240 C C . THR B 2 258 ? 172.236 160.537 124.159 1.00 50.73 258 THR B C 1
ATOM 6241 O O . THR B 2 258 ? 172.750 160.218 123.084 1.00 50.73 258 THR B O 1
ATOM 6245 N N . THR B 2 259 ? 170.933 160.414 124.399 1.00 49.23 259 THR B N 1
ATOM 6246 C CA . THR B 2 259 ? 170.019 159.895 123.398 1.00 49.23 259 THR B CA 1
ATOM 6247 C C . THR B 2 259 ? 169.823 160.857 122.245 1.00 49.23 259 THR B C 1
ATOM 6248 O O . THR B 2 259 ? 169.705 160.416 121.101 1.00 49.23 259 THR B O 1
ATOM 6252 N N . ALA B 2 260 ? 169.793 162.154 122.517 1.00 49.20 260 ALA B N 1
ATOM 6253 C CA . ALA B 2 260 ? 169.644 163.166 121.489 1.00 49.20 260 ALA B CA 1
ATOM 6254 C C . ALA B 2 260 ? 170.910 163.384 120.688 1.00 49.20 260 ALA B C 1
ATOM 6255 O O . ALA B 2 260 ? 170.838 163.926 119.585 1.00 49.20 260 ALA B O 1
ATOM 6257 N N . ALA B 2 261 ? 172.061 162.991 121.214 1.00 49.75 261 ALA B N 1
ATOM 6258 C CA . ALA B 2 261 ? 173.304 163.072 120.467 1.00 49.75 261 ALA B CA 1
ATOM 6259 C C . ALA B 2 261 ? 173.501 161.879 119.553 1.00 49.75 261 ALA B C 1
ATOM 6260 O O . ALA B 2 261 ? 173.968 162.046 118.424 1.00 49.75 261 ALA B O 1
ATOM 6262 N N . LEU B 2 262 ? 173.140 160.679 120.010 1.00 51.17 262 LEU B N 1
ATOM 6263 C CA . LEU B 2 262 ? 173.250 159.492 119.176 1.00 51.17 262 LEU B CA 1
ATOM 6264 C C . LEU B 2 262 ? 172.377 159.585 117.940 1.00 51.17 262 LEU B C 1
ATOM 6265 O O . LEU B 2 262 ? 172.562 158.808 117.002 1.00 51.17 262 LEU B O 1
ATOM 6270 N N . THR B 2 263 ? 171.436 160.521 117.923 1.00 52.61 263 THR B N 1
ATOM 6271 C CA . THR B 2 263 ? 170.627 160.792 116.746 1.00 52.61 263 THR B CA 1
ATOM 6272 C C . THR B 2 263 ? 171.377 161.622 115.718 1.00 52.61 263 THR B C 1
ATOM 6273 O O . THR B 2 263 ? 171.476 161.236 114.551 1.00 52.61 263 THR B O 1
ATOM 6277 N N . ILE B 2 264 ? 171.890 162.779 116.140 1.00 54.47 264 ILE B N 1
ATOM 6278 C CA . ILE B 2 264 ? 172.480 163.740 115.212 1.00 54.47 264 ILE B CA 1
ATOM 6279 C C . ILE B 2 264 ? 173.595 163.086 114.413 1.00 54.47 264 ILE B C 1
ATOM 6280 O O . ILE B 2 264 ? 173.747 163.323 113.209 1.00 54.47 264 ILE B O 1
ATOM 6285 N N . THR B 2 265 ? 174.392 162.247 115.077 1.00 55.53 265 THR B N 1
ATOM 6286 C CA . THR B 2 265 ? 175.477 161.557 114.396 1.00 55.53 265 THR B CA 1
ATOM 6287 C C . THR B 2 265 ? 174.961 160.470 113.467 1.00 55.53 265 THR B C 1
ATOM 6288 O O . THR B 2 265 ? 175.534 160.256 112.395 1.00 55.53 265 THR B O 1
ATOM 6292 N N . GLY B 2 266 ? 173.888 159.786 113.845 1.00 55.51 266 GLY B N 1
ATOM 6293 C CA . GLY B 2 266 ? 173.265 158.804 112.978 1.00 55.51 266 GLY B CA 1
ATOM 6294 C C . GLY B 2 266 ? 173.154 157.416 113.557 1.00 55.51 266 GLY B C 1
ATOM 6295 O O . GLY B 2 266 ? 172.851 156.482 112.804 1.00 55.51 266 GLY B O 1
ATOM 6296 N N . THR B 2 267 ? 173.548 157.275 114.819 1.00 53.83 267 THR B N 1
ATOM 6297 C CA . THR B 2 267 ? 173.526 155.951 115.469 1.00 53.83 267 THR B CA 1
ATOM 6298 C C . THR B 2 267 ? 172.094 155.435 115.471 1.00 53.83 267 THR B C 1
ATOM 6299 O O . THR B 2 267 ? 171.899 154.416 114.869 1.00 53.83 267 THR B O 1
ATOM 6303 N N . LEU B 2 268 ? 171.162 156.171 116.066 1.00 52.53 268 LEU B N 1
ATOM 6304 C CA . LEU B 2 268 ? 169.718 155.887 116.139 1.00 52.53 268 LEU B CA 1
ATOM 6305 C C . LEU B 2 268 ? 168.979 156.779 115.154 1.00 52.53 268 LEU B C 1
ATOM 6306 O O . LEU B 2 268 ? 169.524 157.759 114.762 1.00 52.53 268 LEU B O 1
ATOM 6311 N N . THR B 2 269 ? 167.781 156.403 114.727 1.00 53.00 269 THR B N 1
ATOM 6312 C CA . THR B 2 269 ? 166.910 157.294 113.916 1.00 53.00 269 THR B CA 1
ATOM 6313 C C . THR B 2 269 ? 165.969 158.010 114.869 1.00 53.00 269 THR B C 1
ATOM 6314 O O . THR B 2 269 ? 165.872 157.594 115.952 1.00 53.00 269 THR B O 1
ATOM 6318 N N . VAL B 2 270 ? 165.241 159.023 114.455 1.00 52.11 270 VAL B N 1
ATOM 6319 C CA . VAL B 2 270 ? 164.462 159.754 115.474 1.00 52.11 270 VAL B CA 1
ATOM 6320 C C . VAL B 2 270 ? 163.388 158.878 116.086 1.00 52.11 270 VAL B C 1
ATOM 6321 O O . VAL B 2 270 ? 163.421 158.814 117.255 1.00 52.11 270 VAL B O 1
ATOM 6325 N N . PRO B 2 271 ? 162.498 158.180 115.348 1.00 50.76 271 PRO B N 1
ATOM 6326 C CA . PRO B 2 271 ? 161.448 157.360 115.979 1.00 50.76 271 PRO B CA 1
ATOM 6327 C C . PRO B 2 271 ? 161.872 156.526 117.204 1.00 50.76 271 PRO B C 1
ATOM 6328 O O . PRO B 2 271 ? 161.153 156.528 118.187 1.00 50.76 271 PRO B O 1
ATOM 6332 N N . GLU B 2 272 ? 163.018 155.845 117.107 1.00 52.35 272 GLU B N 1
ATOM 6333 C CA . GLU B 2 272 ? 163.566 154.965 118.123 1.00 52.35 272 GLU B CA 1
ATOM 6334 C C . GLU B 2 272 ? 164.508 155.671 119.075 1.00 52.35 272 GLU B C 1
ATOM 6335 O O . GLU B 2 272 ? 164.909 155.079 120.074 1.00 52.35 272 GLU B O 1
ATOM 6341 N N . ALA B 2 273 ? 164.889 156.908 118.786 1.00 48.30 273 ALA B N 1
ATOM 6342 C CA . ALA B 2 273 ? 165.521 157.739 119.789 1.00 48.30 273 ALA B CA 1
ATOM 6343 C C . ALA B 2 273 ? 164.532 158.269 120.802 1.00 48.30 273 ALA B C 1
ATOM 6344 O O . ALA B 2 273 ? 164.923 158.553 121.933 1.00 48.30 273 ALA B O 1
ATOM 6346 N N . ILE B 2 274 ? 163.268 158.413 120.418 1.00 47.27 274 ILE B N 1
ATOM 6347 C CA . ILE B 2 274 ? 162.210 158.776 121.347 1.00 47.27 274 ILE B CA 1
ATOM 6348 C C . ILE B 2 274 ? 161.722 157.579 122.143 1.00 47.27 274 ILE B C 1
ATOM 6349 O O . ILE B 2 274 ? 161.375 157.728 123.323 1.00 47.27 274 ILE B O 1
ATOM 6354 N N . ALA B 2 275 ? 161.677 156.400 121.534 1.00 47.44 275 ALA B N 1
ATOM 6355 C CA . ALA B 2 275 ? 161.364 155.189 122.265 1.00 47.44 275 ALA B CA 1
ATOM 6356 C C . ALA B 2 275 ? 162.360 154.919 123.373 1.00 47.44 275 ALA B C 1
ATOM 6357 O O . ALA B 2 275 ? 162.027 154.218 124.329 1.00 47.44 275 ALA B O 1
ATOM 6359 N N . LEU B 2 276 ? 163.569 155.458 123.270 1.00 47.55 276 LEU B N 1
ATOM 6360 C CA . LEU B 2 276 ? 164.567 155.315 124.314 1.00 47.55 276 LEU B CA 1
ATOM 6361 C C . LEU B 2 276 ? 164.498 156.424 125.342 1.00 47.55 276 LEU B C 1
ATOM 6362 O O . LEU B 2 276 ? 164.821 156.187 126.506 1.00 47.55 276 LEU B O 1
ATOM 6367 N N . ILE B 2 277 ? 164.096 157.628 124.946 1.00 47.30 277 ILE B N 1
ATOM 6368 C CA . ILE B 2 277 ? 163.817 158.657 125.933 1.00 47.30 277 ILE B CA 1
ATOM 6369 C C . ILE B 2 277 ? 162.641 158.268 126.808 1.00 47.30 277 ILE B C 1
ATOM 6370 O O . ILE B 2 277 ? 162.642 158.564 128.005 1.00 47.30 277 ILE B O 1
ATOM 6375 N N . VAL B 2 278 ? 161.640 157.593 126.245 1.00 47.83 278 VAL B N 1
ATOM 6376 C CA . VAL B 2 278 ? 160.535 157.097 127.053 1.00 47.83 278 VAL B CA 1
ATOM 6377 C C . VAL B 2 278 ? 160.989 156.021 128.024 1.00 47.83 278 VAL B C 1
ATOM 6378 O O . VAL B 2 278 ? 160.465 155.942 129.138 1.00 47.83 278 VAL B O 1
ATOM 6382 N N . VAL B 2 279 ? 161.966 155.205 127.643 1.00 49.05 279 VAL B N 1
ATOM 6383 C CA . VAL B 2 279 ? 162.478 154.168 128.528 1.00 49.05 279 VAL B CA 1
ATOM 6384 C C . VAL B 2 279 ? 163.406 154.724 129.599 1.00 49.05 279 VAL B C 1
ATOM 6385 O O . VAL B 2 279 ? 163.402 154.222 130.728 1.00 49.05 279 VAL B O 1
ATOM 6389 N N . MET B 2 280 ? 164.192 155.747 129.284 1.00 51.12 280 MET B N 1
ATOM 6390 C CA . MET B 2 280 ? 165.022 156.383 130.296 1.00 51.12 280 MET B CA 1
ATOM 6391 C C . MET B 2 280 ? 164.190 157.012 131.397 1.00 51.12 280 MET B C 1
ATOM 6392 O O . MET B 2 280 ? 164.610 157.019 132.555 1.00 51.12 280 MET B O 1
ATOM 6397 N N . VAL B 2 281 ? 163.021 157.551 131.063 1.00 49.77 281 VAL B N 1
ATOM 6398 C CA . VAL B 2 281 ? 162.156 158.109 132.089 1.00 49.77 281 VAL B CA 1
ATOM 6399 C C . VAL B 2 281 ? 161.594 157.010 132.969 1.00 49.77 281 VAL B C 1
ATOM 6400 O O . VAL B 2 281 ? 161.505 157.174 134.187 1.00 49.77 281 VAL B O 1
ATOM 6404 N N . ARG B 2 282 ? 161.218 155.879 132.386 1.00 54.04 282 ARG B N 1
ATOM 6405 C CA . ARG B 2 282 ? 160.720 154.746 133.146 1.00 54.04 282 ARG B CA 1
ATOM 6406 C C . ARG B 2 282 ? 161.791 154.102 134.005 1.00 54.04 282 ARG B C 1
ATOM 6407 O O . ARG B 2 282 ? 161.468 153.508 135.035 1.00 54.04 282 ARG B O 1
ATOM 6415 N N . TYR B 2 283 ? 163.045 154.196 133.596 1.00 51.86 283 TYR B N 1
ATOM 6416 C CA . TYR B 2 283 ? 164.183 153.710 134.355 1.00 51.86 283 TYR B CA 1
ATOM 6417 C C . TYR B 2 283 ? 164.455 154.533 135.603 1.00 51.86 283 TYR B C 1
ATOM 6418 O O . TYR B 2 283 ? 165.068 154.021 136.541 1.00 51.86 283 TYR B O 1
ATOM 6427 N N . LEU B 2 284 ? 164.003 155.782 135.647 1.00 52.31 284 LEU B N 1
ATOM 6428 C CA . LEU B 2 284 ? 164.277 156.678 136.757 1.00 52.31 284 LEU B CA 1
ATOM 6429 C C . LEU B 2 284 ? 163.141 156.754 137.761 1.00 52.31 284 LEU B C 1
ATOM 6430 O O . LEU B 2 284 ? 163.294 157.406 138.796 1.00 52.31 284 LEU B O 1
ATOM 6435 N N . GLU B 2 285 ? 162.014 156.124 137.486 1.00 56.36 285 GLU B N 1
ATOM 6436 C CA . GLU B 2 285 ? 160.884 156.121 138.402 1.00 56.36 285 GLU B CA 1
ATOM 6437 C C . GLU B 2 285 ? 161.123 155.242 139.626 1.00 56.36 285 GLU B C 1
ATOM 6438 O O . GLU B 2 285 ? 160.698 155.615 140.724 1.00 56.36 285 GLU B O 1
ATOM 6444 N N . PRO B 2 286 ? 161.757 154.068 139.502 1.00 53.69 286 PRO B N 1
ATOM 6445 C CA . PRO B 2 286 ? 162.045 153.290 140.715 1.00 53.69 286 PRO B CA 1
ATOM 6446 C C . PRO B 2 286 ? 162.894 154.034 141.725 1.00 53.69 286 PRO B C 1
ATOM 6447 O O . PRO B 2 286 ? 162.693 153.879 142.934 1.00 53.69 286 PRO B O 1
ATOM 6451 N N . PHE B 2 287 ? 163.852 154.833 141.263 1.00 53.64 287 PHE B N 1
ATOM 6452 C CA . PHE B 2 287 ? 164.665 155.606 142.186 1.00 53.64 287 PHE B CA 1
ATOM 6453 C C . PHE B 2 287 ? 163.828 156.607 142.959 1.00 53.64 287 PHE B C 1
ATOM 6454 O O . PHE B 2 287 ? 164.031 156.783 144.162 1.00 53.64 287 PHE B O 1
ATOM 6462 N N . THR B 2 288 ? 162.886 157.267 142.295 1.00 55.39 288 THR B N 1
ATOM 6463 C CA . THR B 2 288 ? 161.979 158.166 142.986 1.00 55.39 288 THR B CA 1
ATOM 6464 C C . THR B 2 288 ? 161.055 157.428 143.938 1.00 55.39 288 THR B C 1
ATOM 6465 O O . THR B 2 288 ? 160.767 157.939 145.021 1.00 55.39 288 THR B O 1
ATOM 6469 N N . ALA B 2 289 ? 160.604 156.234 143.573 1.00 56.30 289 ALA B N 1
ATOM 6470 C CA . ALA B 2 289 ? 159.788 155.430 144.468 1.00 56.30 289 ALA B CA 1
ATOM 6471 C C . ALA B 2 289 ? 160.539 154.994 145.711 1.00 56.30 289 ALA B C 1
ATOM 6472 O O . ALA B 2 289 ? 159.932 154.886 146.779 1.00 56.30 289 ALA B O 1
ATOM 6474 N N . VAL B 2 290 ? 161.836 154.732 145.596 1.00 57.47 290 VAL B N 1
ATOM 6475 C CA . VAL B 2 290 ? 162.648 154.453 146.773 1.00 57.47 290 VAL B CA 1
ATOM 6476 C C . VAL B 2 290 ? 162.787 155.678 147.663 1.00 57.47 290 VAL B C 1
ATOM 6477 O O . VAL B 2 290 ? 162.743 155.548 148.893 1.00 57.47 290 VAL B O 1
ATOM 6481 N N . SER B 2 291 ? 162.926 156.862 147.082 1.00 59.49 291 SER B N 1
ATOM 6482 C CA . SER B 2 291 ? 162.967 158.100 147.838 1.00 59.49 291 SER B CA 1
ATOM 6483 C C . SER B 2 291 ? 161.670 158.395 148.570 1.00 59.49 291 SER B C 1
ATOM 6484 O O . SER B 2 291 ? 161.692 159.136 149.556 1.00 59.49 291 SER B O 1
ATOM 6487 N N . GLU B 2 292 ? 160.547 157.841 148.120 1.00 63.46 292 GLU B N 1
ATOM 6488 C CA . GLU B 2 292 ? 159.274 158.117 148.769 1.00 63.46 292 GLU B CA 1
ATOM 6489 C C . GLU B 2 292 ? 159.100 157.322 150.051 1.00 63.46 292 GLU B C 1
ATOM 6490 O O . GLU B 2 292 ? 158.613 157.864 151.046 1.00 63.46 292 GLU B O 1
ATOM 6496 N N . LEU B 2 293 ? 159.472 156.049 150.054 1.00 63.50 293 LEU B N 1
ATOM 6497 C CA . LEU B 2 293 ? 159.393 155.239 151.266 1.00 63.50 293 LEU B CA 1
ATOM 6498 C C . LEU B 2 293 ? 160.713 155.277 152.032 1.00 63.50 293 LEU B C 1
ATOM 6499 O O . LEU B 2 293 ? 161.235 154.273 152.498 1.00 63.50 293 LEU B O 1
ATOM 6504 N N . ALA B 2 294 ? 161.230 156.483 152.187 1.00 66.81 294 ALA B N 1
ATOM 6505 C CA . ALA B 2 294 ? 162.313 156.756 153.119 1.00 66.81 294 ALA B CA 1
ATOM 6506 C C . ALA B 2 294 ? 161.776 156.980 154.531 1.00 66.81 294 ALA B C 1
ATOM 6507 O O . ALA B 2 294 ? 162.338 156.433 155.488 1.00 66.81 294 ALA B O 1
ATOM 6509 N N . PRO B 2 295 ? 160.702 157.779 154.725 1.00 68.89 295 PRO B N 1
ATOM 6510 C CA . PRO B 2 295 ? 160.159 157.930 156.081 1.00 68.89 295 PRO B CA 1
ATOM 6511 C C . PRO B 2 295 ? 159.518 156.654 156.589 1.00 68.89 295 PRO B C 1
ATOM 6512 O O . PRO B 2 295 ? 159.616 156.329 157.775 1.00 68.89 295 PRO B O 1
ATOM 6516 N N . ALA B 2 296 ? 158.844 155.931 155.699 1.00 68.10 296 ALA B N 1
ATOM 6517 C CA . ALA B 2 296 ? 158.266 154.648 156.065 1.00 68.10 296 ALA B CA 1
ATOM 6518 C C . ALA B 2 296 ? 159.324 153.632 156.450 1.00 68.10 296 ALA B C 1
ATOM 6519 O O . ALA B 2 296 ? 159.028 152.708 157.210 1.00 68.10 296 ALA B O 1
ATOM 6521 N N . LEU B 2 297 ? 160.539 153.779 155.943 1.00 68.51 297 LEU B N 1
ATOM 6522 C CA . LEU B 2 297 ? 161.649 152.930 156.338 1.00 68.51 297 LEU B CA 1
ATOM 6523 C C . LEU B 2 297 ? 162.299 153.395 157.627 1.00 68.51 297 LEU B C 1
ATOM 6524 O O . LEU B 2 297 ? 162.690 152.557 158.438 1.00 68.51 297 LEU B O 1
ATOM 6529 N N . GLU B 2 298 ? 162.405 154.703 157.849 1.00 72.33 298 GLU B N 1
ATOM 6530 C CA . GLU B 2 298 ? 162.991 155.190 159.093 1.00 72.33 298 GLU B CA 1
ATOM 6531 C C . GLU B 2 298 ? 162.093 154.894 160.287 1.00 72.33 298 GLU B C 1
ATOM 6532 O O . GLU B 2 298 ? 162.574 154.511 161.357 1.00 72.33 298 GLU B O 1
ATOM 6538 N N . SER B 2 299 ? 160.781 155.066 160.125 1.00 71.68 299 SER B N 1
ATOM 6539 C CA . SER B 2 299 ? 159.863 154.762 161.217 1.00 71.68 299 SER B CA 1
ATOM 6540 C C . SER B 2 299 ? 159.902 153.281 161.562 1.00 71.68 299 SER B C 1
ATOM 6541 O O . SER B 2 299 ? 159.915 152.904 162.736 1.00 71.68 299 SER B O 1
ATOM 6544 N N . THR B 2 300 ? 159.921 152.423 160.542 1.00 70.75 300 THR B N 1
ATOM 6545 C CA . THR B 2 300 ? 160.033 150.990 160.781 1.00 70.75 300 THR B CA 1
ATOM 6546 C C . THR B 2 300 ? 161.352 150.633 161.443 1.00 70.75 300 THR B C 1
ATOM 6547 O O . THR B 2 300 ? 161.380 149.814 162.364 1.00 70.75 300 THR B O 1
ATOM 6551 N N . ARG B 2 301 ? 162.453 151.222 160.981 1.00 72.21 301 ARG B N 1
ATOM 6552 C CA . ARG B 2 301 ? 163.750 150.976 161.593 1.00 72.21 301 ARG B CA 1
ATOM 6553 C C . ARG B 2 301 ? 163.757 151.367 163.062 1.00 72.21 301 ARG B C 1
ATOM 6554 O O . ARG B 2 301 ? 164.236 150.602 163.903 1.00 72.21 301 ARG B O 1
ATOM 6562 N N . ALA B 2 302 ? 163.192 152.526 163.396 1.00 70.91 302 ALA B N 1
ATOM 6563 C CA . ALA B 2 302 ? 163.109 152.939 164.792 1.00 70.91 302 ALA B CA 1
ATOM 6564 C C . ALA B 2 302 ? 162.237 151.984 165.599 1.00 70.91 302 ALA B C 1
ATOM 6565 O O . ALA B 2 302 ? 162.615 151.550 166.690 1.00 70.91 302 ALA B O 1
ATOM 6567 N N . THR B 2 303 ? 161.060 151.646 165.071 1.00 71.94 303 THR B N 1
ATOM 6568 C CA . THR B 2 303 ? 160.103 150.840 165.821 1.00 71.94 303 THR B CA 1
ATOM 6569 C C . THR B 2 303 ? 160.614 149.425 166.049 1.00 71.94 303 THR B C 1
ATOM 6570 O O . THR B 2 303 ? 160.340 148.817 167.088 1.00 71.94 303 THR B O 1
ATOM 6574 N N . LEU B 2 304 ? 161.364 148.885 165.100 1.00 70.10 304 LEU B N 1
ATOM 6575 C CA . LEU B 2 304 ? 161.891 147.538 165.225 1.00 70.10 304 LEU B CA 1
ATOM 6576 C C . LEU B 2 304 ? 163.320 147.516 165.736 1.00 70.10 304 LEU B C 1
ATOM 6577 O O . LEU B 2 304 ? 163.915 146.441 165.828 1.00 70.10 304 LEU B O 1
ATOM 6582 N N . GLY B 2 305 ? 163.892 148.673 166.048 1.00 70.86 305 GLY B N 1
ATOM 6583 C CA . GLY B 2 305 ? 165.088 148.672 166.859 1.00 70.86 305 GLY B CA 1
ATOM 6584 C C . GLY B 2 305 ? 164.841 148.347 168.306 1.00 70.86 305 GLY B C 1
ATOM 6585 O O . GLY B 2 305 ? 165.733 147.832 168.984 1.00 70.86 305 GLY B O 1
ATOM 6586 N N . ARG B 2 306 ? 163.632 148.620 168.794 1.00 69.90 306 ARG B N 1
ATOM 6587 C CA . ARG B 2 306 ? 163.255 148.257 170.150 1.00 69.90 306 ARG B CA 1
ATOM 6588 C C . ARG B 2 306 ? 163.174 146.755 170.348 1.00 69.90 306 ARG B C 1
ATOM 6589 O O . ARG B 2 306 ? 163.224 146.292 171.489 1.00 69.90 306 ARG B O 1
ATOM 6597 N N . ILE B 2 307 ? 163.043 145.989 169.270 1.00 69.93 307 ILE B N 1
ATOM 6598 C CA . ILE B 2 307 ? 163.018 144.539 169.388 1.00 69.93 307 ILE B CA 1
ATOM 6599 C C . ILE B 2 307 ? 164.431 143.986 169.459 1.00 69.93 307 ILE B C 1
ATOM 6600 O O . ILE B 2 307 ? 164.706 143.049 170.213 1.00 69.93 307 ILE B O 1
ATOM 6605 N N . GLY B 2 308 ? 165.351 144.554 168.684 1.00 71.38 308 GLY B N 1
ATOM 6606 C CA . GLY B 2 308 ? 166.745 144.195 168.840 1.00 71.38 308 GLY B CA 1
ATOM 6607 C C . GLY B 2 308 ? 167.302 144.631 170.175 1.00 71.38 308 GLY B C 1
ATOM 6608 O O . GLY B 2 308 ? 168.174 143.962 170.735 1.00 71.38 308 GLY B O 1
ATOM 6609 N N . SER B 2 309 ? 166.803 145.749 170.706 1.00 71.23 309 SER B N 1
ATOM 6610 C CA . SER B 2 309 ? 167.201 146.181 172.040 1.00 71.23 309 SER B CA 1
ATOM 6611 C C . SER B 2 309 ? 166.928 145.098 173.069 1.00 71.23 309 SER B C 1
ATOM 6612 O O . SER B 2 309 ? 167.719 144.897 173.995 1.00 71.23 309 SER B O 1
ATOM 6615 N N . VAL B 2 310 ? 165.818 144.381 172.917 1.00 68.59 310 VAL B N 1
ATOM 6616 C CA . VAL B 2 310 ? 165.472 143.322 173.854 1.00 68.59 310 VAL B CA 1
ATOM 6617 C C . VAL B 2 310 ? 166.223 142.041 173.525 1.00 68.59 310 VAL B C 1
ATOM 6618 O O . VAL B 2 310 ? 166.758 141.372 174.413 1.00 68.59 310 VAL B O 1
ATOM 6622 N N . LEU B 2 311 ? 166.276 141.677 172.251 1.00 71.04 311 LEU B N 1
ATOM 6623 C CA . LEU B 2 311 ? 166.879 140.407 171.879 1.00 71.04 311 LEU B CA 1
ATOM 6624 C C . LEU B 2 311 ? 168.395 140.420 171.960 1.00 71.04 311 LEU B C 1
ATOM 6625 O O . LEU B 2 311 ? 169.010 139.362 171.801 1.00 71.04 311 LEU B O 1
ATOM 6630 N N . THR B 2 312 ? 169.014 141.574 172.194 1.00 72.80 312 THR B N 1
ATOM 6631 C CA . THR B 2 312 ? 170.445 141.643 172.454 1.00 72.80 312 THR B CA 1
ATOM 6632 C C . THR B 2 312 ? 170.750 142.053 173.887 1.00 72.80 312 THR B C 1
ATOM 6633 O O . THR B 2 312 ? 171.915 142.297 174.215 1.00 72.80 312 THR B O 1
ATOM 6637 N N . ALA B 2 313 ? 169.739 142.141 174.743 1.00 70.68 313 ALA B N 1
ATOM 6638 C CA . ALA B 2 313 ? 169.971 142.436 176.143 1.00 70.68 313 ALA B CA 1
ATOM 6639 C C . ALA B 2 313 ? 170.718 141.280 176.803 1.00 70.68 313 ALA B C 1
ATOM 6640 O O . ALA B 2 313 ? 170.559 140.123 176.408 1.00 70.68 313 ALA B O 1
ATOM 6642 N N . PRO B 2 314 ? 171.544 141.565 177.807 1.00 70.42 314 PRO B N 1
ATOM 6643 C CA . PRO B 2 314 ? 172.338 140.500 178.424 1.00 70.42 314 PRO B CA 1
ATOM 6644 C C . PRO B 2 314 ? 171.469 139.549 179.225 1.00 70.42 314 PRO B C 1
ATOM 6645 O O . PRO B 2 314 ? 170.570 139.965 179.955 1.00 70.42 314 PRO B O 1
ATOM 6649 N N . VAL B 2 315 ? 171.746 138.259 179.079 1.00 69.17 315 VAL B N 1
ATOM 6650 C CA . VAL B 2 315 ? 171.004 137.217 179.770 1.00 69.17 315 VAL B CA 1
ATOM 6651 C C . VAL B 2 315 ? 171.896 136.603 180.831 1.00 69.17 315 VAL B C 1
ATOM 6652 O O . VAL B 2 315 ? 173.121 136.550 180.690 1.00 69.17 315 VAL B O 1
ATOM 6656 N N . MET B 2 316 ? 171.270 136.133 181.901 1.00 73.09 316 MET B N 1
ATOM 6657 C CA . MET B 2 316 ? 171.983 135.385 182.916 1.00 73.09 316 MET B CA 1
ATOM 6658 C C . MET B 2 316 ? 172.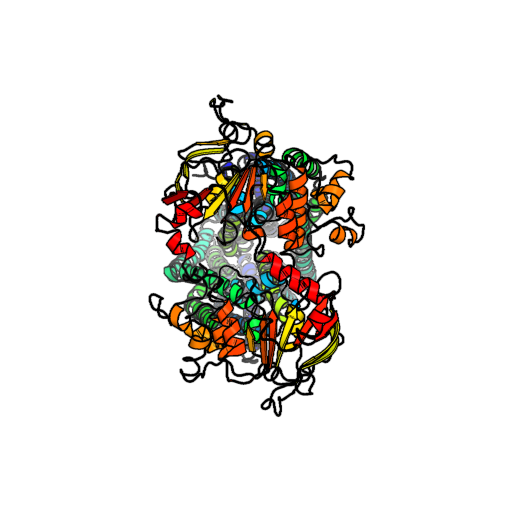111 133.928 182.491 1.00 73.09 316 MET B C 1
ATOM 6659 O O . MET B 2 316 ? 171.283 133.396 181.750 1.00 73.09 316 MET B O 1
ATOM 6664 N N . VAL B 2 317 ? 173.169 133.281 182.965 1.00 77.53 317 VAL B N 1
ATOM 6665 C CA . VAL B 2 317 ? 173.494 131.919 182.561 1.00 77.53 317 VAL B CA 1
ATOM 6666 C C . VAL B 2 317 ? 173.421 131.021 183.789 1.00 77.53 317 VAL B C 1
ATOM 6667 O O . VAL B 2 317 ? 173.860 131.408 184.880 1.00 77.53 317 VAL B O 1
ATOM 6671 N N . ALA B 2 318 ? 172.848 129.833 183.614 1.00 75.97 318 ALA B N 1
ATOM 6672 C CA . ALA B 2 318 ? 172.669 128.866 184.683 1.00 75.97 318 ALA B CA 1
ATOM 6673 C C . ALA B 2 318 ? 173.298 127.539 184.291 1.00 75.97 318 ALA B C 1
ATOM 6674 O O . ALA B 2 318 ? 173.313 127.178 183.113 1.00 75.97 318 ALA B O 1
ATOM 6676 N N . GLY B 2 319 ? 173.791 126.802 185.281 1.00 74.23 319 GLY B N 1
ATOM 6677 C CA . GLY B 2 319 ? 174.518 125.575 185.014 1.00 74.23 319 GLY B CA 1
ATOM 6678 C C . GLY B 2 319 ? 173.634 124.379 184.717 1.00 74.23 319 GLY B C 1
ATOM 6679 O O . GLY B 2 319 ? 172.684 124.484 183.936 1.00 74.23 319 GLY B O 1
ATOM 6680 N N . SER B 2 320 ? 173.947 123.228 185.313 1.00 73.38 320 SER B N 1
ATOM 6681 C CA . SER B 2 320 ? 173.112 122.046 185.149 1.00 73.38 320 SER B CA 1
ATOM 6682 C C . SER B 2 320 ? 172.400 121.697 186.450 1.00 73.38 320 SER B C 1
ATOM 6683 O O . SER B 2 320 ? 171.171 121.604 186.490 1.00 73.38 320 SER B O 1
ATOM 6686 N N . GLY B 2 321 ? 173.161 121.481 187.512 1.00 74.15 321 GLY B N 1
ATOM 6687 C CA . GLY B 2 321 ? 172.631 121.533 188.857 1.00 74.15 321 GLY B CA 1
ATOM 6688 C C . GLY B 2 321 ? 171.840 120.346 189.348 1.00 74.15 321 GLY B C 1
ATOM 6689 O O . GLY B 2 321 ? 172.402 119.482 190.027 1.00 74.15 321 GLY B O 1
ATOM 6690 N N . THR B 2 322 ? 170.550 120.283 189.003 1.00 76.76 322 THR B N 1
ATOM 6691 C CA . THR B 2 322 ? 169.718 119.158 189.414 1.00 76.76 322 THR B CA 1
ATOM 6692 C C . THR B 2 322 ? 169.735 119.032 190.933 1.00 76.76 322 THR B C 1
ATOM 6693 O O . THR B 2 322 ? 170.486 118.217 191.478 1.00 76.76 322 THR B O 1
ATOM 6697 N N . TRP B 2 323 ? 168.972 119.873 191.636 1.00 74.44 323 TRP B N 1
ATOM 6698 C CA . TRP B 2 323 ? 169.128 119.952 193.083 1.00 74.44 323 TRP B CA 1
ATOM 6699 C C . TRP B 2 323 ? 168.821 118.601 193.704 1.00 74.44 323 TRP B C 1
ATOM 6700 O O . TRP B 2 323 ? 167.671 118.288 194.030 1.00 74.44 323 TRP B O 1
ATOM 6711 N N . ARG B 2 324 ? 169.886 117.823 193.882 1.00 80.36 324 ARG B N 1
ATOM 6712 C CA . ARG B 2 324 ? 169.859 116.417 194.251 1.00 80.36 324 ARG B CA 1
ATOM 6713 C C . ARG B 2 324 ? 168.905 116.090 195.393 1.00 80.36 324 ARG B C 1
ATOM 6714 O O . ARG B 2 324 ? 167.954 115.320 195.214 1.00 80.36 324 ARG B O 1
ATOM 6722 N N . ASP B 2 325 ? 169.143 116.674 196.564 1.00 83.02 325 ASP B N 1
ATOM 6723 C CA . ASP B 2 325 ? 168.521 116.252 197.810 1.00 83.02 325 ASP B CA 1
ATOM 6724 C C . ASP B 2 325 ? 167.918 117.431 198.561 1.00 83.02 325 ASP B C 1
ATOM 6725 O O . ASP B 2 325 ? 168.015 117.512 199.786 1.00 83.02 325 ASP B O 1
ATOM 6730 N N . GLY B 2 326 ? 167.283 118.352 197.840 1.00 82.26 326 GLY B N 1
ATOM 6731 C CA . GLY B 2 326 ? 166.722 119.556 198.433 1.00 82.26 326 GLY B CA 1
ATOM 6732 C C . GLY B 2 326 ? 165.907 119.336 199.692 1.00 82.26 326 GLY B C 1
ATOM 6733 O O . GLY B 2 326 ? 165.756 120.243 200.516 1.00 82.26 326 GLY B O 1
ATOM 6734 N N . ALA B 2 327 ? 165.402 118.110 199.843 1.00 81.59 327 ALA B N 1
ATOM 6735 C CA . ALA B 2 327 ? 164.469 117.687 200.880 1.00 81.59 327 ALA B CA 1
ATOM 6736 C C . ALA B 2 327 ? 164.744 118.239 202.274 1.00 81.59 327 ALA B C 1
ATOM 6737 O O . ALA B 2 327 ? 163.862 118.867 202.865 1.00 81.59 327 ALA B O 1
ATOM 6739 N N . VAL B 2 328 ? 165.951 118.029 202.804 1.00 79.17 328 VAL B N 1
ATOM 6740 C CA . VAL B 2 328 ? 166.157 118.062 204.252 1.00 79.17 328 VAL B CA 1
ATOM 6741 C C . VAL B 2 328 ? 165.777 119.398 204.884 1.00 79.17 328 VAL B C 1
ATOM 6742 O O . VAL B 2 328 ? 164.710 119.510 205.490 1.00 79.17 328 VAL B O 1
ATOM 6746 N N . VAL B 2 329 ? 166.644 120.399 204.753 1.00 67.13 329 VAL B N 1
ATOM 6747 C CA . VAL B 2 329 ? 166.434 121.844 204.882 1.00 67.13 329 VAL B CA 1
ATOM 6748 C C . VAL B 2 329 ? 167.794 122.455 204.566 1.00 67.13 329 VAL B C 1
ATOM 6749 O O . VAL B 2 329 ? 168.817 121.987 205.088 1.00 67.13 329 VAL B O 1
ATOM 6753 N N . PRO B 2 330 ? 167.870 123.488 203.781 1.00 61.70 330 PRO B N 1
ATOM 6754 C CA . PRO B 2 330 ? 169.182 123.929 203.321 1.00 61.70 330 PRO B CA 1
ATOM 6755 C C . PRO B 2 330 ? 169.873 124.845 204.307 1.00 61.70 330 PRO B C 1
ATOM 6756 O O . PRO B 2 330 ? 169.245 125.694 204.938 1.00 61.70 330 PRO B O 1
ATOM 6760 N N . ARG B 2 331 ? 171.178 124.660 204.448 1.00 61.45 331 ARG B N 1
ATOM 6761 C CA . ARG B 2 331 ? 171.978 125.513 205.307 1.00 61.45 331 ARG B CA 1
ATOM 6762 C C . ARG B 2 331 ? 172.642 126.603 204.479 1.00 61.45 331 ARG B C 1
ATOM 6763 O O . ARG B 2 331 ? 173.671 126.369 203.844 1.00 61.45 331 ARG B O 1
ATOM 6771 N N . ILE B 2 332 ? 172.061 127.796 204.492 1.00 56.97 332 ILE B N 1
ATOM 6772 C CA . ILE B 2 332 ? 172.464 128.874 203.602 1.00 56.97 332 ILE B CA 1
ATOM 6773 C C . ILE B 2 332 ? 173.764 129.466 204.112 1.00 56.97 332 ILE B C 1
ATOM 6774 O O . ILE B 2 332 ? 173.934 129.660 205.320 1.00 56.97 332 ILE B O 1
ATOM 6779 N N . GLU B 2 333 ? 174.682 129.756 203.195 1.00 58.19 333 GLU B N 1
ATOM 6780 C CA . GLU B 2 333 ? 176.002 130.252 203.539 1.00 58.19 333 GLU B CA 1
ATOM 6781 C C . GLU B 2 333 ? 176.470 131.233 202.484 1.00 58.19 333 GLU B C 1
ATOM 6782 O O . GLU B 2 333 ? 176.419 130.934 201.292 1.00 58.19 333 GLU B O 1
ATOM 6788 N N . PHE B 2 334 ? 176.910 132.406 202.928 1.00 57.72 334 PHE B N 1
ATOM 6789 C CA . PHE B 2 334 ? 177.606 133.374 202.099 1.00 57.72 334 PHE B CA 1
ATOM 6790 C C . PHE B 2 334 ? 179.099 133.232 202.338 1.00 57.72 334 PHE B C 1
ATOM 6791 O O . PHE B 2 334 ? 179.532 132.823 203.416 1.00 57.72 334 PHE B O 1
ATOM 6799 N N . ASP B 2 335 ? 179.890 133.567 201.328 1.00 65.43 335 ASP B N 1
ATOM 6800 C CA . ASP B 2 335 ? 181.339 133.418 201.428 1.00 65.43 335 ASP B CA 1
ATOM 6801 C C . ASP B 2 335 ? 182.008 134.552 200.657 1.00 65.43 335 ASP B C 1
ATOM 6802 O O . ASP B 2 335 ? 182.133 134.486 199.432 1.00 65.43 335 ASP B O 1
ATOM 6807 N N . ASP B 2 336 ? 182.426 135.591 201.383 1.00 68.89 336 ASP B N 1
ATOM 6808 C CA . ASP B 2 336 ? 183.173 136.713 200.827 1.00 68.89 336 ASP B CA 1
ATOM 6809 C C . ASP B 2 336 ? 182.391 137.404 199.719 1.00 68.89 336 ASP B C 1
ATOM 6810 O O . ASP B 2 336 ? 182.973 138.097 198.880 1.00 68.89 336 ASP B O 1
ATOM 6815 N N . VAL B 2 337 ? 181.075 137.212 199.703 1.00 64.75 337 VAL B N 1
ATOM 6816 C CA . VAL B 2 337 ? 180.215 137.746 198.656 1.00 64.75 337 VAL B CA 1
ATOM 6817 C C . VAL B 2 337 ? 180.405 139.250 198.542 1.00 64.75 337 VAL B C 1
ATOM 6818 O O . VAL B 2 337 ? 180.555 139.944 199.550 1.00 64.75 337 VAL B O 1
ATOM 6822 N N . ALA B 2 338 ? 180.429 139.753 197.313 1.00 65.65 338 ALA B N 1
ATOM 6823 C CA . ALA B 2 338 ? 180.460 141.180 197.047 1.00 65.65 338 ALA B CA 1
ATOM 6824 C C . ALA B 2 338 ? 179.631 141.458 195.812 1.00 65.65 338 ALA B C 1
ATOM 6825 O O . ALA B 2 338 ? 179.815 140.807 194.784 1.00 65.65 338 ALA B O 1
ATOM 6827 N N . PHE B 2 339 ? 178.730 142.426 195.904 1.00 69.66 339 PHE B N 1
ATOM 6828 C CA . PHE B 2 339 ? 177.802 142.674 194.816 1.00 69.66 339 PHE B CA 1
ATOM 6829 C C . PHE B 2 339 ? 177.708 144.160 194.519 1.00 69.66 339 PHE B C 1
ATOM 6830 O O . PHE B 2 339 ? 177.865 145.001 195.406 1.00 69.66 339 PHE B O 1
ATOM 6838 N N . GLY B 2 340 ? 177.453 144.466 193.252 1.00 79.61 340 GLY B N 1
ATOM 6839 C CA . GLY B 2 340 ? 177.120 145.803 192.811 1.00 79.61 340 GLY B CA 1
ATOM 6840 C C . GLY B 2 340 ? 176.516 145.759 191.425 1.00 79.61 340 GLY B C 1
ATOM 6841 O O . GLY B 2 340 ? 177.040 145.065 190.550 1.00 79.61 340 GLY B O 1
ATOM 6842 N N . TYR B 2 341 ? 175.405 146.466 191.213 1.00 88.50 341 TYR B N 1
ATOM 6843 C CA . TYR B 2 341 ? 174.784 146.536 189.894 1.00 88.50 341 TYR B CA 1
ATOM 6844 C C . TYR B 2 341 ? 175.798 147.106 188.915 1.00 88.50 341 TYR B C 1
ATOM 6845 O O . TYR B 2 341 ? 175.893 146.679 187.759 1.00 88.50 341 TYR B O 1
ATOM 6854 N N . ASP B 2 342 ? 176.550 148.086 189.399 1.00 102.89 342 ASP B N 1
ATOM 6855 C CA . ASP B 2 342 ? 177.742 148.633 188.773 1.00 102.89 342 ASP B CA 1
ATOM 6856 C C . ASP B 2 342 ? 178.393 149.468 189.861 1.00 102.89 342 ASP B C 1
ATOM 6857 O O . ASP B 2 342 ? 177.867 149.519 190.977 1.00 102.89 342 ASP B O 1
ATOM 6862 N N . GLY B 2 343 ? 179.362 150.317 189.495 1.00 109.94 343 GLY B N 1
ATOM 6863 C CA . GLY B 2 343 ? 180.060 151.087 190.545 1.00 109.94 343 GLY B CA 1
ATOM 6864 C C . GLY B 2 343 ? 179.985 152.613 190.515 1.00 109.94 343 GLY B C 1
ATOM 6865 O O . GLY B 2 343 ? 181.045 153.215 190.775 1.00 109.94 343 GLY B O 1
ATOM 6866 N N . GLY B 2 344 ? 178.842 153.261 190.231 1.00 112.70 344 GLY B N 1
ATOM 6867 C CA . GLY B 2 344 ? 178.900 154.696 190.394 1.00 112.70 344 GLY B CA 1
ATOM 6868 C C . GLY B 2 344 ? 178.044 155.098 191.574 1.00 112.70 344 GLY B C 1
ATOM 6869 O O . GLY B 2 344 ? 178.325 156.073 192.277 1.00 112.70 344 GLY B O 1
ATOM 6870 N N . SER B 2 345 ? 176.991 154.311 191.796 1.00 110.95 345 SER B N 1
ATOM 6871 C CA . SER B 2 345 ? 175.955 154.589 192.784 1.00 110.95 345 SER B CA 1
ATOM 6872 C C . SER B 2 345 ? 175.003 153.403 192.874 1.00 110.95 345 SER B C 1
ATOM 6873 O O . SER B 2 345 ? 174.625 152.829 191.849 1.00 110.95 345 SER B O 1
ATOM 6876 N N . GLY B 2 346 ? 174.608 153.031 194.087 1.00 98.95 346 GLY B N 1
ATOM 6877 C CA . GLY B 2 346 ? 173.689 151.936 194.283 1.00 98.95 346 GLY B CA 1
ATOM 6878 C C . GLY B 2 346 ? 174.056 151.123 195.504 1.00 98.95 346 GLY B C 1
ATOM 6879 O O . GLY B 2 346 ? 175.115 151.322 196.106 1.00 98.95 346 GLY B O 1
ATOM 6880 N N . PRO B 2 347 ? 173.178 150.204 195.912 1.00 89.54 347 PRO B N 1
ATOM 6881 C CA . PRO B 2 347 ? 173.513 149.330 197.044 1.00 89.54 347 PRO B CA 1
ATOM 6882 C C . PRO B 2 347 ? 174.777 148.523 196.798 1.00 89.54 347 PRO B C 1
ATOM 6883 O O . PRO B 2 347 ? 174.800 147.597 195.982 1.00 89.54 347 PRO B O 1
ATOM 6887 N N . VAL B 2 348 ? 175.832 148.867 197.530 1.00 81.22 348 VAL B N 1
ATOM 6888 C CA . VAL B 2 348 ? 177.124 148.207 197.424 1.00 81.22 348 VAL B CA 1
ATOM 6889 C C . VAL B 2 348 ? 177.132 147.100 198.466 1.00 81.22 348 VAL B C 1
ATOM 6890 O O . VAL B 2 348 ? 176.341 147.126 199.413 1.00 81.22 348 VAL B O 1
ATOM 6894 N N . LEU B 2 349 ? 178.013 146.122 198.302 1.00 71.15 349 LEU B N 1
ATOM 6895 C CA . LEU B 2 349 ? 178.117 145.048 199.272 1.00 71.15 349 LEU B CA 1
ATOM 6896 C C . LEU B 2 349 ? 179.467 144.382 199.082 1.00 71.15 349 LEU B C 1
ATOM 6897 O O . LEU B 2 349 ? 179.880 144.144 197.949 1.00 71.15 349 LEU B O 1
ATOM 6902 N N . ASP B 2 350 ? 180.152 144.072 200.187 1.00 70.80 350 ASP B N 1
ATOM 6903 C CA . ASP B 2 350 ? 181.485 143.421 200.079 1.00 70.80 350 ASP B CA 1
ATOM 6904 C C . ASP B 2 350 ? 181.929 142.886 201.445 1.00 70.80 350 ASP B C 1
ATOM 6905 O O . ASP B 2 350 ? 181.918 143.663 202.420 1.00 70.80 350 ASP B O 1
ATOM 6910 N N . GLY B 2 351 ? 182.303 141.603 201.495 1.00 70.17 351 GLY B N 1
ATOM 6911 C CA . GLY B 2 351 ? 182.775 140.982 202.708 1.00 70.17 351 GLY B CA 1
ATOM 6912 C C . GLY B 2 351 ? 181.711 140.309 203.533 1.00 70.17 351 GLY B C 1
ATOM 6913 O O . GLY B 2 351 ? 182.000 139.887 204.658 1.00 70.17 351 GLY B O 1
ATOM 6914 N N . VAL B 2 352 ? 180.489 140.203 203.021 1.00 65.94 352 VAL B N 1
ATOM 6915 C CA . VAL B 2 352 ? 179.428 139.527 203.753 1.00 65.94 352 VAL B CA 1
ATOM 6916 C C . VAL B 2 352 ? 179.708 138.031 203.749 1.00 65.94 352 VAL B C 1
ATOM 6917 O O . VAL B 2 352 ? 179.903 137.425 202.691 1.00 65.94 352 VAL B O 1
ATOM 6921 N N . SER B 2 353 ? 179.743 137.431 204.939 1.00 63.09 353 SER B N 1
ATOM 6922 C CA . SER B 2 353 ? 180.032 136.005 205.056 1.00 63.09 353 SER B CA 1
ATOM 6923 C C . SER B 2 353 ? 179.391 135.496 206.350 1.00 63.09 353 SER B C 1
ATOM 6924 O O . SER B 2 353 ? 179.799 135.829 207.462 1.00 63.09 353 SER B O 1
ATOM 6927 N N . PHE B 2 354 ? 178.363 134.669 206.198 1.00 59.52 354 PHE B N 1
ATOM 6928 C CA . PHE B 2 354 ? 177.726 134.032 207.333 1.00 59.52 354 PHE B CA 1
ATOM 6929 C C . PHE B 2 354 ? 177.446 132.569 207.019 1.00 59.52 354 PHE B C 1
ATOM 6930 O O . PHE B 2 354 ? 177.902 132.043 206.000 1.00 59.52 354 PHE B O 1
ATOM 6938 N N . CYS B 2 355 ? 176.704 131.914 207.907 1.00 61.98 355 CYS B N 1
ATOM 6939 C CA . CYS B 2 355 ? 176.212 130.559 207.703 1.00 61.98 355 CYS B CA 1
ATOM 6940 C C . CYS B 2 355 ? 174.931 130.380 208.498 1.00 61.98 355 CYS B C 1
ATOM 6941 O O . CYS B 2 355 ? 174.964 130.295 209.727 1.00 61.98 355 CYS B O 1
ATOM 6944 N N . LEU B 2 356 ? 173.803 130.338 207.803 1.00 58.33 356 LEU B N 1
ATOM 6945 C CA . LEU B 2 356 ? 172.497 130.220 208.438 1.00 58.33 356 LEU B CA 1
ATOM 6946 C C . LEU B 2 356 ? 172.153 128.751 208.650 1.00 58.33 356 LEU B C 1
ATOM 6947 O O . LEU B 2 356 ? 171.921 128.021 207.685 1.00 58.33 356 LEU B O 1
ATOM 6952 N N . GLN B 2 357 ? 172.119 128.321 209.908 1.00 58.81 357 GLN B N 1
ATOM 6953 C CA . GLN B 2 357 ? 171.821 126.938 210.225 1.00 58.81 357 GLN B CA 1
ATOM 6954 C C . GLN B 2 357 ? 170.462 126.541 209.656 1.00 58.81 357 GLN B C 1
ATOM 6955 O O . GLN B 2 357 ? 169.597 127.389 209.442 1.00 58.81 357 GLN B O 1
ATOM 6961 N N . PRO B 2 358 ? 170.254 125.251 209.390 1.00 57.77 358 PRO B N 1
ATOM 6962 C CA . PRO B 2 358 ? 169.047 124.834 208.669 1.00 57.77 358 PRO B CA 1
ATOM 6963 C C . PRO B 2 358 ? 167.841 124.739 209.593 1.00 57.77 358 PRO B C 1
ATOM 6964 O O . PRO B 2 358 ? 167.889 124.090 210.640 1.00 57.77 358 PRO B O 1
ATOM 6968 N N . GLY B 2 359 ? 166.752 125.387 209.192 1.00 54.81 359 GLY B N 1
ATOM 6969 C CA . GLY B 2 359 ? 165.533 125.393 209.972 1.00 54.81 359 GLY B CA 1
ATOM 6970 C C . GLY B 2 359 ? 165.562 126.375 211.118 1.00 54.81 359 GLY B C 1
ATOM 6971 O O . GLY B 2 359 ? 165.428 125.983 212.277 1.00 54.81 359 GLY B O 1
ATOM 6972 N N . THR B 2 360 ? 165.726 127.656 210.801 1.00 57.12 360 THR B N 1
ATOM 6973 C CA . THR B 2 360 ? 165.905 128.725 211.774 1.00 57.12 360 THR B CA 1
ATOM 6974 C C . THR B 2 360 ? 165.370 130.010 211.169 1.00 57.12 360 THR B C 1
ATOM 6975 O O . THR B 2 360 ? 165.480 130.214 209.961 1.00 57.12 360 THR B O 1
ATOM 6979 N N . THR B 2 361 ? 164.811 130.876 212.006 1.00 58.55 361 THR B N 1
ATOM 6980 C CA . THR B 2 361 ? 164.382 132.184 211.542 1.00 58.55 361 THR B CA 1
ATOM 6981 C C . THR B 2 361 ? 165.460 133.210 211.840 1.00 58.55 361 THR B C 1
ATOM 6982 O O . THR B 2 361 ? 165.936 133.322 212.968 1.00 58.55 361 THR B O 1
ATOM 6986 N N . THR B 2 362 ? 165.838 133.970 210.819 1.00 55.91 362 THR B N 1
ATOM 6987 C CA . THR B 2 362 ? 166.967 134.886 210.921 1.00 55.91 362 THR B CA 1
ATOM 6988 C C . THR B 2 362 ? 166.543 136.257 210.427 1.00 55.91 362 THR B C 1
ATOM 6989 O O . THR B 2 362 ? 166.106 136.394 209.285 1.00 55.91 362 THR B O 1
ATOM 6993 N N . ALA B 2 363 ? 166.678 137.265 211.279 1.00 56.60 363 ALA B N 1
ATOM 6994 C CA . ALA B 2 363 ? 166.305 138.621 210.920 1.00 56.60 363 ALA B CA 1
ATOM 6995 C C . ALA B 2 363 ? 167.514 139.399 210.426 1.00 56.60 363 ALA B C 1
ATOM 6996 O O . ALA B 2 363 ? 168.654 139.119 210.788 1.00 56.60 363 ALA B O 1
ATOM 6998 N N . ILE B 2 364 ? 167.251 140.391 209.584 1.00 57.88 364 ILE B N 1
ATOM 6999 C CA . ILE B 2 364 ? 168.307 141.228 209.032 1.00 57.88 364 ILE B CA 1
ATOM 7000 C C . ILE B 2 364 ? 167.930 142.690 209.197 1.00 57.88 364 ILE B C 1
ATOM 7001 O O . ILE B 2 364 ? 167.111 143.219 208.443 1.00 57.88 364 ILE B O 1
ATOM 7006 N N . VAL B 2 365 ? 168.518 143.346 210.170 1.00 61.09 365 VAL B N 1
ATOM 7007 C CA . VAL B 2 365 ? 168.217 144.739 210.469 1.00 61.09 365 VAL B CA 1
ATOM 7008 C C . VAL B 2 365 ? 169.396 145.605 210.066 1.00 61.09 365 VAL B C 1
ATOM 7009 O O . VAL B 2 365 ? 170.514 145.121 209.886 1.00 61.09 365 VAL B O 1
ATOM 7013 N N . GLY B 2 366 ? 169.151 146.902 209.917 1.00 66.40 366 GLY B N 1
ATOM 7014 C CA . GLY B 2 366 ? 170.215 147.832 209.630 1.00 66.40 366 GLY B CA 1
ATOM 7015 C C . GLY B 2 366 ? 169.711 149.187 209.190 1.00 66.40 366 GLY B C 1
ATOM 7016 O O . GLY B 2 366 ? 168.505 149.425 209.100 1.00 66.40 366 GLY B O 1
ATOM 7017 N N . PRO B 2 367 ? 170.632 150.106 208.897 1.00 71.57 367 PRO B N 1
ATOM 7018 C CA . PRO B 2 367 ? 170.235 151.394 208.313 1.00 71.57 367 PRO B CA 1
ATOM 7019 C C . PRO B 2 367 ? 169.600 151.201 206.950 1.00 71.57 367 PRO B C 1
ATOM 7020 O O . PRO B 2 367 ? 169.520 150.062 206.484 1.00 71.57 367 PRO B O 1
ATOM 7024 N N . SER B 2 368 ? 169.154 152.274 206.296 1.00 76.97 368 SER B N 1
ATOM 7025 C CA . SER B 2 368 ? 168.320 152.107 205.110 1.00 76.97 368 SER B CA 1
ATOM 7026 C C . SER B 2 368 ? 169.044 151.270 204.070 1.00 76.97 368 SER B C 1
ATOM 7027 O O . SER B 2 368 ? 168.615 150.150 203.777 1.00 76.97 368 SER B O 1
ATOM 7030 N N . GLY B 2 369 ? 170.120 151.814 203.502 1.00 77.18 369 GLY B N 1
ATOM 7031 C CA . GLY B 2 369 ? 171.222 151.034 202.973 1.00 77.18 369 GLY B CA 1
ATOM 7032 C C . GLY B 2 369 ? 170.838 149.694 202.397 1.00 77.18 369 GLY B C 1
ATOM 7033 O O . GLY B 2 369 ? 171.425 148.676 202.775 1.00 77.18 369 GLY B O 1
ATOM 7034 N N . CYS B 2 370 ? 169.868 149.670 201.477 1.00 75.74 370 CYS B N 1
ATOM 7035 C CA . CYS B 2 370 ? 169.175 148.422 201.162 1.00 75.74 370 CYS B CA 1
ATOM 7036 C C . CYS B 2 370 ? 170.086 147.463 200.418 1.00 75.74 370 CYS B C 1
ATOM 7037 O O . CYS B 2 370 ? 169.854 147.132 199.251 1.00 75.74 370 CYS B O 1
ATOM 7040 N N . GLY B 2 371 ? 171.125 147.026 201.118 1.00 69.28 371 GLY B N 1
ATOM 7041 C CA . GLY B 2 371 ? 171.903 145.868 200.760 1.00 69.28 371 GLY B CA 1
ATOM 7042 C C . GLY B 2 371 ? 171.386 144.719 201.590 1.00 69.28 371 GLY B C 1
ATOM 7043 O O . GLY B 2 371 ? 172.104 143.761 201.874 1.00 69.28 371 GLY B O 1
ATOM 7044 N N . LYS B 2 372 ? 170.143 144.836 202.005 1.00 64.74 372 LYS B N 1
ATOM 7045 C CA . LYS B 2 372 ? 169.352 143.768 202.596 1.00 64.74 372 LYS B CA 1
ATOM 7046 C C . LYS B 2 372 ? 168.325 143.229 201.618 1.00 64.74 372 LYS B C 1
ATOM 7047 O O . LYS B 2 372 ? 168.195 142.011 201.474 1.00 64.74 372 LYS B O 1
ATOM 7053 N N . SER B 2 373 ? 167.612 144.108 200.919 1.00 64.07 373 SER B N 1
ATOM 7054 C CA . SER B 2 373 ? 166.843 143.666 199.768 1.00 64.07 373 SER B CA 1
ATOM 7055 C C . SER B 2 373 ? 167.748 143.065 198.705 1.00 64.07 373 SER B C 1
ATOM 7056 O O . SER B 2 373 ? 167.267 142.387 197.794 1.00 64.07 373 SER B O 1
ATOM 7059 N N . THR B 2 374 ? 169.052 143.317 198.795 1.00 62.34 374 THR B N 1
ATOM 7060 C CA . THR B 2 374 ? 170.025 142.679 197.922 1.00 62.34 374 THR B CA 1
ATOM 7061 C C . THR B 2 374 ? 170.534 141.366 198.491 1.00 62.34 374 THR B C 1
ATOM 7062 O O . THR B 2 374 ? 170.763 140.426 197.729 1.00 62.34 374 THR B O 1
ATOM 7066 N N . ILE B 2 375 ? 170.707 141.273 199.808 1.00 58.21 375 ILE B N 1
ATOM 7067 C CA . ILE B 2 375 ? 171.069 139.996 200.407 1.00 58.21 375 ILE B CA 1
ATOM 7068 C C . ILE B 2 375 ? 169.973 138.974 200.170 1.00 58.21 375 ILE B C 1
ATOM 7069 O O . ILE B 2 375 ? 170.251 137.783 200.001 1.00 58.21 375 ILE B O 1
ATOM 7074 N N . LEU B 2 376 ? 168.717 139.410 200.137 1.00 56.72 376 LEU B N 1
ATOM 7075 C CA . LEU B 2 376 ? 167.643 138.473 199.842 1.00 56.72 376 LEU B CA 1
ATOM 7076 C C . LEU B 2 376 ? 167.625 138.059 198.378 1.00 56.72 376 LEU B C 1
ATOM 7077 O O . LEU B 2 376 ? 167.373 136.889 198.078 1.00 56.72 376 LEU B O 1
ATOM 7082 N N . ALA B 2 377 ? 167.874 138.988 197.459 1.00 56.08 377 ALA B N 1
ATOM 7083 C CA . ALA B 2 377 ? 167.948 138.637 196.048 1.00 56.08 377 ALA B CA 1
ATOM 7084 C C . ALA B 2 377 ? 169.113 137.718 195.739 1.00 56.08 377 ALA B C 1
ATOM 7085 O O . ALA B 2 377 ? 168.988 136.850 194.874 1.00 56.08 377 ALA B O 1
ATOM 7087 N N . LEU B 2 378 ? 170.235 137.876 196.429 1.00 55.83 378 LEU B N 1
ATOM 7088 C CA . LEU B 2 378 ? 171.358 136.983 196.206 1.00 55.83 378 LEU B CA 1
ATOM 7089 C C . LEU B 2 378 ? 171.059 135.572 196.681 1.00 55.83 378 LEU B C 1
ATOM 7090 O O . LEU B 2 378 ? 171.562 134.611 196.095 1.00 55.83 378 LEU B O 1
ATOM 7095 N N . ILE B 2 379 ? 170.248 135.421 197.724 1.00 53.49 379 ILE B N 1
ATOM 7096 C CA . ILE B 2 379 ? 169.852 134.087 198.160 1.00 53.49 379 ILE B CA 1
ATOM 7097 C C . ILE B 2 379 ? 168.827 133.497 197.210 1.00 53.49 379 ILE B C 1
ATOM 7098 O O . ILE B 2 379 ? 168.919 132.326 196.832 1.00 53.49 379 ILE B O 1
ATOM 7103 N N . ALA B 2 380 ? 167.832 134.291 196.818 1.00 55.87 380 ALA B N 1
ATOM 7104 C CA . ALA B 2 380 ? 166.809 133.802 195.903 1.00 55.87 380 ALA B CA 1
ATOM 7105 C C . ALA B 2 380 ? 167.422 133.358 194.587 1.00 55.87 380 ALA B C 1
ATOM 7106 O O . ALA B 2 380 ? 166.998 132.361 193.995 1.00 55.87 380 ALA B O 1
ATOM 7108 N N . GLY B 2 381 ? 168.428 134.083 194.115 1.00 57.13 381 GLY B N 1
ATOM 7109 C CA . GLY B 2 381 ? 169.059 133.756 192.857 1.00 57.13 381 GLY B CA 1
ATOM 7110 C C . GLY B 2 381 ? 168.763 134.810 191.820 1.00 57.13 381 GLY B C 1
ATOM 7111 O O . GLY B 2 381 ? 169.198 134.703 190.673 1.00 57.13 381 GLY B O 1
ATOM 7112 N N . LEU B 2 382 ? 168.018 135.839 192.215 1.00 57.25 382 LEU B N 1
ATOM 7113 C CA . LEU B 2 382 ? 167.651 136.890 191.279 1.00 57.25 382 LEU B CA 1
ATOM 7114 C C . LEU B 2 382 ? 168.841 137.739 190.873 1.00 57.25 382 LEU B C 1
ATOM 7115 O O . LEU B 2 382 ? 168.796 138.382 189.822 1.00 57.25 382 LEU B O 1
ATOM 7120 N N . HIS B 2 383 ? 169.895 137.759 191.679 1.00 61.16 383 HIS B N 1
ATOM 7121 C CA . HIS B 2 383 ? 171.115 138.474 191.355 1.00 61.16 383 HIS B CA 1
ATOM 7122 C C . HIS B 2 383 ? 172.289 137.540 191.566 1.00 61.16 383 HIS B C 1
ATOM 7123 O O . HIS B 2 383 ? 172.242 136.641 192.406 1.00 61.16 383 HIS B O 1
ATOM 7130 N N . GLN B 2 384 ? 173.330 137.754 190.804 1.00 64.51 384 GLN B N 1
ATOM 7131 C CA . GLN B 2 384 ? 174.511 136.940 190.982 1.00 64.51 384 GLN B CA 1
ATOM 7132 C C . GLN B 2 384 ? 175.616 137.748 191.641 1.00 64.51 384 GLN B C 1
ATOM 7133 O O . GLN B 2 384 ? 175.794 138.929 191.338 1.00 64.51 384 GLN B O 1
ATOM 7139 N N . PRO B 2 385 ? 176.371 137.148 192.551 1.00 63.25 385 PRO B N 1
ATOM 7140 C CA . PRO B 2 385 ? 177.456 137.882 193.199 1.00 63.25 385 PRO B CA 1
ATOM 7141 C C . PRO B 2 385 ? 178.600 138.126 192.234 1.00 63.25 385 PRO B C 1
ATOM 7142 O O . PRO B 2 385 ? 178.760 137.442 191.222 1.00 63.25 385 PRO B O 1
ATOM 7146 N N . THR B 2 386 ? 179.404 139.132 192.557 1.00 67.32 386 THR B N 1
ATOM 7147 C CA . THR B 2 386 ? 180.567 139.431 191.737 1.00 67.32 386 THR B CA 1
ATOM 7148 C C . THR B 2 386 ? 181.835 138.771 192.260 1.00 67.32 386 THR B C 1
ATOM 7149 O O . THR B 2 386 ? 182.761 138.527 191.479 1.00 67.32 386 THR B O 1
ATOM 7153 N N . ARG B 2 387 ? 181.898 138.472 193.557 1.00 67.37 387 ARG B N 1
ATOM 7154 C CA . ARG B 2 387 ? 183.033 137.782 194.156 1.00 67.37 387 ARG B CA 1
ATOM 7155 C C . ARG B 2 387 ? 182.525 136.750 195.160 1.00 67.37 387 ARG B C 1
ATOM 7156 O O . ARG B 2 387 ? 183.039 136.610 196.263 1.00 67.37 387 ARG B O 1
ATOM 7164 N N . GLY B 2 388 ? 181.508 135.997 194.767 1.00 64.17 388 GLY B N 1
ATOM 7165 C CA . GLY B 2 388 ? 180.631 135.375 195.737 1.00 64.17 388 GLY B CA 1
ATOM 7166 C C . GLY B 2 388 ? 180.806 133.913 196.072 1.00 64.17 388 GLY B C 1
ATOM 7167 O O . GLY B 2 388 ? 181.635 133.558 196.911 1.00 64.17 388 GLY B O 1
ATOM 7168 N N . ARG B 2 389 ? 180.036 133.066 195.387 1.00 61.86 389 ARG B N 1
ATOM 7169 C CA . ARG B 2 389 ? 179.656 131.724 195.824 1.00 61.86 389 ARG B CA 1
ATOM 7170 C C . ARG B 2 389 ? 178.758 131.743 197.053 1.00 61.86 389 ARG B C 1
ATOM 7171 O O . ARG B 2 389 ? 179.142 131.287 198.134 1.00 61.86 389 ARG B O 1
ATOM 7179 N N . VAL B 2 390 ? 177.574 132.320 196.885 1.00 58.38 390 VAL B N 1
ATOM 7180 C CA . VAL B 2 390 ? 176.392 131.956 197.654 1.00 58.38 390 VAL B CA 1
ATOM 7181 C C . VAL B 2 390 ? 176.122 130.480 197.423 1.00 58.38 390 VAL B C 1
ATOM 7182 O O . VAL B 2 390 ? 175.923 130.057 196.283 1.00 58.38 390 VAL B O 1
ATOM 7186 N N . LEU B 2 391 ? 176.107 129.690 198.489 1.00 56.36 391 LEU B N 1
ATOM 7187 C CA . LEU B 2 391 ? 175.929 128.250 198.361 1.00 56.36 391 LEU B CA 1
ATOM 7188 C C . LEU B 2 391 ? 174.905 127.780 199.381 1.00 56.36 391 LEU B C 1
ATOM 7189 O O . LEU B 2 391 ? 175.030 128.065 200.574 1.00 56.36 391 LEU B O 1
ATOM 7194 N N . ILE B 2 392 ? 173.894 127.062 198.908 1.00 57.57 392 ILE B N 1
ATOM 7195 C CA . ILE B 2 392 ? 172.787 126.610 199.737 1.00 57.57 392 ILE B CA 1
ATOM 7196 C C . ILE B 2 392 ? 172.869 125.099 199.875 1.00 57.57 392 ILE B C 1
ATOM 7197 O O . ILE B 2 392 ? 173.021 124.388 198.882 1.00 57.57 392 ILE B O 1
ATOM 7202 N N . ASP B 2 393 ? 172.765 124.609 201.104 1.00 62.55 393 ASP B N 1
ATOM 7203 C CA . ASP B 2 393 ? 172.846 123.184 201.408 1.00 62.55 393 ASP B CA 1
ATOM 7204 C C . ASP B 2 393 ? 174.162 122.582 200.955 1.00 62.55 393 ASP B C 1
ATOM 7205 O O . ASP B 2 393 ? 174.239 121.386 200.677 1.00 62.55 393 ASP B O 1
ATOM 7210 N N . GLY B 2 394 ? 175.203 123.409 200.884 1.00 60.94 394 GLY B N 1
ATOM 7211 C CA . GLY B 2 394 ? 176.530 122.979 200.505 1.00 60.94 394 GLY B CA 1
ATOM 7212 C C . GLY B 2 394 ? 176.934 123.298 199.085 1.00 60.94 394 GLY B C 1
ATOM 7213 O O . GLY B 2 394 ? 178.134 123.359 198.805 1.00 60.94 394 GLY B O 1
ATOM 7214 N N . THR B 2 395 ? 175.982 123.530 198.186 1.00 58.25 395 THR B N 1
ATOM 7215 C CA . THR B 2 395 ? 176.237 123.558 196.755 1.00 58.25 395 THR B CA 1
ATOM 7216 C C . THR B 2 395 ? 175.976 124.942 196.189 1.00 58.25 395 THR B C 1
ATOM 7217 O O . THR B 2 395 ? 174.888 125.494 196.369 1.00 58.25 395 THR B O 1
ATOM 7221 N N . ASP B 2 396 ? 176.967 125.473 195.471 1.00 62.84 396 ASP B N 1
ATOM 7222 C CA . ASP B 2 396 ? 176.905 126.806 194.889 1.00 62.84 396 ASP B CA 1
ATOM 7223 C C . ASP B 2 396 ? 175.687 126.958 193.992 1.00 62.84 396 ASP B C 1
ATOM 7224 O O . ASP B 2 396 ? 175.405 126.103 193.156 1.00 62.84 396 ASP B O 1
ATOM 7229 N N . VAL B 2 397 ? 174.969 128.067 194.175 1.00 63.59 397 VAL B N 1
ATOM 7230 C CA . VAL B 2 397 ? 173.730 128.319 193.447 1.00 63.59 397 VAL B CA 1
ATOM 7231 C C . VAL B 2 397 ? 173.941 128.517 191.959 1.00 63.59 397 VAL B C 1
ATOM 7232 O O . VAL B 2 397 ? 173.125 128.045 191.160 1.00 63.59 397 VAL B O 1
ATOM 7236 N N . ALA B 2 398 ? 175.014 129.191 191.559 1.00 68.64 398 ALA B N 1
ATOM 7237 C CA . ALA B 2 398 ? 175.258 129.473 190.154 1.00 68.64 398 ALA B CA 1
ATOM 7238 C C . ALA B 2 398 ? 175.538 128.222 189.342 1.00 68.64 398 ALA B C 1
ATOM 7239 O O . ALA B 2 398 ? 175.638 128.307 188.116 1.00 68.64 398 ALA B O 1
ATOM 7241 N N . THR B 2 399 ? 175.656 127.072 189.988 1.00 66.64 399 THR B N 1
ATOM 7242 C CA . THR B 2 399 ? 175.887 125.802 189.307 1.00 66.64 399 THR B CA 1
ATOM 7243 C C . THR B 2 399 ? 174.618 124.963 189.255 1.00 66.64 399 THR B C 1
ATOM 7244 O O . THR B 2 399 ? 174.663 123.751 189.421 1.00 66.64 399 THR B O 1
ATOM 7248 N N . LEU B 2 400 ? 173.470 125.604 189.039 1.00 70.29 400 LEU B N 1
ATOM 7249 C CA . LEU B 2 400 ? 172.187 124.924 188.957 1.00 70.29 400 LEU B CA 1
ATOM 7250 C C . LEU B 2 400 ? 171.397 125.441 187.766 1.00 70.29 400 LEU B C 1
ATOM 7251 O O . LEU B 2 400 ? 171.413 126.640 187.480 1.00 70.29 400 LEU B O 1
ATOM 7256 N N . ASP B 2 401 ? 170.689 124.541 187.088 1.00 75.88 401 ASP B N 1
ATOM 7257 C CA . ASP B 2 401 ? 169.817 124.939 185.991 1.00 75.88 401 ASP B CA 1
ATOM 7258 C C . ASP B 2 401 ? 168.645 125.737 186.537 1.00 75.88 401 ASP B C 1
ATOM 7259 O O . ASP B 2 401 ? 168.144 125.451 187.628 1.00 75.88 401 ASP B O 1
ATOM 7264 N N . ALA B 2 402 ? 168.185 126.722 185.770 1.00 78.29 402 ALA B N 1
ATOM 7265 C CA . ALA B 2 402 ? 167.202 127.652 186.305 1.00 78.29 402 ALA B CA 1
ATOM 7266 C C . ALA B 2 402 ? 165.795 127.077 186.262 1.00 78.29 402 ALA B C 1
ATOM 7267 O O . ALA B 2 402 ? 164.865 127.727 185.778 1.00 78.29 402 ALA B O 1
ATOM 7269 N N . ARG B 2 403 ? 165.628 125.862 186.772 1.00 78.39 403 ARG B N 1
ATOM 7270 C CA . ARG B 2 403 ? 164.317 125.354 187.145 1.00 78.39 403 ARG B CA 1
ATOM 7271 C C . ARG B 2 403 ? 164.495 124.573 188.434 1.00 78.39 403 ARG B C 1
ATOM 7272 O O . ARG B 2 403 ? 163.525 124.114 189.042 1.00 78.39 403 ARG B O 1
ATOM 7280 N N . ALA B 2 404 ? 165.750 124.420 188.840 1.00 73.62 404 ALA B N 1
ATOM 7281 C CA . ALA B 2 404 ? 166.125 124.031 190.188 1.00 73.62 404 ALA B CA 1
ATOM 7282 C C . ALA B 2 404 ? 166.631 125.202 190.998 1.00 73.62 404 ALA B C 1
ATOM 7283 O O . ALA B 2 404 ? 166.502 125.194 192.221 1.00 73.62 404 ALA B O 1
ATOM 7285 N N . GLN B 2 405 ? 167.203 126.203 190.342 1.00 73.36 405 GLN B N 1
ATOM 7286 C CA . GLN B 2 405 ? 167.609 127.449 190.966 1.00 73.36 405 GLN B CA 1
ATOM 7287 C C . GLN B 2 405 ? 166.422 128.283 191.423 1.00 73.36 405 GLN B C 1
ATOM 7288 O O . GLN B 2 405 ? 166.609 129.219 192.205 1.00 73.36 405 GLN B O 1
ATOM 7294 N N . GLN B 2 406 ? 165.206 127.963 190.976 1.00 68.61 406 GLN B N 1
ATOM 7295 C CA . GLN B 2 406 ? 164.026 128.659 191.461 1.00 68.61 406 GLN B CA 1
ATOM 7296 C C . GLN B 2 406 ? 163.102 127.763 192.267 1.00 68.61 406 GLN B C 1
ATOM 7297 O O . GLN B 2 406 ? 162.128 128.262 192.835 1.00 68.61 406 GLN B O 1
ATOM 7303 N N . ALA B 2 407 ? 163.365 126.465 192.327 1.00 64.54 407 ALA B N 1
ATOM 7304 C CA . ALA B 2 407 ? 162.526 125.533 193.061 1.00 64.54 407 ALA B CA 1
ATOM 7305 C C . ALA B 2 407 ? 163.009 125.354 194.492 1.00 64.54 407 ALA B C 1
ATOM 7306 O O . ALA B 2 407 ? 162.790 124.307 195.102 1.00 64.54 407 ALA B O 1
ATOM 7308 N N . VAL B 2 408 ? 163.666 126.371 195.039 1.00 63.14 408 VAL B N 1
ATOM 7309 C CA . VAL B 2 408 ? 164.334 126.235 196.324 1.00 63.14 408 VAL B CA 1
ATOM 7310 C C . VAL B 2 408 ? 163.895 127.336 197.280 1.00 63.14 408 VAL B C 1
ATOM 7311 O O . VAL B 2 408 ? 163.970 127.171 198.499 1.00 63.14 408 VAL B O 1
ATOM 7315 N N . CYS B 2 409 ? 163.406 128.451 196.746 1.00 61.21 409 CYS B N 1
ATOM 7316 C CA . CYS B 2 409 ? 163.123 129.623 197.561 1.00 61.21 409 CYS B CA 1
ATOM 7317 C C . CYS B 2 409 ? 161.731 130.156 197.273 1.00 61.21 409 CYS B C 1
ATOM 7318 O O . CYS B 2 409 ? 161.387 130.396 196.114 1.00 61.21 409 CYS B O 1
ATOM 7321 N N . SER B 2 410 ? 160.946 130.350 198.326 1.00 57.85 410 SER B N 1
ATOM 7322 C CA . SER B 2 410 ? 159.690 131.078 198.252 1.00 57.85 410 SER B CA 1
ATOM 7323 C C . SER B 2 410 ? 159.879 132.459 198.862 1.00 57.85 410 SER B C 1
ATOM 7324 O O . SER B 2 410 ? 160.535 132.612 199.889 1.00 57.85 410 SER B O 1
ATOM 7327 N N . VAL B 2 411 ? 159.305 133.469 198.220 1.00 57.34 411 VAL B 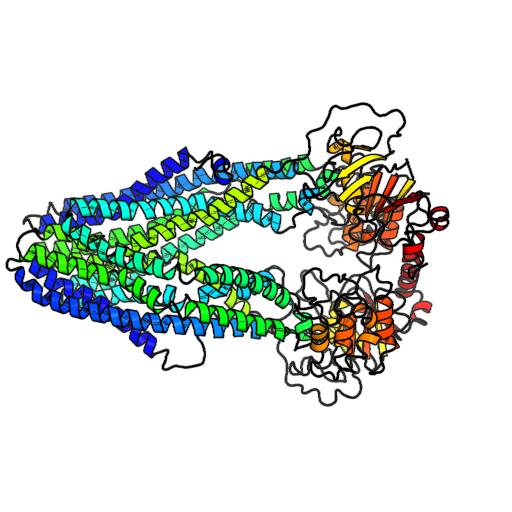N 1
ATOM 7328 C CA . VAL B 2 411 ? 159.654 134.854 198.510 1.00 57.34 411 VAL B CA 1
ATOM 7329 C C . VAL B 2 411 ? 158.393 135.684 198.694 1.00 57.34 411 VAL B C 1
ATOM 7330 O O . VAL B 2 411 ? 157.432 135.553 197.930 1.00 57.34 411 VAL B O 1
ATOM 7334 N N . VAL B 2 412 ? 158.402 136.543 199.710 1.00 60.37 412 VAL B N 1
ATOM 7335 C CA . VAL B 2 412 ? 157.396 137.579 199.909 1.00 60.37 412 VAL B CA 1
ATOM 7336 C C . VAL B 2 412 ? 158.091 138.907 199.647 1.00 60.37 412 VAL B C 1
ATOM 7337 O O . VAL B 2 412 ? 158.901 139.365 200.455 1.00 60.37 412 VAL B O 1
ATOM 7341 N N . PHE B 2 413 ? 157.780 139.540 198.523 1.00 64.49 413 PHE B N 1
ATOM 7342 C CA . PHE B 2 413 ? 158.510 140.727 198.113 1.00 64.49 413 PHE B CA 1
ATOM 7343 C C . PHE B 2 413 ? 158.093 141.932 198.946 1.00 64.49 413 PHE B C 1
ATOM 7344 O O . PHE B 2 413 ? 157.226 141.858 199.816 1.00 64.49 413 PHE B O 1
ATOM 7352 N N . GLN B 2 414 ? 158.729 143.064 198.668 1.00 71.37 414 GLN B N 1
ATOM 7353 C CA . GLN B 2 414 ? 158.433 144.295 199.383 1.00 71.37 414 GLN B CA 1
ATOM 7354 C C . GLN B 2 414 ? 157.190 144.949 198.806 1.00 71.37 414 GLN B C 1
ATOM 7355 O O . GLN B 2 414 ? 156.186 145.113 199.502 1.00 71.37 414 GLN B O 1
ATOM 7361 N N . HIS B 2 415 ? 157.249 145.320 197.541 1.00 74.18 415 HIS B N 1
ATOM 7362 C CA . HIS B 2 415 ? 156.082 145.834 196.848 1.00 74.18 415 HIS B CA 1
ATOM 7363 C C . HIS B 2 415 ? 155.315 144.669 196.250 1.00 74.18 415 HIS B C 1
ATOM 7364 O O . HIS B 2 415 ? 155.811 144.041 195.307 1.00 74.18 415 HIS B O 1
ATOM 7371 N N . PRO B 2 416 ? 154.128 144.342 196.747 1.00 74.28 416 PRO B N 1
ATOM 7372 C CA . PRO B 2 416 ? 153.434 143.151 196.258 1.00 74.28 416 PRO B CA 1
ATOM 7373 C C . PRO B 2 416 ? 152.948 143.351 194.838 1.00 74.28 416 PRO B C 1
ATOM 7374 O O . PRO B 2 416 ? 152.455 144.419 194.474 1.00 74.28 416 PRO B O 1
ATOM 7378 N N . TYR B 2 417 ? 153.102 142.310 194.030 1.00 70.23 417 TYR B N 1
ATOM 7379 C CA . TYR B 2 417 ? 152.684 142.337 192.638 1.00 70.23 417 TYR B CA 1
ATOM 7380 C C . TYR B 2 417 ? 151.608 141.288 192.436 1.00 70.23 417 TYR B C 1
ATOM 7381 O O . TYR B 2 417 ? 151.804 140.119 192.779 1.00 70.23 417 TYR B O 1
ATOM 7390 N N . LEU B 2 418 ? 150.480 141.708 191.882 1.00 71.90 418 LEU B N 1
ATOM 7391 C CA . LEU B 2 418 ? 149.430 140.806 191.450 1.00 71.90 418 LEU B CA 1
ATOM 7392 C C . LEU B 2 418 ? 149.156 141.059 189.979 1.00 71.90 418 LEU B C 1
ATOM 7393 O O . LEU B 2 418 ? 149.144 142.209 189.535 1.00 71.90 418 LEU B O 1
ATOM 7398 N N . PHE B 2 419 ? 148.953 139.993 189.218 1.00 72.95 419 PHE B N 1
ATOM 7399 C CA . PHE B 2 419 ? 148.640 140.138 187.806 1.00 72.95 419 PHE B CA 1
ATOM 7400 C C . PHE B 2 419 ? 147.134 140.215 187.618 1.00 72.95 419 PHE B C 1
ATOM 7401 O O . PHE B 2 419 ? 146.367 139.814 188.496 1.00 72.95 419 PHE B O 1
ATOM 7409 N N . HIS B 2 420 ? 146.716 140.745 186.470 1.00 80.97 420 HIS B N 1
ATOM 7410 C CA . HIS B 2 420 ? 145.300 140.865 186.154 1.00 80.97 420 HIS B CA 1
ATOM 7411 C C . HIS B 2 420 ? 144.629 139.503 186.182 1.00 80.97 420 HIS B C 1
ATOM 7412 O O . HIS B 2 420 ? 144.907 138.648 185.337 1.00 80.97 420 HIS B O 1
ATOM 7419 N N . GLY B 2 421 ? 143.748 139.293 187.147 1.00 78.20 421 GLY B N 1
ATOM 7420 C CA . GLY B 2 421 ? 143.120 138.000 187.304 1.00 78.20 421 GLY B CA 1
ATOM 7421 C C . GLY B 2 421 ? 142.471 137.897 188.662 1.00 78.20 421 GLY B C 1
ATOM 7422 O O . GLY B 2 421 ? 142.551 138.806 189.489 1.00 78.20 421 GLY B O 1
ATOM 7423 N N . THR B 2 422 ? 141.821 136.761 188.873 1.00 78.59 422 THR B N 1
ATOM 7424 C CA . THR B 2 422 ? 141.096 136.537 190.111 1.00 78.59 422 THR B CA 1
ATOM 7425 C C . THR B 2 422 ? 142.047 136.375 191.286 1.00 78.59 422 THR B C 1
ATOM 7426 O O . THR B 2 422 ? 143.235 136.094 191.122 1.00 78.59 422 THR B O 1
ATOM 7430 N N . ILE B 2 423 ? 141.504 136.557 192.490 1.00 77.98 423 ILE B N 1
ATOM 7431 C CA . ILE B 2 423 ? 142.311 136.463 193.701 1.00 77.98 423 ILE B CA 1
ATOM 7432 C C . ILE B 2 423 ? 142.862 135.059 193.888 1.00 77.98 423 ILE B C 1
ATOM 7433 O O . ILE B 2 423 ? 143.977 134.886 194.388 1.00 77.98 423 ILE B O 1
ATOM 7438 N N . ARG B 2 424 ? 142.120 134.040 193.474 1.00 74.95 424 ARG B N 1
ATOM 7439 C CA . ARG B 2 424 ? 142.522 132.663 193.703 1.00 74.95 424 ARG B CA 1
ATOM 7440 C C . ARG B 2 424 ? 143.430 132.119 192.612 1.00 74.95 424 ARG B C 1
ATOM 7441 O O . ARG B 2 424 ? 143.989 131.033 192.778 1.00 74.95 424 ARG B O 1
ATOM 7449 N N . ASP B 2 425 ? 143.589 132.834 191.501 1.00 74.37 425 ASP B N 1
ATOM 7450 C CA . ASP B 2 425 ? 144.620 132.473 190.537 1.00 74.37 425 ASP B CA 1
ATOM 7451 C C . ASP B 2 425 ? 145.927 133.200 190.771 1.00 74.37 425 ASP B C 1
ATOM 7452 O O . ASP B 2 425 ? 146.951 132.782 190.227 1.00 74.37 425 ASP B O 1
ATOM 7457 N N . ASN B 2 426 ? 145.914 134.286 191.541 1.00 70.75 426 ASN B N 1
ATOM 7458 C CA . ASN B 2 426 ? 147.169 134.872 191.980 1.00 70.75 426 ASN B CA 1
ATOM 7459 C C . ASN B 2 426 ? 147.839 133.982 193.013 1.00 70.75 426 ASN B C 1
ATOM 7460 O O . ASN B 2 426 ? 149.064 133.828 193.011 1.00 70.75 426 ASN B O 1
ATOM 7465 N N . VAL B 2 427 ? 147.048 133.370 193.891 1.00 67.35 427 VAL B N 1
ATOM 7466 C CA . VAL B 2 427 ? 147.593 132.460 194.889 1.00 67.35 427 VAL B CA 1
ATOM 7467 C C . VAL B 2 427 ? 148.034 131.140 194.277 1.00 67.35 427 VAL B C 1
ATOM 7468 O O . VAL B 2 427 ? 149.054 130.585 194.692 1.00 67.35 427 VAL B O 1
ATOM 7472 N N . PHE B 2 428 ? 147.303 130.626 193.295 1.00 70.28 428 PHE B N 1
ATOM 7473 C CA . PHE B 2 428 ? 147.653 129.383 192.626 1.00 70.28 428 PHE B CA 1
ATOM 7474 C C . PHE B 2 428 ? 148.793 129.547 191.637 1.00 70.28 428 PHE B C 1
ATOM 7475 O O . PHE B 2 428 ? 149.240 128.556 191.061 1.00 70.28 428 PHE B O 1
ATOM 7483 N N . ALA B 2 429 ? 149.270 130.771 191.419 1.00 68.89 429 ALA B N 1
ATOM 7484 C CA . ALA B 2 429 ? 150.466 130.957 190.611 1.00 68.89 429 ALA B CA 1
ATOM 7485 C C . ALA B 2 429 ? 151.683 130.319 191.259 1.00 68.89 429 ALA B C 1
ATOM 7486 O O . ALA B 2 429 ? 152.630 129.947 190.564 1.00 68.89 429 ALA B O 1
ATOM 7488 N N . ALA B 2 430 ? 151.671 130.186 192.583 1.00 66.32 430 ALA B N 1
ATOM 7489 C CA . ALA B 2 430 ? 152.760 129.526 193.284 1.00 66.32 430 ALA B CA 1
ATOM 7490 C C . ALA B 2 430 ? 152.804 128.043 192.955 1.00 66.32 430 ALA B C 1
ATOM 7491 O O . ALA B 2 430 ? 153.840 127.510 192.546 1.00 66.32 430 ALA B O 1
ATOM 7493 N N . ASP B 2 431 ? 151.679 127.359 193.140 1.00 71.04 431 ASP B N 1
ATOM 7494 C CA . ASP B 2 431 ? 151.581 125.919 192.915 1.00 71.04 431 ASP B CA 1
ATOM 7495 C C . ASP B 2 431 ? 150.235 125.637 192.266 1.00 71.04 431 ASP B C 1
ATOM 7496 O O . ASP B 2 431 ? 149.237 125.386 192.953 1.00 71.04 431 ASP B O 1
ATOM 7501 N N . PRO B 2 432 ? 150.171 125.657 190.931 1.00 72.71 432 PRO B N 1
ATOM 7502 C CA . PRO B 2 432 ? 148.878 125.528 190.243 1.00 72.71 432 PRO B CA 1
ATOM 7503 C C . PRO B 2 432 ? 148.204 124.174 190.406 1.00 72.71 432 PRO B C 1
ATOM 7504 O O . PRO B 2 432 ? 147.135 123.948 189.835 1.00 72.71 432 PRO B O 1
ATOM 7508 N N . GLY B 2 433 ? 148.800 123.275 191.182 1.00 74.18 433 GLY B N 1
ATOM 7509 C CA . GLY B 2 433 ? 148.200 121.984 191.445 1.00 74.18 433 GLY B CA 1
ATOM 7510 C C . GLY B 2 433 ? 147.914 121.767 192.914 1.00 74.18 433 GLY B C 1
ATOM 7511 O O . GLY B 2 433 ? 147.886 120.628 193.389 1.00 74.18 433 GLY B O 1
ATOM 7512 N N . ALA B 2 434 ? 147.705 122.856 193.647 1.00 76.30 434 ALA B N 1
ATOM 7513 C CA . ALA B 2 434 ? 147.414 122.747 195.068 1.00 76.30 434 ALA B CA 1
ATOM 7514 C C . ALA B 2 434 ? 146.030 122.153 195.274 1.00 76.30 434 ALA B C 1
ATOM 7515 O O . ALA B 2 434 ? 145.085 122.465 194.549 1.00 76.30 434 ALA B O 1
ATOM 7517 N N . SER B 2 435 ? 145.917 121.289 196.266 1.00 80.27 435 SER B N 1
ATOM 7518 C CA . SER B 2 435 ? 144.757 120.421 196.425 1.00 80.27 435 SER B CA 1
ATOM 7519 C C . SER B 2 435 ? 143.732 121.061 197.349 1.00 80.27 435 SER B C 1
ATOM 7520 O O . SER B 2 435 ? 143.276 120.423 198.300 1.00 80.27 435 SER B O 1
ATOM 7523 N N . ASP B 2 436 ? 143.407 122.332 197.100 1.00 82.25 436 ASP B N 1
ATOM 7524 C CA . ASP B 2 436 ? 142.257 123.020 197.693 1.00 82.25 436 ASP B CA 1
ATOM 7525 C C . ASP B 2 436 ? 142.108 122.753 199.187 1.00 82.25 436 ASP B C 1
ATOM 7526 O O . ASP B 2 436 ? 141.034 122.934 199.766 1.00 82.25 436 ASP B O 1
ATOM 7531 N N . ASP B 2 437 ? 143.205 122.324 199.802 1.00 82.20 437 ASP B N 1
ATOM 7532 C CA . ASP B 2 437 ? 143.433 122.325 201.235 1.00 82.20 437 ASP B CA 1
ATOM 7533 C C . ASP B 2 437 ? 144.745 123.000 201.559 1.00 82.20 437 ASP B C 1
ATOM 7534 O O . ASP B 2 437 ? 144.858 123.679 202.578 1.00 82.20 437 ASP B O 1
ATOM 7539 N N . GLN B 2 438 ? 145.729 122.824 200.685 1.00 80.39 438 GLN B N 1
ATOM 7540 C CA . GLN B 2 438 ? 146.839 123.752 200.612 1.00 80.39 438 GLN B CA 1
ATOM 7541 C C . GLN B 2 438 ? 146.342 125.153 200.339 1.00 80.39 438 GLN B C 1
ATOM 7542 O O . GLN B 2 438 ? 146.926 126.118 200.834 1.00 80.39 438 GLN B O 1
ATOM 7548 N N . PHE B 2 439 ? 145.261 125.284 199.574 1.00 76.19 439 PHE B N 1
ATOM 7549 C CA . PHE B 2 439 ? 144.620 126.579 199.431 1.00 76.19 439 PHE B CA 1
ATOM 7550 C C . PHE B 2 439 ? 143.773 126.933 200.642 1.00 76.19 439 PHE B C 1
ATOM 7551 O O . PHE B 2 439 ? 143.592 128.117 200.926 1.00 76.19 439 PHE B O 1
ATOM 7559 N N . ALA B 2 440 ? 143.255 125.939 201.362 1.00 81.66 440 ALA B N 1
ATOM 7560 C CA . ALA B 2 440 ? 142.463 126.232 202.549 1.00 81.66 440 ALA B CA 1
ATOM 7561 C C . ALA B 2 440 ? 143.327 126.779 203.670 1.00 81.66 440 ALA B C 1
ATOM 7562 O O . ALA B 2 440 ? 142.920 127.713 204.366 1.00 81.66 440 ALA B O 1
ATOM 7564 N N . GLN B 2 441 ? 144.505 126.201 203.877 1.00 81.32 441 GLN B N 1
ATOM 7565 C CA . GLN B 2 441 ? 145.484 126.770 204.791 1.00 81.32 441 GLN B CA 1
ATOM 7566 C C . GLN B 2 441 ? 146.696 127.203 203.972 1.00 81.32 441 GLN B C 1
ATOM 7567 O O . GLN B 2 441 ? 147.761 126.595 203.991 1.00 81.32 441 GLN B O 1
ATOM 7573 N N . ALA B 2 442 ? 146.511 128.298 203.256 1.00 77.35 442 ALA B N 1
ATOM 7574 C CA . ALA B 2 442 ? 147.556 129.204 202.825 1.00 77.35 442 ALA B CA 1
ATOM 7575 C C . ALA B 2 442 ? 146.908 130.556 203.011 1.00 77.35 442 ALA B C 1
ATOM 7576 O O . ALA B 2 442 ? 147.562 131.601 203.001 1.00 77.35 442 ALA B O 1
ATOM 7578 N N . VAL B 2 443 ? 145.590 130.499 203.184 1.00 81.40 443 VAL B N 1
ATOM 7579 C CA . VAL B 2 443 ? 144.761 131.672 203.360 1.00 81.40 443 VAL B CA 1
ATOM 7580 C C . VAL B 2 443 ? 144.312 131.845 204.805 1.00 81.40 443 VAL B C 1
ATOM 7581 O O . VAL B 2 443 ? 144.114 132.982 205.245 1.00 81.40 443 VAL B O 1
ATOM 7585 N N . ARG B 2 444 ? 144.150 130.755 205.557 1.00 84.14 444 ARG B N 1
ATOM 7586 C CA . ARG B 2 444 ? 143.917 130.873 206.987 1.00 84.14 444 ARG B CA 1
ATOM 7587 C C . ARG B 2 444 ? 145.194 131.191 207.747 1.00 84.14 444 ARG B C 1
ATOM 7588 O O . ARG B 2 444 ? 145.125 131.592 208.912 1.00 84.14 444 ARG B O 1
ATOM 7596 N N . LEU B 2 445 ? 146.353 131.008 207.120 1.00 82.60 445 LEU B N 1
ATOM 7597 C CA . LEU B 2 445 ? 147.600 131.511 207.673 1.00 82.60 445 LEU B CA 1
ATOM 7598 C C . LEU B 2 445 ? 147.820 132.966 207.302 1.00 82.60 445 LEU B C 1
ATOM 7599 O O . LEU B 2 445 ? 148.223 133.767 208.148 1.00 82.60 445 LEU B O 1
ATOM 7604 N N . ALA B 2 446 ? 147.557 133.324 206.052 1.00 80.91 446 ALA B N 1
ATOM 7605 C CA . ALA B 2 446 ? 147.781 134.675 205.564 1.00 80.91 446 ALA B CA 1
ATOM 7606 C C . ALA B 2 446 ? 146.711 135.656 205.999 1.00 80.91 446 ALA B C 1
ATOM 7607 O O . ALA B 2 446 ? 146.796 136.827 205.621 1.00 80.91 446 ALA B O 1
ATOM 7609 N N . ARG B 2 447 ? 145.714 135.217 206.764 1.00 86.99 447 ARG B N 1
ATOM 7610 C CA . ARG B 2 447 ? 144.639 136.086 207.242 1.00 86.99 447 ARG B CA 1
ATOM 7611 C C . ARG B 2 447 ? 143.922 136.764 206.080 1.00 86.99 447 ARG B C 1
ATOM 7612 O O . ARG B 2 447 ? 143.734 137.980 206.053 1.00 86.99 447 ARG B O 1
ATOM 7620 N N . VAL B 2 448 ? 143.523 135.958 205.102 1.00 87.38 448 VAL B N 1
ATOM 7621 C CA . VAL B 2 448 ? 142.830 136.479 203.933 1.00 87.38 448 VAL B CA 1
ATOM 7622 C C . VAL B 2 448 ? 141.554 135.672 203.749 1.00 87.38 448 VAL B C 1
ATOM 7623 O O . VAL B 2 448 ? 140.721 135.993 202.896 1.00 87.38 448 VAL B O 1
ATOM 7627 N N . ASP B 2 449 ? 141.387 134.623 204.557 1.00 89.06 449 ASP B N 1
ATOM 7628 C CA . ASP B 2 449 ? 140.083 133.981 204.648 1.00 89.06 449 ASP B CA 1
ATOM 7629 C C . ASP B 2 449 ? 138.990 134.976 205.001 1.00 89.06 449 ASP B C 1
ATOM 7630 O O . ASP B 2 449 ? 137.939 134.993 204.353 1.00 89.06 449 ASP B O 1
ATOM 7635 N N . GLU B 2 450 ? 139.222 135.818 206.005 1.00 92.68 450 GLU B N 1
ATOM 7636 C CA . GLU B 2 450 ? 138.248 136.853 206.321 1.00 92.68 450 GLU B CA 1
ATOM 7637 C C . GLU B 2 450 ? 138.107 137.837 205.171 1.00 92.68 450 GLU B C 1
ATOM 7638 O O . GLU B 2 450 ? 136.992 138.233 204.823 1.00 92.68 450 GLU B O 1
ATOM 7644 N N . LEU B 2 451 ? 139.224 138.226 204.555 1.00 92.20 451 LEU B N 1
ATOM 7645 C CA . LEU B 2 451 ? 139.171 139.192 203.466 1.00 92.20 451 LEU B CA 1
ATOM 7646 C C . LEU B 2 451 ? 138.345 138.696 202.291 1.00 92.20 451 LEU B C 1
ATOM 7647 O O . LEU B 2 451 ? 137.755 139.513 201.580 1.00 92.20 451 LEU B O 1
ATOM 7652 N N . ILE B 2 452 ? 138.290 137.390 202.062 1.00 92.70 452 ILE B N 1
ATOM 7653 C CA . ILE B 2 452 ? 137.453 136.879 200.984 1.00 92.70 452 ILE B CA 1
ATOM 7654 C C . ILE B 2 452 ? 136.061 136.524 201.485 1.00 92.70 452 ILE B C 1
ATOM 7655 O O . ILE B 2 452 ? 135.133 136.374 200.690 1.00 92.70 452 ILE B O 1
ATOM 7660 N N . ALA B 2 453 ? 135.881 136.374 202.796 1.00 96.17 453 ALA B N 1
ATOM 7661 C CA . ALA B 2 453 ? 134.552 136.163 203.363 1.00 96.17 453 ALA B CA 1
ATOM 7662 C C . ALA B 2 453 ? 134.035 137.499 203.892 1.00 96.17 453 ALA B C 1
ATOM 7663 O O . ALA B 2 453 ? 133.239 137.571 204.827 1.00 96.17 453 ALA B O 1
ATOM 7665 N N . ARG B 2 454 ? 134.518 138.579 203.284 1.00 96.53 454 ARG B N 1
ATOM 7666 C CA . ARG B 2 454 ? 133.965 139.900 203.543 1.00 96.53 454 ARG B CA 1
ATOM 7667 C C . ARG B 2 454 ? 133.936 140.705 202.253 1.00 96.53 454 ARG B C 1
ATOM 7668 O O . ARG B 2 454 ? 133.880 141.939 202.275 1.00 96.53 454 ARG B O 1
ATOM 7676 N N . LEU B 2 455 ? 133.950 140.009 201.118 1.00 96.63 455 LEU B N 1
ATOM 7677 C CA . LEU B 2 455 ? 134.114 140.648 199.834 1.00 96.63 455 LEU B CA 1
ATOM 7678 C C . LEU B 2 455 ? 132.925 140.240 198.976 1.00 96.63 455 LEU B C 1
ATOM 7679 O O . LEU B 2 455 ? 132.429 139.114 199.128 1.00 96.63 455 LEU B O 1
ATOM 7684 N N . PRO B 2 456 ? 132.428 141.139 198.090 1.00 96.67 456 PRO B N 1
ATOM 7685 C CA . PRO B 2 456 ? 131.171 140.884 197.365 1.00 96.67 456 PRO B CA 1
ATOM 7686 C C . PRO B 2 456 ? 131.040 139.495 196.760 1.00 96.67 456 PRO B C 1
ATOM 7687 O O . PRO B 2 456 ? 130.115 138.750 197.096 1.00 96.67 456 PRO B O 1
ATOM 7691 N N . ASP B 2 457 ? 131.958 139.135 195.871 1.00 96.70 457 ASP B N 1
ATOM 7692 C CA . ASP B 2 457 ? 132.071 137.766 195.394 1.00 96.70 457 ASP B CA 1
ATOM 7693 C C . ASP B 2 457 ? 133.330 137.086 195.908 1.00 96.70 457 ASP B C 1
ATOM 7694 O O . ASP B 2 457 ? 133.603 135.941 195.537 1.00 96.70 457 ASP B O 1
ATOM 7699 N N . GLY B 2 458 ? 134.092 137.769 196.758 1.00 92.20 458 GLY B N 1
ATOM 7700 C CA . GLY B 2 458 ? 135.205 137.182 197.469 1.00 92.20 458 GLY B CA 1
ATOM 7701 C C . GLY B 2 458 ? 136.290 136.585 196.605 1.00 92.20 458 GLY B C 1
ATOM 7702 O O . GLY B 2 458 ? 136.940 137.290 195.828 1.00 92.20 458 GLY B O 1
ATOM 7703 N N . ALA B 2 459 ? 136.482 135.274 196.750 1.00 87.10 459 ALA B N 1
ATOM 7704 C CA . ALA B 2 459 ? 137.545 134.516 196.105 1.00 87.10 459 ALA B CA 1
ATOM 7705 C C . ALA B 2 459 ? 137.776 134.911 194.655 1.00 87.10 459 ALA B C 1
ATOM 7706 O O . ALA B 2 459 ? 138.914 135.150 194.247 1.00 87.10 459 ALA B O 1
ATOM 7708 N N . ASN B 2 460 ? 136.706 134.989 193.871 1.00 86.96 460 ASN B N 1
ATOM 7709 C CA . ASN B 2 460 ? 136.851 135.166 192.433 1.00 86.96 460 ASN B CA 1
ATOM 7710 C C . ASN B 2 460 ? 136.852 136.637 192.041 1.00 86.96 460 ASN B C 1
ATOM 7711 O O . ASN B 2 460 ? 136.484 136.988 190.918 1.00 86.96 460 ASN B O 1
ATOM 7716 N N . THR B 2 461 ? 137.277 137.498 192.952 1.00 85.19 461 THR B N 1
ATOM 7717 C CA . THR B 2 461 ? 137.396 138.915 192.649 1.00 85.19 461 THR B CA 1
ATOM 7718 C C . THR B 2 461 ? 138.581 139.169 191.729 1.00 85.19 461 THR B C 1
ATOM 7719 O O . THR B 2 461 ? 139.713 138.797 192.045 1.00 85.19 461 THR B O 1
ATOM 7723 N N . ILE B 2 462 ? 138.325 139.805 190.587 1.00 82.56 462 ILE B N 1
ATOM 7724 C CA . ILE B 2 462 ? 139.418 140.235 189.727 1.00 82.56 462 ILE B CA 1
ATOM 7725 C C . ILE B 2 462 ? 140.216 141.314 190.441 1.00 82.56 462 ILE B C 1
ATOM 7726 O O . ILE B 2 462 ? 139.670 142.334 190.879 1.00 82.56 462 ILE B O 1
ATOM 7731 N N . VAL B 2 463 ? 141.521 141.084 190.575 1.00 84.04 463 VAL B N 1
ATOM 7732 C CA . VAL B 2 463 ? 142.344 141.871 191.484 1.00 84.04 463 VAL B CA 1
ATOM 7733 C C . VAL B 2 463 ? 143.603 142.382 190.792 1.00 84.04 463 VAL B C 1
ATOM 7734 O O . VAL B 2 463 ? 144.601 142.707 191.443 1.00 84.04 463 VAL B O 1
ATOM 7738 N N . GLY B 2 464 ? 143.574 142.479 189.472 1.00 87.70 464 GLY B N 1
ATOM 7739 C CA . GLY B 2 464 ? 144.775 142.919 188.798 1.00 87.70 464 GLY B CA 1
ATOM 7740 C C . GLY B 2 464 ? 145.098 144.375 189.038 1.00 87.70 464 GLY B C 1
ATOM 7741 O O . GLY B 2 464 ? 146.034 144.692 189.776 1.00 87.70 464 GLY B O 1
ATOM 7742 N N . GLU B 2 465 ? 144.323 145.268 188.429 1.00 99.67 465 GLU B N 1
ATOM 7743 C CA . GLU B 2 465 ? 144.398 146.684 188.759 1.00 99.67 465 GLU B CA 1
ATOM 7744 C C . GLU B 2 465 ? 143.114 147.372 188.326 1.00 99.67 465 GLU B C 1
ATOM 7745 O O . GLU B 2 465 ? 142.931 147.673 187.143 1.00 99.67 465 GLU B O 1
ATOM 7751 N N . ALA B 2 466 ? 142.215 147.603 189.276 1.00 102.08 466 ALA B N 1
ATOM 7752 C CA . ALA B 2 466 ? 141.028 148.416 189.054 1.00 102.08 466 ALA B CA 1
ATOM 7753 C C . ALA B 2 466 ? 140.778 149.239 190.306 1.00 102.08 466 ALA B C 1
ATOM 7754 O O . ALA B 2 466 ? 139.715 149.849 190.464 1.00 102.08 466 ALA B O 1
ATOM 7756 N N . GLY B 2 467 ? 141.763 149.252 191.205 1.00 99.26 467 GLY B N 1
ATOM 7757 C CA . GLY B 2 467 ? 141.570 149.596 192.587 1.00 99.26 467 GLY B CA 1
ATOM 7758 C C . GLY B 2 467 ? 141.100 148.417 193.412 1.00 99.26 467 GLY B C 1
ATOM 7759 O O . GLY B 2 467 ? 141.590 148.212 194.528 1.00 99.26 467 GLY B O 1
ATOM 7760 N N . SER B 2 468 ? 140.147 147.648 192.881 1.00 97.27 468 SER B N 1
ATOM 7761 C CA . SER B 2 468 ? 139.767 146.329 193.374 1.00 97.27 468 SER B CA 1
ATOM 7762 C C . SER B 2 468 ? 139.398 146.324 194.850 1.00 97.27 468 SER B C 1
ATOM 7763 O O . SER B 2 468 ? 139.370 145.263 195.478 1.00 97.27 468 SER B O 1
ATOM 7766 N N . ALA B 2 469 ? 139.134 147.504 195.411 1.00 97.74 469 ALA B N 1
ATOM 7767 C CA . ALA B 2 469 ? 138.765 147.661 196.814 1.00 97.74 469 ALA B CA 1
ATOM 7768 C C . ALA B 2 469 ? 139.864 147.165 197.746 1.00 97.74 469 ALA B C 1
ATOM 7769 O O . ALA B 2 469 ? 139.694 147.178 198.969 1.00 97.74 469 ALA B O 1
ATOM 7771 N N . LEU B 2 470 ? 140.993 146.725 197.188 1.00 92.99 470 LEU B N 1
ATOM 7772 C CA . LEU B 2 470 ? 142.070 146.209 198.021 1.00 92.99 470 LEU B CA 1
ATOM 7773 C C . LEU B 2 470 ? 143.196 147.220 198.161 1.00 92.99 470 LEU B C 1
ATOM 7774 O O . LEU B 2 470 ? 143.782 147.659 197.166 1.00 92.99 470 LEU B O 1
ATOM 7779 N N . SER B 2 471 ? 143.501 147.579 199.401 1.00 90.79 471 SER B N 1
ATOM 7780 C CA . SER B 2 471 ? 144.546 148.528 199.739 1.00 90.79 471 SER B CA 1
ATOM 7781 C C . SER B 2 471 ? 145.904 147.847 199.708 1.00 90.79 471 SER B C 1
ATOM 7782 O O . SER B 2 471 ? 146.008 146.621 199.680 1.00 90.79 471 SER B O 1
ATOM 7785 N N . GLY B 2 472 ? 146.949 148.668 199.699 1.00 88.78 472 GLY B N 1
ATOM 7786 C CA . GLY B 2 472 ? 148.313 148.183 199.667 1.00 88.78 472 GLY B CA 1
ATOM 7787 C C . GLY B 2 472 ? 148.660 147.210 200.772 1.00 88.78 472 GLY B C 1
ATOM 7788 O O . GLY B 2 472 ? 149.517 146.344 200.588 1.00 88.78 472 GLY B O 1
ATOM 7789 N N . GLY B 2 473 ? 148.014 147.340 201.926 1.00 87.74 473 GLY B N 1
ATOM 7790 C CA . GLY B 2 473 ? 148.303 146.462 203.040 1.00 87.74 473 GLY B CA 1
ATOM 7791 C C . GLY B 2 473 ? 147.590 145.140 203.019 1.00 87.74 473 GLY B C 1
ATOM 7792 O O . GLY B 2 473 ? 148.072 144.173 203.610 1.00 87.74 473 GLY B O 1
ATOM 7793 N N . GLU B 2 474 ? 146.442 145.065 202.359 1.00 89.12 474 GLU B N 1
ATOM 7794 C CA . GLU B 2 474 ? 145.739 143.806 202.195 1.00 89.12 474 GLU B CA 1
ATOM 7795 C C . GLU B 2 474 ? 146.015 143.167 200.847 1.00 89.12 474 GLU B C 1
ATOM 7796 O O . GLU B 2 474 ? 145.565 142.045 200.599 1.00 89.12 474 GLU B O 1
ATOM 7802 N N . ARG B 2 475 ? 146.738 143.861 199.978 1.00 84.15 475 ARG B N 1
ATOM 7803 C CA . ARG B 2 475 ? 147.360 143.278 198.805 1.00 84.15 475 ARG B CA 1
ATOM 7804 C C . ARG B 2 475 ? 148.701 142.652 199.149 1.00 84.15 475 ARG B C 1
ATOM 7805 O O . ARG B 2 475 ? 149.351 142.068 198.281 1.00 84.15 475 ARG B O 1
ATOM 7813 N N . GLN B 2 476 ? 149.119 142.758 200.404 1.00 80.86 476 GLN B N 1
ATOM 7814 C CA . GLN B 2 476 ? 150.312 142.119 200.939 1.00 80.86 476 GLN B CA 1
ATOM 7815 C C . GLN B 2 476 ? 149.905 140.981 201.860 1.00 80.86 476 GLN B C 1
ATOM 7816 O O . GLN B 2 476 ? 150.650 140.545 202.734 1.00 80.86 476 GLN B O 1
ATOM 7822 N N . ARG B 2 477 ? 148.687 140.486 201.679 1.00 81.14 477 ARG B N 1
ATOM 7823 C CA . ARG B 2 477 ? 148.237 139.312 202.409 1.00 81.14 477 ARG B CA 1
ATOM 7824 C C . ARG B 2 477 ? 147.929 138.214 201.410 1.00 81.14 477 ARG B C 1
ATOM 7825 O O . ARG B 2 477 ? 147.756 137.050 201.780 1.00 81.14 477 ARG B O 1
ATOM 7833 N N . VAL B 2 478 ? 147.830 138.591 200.142 1.00 73.70 478 VAL B N 1
ATOM 7834 C CA . VAL B 2 478 ? 147.718 137.612 199.074 1.00 73.70 478 VAL B CA 1
ATOM 7835 C C . VAL B 2 478 ? 149.093 137.184 198.582 1.00 73.70 478 VAL B C 1
ATOM 7836 O O . VAL B 2 478 ? 149.261 136.048 198.139 1.00 73.70 478 VAL B O 1
ATOM 7840 N N . SER B 2 479 ? 150.090 138.065 198.664 1.00 69.32 479 SER B N 1
ATOM 7841 C CA . SER B 2 479 ? 151.460 137.638 198.419 1.00 69.32 479 SER B CA 1
ATOM 7842 C C . SER B 2 479 ? 151.923 136.651 199.475 1.00 69.32 479 SER B C 1
ATOM 7843 O O . SER B 2 479 ? 152.616 135.682 199.156 1.00 69.32 479 SER B O 1
ATOM 7846 N N . ILE B 2 480 ? 151.548 136.877 200.733 1.00 67.56 480 ILE B N 1
ATOM 7847 C CA . ILE B 2 480 ? 151.853 135.935 201.800 1.00 67.56 480 ILE B CA 1
ATOM 7848 C C . ILE B 2 480 ? 151.133 134.613 201.625 1.00 67.56 480 ILE B C 1
ATOM 7849 O O . ILE B 2 480 ? 151.668 133.570 202.022 1.00 67.56 480 ILE B O 1
ATOM 7854 N N . ALA B 2 481 ? 149.946 134.612 201.031 1.00 66.47 481 ALA B N 1
ATOM 7855 C CA . ALA B 2 481 ? 149.234 133.376 200.753 1.00 66.47 481 ALA B CA 1
ATOM 7856 C C . ALA B 2 481 ? 149.783 132.647 199.547 1.00 66.47 481 ALA B C 1
ATOM 7857 O O . ALA B 2 481 ? 149.802 131.416 199.534 1.00 66.47 481 ALA B O 1
ATOM 7859 N N . ARG B 2 482 ? 150.219 133.388 198.533 1.00 62.60 482 ARG B N 1
ATOM 7860 C CA . ARG B 2 482 ? 150.922 132.797 197.405 1.00 62.60 482 ARG B CA 1
ATOM 7861 C C . ARG B 2 482 ? 152.201 132.120 197.866 1.00 62.60 482 ARG B C 1
ATOM 7862 O O . ARG B 2 482 ? 152.416 130.930 197.620 1.00 62.60 482 ARG B O 1
ATOM 7870 N N . ALA B 2 483 ? 153.052 132.865 198.569 1.00 61.47 483 ALA B N 1
ATOM 7871 C CA . ALA B 2 483 ? 154.345 132.340 198.981 1.00 61.47 483 ALA B CA 1
ATOM 7872 C C . ALA B 2 483 ? 154.211 131.156 199.921 1.00 61.47 483 ALA B C 1
ATOM 7873 O O . ALA B 2 483 ? 155.054 130.256 199.898 1.00 61.47 483 ALA B O 1
ATOM 7875 N N . LEU B 2 484 ? 153.184 131.134 200.760 1.00 62.98 484 LEU B N 1
ATOM 7876 C CA . LEU B 2 484 ? 153.008 130.003 201.656 1.00 62.98 484 LEU B CA 1
ATOM 7877 C C . LEU B 2 484 ? 152.534 128.755 200.932 1.00 62.98 484 LEU B C 1
ATOM 7878 O O . LEU B 2 484 ? 152.778 127.646 201.413 1.00 62.98 484 LEU B O 1
ATOM 7883 N N . LEU B 2 485 ? 151.870 128.914 199.798 1.00 64.23 485 LEU B N 1
ATOM 7884 C CA . LEU B 2 485 ? 151.351 127.743 199.066 1.00 64.23 485 LEU B CA 1
ATOM 7885 C C . LEU B 2 485 ? 152.518 126.940 198.491 1.00 64.23 485 LEU B C 1
ATOM 7886 O O . LEU B 2 485 ? 152.602 125.786 198.799 1.00 64.23 485 LEU B O 1
ATOM 7891 N N . LYS B 2 486 ? 153.356 127.561 197.668 1.00 59.98 486 LYS B N 1
ATOM 7892 C CA . LYS B 2 486 ? 154.529 126.969 197.005 1.00 59.98 486 LYS B CA 1
ATOM 7893 C C . LYS B 2 486 ? 155.328 126.290 198.070 1.00 59.98 486 LYS B C 1
ATOM 7894 O O . LYS B 2 486 ? 155.703 126.979 198.899 1.00 59.98 486 LYS B O 1
ATOM 7900 N N . ALA B 2 487 ? 155.647 125.012 197.993 1.00 62.60 487 ALA B N 1
ATOM 7901 C CA . ALA B 2 487 ? 156.342 124.431 199.156 1.00 62.60 487 ALA B CA 1
ATOM 7902 C C . ALA B 2 487 ? 157.801 124.083 198.864 1.00 62.60 487 ALA B C 1
ATOM 7903 O O . ALA B 2 487 ? 158.139 122.915 198.662 1.00 62.60 487 ALA B O 1
ATOM 7905 N N . ALA B 2 488 ? 158.592 125.163 198.886 1.00 60.23 488 ALA B N 1
ATOM 7906 C CA . ALA B 2 488 ? 160.066 125.200 198.777 1.00 60.23 488 ALA B CA 1
ATOM 7907 C C . ALA B 2 488 ? 160.577 125.370 200.212 1.00 60.23 488 ALA B C 1
ATOM 7908 O O . ALA B 2 488 ? 159.877 126.012 201.023 1.00 60.23 488 ALA B O 1
ATOM 7910 N N . PRO B 2 489 ? 161.766 124.846 200.565 1.00 58.25 489 PRO B N 1
ATOM 7911 C CA . PRO B 2 489 ? 162.255 124.858 201.944 1.00 58.25 489 PRO B CA 1
ATOM 7912 C C . PRO B 2 489 ? 163.084 126.082 202.298 1.00 58.25 489 PRO B C 1
ATOM 7913 O O . PRO B 2 489 ? 164.060 125.968 203.041 1.00 58.25 489 PRO B O 1
ATOM 7917 N N . VAL B 2 490 ? 162.681 127.254 201.816 1.00 56.24 490 VAL B N 1
ATOM 7918 C CA . VAL B 2 490 ? 163.295 128.533 202.152 1.00 56.24 490 VAL B CA 1
ATOM 7919 C C . VAL B 2 490 ? 162.232 129.607 202.012 1.00 56.24 490 VAL B C 1
ATOM 7920 O O . VAL B 2 490 ? 161.608 129.737 200.957 1.00 56.24 490 VAL B O 1
ATOM 7924 N N . LEU B 2 491 ? 162.027 130.396 203.054 1.00 55.90 491 LEU B N 1
ATOM 7925 C CA . LEU B 2 491 ? 161.071 131.487 203.016 1.00 55.90 491 LEU B CA 1
ATOM 7926 C C . LEU B 2 491 ? 161.806 132.792 203.271 1.00 55.90 491 LEU B C 1
ATOM 7927 O O . LEU B 2 491 ? 162.389 132.978 204.340 1.00 55.90 491 LEU B O 1
ATOM 7932 N N . LEU B 2 492 ? 161.777 133.685 202.293 1.00 55.28 492 LEU B N 1
ATOM 7933 C CA . LEU B 2 492 ? 162.484 134.958 202.345 1.00 55.28 492 LEU B CA 1
ATOM 7934 C C . LEU B 2 492 ? 161.455 136.076 202.382 1.00 55.28 492 LEU B C 1
ATOM 7935 O O . LEU B 2 492 ? 160.886 136.435 201.353 1.00 55.28 492 LEU B O 1
ATOM 7940 N N . VAL B 2 493 ? 161.233 136.630 203.546 1.00 60.07 493 VAL B N 1
ATOM 7941 C CA . VAL B 2 493 ? 160.264 137.701 203.718 1.00 60.07 493 VAL B CA 1
ATOM 7942 C C . VAL B 2 493 ? 160.978 139.039 203.675 1.00 60.07 493 VAL B C 1
ATOM 7943 O O . VAL B 2 493 ? 162.039 139.213 204.277 1.00 60.07 493 VAL B O 1
ATOM 7947 N N . ASP B 2 494 ? 160.389 139.993 202.972 1.00 67.07 494 ASP B N 1
ATOM 7948 C CA . ASP B 2 494 ? 160.898 141.361 202.887 1.00 67.07 494 ASP B CA 1
ATOM 7949 C C . ASP B 2 494 ? 159.759 142.277 203.326 1.00 67.07 494 ASP B C 1
ATOM 7950 O O . ASP B 2 494 ? 158.931 142.680 202.511 1.00 67.07 494 ASP B O 1
ATOM 7955 N N . GLU B 2 495 ? 159.720 142.596 204.621 1.00 75.01 495 GLU B N 1
ATOM 7956 C CA . GLU B 2 495 ? 158.595 143.307 205.218 1.00 75.01 495 GLU B CA 1
ATOM 7957 C C . GLU B 2 495 ? 158.222 144.586 204.483 1.00 75.01 495 GLU B C 1
ATOM 7958 O O . GLU B 2 495 ? 159.089 145.294 203.964 1.00 75.01 495 GLU B O 1
ATOM 7964 N N . ALA B 2 496 ? 156.927 144.886 204.448 1.00 82.86 496 ALA B N 1
ATOM 7965 C CA . ALA B 2 496 ? 156.411 146.064 203.764 1.00 82.86 496 ALA B CA 1
ATOM 7966 C C . ALA B 2 496 ? 156.445 147.256 204.708 1.00 82.86 496 ALA B C 1
ATOM 7967 O O . ALA B 2 496 ? 156.026 147.149 205.866 1.00 82.86 496 ALA B O 1
ATOM 7969 N N . THR B 2 497 ? 156.936 148.391 204.205 1.00 86.54 497 THR B N 1
ATOM 7970 C CA . THR B 2 497 ? 156.957 149.636 204.963 1.00 86.54 497 THR B CA 1
ATOM 7971 C C . THR B 2 497 ? 155.561 150.070 205.405 1.00 86.54 497 THR B C 1
ATOM 7972 O O . THR B 2 497 ? 155.410 150.958 206.252 1.00 86.54 497 THR B O 1
ATOM 7976 N N . SER B 2 498 ? 154.533 149.457 204.817 1.00 91.26 498 SER B N 1
ATOM 7977 C CA . SER B 2 498 ? 153.138 149.779 205.089 1.00 91.26 498 SER B CA 1
ATOM 7978 C C . SER B 2 498 ? 152.801 149.749 206.574 1.00 91.26 498 SER B C 1
ATOM 7979 O O . SER B 2 498 ? 152.906 148.706 207.226 1.00 91.26 498 SER B O 1
ATOM 7982 N N . ALA B 2 499 ? 152.401 150.899 207.109 1.00 95.44 499 ALA B N 1
ATOM 7983 C CA . ALA B 2 499 ? 151.791 150.974 208.429 1.00 95.44 499 ALA B CA 1
ATOM 7984 C C . ALA B 2 499 ? 150.290 150.796 208.266 1.00 95.44 499 ALA B C 1
ATOM 7985 O O . ALA B 2 499 ? 149.840 150.302 207.226 1.00 95.44 499 ALA B O 1
ATOM 7987 N N . LEU B 2 500 ? 149.519 151.130 209.304 1.00 96.21 500 LEU B N 1
ATOM 7988 C CA . LEU B 2 500 ? 148.060 151.144 209.244 1.00 96.21 500 LEU B CA 1
ATOM 7989 C C . LEU B 2 500 ? 147.500 149.729 209.205 1.00 96.21 500 LEU B C 1
ATOM 7990 O O . LEU B 2 500 ? 146.279 149.540 209.172 1.00 96.21 500 LEU B O 1
ATOM 7995 N N . ASP B 2 501 ? 148.385 148.735 209.198 1.00 97.31 501 ASP B N 1
ATOM 7996 C CA . ASP B 2 501 ? 147.998 147.354 208.951 1.00 97.31 501 ASP B CA 1
ATOM 7997 C C . ASP B 2 501 ? 147.063 146.774 210.008 1.00 97.31 501 ASP B C 1
ATOM 7998 O O . ASP B 2 501 ? 145.903 146.473 209.711 1.00 97.31 501 ASP B O 1
ATOM 8003 N N . ALA B 2 502 ? 147.567 146.592 211.230 1.00 97.49 502 ALA B N 1
ATOM 8004 C CA . ALA B 2 502 ? 146.841 146.014 212.359 1.00 97.49 502 ALA B CA 1
ATOM 8005 C C . ALA B 2 502 ? 146.481 144.553 212.107 1.00 97.49 502 ALA B C 1
ATOM 8006 O O . ALA B 2 502 ? 146.005 143.857 213.010 1.00 97.49 502 ALA B O 1
ATOM 8008 N N . GLU B 2 503 ? 146.718 144.078 210.887 1.00 93.42 503 GLU B N 1
ATOM 8009 C CA . GLU B 2 503 ? 146.480 142.693 210.504 1.00 93.42 503 GLU B CA 1
ATOM 8010 C C . GLU B 2 503 ? 147.642 142.140 209.693 1.00 93.42 503 GLU B C 1
ATOM 8011 O O . GLU B 2 503 ? 147.995 140.966 209.824 1.00 93.42 503 GLU B O 1
ATOM 8017 N N . ASN B 2 504 ? 148.246 142.983 208.855 1.00 90.01 504 ASN B N 1
ATOM 8018 C CA . ASN B 2 504 ? 149.365 142.541 208.033 1.00 90.01 504 ASN B CA 1
ATOM 8019 C C . ASN B 2 504 ? 150.606 142.284 208.876 1.00 90.01 504 ASN B C 1
ATOM 8020 O O . ASN B 2 504 ? 151.509 141.558 208.447 1.00 90.01 504 ASN B O 1
ATOM 8025 N N . GLU B 2 505 ? 150.676 142.871 210.071 1.00 89.89 505 GLU B N 1
ATOM 8026 C CA . GLU B 2 505 ? 151.721 142.505 211.019 1.00 89.89 505 GLU B CA 1
ATOM 8027 C C . GLU B 2 505 ? 151.552 141.081 211.522 1.00 89.89 505 GLU B C 1
ATOM 8028 O O . GLU B 2 505 ? 152.481 140.269 211.418 1.00 89.89 505 GLU B O 1
ATOM 8034 N N . ALA B 2 506 ? 150.377 140.771 212.073 1.00 88.53 506 ALA B N 1
ATOM 8035 C CA . ALA B 2 506 ? 150.101 139.419 212.535 1.00 88.53 506 ALA B CA 1
ATOM 8036 C C . ALA B 2 506 ? 150.168 138.424 211.388 1.00 88.53 506 ALA B C 1
ATOM 8037 O O . ALA B 2 506 ? 150.413 137.236 211.608 1.00 88.53 506 ALA B O 1
ATOM 8039 N N . ALA B 2 507 ? 149.974 138.894 210.155 1.00 86.25 507 ALA B N 1
ATOM 8040 C CA . ALA B 2 507 ? 150.134 138.027 208.994 1.00 86.25 507 ALA B CA 1
ATOM 8041 C C . ALA B 2 507 ? 151.536 137.438 208.943 1.00 86.25 507 ALA B C 1
ATOM 8042 O O . ALA B 2 507 ? 151.709 136.215 208.936 1.00 86.25 507 ALA B O 1
ATOM 8044 N N . VAL B 2 508 ? 152.559 138.296 208.912 1.00 83.14 508 VAL B N 1
ATOM 8045 C CA . VAL B 2 508 ? 153.926 137.794 208.839 1.00 83.14 508 VAL B CA 1
ATOM 8046 C C . VAL B 2 508 ? 154.321 137.120 210.147 1.00 83.14 508 VAL B C 1
ATOM 8047 O O . VAL B 2 508 ? 155.101 136.159 210.153 1.00 83.14 508 VAL B O 1
ATOM 8051 N N . VAL B 2 509 ? 153.770 137.584 211.270 1.00 83.71 509 VAL B N 1
ATOM 8052 C CA . VAL B 2 509 ? 154.065 136.938 212.546 1.00 83.71 509 VAL B CA 1
ATOM 8053 C C . VAL B 2 509 ? 153.600 135.487 212.523 1.00 83.71 509 VAL B C 1
ATOM 8054 O O . VAL B 2 509 ? 154.317 134.577 212.956 1.00 83.71 509 VAL B O 1
ATOM 8058 N N . ASP B 2 510 ? 152.399 135.246 211.994 1.00 84.88 510 ASP B N 1
ATOM 8059 C CA . ASP B 2 510 ? 151.863 133.893 211.950 1.00 84.88 510 ASP B CA 1
ATOM 8060 C C . ASP B 2 510 ? 152.521 133.082 210.845 1.00 84.88 510 ASP B C 1
ATOM 8061 O O . ASP B 2 510 ? 152.664 131.863 210.964 1.00 84.88 510 ASP B O 1
ATOM 8066 N N . ALA B 2 511 ? 152.935 133.742 209.766 1.00 79.92 511 ALA B N 1
ATOM 8067 C CA . ALA B 2 511 ? 153.699 133.084 208.716 1.00 79.92 511 ALA B CA 1
ATOM 8068 C C . ALA B 2 511 ? 154.968 132.484 209.295 1.00 79.92 511 ALA B C 1
ATOM 8069 O O . ALA B 2 511 ? 155.316 131.340 208.998 1.00 79.92 511 ALA B O 1
ATOM 8071 N N . LEU B 2 512 ? 155.670 133.253 210.122 1.00 79.06 512 LEU B N 1
ATOM 8072 C CA . LEU B 2 512 ? 156.871 132.721 210.753 1.00 79.06 512 LEU B CA 1
ATOM 8073 C C . LEU B 2 512 ? 156.531 131.673 211.806 1.00 79.06 512 LEU B C 1
ATOM 8074 O O . LEU B 2 512 ? 156.958 130.519 211.700 1.00 79.06 512 LEU B O 1
ATOM 8079 N N . ALA B 2 513 ? 155.756 132.049 212.820 1.00 82.44 513 ALA B N 1
ATOM 8080 C CA . ALA B 2 513 ? 155.638 131.260 214.038 1.00 82.44 513 ALA B CA 1
ATOM 8081 C C . ALA B 2 513 ? 154.617 130.132 213.955 1.00 82.44 513 ALA B C 1
ATOM 8082 O O . ALA B 2 513 ? 154.598 129.285 214.853 1.00 82.44 513 ALA B O 1
ATOM 8084 N N . ALA B 2 514 ? 153.787 130.078 212.915 1.00 84.50 514 ALA B N 1
ATOM 8085 C CA . ALA B 2 514 ? 152.666 129.148 212.902 1.00 84.50 514 ALA B CA 1
ATOM 8086 C C . ALA B 2 514 ? 152.856 128.041 211.877 1.00 84.50 514 ALA B C 1
ATOM 8087 O O . ALA B 2 514 ? 152.595 126.871 212.172 1.00 84.50 514 ALA B O 1
ATOM 8089 N N . ASP B 2 515 ? 153.293 128.406 210.674 1.00 80.84 515 ASP B N 1
ATOM 8090 C CA . ASP B 2 515 ? 153.493 127.501 209.550 1.00 80.84 515 ASP B CA 1
ATOM 8091 C C . ASP B 2 515 ? 154.207 126.225 209.978 1.00 80.84 515 ASP B C 1
ATOM 8092 O O . ASP B 2 515 ? 155.265 126.293 210.613 1.00 80.84 515 ASP B O 1
ATOM 8097 N N . PRO B 2 516 ? 153.652 125.048 209.682 1.00 76.86 516 PRO B N 1
ATOM 8098 C CA . PRO B 2 516 ? 154.319 123.800 210.073 1.00 76.86 516 PRO B CA 1
ATOM 8099 C C . PRO B 2 516 ? 155.159 123.156 208.975 1.00 76.86 516 PRO B C 1
ATOM 8100 O O . PRO B 2 516 ? 155.649 122.038 209.155 1.00 76.86 516 PRO B O 1
ATOM 8104 N N . ARG B 2 517 ? 155.331 123.834 207.839 1.00 73.31 517 ARG B N 1
ATOM 8105 C CA . ARG B 2 517 ? 156.034 123.225 206.713 1.00 73.31 517 ARG B CA 1
ATOM 8106 C C . ARG B 2 517 ? 157.498 122.951 207.048 1.00 73.31 517 ARG B C 1
ATOM 8107 O O . ARG B 2 517 ? 158.139 122.101 206.418 1.00 73.31 517 ARG B O 1
ATOM 8115 N N . SER B 2 518 ? 158.036 123.646 208.052 1.00 68.84 518 SER B N 1
ATOM 8116 C CA . SER B 2 518 ? 159.407 123.460 208.522 1.00 68.84 518 SER B CA 1
ATOM 8117 C C . SER B 2 518 ? 160.438 123.784 207.454 1.00 68.84 518 SER B C 1
ATOM 8118 O O . SER B 2 518 ? 161.230 122.922 207.069 1.00 68.84 518 SER B O 1
ATOM 8121 N N . ARG B 2 519 ? 160.437 125.026 206.978 1.00 61.58 519 ARG B N 1
ATOM 8122 C CA . ARG B 2 519 ? 161.471 125.535 206.087 1.00 61.58 519 ARG B CA 1
ATOM 8123 C C . ARG B 2 519 ? 162.519 126.312 206.869 1.00 61.58 519 ARG B C 1
ATOM 8124 O O . ARG B 2 519 ? 162.529 126.274 208.100 1.00 61.58 519 ARG B O 1
ATOM 8132 N N . THR B 2 520 ? 163.405 127.017 206.162 1.00 56.80 520 THR B N 1
ATOM 8133 C CA . THR B 2 520 ? 164.458 127.851 206.759 1.00 56.80 520 THR B CA 1
ATOM 8134 C C . THR B 2 520 ? 164.146 129.300 206.395 1.00 56.80 520 THR B C 1
ATOM 8135 O O . THR B 2 520 ? 164.278 129.699 205.238 1.00 56.80 520 THR B O 1
ATOM 8139 N N . ARG B 2 521 ? 163.740 130.085 207.387 1.00 59.40 521 ARG B N 1
ATOM 8140 C CA . ARG B 2 521 ? 163.170 131.397 207.128 1.00 59.40 521 ARG B CA 1
ATOM 8141 C C . ARG B 2 521 ? 164.180 132.508 207.362 1.00 59.40 521 ARG B C 1
ATOM 8142 O O . ARG B 2 521 ? 165.040 132.420 208.237 1.00 59.40 521 ARG B O 1
ATOM 8150 N N . VAL B 2 522 ? 164.060 133.567 206.564 1.00 55.04 522 VAL B N 1
ATOM 8151 C CA . VAL B 2 522 ? 164.944 134.726 206.621 1.00 55.04 522 VAL B CA 1
ATOM 8152 C C . VAL B 2 522 ? 164.137 135.984 206.345 1.00 55.04 522 VAL B C 1
ATOM 8153 O O . VAL B 2 522 ? 163.658 136.187 205.228 1.00 55.04 522 VAL B O 1
ATOM 8157 N N . ILE B 2 523 ? 164.004 136.853 207.339 1.00 58.53 523 ILE B N 1
ATOM 8158 C CA . ILE B 2 523 ? 163.161 138.035 207.241 1.00 58.53 523 ILE B CA 1
ATOM 8159 C C . ILE B 2 523 ? 164.009 139.294 207.341 1.00 58.53 523 ILE B C 1
ATOM 8160 O O . ILE B 2 523 ? 164.905 139.385 208.183 1.00 58.53 523 ILE B O 1
ATOM 8165 N N . VAL B 2 524 ? 163.733 140.258 206.465 1.00 61.74 524 VAL B N 1
ATOM 8166 C CA . VAL B 2 524 ? 164.338 141.590 206.542 1.00 61.74 524 VAL B CA 1
ATOM 8167 C C . VAL B 2 524 ? 163.309 142.470 207.243 1.00 61.74 524 VAL B C 1
ATOM 8168 O O . VAL B 2 524 ? 162.396 143.010 206.628 1.00 61.74 524 VAL B O 1
ATOM 8172 N N . ALA B 2 525 ? 163.459 142.609 208.553 1.00 68.40 525 ALA B N 1
ATOM 8173 C CA . ALA B 2 525 ? 162.401 143.131 209.401 1.00 68.40 525 ALA B CA 1
ATOM 8174 C C . ALA B 2 525 ? 162.575 144.616 209.672 1.00 68.40 525 ALA B C 1
ATOM 8175 O O . ALA B 2 525 ? 163.689 145.094 209.900 1.00 68.40 525 ALA B O 1
ATOM 8177 N N . HIS B 2 526 ? 161.459 145.339 209.647 1.00 75.04 526 HIS B N 1
ATOM 8178 C CA . HIS B 2 526 ? 161.383 146.715 210.114 1.00 75.04 526 HIS B CA 1
ATOM 8179 C C . HIS B 2 526 ? 160.604 146.827 211.412 1.00 75.04 526 HIS B C 1
ATOM 8180 O O . HIS B 2 526 ? 160.959 147.626 212.280 1.00 75.04 526 HIS B O 1
ATOM 8187 N N . ARG B 2 527 ? 159.556 146.021 211.574 1.00 79.45 527 ARG B N 1
ATOM 8188 C CA . ARG B 2 527 ? 158.770 146.016 212.799 1.00 79.45 527 ARG B CA 1
ATOM 8189 C C . ARG B 2 527 ? 159.597 145.469 213.948 1.00 79.45 527 ARG B C 1
ATOM 8190 O O . ARG B 2 527 ? 160.771 145.137 213.776 1.00 79.45 527 ARG B O 1
ATOM 8198 N N . LEU B 2 528 ? 158.999 145.377 215.125 1.00 74.18 528 LEU B N 1
ATOM 8199 C CA . LEU B 2 528 ? 159.750 144.989 216.305 1.00 74.18 528 LEU B CA 1
ATOM 8200 C C . LEU B 2 528 ? 159.199 143.677 216.832 1.00 74.18 528 LEU B C 1
ATOM 8201 O O . LEU B 2 528 ? 159.900 142.930 217.517 1.00 74.18 528 LEU B O 1
ATOM 8206 N N . ALA B 2 529 ? 157.938 143.394 216.509 1.00 75.65 529 ALA B N 1
ATOM 8207 C CA . ALA B 2 529 ? 157.313 142.149 216.933 1.00 75.65 529 ALA B CA 1
ATOM 8208 C C . ALA B 2 529 ? 157.765 140.974 216.084 1.00 75.65 529 ALA B C 1
ATOM 8209 O O . ALA B 2 529 ? 157.689 139.826 216.532 1.00 75.65 529 ALA B O 1
ATOM 8211 N N . SER B 2 530 ? 158.233 141.237 214.867 1.00 73.82 530 SER B N 1
ATOM 8212 C CA . SER B 2 530 ? 158.751 140.207 213.973 1.00 73.82 530 SER B CA 1
ATOM 8213 C C . SER B 2 530 ? 160.256 140.060 214.102 1.00 73.82 530 SER B C 1
ATOM 8214 O O . SER B 2 530 ? 160.933 139.648 213.162 1.00 73.82 530 SER B O 1
ATOM 8217 N N . ILE B 2 531 ? 160.802 140.404 215.262 1.00 71.48 531 ILE B N 1
ATOM 8218 C CA . ILE B 2 531 ? 162.228 140.282 215.524 1.00 71.48 531 ILE B CA 1
ATOM 8219 C C . ILE B 2 531 ? 162.376 139.492 216.812 1.00 71.48 531 ILE B C 1
ATOM 8220 O O . ILE B 2 531 ? 163.423 138.895 217.077 1.00 71.48 531 ILE B O 1
ATOM 8225 N N . ARG B 2 532 ? 161.315 139.456 217.609 1.00 74.33 532 ARG B N 1
ATOM 8226 C CA . ARG B 2 532 ? 161.273 138.608 218.787 1.00 74.33 532 ARG B CA 1
ATOM 8227 C C . ARG B 2 532 ? 161.003 137.155 218.441 1.00 74.33 532 ARG B C 1
ATOM 8228 O O . ARG B 2 532 ? 160.991 136.309 219.338 1.00 74.33 532 ARG B O 1
ATOM 8236 N N . HIS B 2 533 ? 160.788 136.844 217.166 1.00 75.13 533 HIS B N 1
ATOM 8237 C CA . HIS B 2 533 ? 160.642 135.466 216.728 1.00 75.13 533 HIS B CA 1
ATOM 8238 C C . HIS B 2 533 ? 161.903 134.913 216.086 1.00 75.13 533 HIS B C 1
ATOM 8239 O O . HIS B 2 533 ? 162.118 133.698 216.115 1.00 75.13 533 HIS B O 1
ATOM 8246 N N . ALA B 2 534 ? 162.741 135.771 215.514 1.00 65.89 534 ALA B N 1
ATOM 8247 C CA . ALA B 2 534 ? 164.025 135.327 215.001 1.00 65.89 534 ALA B CA 1
ATOM 8248 C C . ALA B 2 534 ? 164.913 134.857 216.143 1.00 65.89 534 ALA B C 1
ATOM 8249 O O . ALA B 2 534 ? 164.829 135.352 217.268 1.00 65.89 534 ALA B O 1
ATOM 8251 N N . ASP B 2 535 ? 165.770 133.881 215.851 1.00 63.39 535 ASP B N 1
ATOM 8252 C CA . ASP B 2 535 ? 166.681 133.336 216.845 1.00 63.39 535 ASP B CA 1
ATOM 8253 C C . ASP B 2 535 ? 168.125 133.749 216.615 1.00 63.39 535 ASP B C 1
ATOM 8254 O O . ASP B 2 535 ? 169.001 133.331 217.376 1.00 63.39 535 ASP B O 1
ATOM 8259 N N . ARG B 2 536 ? 168.396 134.548 215.589 1.00 59.62 536 ARG B N 1
ATOM 8260 C CA . ARG B 2 536 ? 169.663 135.253 2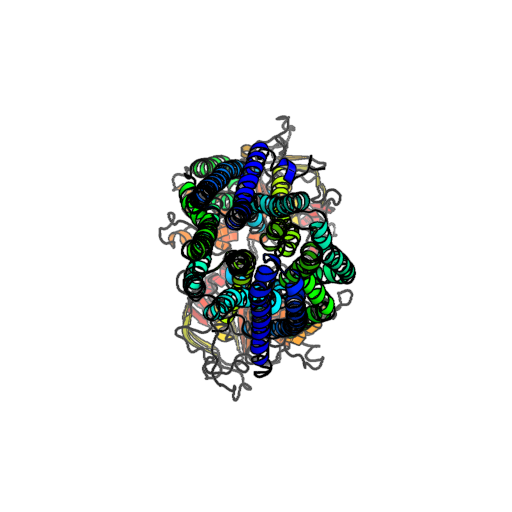15.478 1.00 59.62 536 ARG B CA 1
ATOM 8261 C C . ARG B 2 536 ? 169.448 136.437 214.555 1.00 59.62 536 ARG B C 1
ATOM 8262 O O . ARG B 2 536 ? 168.702 136.335 213.581 1.00 59.62 536 ARG B O 1
ATOM 8270 N N . VAL B 2 537 ? 170.072 137.558 214.880 1.00 60.37 537 VAL B N 1
ATOM 8271 C CA . VAL B 2 537 ? 169.913 138.774 214.117 1.00 60.37 537 VAL B CA 1
ATOM 8272 C C . VAL B 2 537 ? 171.221 139.050 213.395 1.00 60.37 537 VAL B C 1
ATOM 8273 O O . VAL B 2 537 ? 172.298 138.658 213.839 1.00 60.37 537 VAL B O 1
ATOM 8277 N N . LEU B 2 538 ? 171.130 139.709 212.246 1.00 59.92 538 LEU B N 1
ATOM 8278 C CA . LEU B 2 538 ? 172.301 140.156 211.499 1.00 59.92 538 LEU B CA 1
ATOM 8279 C C . LEU B 2 538 ? 172.189 141.664 211.325 1.00 59.92 538 LEU B C 1
ATOM 8280 O O . LEU B 2 538 ? 171.379 142.133 210.525 1.00 59.92 538 LEU B O 1
ATOM 8285 N N . PHE B 2 539 ? 172.994 142.429 212.052 1.00 64.36 539 PHE B N 1
ATOM 8286 C CA . PHE B 2 539 ? 173.029 143.867 211.832 1.00 64.36 539 PHE B CA 1
ATOM 8287 C C . PHE B 2 539 ? 174.007 144.172 210.710 1.00 64.36 539 PHE B C 1
ATOM 8288 O O . PHE B 2 539 ? 175.200 143.889 210.830 1.00 64.36 539 PHE B O 1
ATOM 8296 N N . VAL B 2 540 ? 173.512 144.751 209.626 1.00 65.26 540 VAL B N 1
ATOM 8297 C CA . VAL B 2 540 ? 174.319 145.030 208.449 1.00 65.26 540 VAL B CA 1
ATOM 8298 C C . VAL B 2 540 ? 174.415 146.537 208.273 1.00 65.26 540 VAL B C 1
ATOM 8299 O O . VAL B 2 540 ? 173.397 147.233 208.194 1.00 65.26 540 VAL B O 1
ATOM 8303 N N . ASP B 2 541 ? 175.640 147.044 208.238 1.00 73.46 541 ASP B N 1
ATOM 8304 C CA . ASP B 2 541 ? 175.910 148.430 207.902 1.00 73.46 541 ASP B CA 1
ATOM 8305 C C . ASP B 2 541 ? 176.983 148.479 206.828 1.00 73.46 541 ASP B C 1
ATOM 8306 O O . ASP B 2 541 ? 177.870 147.624 206.792 1.00 73.46 541 ASP B O 1
ATOM 8311 N N . ASP B 2 542 ? 176.886 149.487 205.957 1.00 76.00 542 ASP B N 1
ATOM 8312 C CA . ASP B 2 542 ? 177.833 149.727 204.864 1.00 76.00 542 ASP B CA 1
ATOM 8313 C C . ASP B 2 542 ? 178.144 148.452 204.081 1.00 76.00 542 ASP B C 1
ATOM 8314 O O . ASP B 2 542 ? 179.276 148.232 203.651 1.00 76.00 542 ASP B O 1
ATOM 8319 N N . GLY B 2 543 ? 177.130 147.623 203.866 1.00 73.53 543 GLY B N 1
ATOM 8320 C CA . GLY B 2 543 ? 177.357 146.377 203.150 1.00 73.53 543 GLY B CA 1
ATOM 8321 C C . GLY B 2 543 ? 178.329 145.458 203.848 1.00 73.53 543 GLY B C 1
ATOM 8322 O O . GLY B 2 543 ? 179.287 144.980 203.231 1.00 73.53 543 GLY B O 1
ATOM 8323 N N . ARG B 2 544 ? 178.111 145.206 205.134 1.00 70.19 544 ARG B N 1
ATOM 8324 C CA . ARG B 2 544 ? 178.968 144.317 205.899 1.00 70.19 544 ARG B CA 1
ATOM 8325 C C . ARG B 2 544 ? 178.298 144.038 207.232 1.00 70.19 544 ARG B C 1
ATOM 8326 O O . ARG B 2 544 ? 177.792 144.950 207.883 1.00 70.19 544 ARG B O 1
ATOM 8334 N N . VAL B 2 545 ? 178.307 142.777 207.637 1.00 65.50 545 VAL B N 1
ATOM 8335 C CA . VAL B 2 545 ? 177.671 142.351 208.876 1.00 65.50 545 VAL B CA 1
ATOM 8336 C C . VAL B 2 545 ? 178.527 142.817 210.040 1.00 65.50 545 VAL B C 1
ATOM 8337 O O . VAL B 2 545 ? 179.613 142.277 210.279 1.00 65.50 545 VAL B O 1
ATOM 8341 N N . VAL B 2 546 ? 178.039 143.813 210.771 1.00 66.71 546 VAL B N 1
ATOM 8342 C CA . VAL B 2 546 ? 178.800 144.422 211.848 1.00 66.71 546 VAL B CA 1
ATOM 8343 C C . VAL B 2 546 ? 178.667 143.639 213.146 1.00 66.71 546 VAL B C 1
ATOM 8344 O O . VAL B 2 546 ? 179.514 143.764 214.029 1.00 66.71 546 VAL B O 1
ATOM 8348 N N . GLU B 2 547 ? 177.623 142.815 213.271 1.00 69.25 547 GLU B N 1
ATOM 8349 C CA . GLU B 2 547 ? 177.440 141.995 214.470 1.00 69.25 547 GLU B CA 1
ATOM 8350 C C . GLU B 2 547 ? 176.311 141.003 214.200 1.00 69.25 547 GLU B C 1
ATOM 8351 O O . GLU B 2 547 ? 175.394 141.305 213.434 1.00 69.25 547 GLU B O 1
ATOM 8357 N N . ASP B 2 548 ? 176.400 139.824 214.810 1.00 66.29 548 ASP B N 1
ATOM 8358 C CA . ASP B 2 548 ? 175.302 138.877 214.756 1.00 66.29 548 ASP B CA 1
ATOM 8359 C C . ASP B 2 548 ? 175.065 138.249 216.125 1.00 66.29 548 ASP B C 1
ATOM 8360 O O . ASP B 2 548 ? 175.854 138.402 217.058 1.00 66.29 548 ASP B O 1
ATOM 8365 N N . GLY B 2 549 ? 173.970 137.516 216.243 1.00 64.38 549 GLY B N 1
ATOM 8366 C CA . GLY B 2 549 ? 173.675 136.840 217.482 1.00 64.38 549 GLY B CA 1
ATOM 8367 C C . GLY B 2 549 ? 172.213 136.903 217.848 1.00 64.38 549 GLY B C 1
ATOM 8368 O O . GLY B 2 549 ? 171.400 137.459 217.109 1.00 64.38 549 GLY B O 1
ATOM 8369 N N . SER B 2 550 ? 171.877 136.336 218.997 1.00 69.02 550 SER B N 1
ATOM 8370 C CA . SER B 2 550 ? 170.525 136.319 219.516 1.00 69.02 550 SER B CA 1
ATOM 8371 C C . SER B 2 550 ? 170.282 137.608 220.277 1.00 69.02 550 SER B C 1
ATOM 8372 O O . SER B 2 550 ? 171.219 138.312 220.652 1.00 69.02 550 SER B O 1
ATOM 8375 N N . ILE B 2 551 ? 169.014 137.923 220.528 1.00 71.66 551 ILE B N 1
ATOM 8376 C CA . ILE B 2 551 ? 168.742 139.144 221.270 1.00 71.66 551 ILE B CA 1
ATOM 8377 C C . ILE B 2 551 ? 168.791 138.789 222.747 1.00 71.66 551 ILE B C 1
ATOM 8378 O O . ILE B 2 551 ? 167.771 138.815 223.443 1.00 71.66 551 ILE B O 1
ATOM 8383 N N . SER B 2 552 ? 169.973 138.442 223.235 1.00 73.65 552 SER B N 1
ATOM 8384 C CA . SER B 2 552 ? 170.255 138.435 224.658 1.00 73.65 552 SER B CA 1
ATOM 8385 C C . SER B 2 552 ? 171.707 138.830 224.819 1.00 73.65 552 SER B C 1
ATOM 8386 O O . SER B 2 552 ? 172.118 139.369 225.850 1.00 73.65 552 SER B O 1
ATOM 8389 N N . GLU B 2 553 ? 172.483 138.551 223.777 1.00 74.28 553 GLU B N 1
ATOM 8390 C CA . GLU B 2 553 ? 173.885 138.914 223.722 1.00 74.28 553 GLU B CA 1
ATOM 8391 C C . GLU B 2 553 ? 174.118 140.154 222.889 1.00 74.28 553 GLU B C 1
ATOM 8392 O O . GLU B 2 553 ? 175.102 140.857 223.119 1.00 74.28 553 GLU B O 1
ATOM 8398 N N . LEU B 2 554 ? 173.248 140.433 221.926 1.00 71.16 554 LEU B N 1
ATOM 8399 C CA . LEU B 2 554 ? 173.296 141.734 221.284 1.00 71.16 554 LEU B CA 1
ATOM 8400 C C . LEU B 2 554 ? 172.842 142.824 222.245 1.00 71.16 554 LEU B C 1
ATOM 8401 O O . LEU B 2 554 ? 173.532 143.836 222.409 1.00 71.16 554 LEU B O 1
ATOM 8406 N N . LEU B 2 555 ? 171.713 142.613 222.924 1.00 72.44 555 LEU B N 1
ATOM 8407 C CA . LEU B 2 555 ? 171.239 143.599 223.886 1.00 72.44 555 LEU B CA 1
ATOM 8408 C C . LEU B 2 555 ? 172.235 143.832 225.008 1.00 72.44 555 LEU B C 1
ATOM 8409 O O . LEU B 2 555 ? 172.441 144.979 225.416 1.00 72.44 555 LEU B O 1
ATOM 8414 N N . THR B 2 556 ? 172.850 142.783 225.533 1.00 74.76 556 THR B N 1
ATOM 8415 C CA . THR B 2 556 ? 173.841 142.968 226.577 1.00 74.76 556 THR B CA 1
ATOM 8416 C C . THR B 2 556 ? 175.188 143.401 226.024 1.00 74.76 556 THR B C 1
ATOM 8417 O O . THR B 2 556 ? 176.105 143.676 226.803 1.00 74.76 556 THR B O 1
ATOM 8421 N N . ALA B 2 557 ? 175.331 143.485 224.703 1.00 74.57 557 ALA B N 1
ATOM 8422 C CA . ALA B 2 557 ? 176.555 143.996 224.107 1.00 74.57 557 ALA B CA 1
ATOM 8423 C C . ALA B 2 557 ? 176.595 145.514 224.104 1.00 74.57 557 ALA B C 1
ATOM 8424 O O . ALA B 2 557 ? 177.650 146.096 223.836 1.00 74.57 557 ALA B O 1
ATOM 8426 N N . GLY B 2 558 ? 175.471 146.162 224.399 1.00 75.38 558 GLY B N 1
ATOM 8427 C CA . GLY B 2 558 ? 175.379 147.604 224.465 1.00 75.38 558 GLY B CA 1
ATOM 8428 C C . GLY B 2 558 ? 175.965 148.328 223.274 1.00 75.38 558 GLY B C 1
ATOM 8429 O O . GLY B 2 558 ? 176.504 149.429 223.417 1.00 75.38 558 GLY B O 1
ATOM 8430 N N . GLY B 2 559 ? 175.858 147.735 222.093 1.00 72.19 559 GLY B N 1
ATOM 8431 C CA . GLY B 2 559 ? 176.498 148.313 220.933 1.00 72.19 559 GLY B CA 1
ATOM 8432 C C . GLY B 2 559 ? 175.552 148.798 219.859 1.00 72.19 559 GLY B C 1
ATOM 8433 O O . GLY B 2 559 ? 174.583 149.507 220.135 1.00 72.19 559 GLY B O 1
ATOM 8434 N N . ARG B 2 560 ? 175.866 148.444 218.608 1.00 69.00 560 ARG B N 1
ATOM 8435 C CA . ARG B 2 560 ? 175.120 148.911 217.403 1.00 69.00 560 ARG B CA 1
ATOM 8436 C C . ARG B 2 560 ? 173.657 148.446 217.387 1.00 69.00 560 ARG B C 1
ATOM 8437 O O . ARG B 2 560 ? 172.860 149.074 216.662 1.00 69.00 560 ARG B O 1
ATOM 8445 N N . PHE B 2 561 ? 173.310 147.399 218.140 1.00 66.65 561 PHE B N 1
ATOM 8446 C CA . PHE B 2 561 ? 171.946 146.890 218.121 1.00 66.65 561 PHE B CA 1
ATOM 8447 C C . PHE B 2 561 ? 171.129 147.307 219.327 1.00 66.65 561 PHE B C 1
ATOM 8448 O O . PHE B 2 561 ? 169.918 147.478 219.196 1.00 66.65 561 PHE B O 1
ATOM 8456 N N . SER B 2 562 ? 171.737 147.446 220.503 1.00 69.08 562 SER B N 1
ATOM 8457 C CA . SER B 2 562 ? 170.982 147.958 221.639 1.00 69.08 562 SER B CA 1
ATOM 8458 C C . SER B 2 562 ? 170.473 149.367 221.368 1.00 69.08 562 SER B C 1
ATOM 8459 O O . SER B 2 562 ? 169.367 149.725 221.795 1.00 69.08 562 SER B O 1
ATOM 8462 N N . GLN B 2 563 ? 171.250 150.162 220.634 1.00 67.62 563 GLN B N 1
ATOM 8463 C CA . GLN B 2 563 ? 170.804 151.486 220.225 1.00 67.62 563 GLN B CA 1
ATOM 8464 C C . GLN B 2 563 ? 169.604 151.396 219.293 1.00 67.62 563 GLN B C 1
ATOM 8465 O O . GLN B 2 563 ? 168.628 152.130 219.448 1.00 67.62 563 GLN B O 1
ATOM 8471 N N . PHE B 2 564 ? 169.665 150.501 218.308 1.00 65.61 564 PHE B N 1
ATOM 8472 C CA . PHE B 2 564 ? 168.536 150.296 217.407 1.00 65.61 564 PHE B CA 1
ATOM 8473 C C . PHE B 2 564 ? 167.298 149.839 218.164 1.00 65.61 564 PHE B C 1
ATOM 8474 O O . PHE B 2 564 ? 166.188 150.288 217.872 1.00 65.61 564 PHE B O 1
ATOM 8482 N N . TRP B 2 565 ? 167.474 148.955 219.141 1.00 67.88 565 TRP B N 1
ATOM 8483 C CA . TRP B 2 565 ? 166.374 148.502 219.983 1.00 67.88 565 TRP B CA 1
ATOM 8484 C C . TRP B 2 565 ? 165.728 149.672 220.715 1.00 67.88 565 TRP B C 1
ATOM 8485 O O . TRP B 2 565 ? 164.506 149.859 220.674 1.00 67.88 565 TRP B O 1
ATOM 8496 N N . ARG B 2 566 ? 166.548 150.467 221.404 1.00 68.46 566 ARG B N 1
ATOM 8497 C CA . ARG B 2 566 ? 166.061 151.632 222.135 1.00 68.46 566 ARG B CA 1
ATOM 8498 C C . ARG B 2 566 ? 165.333 152.602 221.212 1.00 68.46 566 ARG B C 1
ATOM 8499 O O . ARG B 2 566 ? 164.260 153.117 221.542 1.00 68.46 566 ARG B O 1
ATOM 8507 N N . GLN B 2 567 ? 165.913 152.861 220.042 1.00 66.08 567 GLN B N 1
ATOM 8508 C CA . GLN B 2 567 ? 165.317 153.797 219.101 1.00 66.08 567 GLN B CA 1
ATOM 8509 C C . GLN B 2 567 ? 163.977 153.291 218.595 1.00 66.08 567 GLN B C 1
ATOM 8510 O O . GLN B 2 567 ? 163.029 154.063 218.443 1.00 66.08 567 GLN B O 1
ATOM 8516 N N . GLN B 2 568 ? 163.882 151.993 218.313 1.00 66.92 568 GLN B N 1
ATOM 8517 C CA . GLN B 2 568 ? 162.623 151.447 217.822 1.00 66.92 568 GLN B CA 1
ATOM 8518 C C . GLN B 2 568 ? 161.562 151.428 218.907 1.00 66.92 568 GLN B C 1
ATOM 8519 O O . GLN B 2 568 ? 160.370 151.521 218.608 1.00 66.92 568 GLN B O 1
ATOM 8525 N N . HIS B 2 569 ? 161.967 151.297 220.166 1.00 70.71 569 HIS B N 1
ATOM 8526 C CA . HIS B 2 569 ? 161.001 151.391 221.250 1.00 70.71 569 HIS B CA 1
ATOM 8527 C C . HIS B 2 569 ? 160.547 152.818 221.504 1.00 70.71 569 HIS B C 1
ATOM 8528 O O . HIS B 2 569 ? 159.406 153.024 221.924 1.00 70.71 569 HIS B O 1
ATOM 8535 N N . GLU B 2 570 ? 161.415 153.802 221.271 1.00 70.02 570 GLU B N 1
ATOM 8536 C CA . GLU B 2 570 ? 161.046 155.197 221.463 1.00 70.02 570 GLU B CA 1
ATOM 8537 C C . GLU B 2 570 ? 160.303 155.787 220.277 1.00 70.02 570 GLU B C 1
ATOM 8538 O O . GLU B 2 570 ? 159.539 156.739 220.456 1.00 70.02 570 GLU B O 1
ATOM 8544 N N . ALA B 2 571 ? 160.502 155.249 219.077 1.00 68.05 571 ALA B N 1
ATOM 8545 C CA . ALA B 2 571 ? 159.821 155.715 217.878 1.00 68.05 571 ALA B CA 1
ATOM 8546 C C . ALA B 2 571 ? 158.443 155.097 217.735 1.00 68.05 571 ALA B C 1
ATOM 8547 O O . ALA B 2 571 ? 157.836 155.169 216.663 1.00 68.05 571 ALA B O 1
ATOM 8549 N N . ALA B 2 572 ? 157.940 154.481 218.794 1.00 69.42 572 ALA B N 1
ATOM 8550 C CA . ALA B 2 572 ? 156.595 153.933 218.799 1.00 69.42 572 ALA B CA 1
ATOM 8551 C C . ALA B 2 572 ? 155.692 154.573 219.832 1.00 69.42 572 ALA B C 1
ATOM 8552 O O . ALA B 2 572 ? 154.473 154.400 219.744 1.00 69.42 572 ALA B O 1
ATOM 8554 N N . GLU B 2 573 ? 156.237 155.295 220.802 1.00 70.76 573 GLU B N 1
ATOM 8555 C CA . GLU B 2 573 ? 155.458 156.065 221.759 1.00 70.76 573 GLU B CA 1
ATOM 8556 C C . GLU B 2 573 ? 155.619 157.560 221.503 1.00 70.76 573 GLU B C 1
ATOM 8557 O O . GLU B 2 573 ? 155.586 158.373 222.426 1.00 70.76 573 GLU B O 1
ATOM 8563 N N . TRP B 2 574 ? 155.801 157.931 220.241 1.00 65.15 574 TRP B N 1
ATOM 8564 C CA . TRP B 2 574 ? 155.952 159.320 219.841 1.00 65.15 574 TRP B CA 1
ATOM 8565 C C . TRP B 2 574 ? 154.589 159.917 219.552 1.00 65.15 574 TRP B C 1
ATOM 8566 O O . TRP B 2 574 ? 153.737 159.271 218.940 1.00 65.15 574 TRP B O 1
ATOM 8577 N N . GLN B 2 575 ? 154.395 161.158 219.982 1.00 67.77 575 GLN B N 1
ATOM 8578 C CA . GLN B 2 575 ? 153.117 161.821 219.797 1.00 67.77 575 GLN B CA 1
ATOM 8579 C C . GLN B 2 575 ? 153.340 163.308 219.599 1.00 67.77 575 GLN B C 1
ATOM 8580 O O . GLN B 2 575 ? 154.044 163.942 220.388 1.00 67.77 575 GLN B O 1
ATOM 8586 N N . ILE B 2 576 ? 152.736 163.853 218.544 1.00 65.93 576 ILE B N 1
ATOM 8587 C CA . ILE B 2 576 ? 152.831 165.279 218.270 1.00 65.93 576 ILE B CA 1
ATOM 8588 C C . ILE B 2 576 ? 152.132 166.058 219.369 1.00 65.93 576 ILE B C 1
ATOM 8589 O O . ILE B 2 576 ? 150.973 165.793 219.702 1.00 65.93 576 ILE B O 1
ATOM 8594 N N . LEU B 2 577 ? 152.834 167.037 219.924 1.00 70.40 577 LEU B N 1
ATOM 8595 C CA . LEU B 2 577 ? 152.383 167.770 221.094 1.00 70.40 577 LEU B CA 1
ATOM 8596 C C . LEU B 2 577 ? 152.556 169.260 220.862 1.00 70.40 577 LEU B C 1
ATOM 8597 O O . LEU B 2 577 ? 153.335 169.694 220.012 1.00 70.40 577 LEU B O 1
ATOM 8602 N N . ALA B 2 578 ? 151.819 170.046 221.638 1.00 74.55 578 ALA B N 1
ATOM 8603 C CA . ALA B 2 578 ? 151.936 171.491 221.548 1.00 74.55 578 ALA B CA 1
ATOM 8604 C C . ALA B 2 578 ? 153.127 171.982 222.354 1.00 74.55 578 ALA B C 1
ATOM 8605 O O . ALA B 2 578 ? 154.085 172.510 221.781 1.00 74.55 578 ALA B O 1
ATOM 8607 N N . GLU B 2 579 ? 153.082 171.755 223.666 1.00 79.83 579 GLU B N 1
ATOM 8608 C CA . GLU B 2 579 ? 154.015 172.307 224.658 1.00 79.83 579 GLU B CA 1
ATOM 8609 C C . GLU B 2 579 ? 155.005 173.355 224.144 1.00 79.83 579 GLU B C 1
ATOM 8610 O O . GLU B 2 579 ? 156.061 173.018 223.608 1.00 79.83 579 GLU B O 1
#

Secondary structure (DSSP, 8-state):
--SSSHHHHHT-SSSHHHHHHHHHHHHHHHTTTTHHHHHHHHHHHHHTS--SSTTHHHHHHHHHHHHHHHHHHHHHHHHHHHHHHHHHHHHHHHHHHHHTTS-HHHHHHS-SHHHHHHHTHHHHHHHHIIIIIHHHHHHHHHHHHHHHHHHHHH-HHHHHHTTHHHHHHHHHHHHHHTS-TTHHHHHHHHHHHHHHHHHHHHHTHHHHHHSGGGSHHHHHHHHHHHHHHHHHHTGGGTTTTHHHHTS-HHHHHHHHHHHHHHHHHTT-S-GGGSHHHHHHTTTHHHHHHHHHHHHTTSHHHHHHHHHHHHHTTSPPPP---------SS--TT-EEEESEEE-SSTT--SEEEE--B--TT-EEEEE-STTSSHHHHHHTTTTSS--SS-EEEETTEEGGGS-HHHHHTT-EEE-S---PPSEEHHHHHTSSSTT--SSHHHHTTTTTT-HHHHHTSSSGGG-EE-SSSS--TTTSHHHHHHHHHHH--SEEEEEGGGTTTSSGGGSHHHHHHHHHTSSSEEEEE-SSTTTSSS-SEEEEESSSSEEEEE-HHHHTTS-SSHHHHHTTTT-/--SS---SS-STTTHHHHHHHTHHHHHHHHHHHTHHHHHHHHTSS-GGGGSHHHHHHHHHHHHHHHHHHHHHHHHHHHHHHHHHHHHHHHHHHTTTB-GGG--HHHHHHHHHHHHS-SHHHHTSIIIIIHHHHHHHHHHHHHHHHHTTT-HHHHHHHHTHHHHHHHHHHHHHHHHHHHHHHHHHHHHHHTTHHHHHHHTHHHHHTTT-HHHHHHHHHHHHHHS-TTHHHHHHHHHHHHHHHHHHHHHHHHHHHHHHHHHHHHTSS-HHHHHHHHHHHHHHSHHHHHHHHTSHHHHHHHHHHHHHHHHHTS-B--------TTTTS---EE--SEEE-S-SSSS--EEEE--EE-SS-EEEEE-SS--SSHHHHHHHHTSS--SS---EETTEEGGGS-TTTSSSS-EEE-SS----SSBHHHHHTTT-TT--SSTTHHHHTTTT-HHHHTTSSSGGG-B-SSS-TT--TTTTTSHHHHHHHHS--SEEEEE-----S-SSHHHHHHHHHHT--S--EEEEE--SSTTTSS-SEEEEEETTEEEEEE-TTTTGGGTSHHHHHHHHHHHTTS------

Sequence (1147 aa):
SWRAQAASRLLAPLKLPLVLSGVLAALVTLAQLAPFVLLVELSRLLVSGAGAHRLFTVGFAAVGLLGTGALLAAALTLWLHVIDARFARALRLRLLSKLSRLPLGWFTSRGSGSIKKLVTDDTLALHYLVTHAVPDAVAAVVAPVGVLVYLFVVDWRVALVLFGPVLVYLTITSSLTIQSGPRIVQAQRWAEKMNGEAGSYLEGQPVIRVFGAASSSFRRRLDEYIGFLVAWQRPLAGKKTLMDLATRPATFLWLIAATGTLLVATHRMDPVNLLPFMFLGTTFGARLLGIAYGLGGLRTGLLAARHLQVTLDETELAVREHPREPLDGEAPATVVFDHVTFGYRPGVPVIQDVSLTLRPGTVTALVGPSGSGKSTLATLLARFHDVERGAIRVGGQDIRSLAADELYTRVGFVLQEAQLVHGTAAENIALAVPDAPAEQVQVAAREAQIHDRVLRLPDGYDTVLGANSGLSGGERQRLTIARAILGDTPVLILDEATAFADPESEYLVQQALNRLTRDRTVLVIAHRLHTITRADQIVVLDHGRIVERGTHEELLAAGGRYCRLWDTGQGTWIALVPNDHRARLIGFALLAFCSVVARAVGTVLLVPLMAALFGEAPQRAWLWLGWLSAATVAGWVLDAVTARIGIELGFAVLNHTQHDVADRLPVVRLDWFTAENTATARQAIAATGPELVGLVVNLVTPLTSAILLPAVIALALLPISWQLGVAALAGVPLLLGALWASAAFARRADTAADKANTALTERIIEFARTQQALRAARRVEPARSLVGNALASQHTATMRLLGMQIPGQLLFSIASQLALIVLAGTTAALTITGTLTVPEAIALIVVMVRYLEPFTAVSELAPALESTRATLGRIGSVLTAPVMVAGSGTWRDGAVVPRIEFDDVAFGYDGGSGPVLDGVSFCLQPGTTTAIVGPSGCGKSTILALIAGLHQPTRGRVLIDGTDVATLDARAQQAVCSVVFQHPYLFHGTIRDNVFAADPGASDDQFAQAVRLARVDELIARLPDGANTIVGEAGSALSGGERQRVSIARALLKAAPVLLVDEATSALDAENEAAVVDALAADPRSRTRVIVAHRLASIRHADRVLFVDDGRVVEDGSISELLTAGGRFSQFWRQQHEAAEWQILAE

Nearest PDB structures (foldseek):
  7wix-assembly1_A  TM=9.946E-01  e=1.536E-78  Mycobacterium tuberculosis H37Rv
  9g36-assembly1_A  TM=9.784E-01  e=1.537E-66  Mycolicibacterium thermoresistibile ATCC 19527
  7wiw-assembly1_A  TM=7.669E-01  e=2.629E-72  Mycobacterium tuberculosis H37Rv
  6tej-assembly1_A  TM=9.427E-01  e=1.916E-63  Mycolicibacterium thermoresistibile
  9g2t-assembly1_A  TM=7.755E-01  e=8.220E-62  Mycolicibacterium thermoresistibile ATCC 19527